Protein AF-0000000087746813 (afdb_homodimer)

Foldseek 3Di:
DPDDPPPCVDDPDPCPDPPPPVPPDDPPPPPPPPPCPVVVQDKDKWKKFWWDLPDFPPRFFDPDDQWDKDDDDPDLADPPKTKTKHKDDWDDDPVCVVVVPDDDDTDMDIWMWMWDDAPSIIMIIIDDPRCQRGQPNTTAFCLFVLLCLLWADQAWWAKWWKAQQLQRDIDIDGDPGGGHPVVSVDDLQRIATAKTKGATDPVCCQLFGIWIGHSIIMTIHSDDNNCVNVSVNVSVVSSPDDVSCVVPVSNPQKAFDDDPVVVVVVLVVVLVCLVVVHLQKWFADQDDDDVVFQKWKWKDQLPDIHDTDRHGTVVSVVVRCVVSVHDDPDSVSQSRMWIFIATPVRHTDHIGRNLLRMWHWDDDPRWIWIRHRNTIITGDPVVVVVLCVQFQVQADDDDQQQAADPDPDPLVNLVVSQVPHDVQFQKAAQPPHALDDPPDDGQRLAGMWTDDPLATEGEHEDEDQRSNVLLVSLVSNLVSLVCLVPPVSSLVRVLVRGPDPSNNVRSVVSRYAYEYEYEDQDDSVCGLVSHTPSSSVSNSVSCVSCVVVVHHYHYYYHYHPDPCPCVVVD/DPDPPPPCVDDPPPDPPPPPPVPPDDPPPPPPPPPCPVVVQDKDKWKKFWWDLVDFPPPFFDPDDQWDKDDDDPDLADPPKTKIKHKDDWDDDPVCVVVVPDDDDTDMDIWMWMWDDAPSIIMIIIGDPRCQRGQPNTTAFCLFVLLCLLWADQAWWAKWWKAQLLQRDIDIDGDPGGGHPVVSVDDLQRIATAKTKGATDPVCCQLFGIWIGHSIIMTIHSDDNNCVNVSVNVSVVSSPDDVSCVVPVSNPQKAFDDDPVVVVVVQVVVLVCLVVVDLQKWFADQDDDDVVFQKWKWKDQLPDIHDTDRHGTVVSVVVRCVVSVHDDPDSVSQSRMWIFIATPVRHTDHIGRNLLRMWHWDDDPRWIWIRHRNTIITGDPVVVVVLCVQQQVQADADDQQQAADPDPDPLVNLVVSQVPHDVQFQKAAQPPHALDPPPDDGQRLAGMWTDDPLATEGEHEDEDQRSNVLLVSLVSNLVSLVCLVPPVSSLVRVVVRGPDPSNNVRSVVSRYAYEYEYEDQDDSVCGLVSHTPSSSVSNSVSCVSCVVVVHHYHYYYHYHPDPCPCVVVD

Secondary structure (DSSP, 8-state):
-----------------GGGGGGS-------------------EEEEEEEBPTT--TTTSB-SS-S-EE---SS--PPTT-EEEEEEPPPB--HHHHHTT--S---BB-EEEEEEEEETTEEEEEEEGGGGGGB-GGGB-TTHHHHHHHHHEEEEEEEEEEEEETTTTEEEEEEEEEEE-GGGG---TTT-EEEEEEEEEPGGGTTT-SEEEESSSEEEEE---GGGHHHHHHHHHHHHH--THHHH-GGGGSEEE---HHHHHHHHHHHHHHHHHT-TTEEE--SS---TTS--EEEEESSSS----BSS--HHHHHHHHHHHT-----THHHHHSEEEEE-TTS-EEEEEEHHHHEEEEEEETTEEEEEETTEEEEEPHHHHHHHHHHHGGGB-S--SS---B--SSHHHHHHHHHHHS-GGG--EE-TT---PPTTS------SEEEEETTEEEEEEEEE---HHHHHHHHHHHHHHHHHHHH-HHHHHHHHHH---HHHHHHHHTT-EEEEEEEEESS-GGGGGGGS-HHHHHHHHHHHHHHHHTT--EEEEEEEB-S--TTGGG-/-------------TT--GGGGGGS-------------------EEEEEEEBPTT--TTTSB-SS-S-EE---SS--PPTT-EEEEEEPPPB--HHHHHTT--S---BB-EEEEEEEEETTEEEEEEEGGGGGGB-GGGB-TTHHHHHHHHHEEEEEEEEEEEEETTTTEEEEEEEEEEE-GGGG---TTT-EEEEEEEEEPGGGTTT-SEEEESSSEEEEE---GGGHHHHHHHHHHHHH--THHHH-GGGGSEEE---HHHHHHHHHHHHHHHHHT-TTEEE--SS---TTS--EEEEESSSS----BSS--HHHHHHHHHHHT-----THHHHHSEEEEE-TTS-EEEEEEHHHHEEEEEEETTEEEEEETTEEEEEPHHHHHHHHHHHGGGB-S--SS---B--SSHHHHHHHHHHHS-GGG--EE-TT---PPTTS------SEEEEETTEEEEEEEEE---HHHHHHHHHHHHHHHHHHHH-HHHHHHHHHH---HHHHHHHHTT-EEEEEEEEESS-GGGGGGGS-HHHHHHHHHHHHHHHHTT--EEEEEEEB-S--TTGGG-

Solvent-accessible surface area (backbone atoms only — not comparable to full-atom values): 61422 Å² total; per-residue (Å²): 135,87,75,83,80,74,73,80,77,76,92,79,76,69,83,64,72,66,85,68,56,80,76,65,70,78,75,72,72,76,61,75,72,68,71,67,70,62,69,70,64,69,54,38,63,45,37,38,33,42,33,34,79,91,29,45,82,85,65,24,53,46,89,88,57,78,55,42,75,62,83,74,84,79,46,42,62,42,87,84,42,47,43,30,40,28,61,50,72,76,40,64,63,68,64,39,67,62,37,38,54,80,75,89,56,58,26,29,45,52,28,28,37,37,28,39,67,43,96,86,33,26,33,40,36,44,34,71,82,34,60,77,40,44,36,76,84,26,41,37,65,54,43,8,35,44,27,34,50,46,39,41,29,67,57,28,31,30,36,38,31,37,34,26,68,53,62,54,29,34,35,37,42,37,35,65,64,55,28,38,63,73,75,64,71,69,63,51,87,60,39,42,82,53,30,43,28,28,33,35,29,77,91,41,42,86,64,32,47,38,38,28,6,24,42,36,32,25,33,39,29,59,72,52,52,77,44,45,54,58,50,50,49,50,50,52,52,44,42,71,52,68,56,26,56,70,76,44,35,63,62,60,52,57,35,78,63,79,55,62,70,59,49,52,55,52,46,52,51,49,51,52,40,61,75,63,67,44,80,59,55,44,39,39,77,72,60,90,75,71,64,87,47,56,60,35,33,31,43,37,64,72,82,62,65,46,68,81,31,83,65,67,44,49,66,58,55,50,50,50,29,56,76,59,69,53,78,87,84,48,68,65,50,32,58,63,18,30,42,31,34,19,36,46,82,68,42,75,74,46,75,36,34,39,39,29,20,30,33,37,65,49,74,58,94,91,38,44,34,35,35,47,60,61,38,43,27,36,46,36,64,67,53,49,50,50,49,47,67,65,43,37,78,31,41,48,95,73,60,84,48,68,55,71,33,80,46,90,45,66,69,58,34,51,52,48,29,44,68,70,27,59,75,89,33,59,55,42,75,38,66,95,40,62,30,40,47,88,70,48,69,81,35,52,58,30,38,36,36,28,57,48,90,78,20,27,28,34,28,39,67,44,81,50,79,41,40,56,58,43,38,49,52,42,46,40,54,51,50,29,51,51,43,44,70,74,30,67,64,20,39,52,45,47,44,70,71,47,90,49,67,72,44,40,53,18,56,75,67,64,27,47,27,40,31,40,36,36,36,33,83,58,62,63,88,46,44,53,73,64,44,48,67,53,27,43,51,43,42,48,52,42,50,50,52,32,50,51,45,69,29,55,63,38,35,36,65,25,46,42,73,56,79,63,87,60,47,83,76,107,134,85,78,75,79,74,77,77,78,74,87,77,74,67,78,64,72,67,82,67,57,76,74,65,68,79,75,70,72,74,61,75,73,67,72,66,68,63,70,71,65,69,54,39,61,44,38,37,33,40,34,33,80,92,28,44,82,85,66,26,51,45,89,90,58,77,55,39,75,61,83,73,83,79,46,44,62,42,87,83,41,47,43,32,42,28,63,51,72,75,41,64,66,68,64,37,66,61,35,37,55,80,74,89,55,58,26,29,44,52,28,28,39,38,25,38,67,42,97,85,32,26,34,41,37,43,34,68,83,33,59,78,40,45,35,78,84,28,41,37,66,55,44,8,33,45,27,34,51,47,40,39,30,67,58,27,30,31,35,36,31,35,34,28,70,54,62,54,28,34,36,37,43,36,35,63,64,55,29,38,63,76,74,66,71,69,62,52,88,61,40,42,82,54,31,43,27,28,34,35,29,77,91,40,41,86,63,32,47,37,37,25,7,24,42,35,32,25,33,38,29,60,73,50,52,77,43,44,56,59,49,50,47,49,49,51,53,44,42,70,52,67,55,28,56,71,75,44,36,62,62,59,50,59,37,78,62,80,53,63,69,59,49,51,54,50,46,52,52,51,49,52,41,60,75,65,66,44,80,60,55,43,37,39,78,73,60,90,74,73,63,88,47,56,59,34,32,31,43,36,64,70,84,61,65,46,68,80,31,82,65,66,44,51,66,59,55,51,50,51,30,56,76,60,69,53,78,85,85,49,68,65,50,32,58,63,18,29,42,32,33,18,36,44,82,66,42,78,74,46,75,37,33,40,41,30,19,30,35,36,66,50,73,57,95,89,37,41,37,35,35,47,61,62,39,44,25,36,45,34,65,67,54,49,50,51,49,45,66,64,43,35,77,32,40,48,94,73,59,82,48,68,53,71,33,79,48,93,46,66,67,58,34,50,53,47,28,44,69,70,28,59,75,89,33,58,54,43,76,37,66,94,41,62,31,40,47,89,68,50,67,81,36,52,58,32,38,35,37,28,54,48,90,77,20,29,28,35,28,40,66,43,81,52,79,42,39,56,58,45,38,49,52,43,47,41,54,49,50,29,51,51,43,45,70,74,28,66,63,20,38,52,43,48,45,69,72,47,89,50,66,71,46,40,53,18,56,76,67,66,27,48,27,42,30,41,36,37,35,33,82,58,61,61,87,46,43,54,73,63,44,47,67,53,26,43,52,42,42,47,52,41,52,50,52,32,49,51,45,70,29,54,63,38,34,35,64,26,45,42,73,55,80,63,88,60,48,84,76,106

InterPro domains:
  IPR026487 Sporadically distributed protein CHP04141 [PF19614] (46-559)
  IPR026487 Sporadically distributed protein CHP04141 [TIGR04141] (46-557)

Sequence (1140 aa):
MVRSRGIHQTDKLTSIPYLARYLLSSKHVLTPFLIHTSIMAKSRNFSVYLLKREFNADNALKDEINLTRLTENDTKIPEGGVMYVGQSPIKQPWWKEYWGINQELKQSSASAIVFLPVNDRWFAITFGASYHNLKEKAYEYDFGIRTTLNSLDPEKIKSTDLLIPETAKRQRIQIPNASNLTYFDFNKDESIVKRLTGAVKDEYADLIRNATGSSNLRFATVCEPDELIDLCSRLLEIYSRTDYEESFPDLQNITPIKDPDLIASLETKLLEEYRDCTPNLTLAIPEIVDYTTNYKFKYRGASRMSEEYDDVFIGNYRNYLTERGVEVNDVSLFNKHTLNVFDENGQLLRSYSIYKSLLFDCTLNGKTYHLCEGSWYEISSDFMAKLKAELDPVFIDHHDVLCECNKKLEGDYNIEASNLASAELEVCCLDKTSIAPQGQKDVEPCDLIALNGENAELMHNKISTRSSMLSHLFNQGVNSVILLMQNNESKVKLNDLVESENLRERINRDNFHVTYGIISNKRRDMKSDALPIFSRISLLRCVRNLKLMRVPVSVYLIKDNVDRKHLNDDMVRSRGIHQTDKLTSIPYLARYLLSSKHVLTPFLIHTSIMAKSRNFSVYLLKREFNADNALKDEINLTRLTENDTKIPEGGVMYVGQSPIKQPWWKEYWGINQELKQSSASAIVFLPVNDRWFAITFGASYHNLKEKAYEYDFGIRTTLNSLDPEKIKSTDLLIPETAKRQRIQIPNASNLTYFDFNKDESIVKRLTGAVKDEYADLIRNATGSSNLRFATVCEPDELIDLCSRLLEIYSRTDYEESFPDLQNITPIKDPDLIASLETKLLEEYRDCTPNLTLAIPEIVDYTTNYKFKYRGASRMSEEYDDVFIGNYRNYLTERGVEVNDVSLFNKHTLNVFDENGQLLRSYSIYKSLLFDCTLNGKTYHLCEGSWYEISSDFMAKLKAELDPVFIDHHDVLCECNKKLEGDYNIEASNLASAELEVCCLDKTSIAPQGQKDVEPCDLIALNGENAELMHNKISTRSSMLSHLFNQGVNSVILLMQNNESKVKLNDLVESENLRERINRDNFHVTYGIISNKRRDMKSDALPIFSRISLLRCVRNLKLMRVPVSVYLIKDNVDRKHLNDD

Structure (mmCIF, N/CA/C/O backbone):
data_AF-0000000087746813-model_v1
#
loop_
_entity.id
_entity.type
_entity.pdbx_description
1 polymer 'Sporadically distributed protein, TIGR04141 family'
#
loop_
_atom_site.group_PDB
_atom_site.id
_atom_site.type_symbol
_atom_site.label_atom_id
_atom_site.label_alt_id
_atom_site.label_comp_id
_atom_site.label_asym_id
_atom_site.label_entity_id
_atom_site.label_seq_id
_atom_site.pdbx_PDB_ins_code
_atom_site.Cartn_x
_atom_site.Cartn_y
_atom_site.Cartn_z
_atom_site.occupancy
_atom_site.B_iso_or_equiv
_atom_site.auth_seq_id
_atom_site.auth_comp_id
_atom_site.auth_asym_id
_atom_site.auth_atom_id
_atom_site.pdbx_PDB_model_num
ATOM 1 N N . MET A 1 1 ? 101.062 27.812 -26.766 1 19.98 1 MET A N 1
ATOM 2 C CA . MET A 1 1 ? 100.25 29 -26.969 1 19.98 1 MET A CA 1
ATOM 3 C C . MET A 1 1 ? 98.75 28.656 -26.828 1 19.98 1 MET A C 1
ATOM 5 O O . MET A 1 1 ? 98.312 27.531 -27.125 1 19.98 1 MET A O 1
ATOM 9 N N . VAL A 1 2 ? 97.875 29.531 -26.266 1 21.25 2 VAL A N 1
ATOM 10 C CA . VAL A 1 2 ? 96.688 29.641 -25.344 1 21.25 2 VAL A CA 1
ATOM 11 C C . VAL A 1 2 ? 95.438 29.422 -26.109 1 21.25 2 VAL A C 1
ATOM 13 O O . VAL A 1 2 ? 94.875 30.359 -26.688 1 21.25 2 VAL A O 1
ATOM 16 N N . ARG A 1 3 ? 95.375 28.609 -27.156 1 20.03 3 ARG A N 1
ATOM 17 C CA . ARG A 1 3 ? 94.5 28.828 -28.281 1 20.03 3 ARG A CA 1
ATOM 18 C C . ARG A 1 3 ? 93 28.719 -27.859 1 20.03 3 ARG A C 1
ATOM 20 O O . ARG A 1 3 ? 92.688 28.047 -26.875 1 20.03 3 ARG A O 1
ATOM 27 N N . SER A 1 4 ? 92.125 29.406 -28.516 1 21.23 4 SER A N 1
ATOM 28 C CA . SER A 1 4 ? 90.875 30.141 -28.5 1 21.23 4 SER A CA 1
ATOM 29 C C . SER A 1 4 ? 89.625 29.188 -28.469 1 21.23 4 SER A C 1
ATOM 31 O O . SER A 1 4 ? 89.562 28.266 -29.281 1 21.23 4 SER A O 1
ATOM 33 N N . ARG A 1 5 ? 89 28.953 -27.297 1 21.41 5 ARG A N 1
ATOM 34 C CA . ARG A 1 5 ? 88.062 28.141 -26.516 1 21.41 5 ARG A CA 1
ATOM 35 C C . ARG A 1 5 ? 86.625 28.203 -27.094 1 21.41 5 ARG A C 1
ATOM 37 O O . ARG A 1 5 ? 85.875 29.109 -26.766 1 21.41 5 ARG A O 1
ATOM 44 N N . GLY A 1 6 ? 86.5 28.172 -28.438 1 20.94 6 GLY A N 1
ATOM 45 C CA . GLY A 1 6 ? 85.438 28.734 -29.219 1 20.94 6 GLY A CA 1
ATOM 46 C C . GLY A 1 6 ? 84.125 28.047 -28.969 1 20.94 6 GLY A C 1
ATOM 47 O O . GLY A 1 6 ? 83.875 26.922 -29.422 1 20.94 6 GLY A O 1
ATOM 48 N N . ILE A 1 7 ? 83.562 27.984 -27.766 1 23.3 7 ILE A N 1
ATOM 49 C CA . ILE A 1 7 ? 82.562 27.078 -27.25 1 23.3 7 ILE A CA 1
ATOM 50 C C . ILE A 1 7 ? 81.25 27.312 -27.984 1 23.3 7 ILE A C 1
ATOM 52 O O . ILE A 1 7 ? 80.688 28.406 -27.938 1 23.3 7 ILE A O 1
ATOM 56 N N . HIS A 1 8 ? 81.062 26.766 -29.172 1 19.81 8 HIS A N 1
ATOM 57 C CA . HIS A 1 8 ? 80 26.953 -30.172 1 19.81 8 HIS A CA 1
ATOM 58 C C . HIS A 1 8 ? 78.625 26.672 -29.594 1 19.81 8 HIS A C 1
ATOM 60 O O . HIS A 1 8 ? 78.312 25.516 -29.344 1 19.81 8 HIS A O 1
ATOM 66 N N . GLN A 1 9 ? 78.062 27.359 -28.641 1 19.5 9 GLN A N 1
ATOM 67 C CA . GLN A 1 9 ? 76.875 27.141 -27.766 1 19.5 9 GLN A CA 1
ATOM 68 C C . GLN A 1 9 ? 75.562 27.203 -28.547 1 19.5 9 GLN A C 1
ATOM 70 O O . GLN A 1 9 ? 74.875 28.234 -28.547 1 19.5 9 GLN A O 1
ATOM 75 N N . THR A 1 10 ? 75.562 26.844 -29.812 1 19.42 10 THR A N 1
ATOM 76 C CA . THR A 1 10 ? 74.5 27.422 -30.656 1 19.42 10 THR A CA 1
ATOM 77 C C . THR A 1 10 ? 73.125 27.141 -30.094 1 19.42 10 THR A C 1
ATOM 79 O O . THR A 1 10 ? 72.938 26.234 -29.281 1 19.42 10 THR A O 1
ATOM 82 N N . ASP A 1 11 ? 71.875 27.406 -30.938 1 20 11 ASP A N 1
ATOM 83 C CA . ASP A 1 11 ? 70.625 28.125 -31.094 1 20 11 ASP A CA 1
ATOM 84 C C . ASP A 1 11 ? 69.438 27.203 -30.781 1 20 11 ASP A C 1
ATOM 86 O O . ASP A 1 11 ? 69.188 26.25 -31.5 1 20 11 ASP A O 1
ATOM 90 N N . LYS A 1 12 ? 69.125 26.875 -29.531 1 21.28 12 LYS A N 1
ATOM 91 C CA . LYS A 1 12 ? 68.312 25.953 -28.781 1 21.28 12 LYS A CA 1
ATOM 92 C C . LYS A 1 12 ? 66.812 26.109 -29.125 1 21.28 12 LYS A C 1
ATOM 94 O O . LYS A 1 12 ? 65.938 25.453 -28.547 1 21.28 12 LYS A O 1
ATOM 99 N N . LEU A 1 13 ? 66.25 27.297 -29.547 1 22.36 13 LEU A N 1
ATOM 100 C CA . LEU A 1 13 ? 64.938 27.75 -29.156 1 22.36 13 LEU A CA 1
ATOM 101 C C . LEU A 1 13 ? 63.875 27 -29.938 1 22.36 13 LEU A C 1
ATOM 103 O O . LEU A 1 13 ? 62.688 27.344 -29.875 1 22.36 13 LEU A O 1
ATOM 107 N N . THR A 1 14 ? 64.25 26.219 -30.844 1 20.56 14 THR A N 1
ATOM 108 C CA . THR A 1 14 ? 63.375 26.094 -32 1 20.56 14 THR A CA 1
ATOM 109 C C . THR A 1 14 ? 62.031 25.516 -31.594 1 20.56 14 THR A C 1
ATOM 111 O O . THR A 1 14 ? 61 25.891 -32.156 1 20.56 14 THR A O 1
ATOM 114 N N . SER A 1 15 ? 62.062 24.359 -31.078 1 22.53 15 SER A N 1
ATOM 115 C CA . SER A 1 15 ? 61.062 23.422 -31.578 1 22.53 15 SER A CA 1
ATOM 116 C C . SER A 1 15 ? 59.719 23.609 -30.859 1 22.53 15 SER A C 1
ATOM 118 O O . SER A 1 15 ? 59.469 22.938 -29.859 1 22.53 15 SER A O 1
ATOM 120 N N . ILE A 1 16 ? 59.344 24.859 -30.5 1 24.36 16 ILE A N 1
ATOM 121 C CA . ILE A 1 16 ? 58.188 25.031 -29.656 1 24.36 16 ILE A CA 1
ATOM 122 C C . ILE A 1 16 ? 56.938 24.5 -30.391 1 24.36 16 ILE A C 1
ATOM 124 O O . ILE A 1 16 ? 56.625 24.922 -31.5 1 24.36 16 ILE A O 1
ATOM 128 N N . PRO A 1 17 ? 56.625 23.25 -30.156 1 22.56 17 PRO A N 1
ATOM 129 C CA . PRO A 1 17 ? 55.594 22.641 -31.016 1 22.56 17 PRO A CA 1
ATOM 130 C C . PRO A 1 17 ? 54.375 23.531 -31.234 1 22.56 17 PRO A C 1
ATOM 132 O O . PRO A 1 17 ? 54.094 24.406 -30.422 1 22.56 17 PRO A O 1
ATOM 135 N N . TYR A 1 18 ? 53.875 23.703 -32.5 1 23.19 18 TYR A N 1
ATOM 136 C CA . TYR A 1 18 ? 52.938 24.547 -33.219 1 23.19 18 TYR A CA 1
ATOM 137 C C . TYR A 1 18 ? 51.625 24.688 -32.438 1 23.19 18 TYR A C 1
ATOM 139 O O . TYR A 1 18 ? 50.906 25.688 -32.562 1 23.19 18 TYR A O 1
ATOM 147 N N . LEU A 1 19 ? 51.188 23.641 -31.875 1 23.59 19 LEU A N 1
ATOM 148 C CA . LEU A 1 19 ? 49.719 23.656 -31.672 1 23.59 19 LEU A CA 1
ATOM 149 C C . LEU A 1 19 ? 49.344 24.734 -30.688 1 23.59 19 LEU A C 1
ATOM 151 O O . LEU A 1 19 ? 48.156 24.984 -30.469 1 23.59 19 LEU A O 1
ATOM 155 N N . ALA A 1 20 ? 50.219 25.391 -29.922 1 22.3 20 ALA A N 1
ATOM 156 C CA . ALA A 1 20 ? 50.031 26.406 -28.906 1 22.3 20 ALA A CA 1
ATOM 157 C C . ALA A 1 20 ? 49.5 27.703 -29.516 1 22.3 20 ALA A C 1
ATOM 159 O O . ALA A 1 20 ? 49 28.578 -28.797 1 22.3 20 ALA A O 1
ATOM 160 N N . ARG A 1 21 ? 49.938 27.938 -30.703 1 22.53 21 ARG A N 1
ATOM 161 C CA . ARG A 1 21 ? 49.906 29.297 -31.234 1 22.53 21 ARG A CA 1
ATOM 162 C C . ARG A 1 21 ? 48.469 29.766 -31.422 1 22.53 21 ARG A C 1
ATOM 164 O O . ARG A 1 21 ? 48.188 30.953 -31.406 1 22.53 21 ARG A O 1
ATOM 171 N N . TYR A 1 22 ? 47.719 28.859 -32.062 1 23.92 22 TYR A N 1
ATOM 172 C CA . TYR A 1 22 ? 46.531 29.5 -32.625 1 23.92 22 TYR A CA 1
ATOM 173 C C . TYR A 1 22 ? 45.688 30.109 -31.516 1 23.92 22 TYR A C 1
ATOM 175 O O . TYR A 1 22 ? 44.594 30.672 -31.797 1 23.92 22 TYR A O 1
ATOM 183 N N . LEU A 1 23 ? 45.969 29.922 -30.219 1 23.73 23 LEU A N 1
ATOM 184 C CA . LEU A 1 23 ? 45.125 30.422 -29.125 1 23.73 23 LEU A CA 1
ATOM 185 C C . LEU A 1 23 ? 45.156 31.938 -29.078 1 23.73 23 LEU A C 1
ATOM 187 O O . LEU A 1 23 ? 44.469 32.562 -28.266 1 23.73 23 LEU A O 1
ATOM 191 N N . LEU A 1 24 ? 46.219 32.562 -29.562 1 23.53 24 LEU A N 1
ATOM 192 C CA . LEU A 1 24 ? 46.531 33.906 -29.156 1 23.53 24 LEU A CA 1
ATOM 193 C C . LEU A 1 24 ? 45.625 34.906 -29.844 1 23.53 24 LEU A C 1
ATOM 195 O O . LEU A 1 24 ? 45.438 36.031 -29.344 1 23.53 24 LEU A O 1
ATOM 199 N N . SER A 1 25 ? 45.625 34.938 -31.172 1 24.17 25 SER A N 1
ATOM 200 C CA . SER A 1 25 ? 45.438 36.219 -31.844 1 24.17 25 SER A CA 1
ATOM 201 C C . SER A 1 25 ? 44 36.719 -31.641 1 24.17 25 SER A C 1
ATOM 203 O O . SER A 1 25 ? 43.688 37.906 -31.906 1 24.17 25 SER A O 1
ATOM 205 N N . SER A 1 26 ? 43.031 35.875 -31.953 1 25.27 26 SER A N 1
ATOM 206 C CA . SER A 1 26 ? 41.75 36.531 -32.25 1 25.27 26 SER A CA 1
ATOM 207 C C . SER A 1 26 ? 41.219 37.281 -31.031 1 25.27 26 SER A C 1
ATOM 209 O O . SER A 1 26 ? 41.125 36.719 -29.938 1 25.27 26 SER A O 1
ATOM 211 N N . LYS A 1 27 ? 41.25 38.625 -31.031 1 27.66 27 LYS A N 1
ATOM 212 C CA . LYS A 1 27 ? 40.938 39.719 -30.109 1 27.66 27 LYS A CA 1
ATOM 213 C C . LYS A 1 27 ? 39.5 39.562 -29.547 1 27.66 27 LYS A C 1
ATOM 215 O O . LYS A 1 27 ? 38.688 40.469 -29.688 1 27.66 27 LYS A O 1
ATOM 220 N N . HIS A 1 28 ? 38.875 38.438 -29.797 1 26.19 28 HIS A N 1
ATOM 221 C CA . HIS A 1 28 ? 37.469 38.562 -29.438 1 26.19 28 HIS A CA 1
ATOM 222 C C . HIS A 1 28 ? 37.344 39.094 -28 1 26.19 28 HIS A C 1
ATOM 224 O O . HIS A 1 28 ? 37.938 38.531 -27.078 1 26.19 28 HIS A O 1
ATOM 230 N N . VAL A 1 29 ? 37.094 40.406 -27.859 1 25.38 29 VAL A N 1
ATOM 231 C CA . VAL A 1 29 ? 36.812 41.125 -26.641 1 25.38 29 VAL A CA 1
ATOM 232 C C . VAL A 1 29 ? 35.969 40.281 -25.688 1 25.38 29 VAL A C 1
ATOM 234 O O . VAL A 1 29 ? 34.969 39.688 -26.094 1 25.38 29 VAL A O 1
ATOM 237 N N . LEU A 1 30 ? 36.562 39.688 -24.734 1 24.84 30 LEU A N 1
ATOM 238 C CA . LEU A 1 30 ? 35.938 38.969 -23.609 1 24.84 30 LEU A CA 1
ATOM 239 C C . LEU A 1 30 ? 34.781 39.781 -23.031 1 24.84 30 LEU A C 1
ATOM 241 O O . LEU A 1 30 ? 35 40.812 -22.359 1 24.84 30 LEU A O 1
ATOM 245 N N . THR A 1 31 ? 33.844 40.156 -23.938 1 27.45 31 THR A N 1
ATOM 246 C CA . THR A 1 31 ? 32.75 40.844 -23.266 1 27.45 31 THR A CA 1
ATOM 247 C C . THR A 1 31 ? 32.5 40.219 -21.891 1 27.45 31 THR A C 1
ATOM 249 O O . THR A 1 31 ? 32.562 39 -21.75 1 27.45 31 THR A O 1
ATOM 252 N N . PRO A 1 32 ? 32.656 41.031 -20.875 1 26.31 32 PRO A N 1
ATOM 253 C CA . PRO A 1 32 ? 32.406 40.469 -19.547 1 26.31 32 PRO A CA 1
ATOM 254 C C . PRO A 1 32 ? 31.234 39.5 -19.516 1 26.31 32 PRO A C 1
ATOM 256 O O . PRO A 1 32 ? 30.188 39.781 -20.125 1 26.31 32 PRO A O 1
ATOM 259 N N . PHE A 1 33 ? 31.547 38.281 -19.703 1 27.36 33 PHE A N 1
ATOM 260 C CA . PHE A 1 33 ? 30.5 37.312 -19.391 1 27.36 33 PHE A CA 1
ATOM 261 C C . PHE A 1 33 ? 29.672 37.781 -18.203 1 27.36 33 PHE A C 1
ATOM 263 O O . PHE A 1 33 ? 30.172 37.844 -17.078 1 27.36 33 PHE A O 1
ATOM 270 N N . LEU A 1 34 ? 28.922 38.844 -18.453 1 27.08 34 LEU A N 1
ATOM 271 C CA . LEU A 1 34 ? 27.875 39.094 -17.453 1 27.08 34 LEU A CA 1
ATOM 272 C C . LEU A 1 34 ? 27.375 37.75 -16.891 1 27.08 34 LEU A C 1
ATOM 274 O O . LEU A 1 34 ? 26.875 36.906 -17.625 1 27.08 34 LEU A O 1
ATOM 278 N N . ILE A 1 35 ? 28.094 37.25 -16.047 1 28.75 35 ILE A N 1
ATOM 279 C CA . ILE A 1 35 ? 27.5 36.219 -15.188 1 28.75 35 ILE A CA 1
ATOM 280 C C . ILE A 1 35 ? 26.016 36.5 -14.984 1 28.75 35 ILE A C 1
ATOM 282 O O . ILE A 1 35 ? 25.641 37.469 -14.312 1 28.75 35 ILE A O 1
ATOM 286 N N . HIS A 1 36 ? 25.312 36.562 -16.109 1 28.02 36 HIS A N 1
ATOM 287 C CA . HIS A 1 36 ? 23.875 36.5 -15.836 1 28.02 36 HIS A CA 1
ATOM 288 C C . HIS A 1 36 ? 23.594 35.5 -14.711 1 28.02 36 HIS A C 1
ATOM 290 O O . HIS A 1 36 ? 23.766 34.312 -14.875 1 28.02 36 HIS A O 1
ATOM 296 N N . THR A 1 37 ? 24.031 35.781 -13.57 1 32.09 37 THR A N 1
ATOM 297 C CA . THR A 1 37 ? 23.328 35.188 -12.453 1 32.09 37 THR A CA 1
ATOM 298 C C . THR A 1 37 ? 21.875 34.906 -12.82 1 32.09 37 THR A C 1
ATOM 300 O O . THR A 1 37 ? 21.047 35.812 -12.836 1 32.09 37 THR A O 1
ATOM 303 N N . SER A 1 38 ? 21.672 34.344 -13.938 1 33.25 38 SER A N 1
ATOM 304 C CA . SER A 1 38 ? 20.297 33.906 -14.117 1 33.25 38 SER A CA 1
ATOM 305 C C . SER A 1 38 ? 19.656 33.531 -12.781 1 33.25 38 SER A C 1
ATOM 307 O O . SER A 1 38 ? 20.109 32.625 -12.109 1 33.25 38 SER A O 1
ATOM 309 N N . ILE A 1 39 ? 19.375 34.375 -12.047 1 37.44 39 ILE A N 1
ATOM 310 C CA . ILE A 1 39 ? 18.453 34.156 -10.938 1 37.44 39 ILE A CA 1
ATOM 311 C C . ILE A 1 39 ? 17.531 33 -11.258 1 37.44 39 ILE A C 1
ATOM 313 O O . ILE A 1 39 ? 16.703 33.062 -12.172 1 37.44 39 ILE A O 1
ATOM 317 N N . MET A 1 40 ? 18.094 31.844 -11.422 1 44.34 40 MET A N 1
ATOM 318 C CA . MET A 1 40 ? 17.25 30.672 -11.602 1 44.34 40 MET A CA 1
ATOM 319 C C . MET A 1 40 ? 15.914 30.844 -10.883 1 44.34 40 MET A C 1
ATOM 321 O O . MET A 1 40 ? 15.875 31.141 -9.688 1 44.34 40 MET A O 1
ATOM 325 N N . ALA A 1 41 ? 15 31.219 -11.57 1 55.53 41 ALA A N 1
ATOM 326 C CA . ALA A 1 41 ? 13.625 31.391 -11.094 1 55.53 41 ALA A CA 1
ATOM 327 C C . ALA A 1 41 ? 13.234 30.266 -10.141 1 55.53 41 ALA A C 1
ATOM 329 O O . ALA A 1 41 ? 13.539 29.109 -10.383 1 55.53 41 ALA A O 1
ATOM 330 N N . LYS A 1 42 ? 12.922 30.578 -8.945 1 70.62 42 LYS A N 1
ATOM 331 C CA . LYS A 1 42 ? 12.523 29.703 -7.844 1 70.62 42 LYS A CA 1
ATOM 332 C C . LYS A 1 42 ? 11.305 28.859 -8.219 1 70.62 42 LYS A C 1
ATOM 334 O O . LYS A 1 42 ? 10.312 29.391 -8.719 1 70.62 42 LYS A O 1
ATOM 339 N N . SER A 1 43 ? 11.461 27.594 -8.281 1 78.31 43 SER A N 1
ATOM 340 C CA . SER A 1 43 ? 10.352 26.672 -8.523 1 78.31 43 SER A CA 1
ATOM 341 C C . SER A 1 43 ? 9.359 26.672 -7.367 1 78.31 43 SER A C 1
ATOM 343 O O . SER A 1 43 ? 9.766 26.734 -6.203 1 78.31 43 SER A O 1
ATOM 345 N N . ARG A 1 44 ? 8.086 26.938 -7.742 1 81.06 44 ARG A N 1
ATOM 346 C CA . ARG A 1 44 ? 7.012 26.953 -6.754 1 81.06 44 ARG A CA 1
ATOM 347 C C . ARG A 1 44 ? 6.023 25.812 -6.984 1 81.06 44 ARG A C 1
ATOM 349 O O . ARG A 1 44 ? 5.836 25.375 -8.117 1 81.06 44 ARG A O 1
ATOM 356 N N . ASN A 1 45 ? 5.379 25.344 -5.906 1 81.69 45 ASN A N 1
ATOM 357 C CA . ASN A 1 45 ? 4.41 24.25 -5.988 1 81.69 45 ASN A CA 1
ATOM 358 C C . ASN A 1 45 ? 2.98 24.781 -6.078 1 81.69 45 ASN A C 1
ATOM 360 O O . ASN A 1 45 ? 2.6 25.672 -5.328 1 81.69 45 ASN A O 1
ATOM 364 N N . PHE A 1 46 ? 2.307 24.219 -6.953 1 89.19 46 PHE A N 1
ATOM 365 C CA . PHE A 1 46 ? 0.925 24.625 -7.172 1 89.19 46 PHE A CA 1
ATOM 366 C C . PHE A 1 46 ? -0.021 23.438 -7.047 1 89.19 46 PHE A C 1
ATOM 368 O O . PHE A 1 46 ? 0.369 22.297 -7.309 1 89.19 46 PHE A O 1
ATOM 375 N N . SER A 1 47 ? -1.141 23.672 -6.523 1 90.94 47 SER A N 1
ATOM 376 C CA . SER A 1 47 ? -2.287 22.766 -6.531 1 90.94 47 SER A CA 1
ATOM 377 C C . SER A 1 47 ? -3.453 23.359 -7.316 1 90.94 47 SER A C 1
ATOM 379 O O . SER A 1 47 ? -3.988 24.406 -6.945 1 90.94 47 SER A O 1
ATOM 381 N N . VAL A 1 48 ? -3.822 22.719 -8.344 1 95.31 48 VAL A N 1
ATOM 382 C CA . VAL A 1 48 ? -4.758 23.328 -9.281 1 95.31 48 VAL A CA 1
ATOM 383 C C . VAL A 1 48 ? -5.961 22.406 -9.492 1 95.31 48 VAL A C 1
ATOM 385 O O . VAL A 1 48 ? -5.797 21.203 -9.688 1 95.31 48 VAL A O 1
ATOM 388 N N . TYR A 1 49 ? -7.125 23 -9.422 1 95.62 49 TYR A N 1
ATOM 389 C CA . TYR A 1 49 ? -8.383 22.328 -9.75 1 95.62 49 TYR A CA 1
ATOM 390 C C . TYR A 1 49 ? -8.984 22.906 -11.023 1 95.62 49 TYR A C 1
ATOM 392 O O . TYR A 1 49 ? -8.836 24.094 -11.305 1 95.62 49 TYR A O 1
ATOM 400 N N . LEU A 1 50 ? -9.586 22.047 -11.836 1 96.75 50 LEU A N 1
ATOM 401 C CA . LEU A 1 50 ? -10.406 22.5 -12.961 1 96.75 50 LEU A CA 1
ATOM 402 C C . LEU A 1 50 ? -11.883 22.469 -12.602 1 96.75 50 LEU A C 1
ATOM 404 O O . LEU A 1 50 ? -12.422 21.422 -12.227 1 96.75 50 LEU A O 1
ATOM 408 N N . LEU A 1 51 ? -12.477 23.625 -12.711 1 96.06 51 LEU A N 1
ATOM 409 C CA . LEU A 1 51 ? -13.891 23.703 -12.375 1 96.06 51 LEU A CA 1
ATOM 410 C C . LEU A 1 51 ? -14.75 23.188 -13.523 1 96.06 51 LEU A C 1
ATOM 412 O O . LEU A 1 51 ? -14.367 23.297 -14.688 1 96.06 51 LEU A O 1
ATOM 416 N N . LYS A 1 52 ? -15.867 22.641 -13.133 1 91.62 52 LYS A N 1
ATOM 417 C CA . LYS A 1 52 ? -16.844 22.281 -14.156 1 91.62 52 LYS A CA 1
ATOM 418 C C . LYS A 1 52 ? -17.375 23.516 -14.875 1 91.62 52 LYS A C 1
ATOM 420 O O . LYS A 1 52 ? -17.234 24.641 -14.383 1 91.62 52 LYS A O 1
ATOM 425 N N . ARG A 1 53 ? -18.031 23.359 -16.047 1 91.5 53 ARG A N 1
ATOM 426 C CA . ARG A 1 53 ? -18.406 24.453 -16.938 1 91.5 53 ARG A CA 1
ATOM 427 C C . ARG A 1 53 ? -19.422 25.375 -16.266 1 91.5 53 ARG A C 1
ATOM 429 O O . ARG A 1 53 ? -19.438 26.578 -16.516 1 91.5 53 ARG A O 1
ATOM 436 N N . GLU A 1 54 ? -20.203 24.828 -15.328 1 90.69 54 GLU A N 1
ATOM 437 C CA . GLU A 1 54 ? -21.266 25.625 -14.711 1 90.69 54 GLU A CA 1
ATOM 438 C C . GLU A 1 54 ? -20.75 26.391 -13.5 1 90.69 54 GLU A C 1
ATOM 440 O O . GLU A 1 54 ? -21.484 27.188 -12.906 1 90.69 54 GLU A O 1
ATOM 445 N N . PHE A 1 55 ? -19.531 26.219 -13.211 1 94.44 55 PHE A N 1
ATOM 446 C CA . PHE A 1 55 ? -19.016 26.828 -11.992 1 94.44 55 PHE A CA 1
ATOM 447 C C . PHE A 1 55 ? -17.922 27.859 -12.32 1 94.44 55 PHE A C 1
ATOM 449 O O . PHE A 1 55 ? -17.266 27.75 -13.359 1 94.44 55 PHE A O 1
ATOM 456 N N . ASN A 1 56 ? -17.812 28.844 -11.516 1 95.44 56 ASN A N 1
ATOM 457 C CA . ASN A 1 56 ? -16.812 29.906 -11.586 1 95.44 56 ASN A CA 1
ATOM 458 C C . ASN A 1 56 ? -16.391 30.375 -10.195 1 95.44 56 ASN A C 1
ATOM 460 O O . ASN A 1 56 ? -16.625 29.688 -9.203 1 95.44 56 ASN A O 1
ATOM 464 N N . ALA A 1 57 ? -15.734 31.547 -10.156 1 94.69 57 ALA A N 1
ATOM 465 C CA . ALA A 1 57 ? -15.211 32.062 -8.898 1 94.69 57 ALA A CA 1
ATOM 466 C C . ALA A 1 57 ? -16.344 32.438 -7.941 1 94.69 57 ALA A C 1
ATOM 468 O O . ALA A 1 57 ? -16.156 32.406 -6.723 1 94.69 57 ALA A O 1
ATOM 469 N N . ASP A 1 58 ? -17.547 32.594 -8.406 1 92.5 58 ASP A N 1
ATOM 470 C CA . ASP A 1 58 ? -18.641 33.156 -7.602 1 92.5 58 ASP A CA 1
ATOM 471 C C . ASP A 1 58 ? -19.484 32.031 -7 1 92.5 58 ASP A C 1
ATOM 473 O O . ASP A 1 58 ? -20.156 32.219 -5.988 1 92.5 58 ASP A O 1
ATOM 477 N N . ASN A 1 59 ? -19.422 30.891 -7.59 1 93.62 59 ASN A N 1
ATOM 478 C CA . ASN A 1 59 ? -20.359 29.875 -7.121 1 93.62 59 ASN A CA 1
ATOM 479 C C . ASN A 1 59 ? -19.641 28.578 -6.762 1 93.62 59 ASN A C 1
ATOM 481 O O . ASN A 1 59 ? -20.281 27.594 -6.375 1 93.62 59 ASN A O 1
ATOM 485 N N . ALA A 1 60 ? -18.359 28.609 -6.844 1 94.25 60 ALA A N 1
ATOM 486 C CA . ALA A 1 60 ? -17.609 27.375 -6.613 1 94.25 60 ALA A CA 1
ATOM 487 C C . ALA A 1 60 ? -17.344 27.172 -5.129 1 94.25 60 ALA A C 1
ATOM 489 O O . ALA A 1 60 ? -17.016 26.062 -4.699 1 94.25 60 ALA A O 1
ATOM 490 N N . LEU A 1 61 ? -17.438 28.188 -4.301 1 93.44 61 LEU A N 1
ATOM 491 C CA . LEU A 1 61 ? -17.094 28.109 -2.883 1 93.44 61 LEU A CA 1
ATOM 492 C C . LEU A 1 61 ? -18.328 27.75 -2.051 1 93.44 61 LEU A C 1
ATOM 494 O O . LEU A 1 61 ? -19.453 28.094 -2.422 1 93.44 61 LEU A O 1
ATOM 498 N N . LYS A 1 62 ? -18.062 27.078 -0.951 1 86.12 62 LYS A N 1
ATOM 499 C CA . LYS A 1 62 ? -19.125 26.766 -0.001 1 86.12 62 LYS A CA 1
ATOM 500 C C . LYS A 1 62 ? -19.703 28.047 0.62 1 86.12 62 LYS A C 1
ATOM 502 O O . LYS A 1 62 ? -19.094 29.109 0.51 1 86.12 62 LYS A O 1
ATOM 507 N N . ASP A 1 63 ? -20.859 27.906 1.236 1 81.19 63 ASP A N 1
ATOM 508 C CA . ASP A 1 63 ? -21.547 29.078 1.785 1 81.19 63 ASP A CA 1
ATOM 509 C C . ASP A 1 63 ? -20.844 29.594 3.035 1 81.19 63 ASP A C 1
ATOM 511 O O . ASP A 1 63 ? -20.688 30.797 3.213 1 81.19 63 ASP A O 1
ATOM 515 N N . GLU A 1 64 ? -20.484 28.719 3.941 1 78.62 64 GLU A N 1
ATOM 516 C CA . GLU A 1 64 ? -19.781 29.094 5.156 1 78.62 64 GLU A CA 1
ATOM 517 C C . GLU A 1 64 ? -18.281 28.875 5.008 1 78.62 64 GLU A C 1
ATOM 519 O O . GLU A 1 64 ? -17.797 27.75 5.156 1 78.62 64 GLU A O 1
ATOM 524 N N . ILE A 1 65 ? -17.656 30.078 4.594 1 80.44 65 ILE A N 1
ATOM 525 C CA . ILE A 1 65 ? -16.219 29.938 4.383 1 80.44 65 ILE A CA 1
ATOM 526 C C . ILE A 1 65 ? -15.469 30.969 5.219 1 80.44 65 ILE A C 1
ATOM 528 O O . ILE A 1 65 ? -16.031 32 5.594 1 80.44 65 ILE A O 1
ATOM 532 N N . ASN A 1 66 ? -14.242 30.656 5.621 1 80.25 66 ASN A N 1
ATOM 533 C CA . ASN A 1 66 ? -13.375 31.562 6.359 1 80.25 66 ASN A CA 1
ATOM 534 C C . ASN A 1 66 ? -12.438 32.344 5.43 1 80.25 66 ASN A C 1
ATOM 536 O O . ASN A 1 66 ? -11.281 32.562 5.77 1 80.25 66 ASN A O 1
ATOM 540 N N . LEU A 1 67 ? -12.859 32.562 4.188 1 90.75 67 LEU A N 1
ATOM 541 C CA . LEU A 1 67 ? -12.094 33.344 3.199 1 90.75 67 LEU A CA 1
ATOM 542 C C . LEU A 1 67 ? -12.852 34.594 2.768 1 90.75 67 LEU A C 1
ATOM 544 O O . LEU A 1 67 ? -14.086 34.594 2.787 1 90.75 67 LEU A O 1
ATOM 548 N N . THR A 1 68 ? -12.117 35.594 2.465 1 91.88 68 THR A N 1
ATOM 549 C CA . THR A 1 68 ? -12.703 36.812 1.973 1 91.88 68 THR A CA 1
ATOM 550 C C . THR A 1 68 ? -12.102 37.219 0.622 1 91.88 68 THR A C 1
ATOM 552 O O . THR A 1 68 ? -10.898 37.031 0.403 1 91.88 68 THR A O 1
ATOM 555 N N . ARG A 1 69 ? -12.977 37.719 -0.203 1 93.38 69 ARG A N 1
ATOM 556 C CA . ARG A 1 69 ? -12.516 38.125 -1.519 1 93.38 69 ARG A CA 1
ATOM 557 C C . ARG A 1 69 ? -11.523 39.281 -1.401 1 93.38 69 ARG A C 1
ATOM 559 O O . ARG A 1 69 ? -11.781 40.281 -0.701 1 93.38 69 ARG A O 1
ATOM 566 N N . LEU A 1 70 ? -10.43 39.125 -2.021 1 93.31 70 LEU A N 1
ATOM 567 C CA . LEU A 1 70 ? -9.406 40.188 -1.992 1 93.31 70 LEU A CA 1
ATOM 568 C C . LEU A 1 70 ? -9.797 41.344 -2.895 1 93.31 70 LEU A C 1
ATOM 570 O O . LEU A 1 70 ? -10.141 41.156 -4.062 1 93.31 70 LEU A O 1
ATOM 574 N N . THR A 1 71 ? -9.742 42.625 -2.424 1 88.69 71 THR A N 1
ATOM 575 C CA . THR A 1 71 ? -10.117 43.781 -3.199 1 88.69 71 THR A CA 1
ATOM 576 C C . THR A 1 71 ? -8.906 44.688 -3.43 1 88.69 71 THR A C 1
ATOM 578 O O . THR A 1 71 ? -9.047 45.812 -3.893 1 88.69 71 THR A O 1
ATOM 581 N N . GLU A 1 72 ? -7.836 44.188 -3.463 1 89.38 72 GLU A N 1
ATOM 582 C CA . GLU A 1 72 ? -6.629 44.969 -3.693 1 89.38 72 GLU A CA 1
ATOM 583 C C . GLU A 1 72 ? -6.379 45.188 -5.184 1 89.38 72 GLU A C 1
ATOM 585 O O . GLU A 1 72 ? -6.613 44.281 -5.988 1 89.38 72 GLU A O 1
ATOM 590 N N . ASN A 1 73 ? -6.008 46.406 -5.684 1 82.38 73 ASN A N 1
ATOM 591 C CA . ASN A 1 73 ? -5.855 46.719 -7.098 1 82.38 73 ASN A CA 1
ATOM 592 C C . ASN A 1 73 ? -4.426 46.469 -7.578 1 82.38 73 ASN A C 1
ATOM 594 O O . ASN A 1 73 ? -4.195 46.25 -8.766 1 82.38 73 ASN A O 1
ATOM 598 N N . ASP A 1 74 ? -3.469 46.5 -6.773 1 86.75 74 ASP A N 1
ATOM 599 C CA . ASP A 1 74 ? -2.076 46.406 -7.207 1 86.75 74 ASP A CA 1
ATOM 600 C C . ASP A 1 74 ? -1.494 45.031 -6.91 1 86.75 74 ASP A C 1
ATOM 602 O O . ASP A 1 74 ? -0.432 44.938 -6.293 1 86.75 74 ASP A O 1
ATOM 606 N N . THR A 1 75 ? -2.277 44.031 -7.449 1 93.25 75 THR A N 1
ATOM 607 C CA . THR A 1 75 ? -1.771 42.656 -7.27 1 93.25 75 THR A CA 1
ATOM 608 C C . THR A 1 75 ? -1.211 42.125 -8.586 1 93.25 75 THR A C 1
ATOM 610 O O . THR A 1 75 ? -1.287 42.781 -9.617 1 93.25 75 THR A O 1
ATOM 613 N N . LYS A 1 76 ? -0.57 41 -8.57 1 95.12 76 LYS A N 1
ATOM 614 C CA . LYS A 1 76 ? -0.009 40.375 -9.758 1 95.12 76 LYS A CA 1
ATOM 615 C C . LYS A 1 76 ? -0.948 39.281 -10.297 1 95.12 76 LYS A C 1
ATOM 617 O O . LYS A 1 76 ? -0.55 38.469 -11.125 1 95.12 76 LYS A O 1
ATOM 622 N N . ILE A 1 77 ? -2.186 39.281 -9.805 1 95.06 77 ILE A N 1
ATOM 623 C CA . ILE A 1 77 ? -3.184 38.312 -10.273 1 95.06 77 ILE A CA 1
ATOM 624 C C . ILE A 1 77 ? -3.553 38.625 -11.727 1 95.06 77 ILE A C 1
ATOM 626 O O . ILE A 1 77 ? -3.879 39.781 -12.055 1 95.06 77 ILE A O 1
ATOM 630 N N . PRO A 1 78 ? -3.439 37.656 -12.555 1 94.62 78 PRO A N 1
ATOM 631 C CA . PRO A 1 78 ? -3.764 37.875 -13.969 1 94.62 78 PRO A CA 1
ATOM 632 C C . PRO A 1 78 ? -5.152 38.469 -14.164 1 94.62 78 PRO A C 1
ATOM 634 O O . PRO A 1 78 ? -6.02 38.344 -13.289 1 94.62 78 PRO A O 1
ATOM 637 N N . GLU A 1 79 ? -5.289 39.062 -15.352 1 90.06 79 GLU A N 1
ATOM 638 C CA . GLU A 1 79 ? -6.555 39.719 -15.68 1 90.06 79 GLU A CA 1
ATOM 639 C C . GLU A 1 79 ? -7.715 38.719 -15.609 1 90.06 79 GLU A C 1
ATOM 641 O O . GLU A 1 79 ? -7.625 37.594 -16.125 1 90.06 79 GLU A O 1
ATOM 646 N N . GLY A 1 80 ? -8.789 39.188 -14.898 1 91 80 GLY A N 1
ATOM 647 C CA . GLY A 1 80 ? -9.969 38.344 -14.773 1 91 80 GLY A CA 1
ATOM 648 C C . GLY A 1 80 ? -9.914 37.406 -13.586 1 91 80 GLY A C 1
ATOM 649 O O . GLY A 1 80 ? -10.914 36.781 -13.234 1 91 80 GLY A O 1
ATOM 650 N N . GLY A 1 81 ? -8.703 37.312 -12.984 1 94.94 81 GLY A N 1
ATOM 651 C CA . GLY A 1 81 ? -8.539 36.438 -11.836 1 94.94 81 GLY A CA 1
ATOM 652 C C . GLY A 1 81 ? -9.164 37 -10.57 1 94.94 81 GLY A C 1
ATOM 653 O O . GLY A 1 81 ? -9.297 38.219 -10.414 1 94.94 81 GLY A O 1
ATOM 654 N N . VAL A 1 82 ? -9.625 36.094 -9.688 1 95.81 82 VAL A N 1
ATOM 655 C CA . VAL A 1 82 ? -10.227 36.438 -8.406 1 95.81 82 VAL A CA 1
ATOM 656 C C . VAL A 1 82 ? -9.531 35.688 -7.285 1 95.81 82 VAL A C 1
ATOM 658 O O . VAL A 1 82 ? -9.273 34.469 -7.41 1 95.81 82 VAL A O 1
ATOM 661 N N . MET A 1 83 ? -9.203 36.406 -6.27 1 95.88 83 MET A N 1
ATOM 662 C CA . MET A 1 83 ? -8.516 35.781 -5.156 1 95.88 83 MET A CA 1
ATOM 663 C C . MET A 1 83 ? -9.336 35.875 -3.873 1 95.88 83 MET A C 1
ATOM 665 O O . MET A 1 83 ? -9.93 36.938 -3.605 1 95.88 83 MET A O 1
ATOM 669 N N . TYR A 1 84 ? -9.469 34.812 -3.219 1 95.62 84 TYR A N 1
ATOM 670 C CA . TYR A 1 84 ? -9.992 34.75 -1.857 1 95.62 84 TYR A CA 1
ATOM 671 C C . TYR A 1 84 ? -8.891 34.438 -0.86 1 95.62 84 TYR A C 1
ATOM 673 O O . TYR A 1 84 ? -8.07 33.531 -1.104 1 95.62 84 TYR A O 1
ATOM 681 N N . VAL A 1 85 ? -8.805 35.188 0.191 1 93.94 85 VAL A N 1
ATOM 682 C CA . VAL A 1 85 ? -7.742 35 1.177 1 93.94 85 VAL A CA 1
ATOM 683 C C . VAL A 1 85 ? -8.344 34.938 2.578 1 93.94 85 VAL A C 1
ATOM 685 O O . VAL A 1 85 ? -9.367 35.562 2.846 1 93.94 85 VAL A O 1
ATOM 688 N N . GLY A 1 86 ? -7.727 34.094 3.418 1 88.81 86 GLY A N 1
ATOM 689 C CA . GLY A 1 86 ? -8.172 34 4.801 1 88.81 86 GLY A CA 1
ATOM 690 C C . GLY A 1 86 ? -7.059 33.625 5.762 1 88.81 86 GLY A C 1
ATOM 691 O O . GLY A 1 86 ? -6.004 33.125 5.34 1 88.81 86 GLY A O 1
ATOM 692 N N . GLN A 1 87 ? -7.328 34 7.023 1 84.69 87 GLN A N 1
ATOM 693 C CA . GLN A 1 87 ? -6.453 33.656 8.141 1 84.69 87 GLN A CA 1
ATOM 694 C C . GLN A 1 87 ? -7.219 32.938 9.242 1 84.69 87 GLN A C 1
ATOM 696 O O . GLN A 1 87 ? -8.312 33.375 9.633 1 84.69 87 GLN A O 1
ATOM 701 N N . SER A 1 88 ? -6.664 31.812 9.594 1 78.38 88 SER A N 1
ATOM 702 C CA . SER A 1 88 ? -7.301 31.109 10.703 1 78.38 88 SER A CA 1
ATOM 703 C C . SER A 1 88 ? -7.211 31.922 11.992 1 78.38 88 SER A C 1
ATOM 705 O O . SER A 1 88 ? -6.266 32.688 12.188 1 78.38 88 SER A O 1
ATOM 707 N N . PRO A 1 89 ? -8.266 31.766 12.82 1 78.81 89 PRO A N 1
ATOM 708 C CA . PRO A 1 89 ? -8.164 32.438 14.117 1 78.81 89 PRO A CA 1
ATOM 709 C C . PRO A 1 89 ? -6.961 31.953 14.93 1 78.81 89 PRO A C 1
ATOM 711 O O . PRO A 1 89 ? -6.574 30.797 14.836 1 78.81 89 PRO A O 1
ATOM 714 N N . ILE A 1 90 ? -6.492 32.906 15.648 1 80.5 90 ILE A N 1
ATOM 715 C CA . ILE A 1 90 ? -5.379 32.562 16.531 1 80.5 90 ILE A CA 1
ATOM 716 C C . ILE A 1 90 ? -5.875 31.672 17.656 1 80.5 90 ILE A C 1
ATOM 718 O O . ILE A 1 90 ? -6.809 32.031 18.375 1 80.5 90 ILE A O 1
ATOM 722 N N . LYS A 1 91 ? -5.344 30.547 17.688 1 78.12 91 LYS A N 1
ATOM 723 C CA . LYS A 1 91 ? -5.715 29.594 18.734 1 78.12 91 LYS A CA 1
ATOM 724 C C . LYS A 1 91 ? -4.488 29.141 19.516 1 78.12 91 LYS A C 1
ATOM 726 O O . LYS A 1 91 ? -3.363 29.203 19.031 1 78.12 91 LYS A O 1
ATOM 731 N N . GLN A 1 92 ? -4.809 28.797 20.797 1 83.75 92 GLN A N 1
ATOM 732 C CA . GLN A 1 92 ? -3.764 28.188 21.609 1 83.75 92 GLN A CA 1
ATOM 733 C C . GLN A 1 92 ? -3.795 26.672 21.516 1 83.75 92 GLN A C 1
ATOM 735 O O . GLN A 1 92 ? -4.867 26.078 21.391 1 83.75 92 GLN A O 1
ATOM 740 N N . PRO A 1 93 ? -2.604 26.062 21.453 1 83.56 93 PRO A N 1
ATOM 741 C CA . PRO A 1 93 ? -2.611 24.594 21.438 1 83.56 93 PRO A CA 1
ATOM 742 C C . PRO A 1 93 ? -3.244 24 22.703 1 83.56 93 PRO A C 1
ATOM 744 O O . PRO A 1 93 ? -3.086 24.547 23.797 1 83.56 93 PRO A O 1
ATOM 747 N N . TRP A 1 94 ? -3.904 22.875 22.625 1 81.56 94 TRP A N 1
ATOM 748 C CA . TRP A 1 94 ? -4.629 22.266 23.734 1 81.56 94 TRP A CA 1
ATOM 749 C C . TRP A 1 94 ? -3.676 21.891 24.859 1 81.56 94 TRP A C 1
ATOM 751 O O . TRP A 1 94 ? -4.059 21.891 26.031 1 81.56 94 TRP A O 1
ATOM 761 N N . TRP A 1 95 ? -2.465 21.484 24.484 1 89.19 95 TRP A N 1
ATOM 762 C CA . TRP A 1 95 ? -1.523 20.984 25.484 1 89.19 95 TRP A CA 1
ATOM 763 C C . TRP A 1 95 ? -1.061 22.094 26.406 1 89.19 95 TRP A C 1
ATOM 765 O O . TRP A 1 95 ? -0.497 21.844 27.469 1 89.19 95 TRP A O 1
ATOM 775 N N . LYS A 1 96 ? -1.254 23.375 25.969 1 90 96 LYS A N 1
ATOM 776 C CA . LYS A 1 96 ? -0.97 24.484 26.859 1 90 96 LYS A CA 1
ATOM 777 C C . LYS A 1 96 ? -1.827 24.406 28.125 1 90 96 LYS A C 1
ATOM 779 O O . LYS A 1 96 ? -1.312 24.516 29.234 1 90 96 LYS A O 1
ATOM 784 N N . GLU A 1 97 ? -3.117 24.266 27.891 1 88.75 97 GLU A N 1
ATOM 785 C CA . GLU A 1 97 ? -4.051 24.141 29 1 88.75 97 GLU A CA 1
ATOM 786 C C . GLU A 1 97 ? -3.842 22.828 29.75 1 88.75 97 GLU A C 1
ATOM 788 O O . GLU A 1 97 ? -3.965 22.766 30.984 1 88.75 97 GLU A O 1
ATOM 793 N N . TYR A 1 98 ? -3.576 21.812 29.109 1 92.5 98 TYR A N 1
ATOM 794 C CA . TYR A 1 98 ? -3.387 20.484 29.688 1 92.5 98 TYR A CA 1
ATOM 795 C C . TYR A 1 98 ? -2.23 20.484 30.688 1 92.5 98 TYR A C 1
ATOM 797 O O . TYR A 1 98 ? -2.352 19.953 31.781 1 92.5 98 TYR A O 1
ATOM 805 N N . TRP A 1 99 ? -1.119 21.156 30.297 1 94 99 TRP A N 1
ATOM 806 C CA . TRP A 1 99 ? 0.08 21.156 31.125 1 94 99 TRP A CA 1
ATOM 807 C C . TRP A 1 99 ? 0.1 22.359 32.062 1 94 99 TRP A C 1
ATOM 809 O O . TRP A 1 99 ? 1.033 22.531 32.844 1 94 99 TRP A O 1
ATOM 819 N N . GLY A 1 100 ? -0.905 23.188 31.922 1 92.38 100 GLY A N 1
ATOM 820 C CA . GLY A 1 100 ? -1.007 24.359 32.781 1 92.38 100 GLY A CA 1
ATOM 821 C C . GLY A 1 100 ? 0.073 25.391 32.5 1 92.38 100 GLY A C 1
ATOM 822 O O . GLY A 1 100 ? 0.648 25.953 33.438 1 92.38 100 GLY A O 1
ATOM 823 N N . ILE A 1 101 ? 0.369 25.656 31.203 1 91.62 101 ILE A N 1
ATOM 824 C CA . ILE A 1 101 ? 1.421 26.578 30.828 1 91.62 101 ILE A CA 1
ATOM 825 C C . ILE A 1 101 ? 0.845 28 30.719 1 91.62 101 ILE A C 1
ATOM 827 O O . ILE A 1 101 ? -0.243 28.188 30.172 1 91.62 101 ILE A O 1
ATOM 831 N N . ASN A 1 102 ? 1.575 28.969 31.188 1 89.38 102 ASN A N 1
ATOM 832 C CA . ASN A 1 102 ? 1.11 30.344 31.188 1 89.38 102 ASN A CA 1
ATOM 833 C C . ASN A 1 102 ? 1.643 31.109 29.984 1 89.38 102 ASN A C 1
ATOM 835 O O . ASN A 1 102 ? 1.033 32.094 29.547 1 89.38 102 ASN A O 1
ATOM 839 N N . GLN A 1 103 ? 2.732 30.734 29.516 1 87.81 103 GLN A N 1
ATOM 840 C CA . GLN A 1 103 ? 3.326 31.406 28.375 1 87.81 103 GLN A CA 1
ATOM 841 C C . GLN A 1 103 ? 2.352 31.438 27.188 1 87.81 103 GLN A C 1
ATOM 843 O O . GLN A 1 103 ? 1.624 30.484 26.953 1 87.81 103 GLN A O 1
ATOM 848 N N . GLU A 1 104 ? 2.34 32.594 26.547 1 86.38 104 GLU A N 1
ATOM 849 C CA . GLU A 1 104 ? 1.448 32.75 25.391 1 86.38 104 GLU A CA 1
ATOM 850 C C . GLU A 1 104 ? 2.002 32.031 24.172 1 86.38 104 GLU A C 1
ATOM 852 O O . GLU A 1 104 ? 3.17 32.188 23.812 1 86.38 104 GLU A O 1
ATOM 857 N N . LEU A 1 105 ? 1.287 31.203 23.703 1 86 105 LEU A N 1
ATOM 858 C CA . LEU A 1 105 ? 1.578 30.484 22.484 1 86 105 LEU A CA 1
ATOM 859 C C . LEU A 1 105 ? 0.487 30.719 21.438 1 86 105 LEU A C 1
ATOM 861 O O . LEU A 1 105 ? -0.703 30.641 21.75 1 86 105 LEU A O 1
ATOM 865 N N . LYS A 1 106 ? 0.894 31.141 20.281 1 80.69 106 LYS A N 1
ATOM 866 C CA . LYS A 1 106 ? -0.062 31.469 19.219 1 80.69 106 LYS A CA 1
ATOM 867 C C . LYS A 1 106 ? 0.169 30.594 17.984 1 80.69 106 LYS A C 1
ATOM 869 O O . LYS A 1 106 ? 1.312 30.297 17.641 1 80.69 106 LYS A O 1
ATOM 874 N N . GLN A 1 107 ? -0.874 30.156 17.516 1 78.5 107 GLN A N 1
ATOM 875 C CA . GLN A 1 107 ? -0.846 29.422 16.266 1 78.5 107 GLN A CA 1
ATOM 876 C C . GLN A 1 107 ? -1.796 30.047 15.234 1 78.5 107 GLN A C 1
ATOM 878 O O . GLN A 1 107 ? -2.885 30.5 15.586 1 78.5 107 GLN A O 1
ATOM 883 N N . SER A 1 108 ? -1.394 30.281 14.078 1 78.06 108 SER A N 1
ATOM 884 C CA . SER A 1 108 ? -2.221 30.797 13 1 78.06 108 SER A CA 1
ATOM 885 C C . SER A 1 108 ? -1.751 30.281 11.641 1 78.06 108 SER A C 1
ATOM 887 O O . SER A 1 108 ? -0.577 29.953 11.469 1 78.06 108 SER A O 1
ATOM 889 N N . SER A 1 109 ? -2.639 30.094 10.75 1 80.06 109 SER A N 1
ATOM 890 C CA . SER A 1 109 ? -2.33 29.672 9.391 1 80.06 109 SER A CA 1
ATOM 891 C C . SER A 1 109 ? -3.062 30.531 8.367 1 80.06 109 SER A C 1
ATOM 893 O O . SER A 1 109 ? -4.133 31.078 8.656 1 80.06 109 SER A O 1
ATOM 895 N N . ALA A 1 110 ? -2.404 30.781 7.246 1 85.06 110 ALA A N 1
ATOM 896 C CA . ALA A 1 110 ? -2.998 31.547 6.145 1 85.06 110 ALA A CA 1
ATOM 897 C C . ALA A 1 110 ? -3.359 30.625 4.98 1 85.06 110 ALA A C 1
ATOM 899 O O . ALA A 1 110 ? -2.668 29.641 4.723 1 85.06 110 ALA A O 1
ATOM 900 N N . SER A 1 111 ? -4.461 30.891 4.328 1 87.62 111 SER A N 1
ATOM 901 C CA . SER A 1 111 ? -4.906 30.125 3.17 1 87.62 111 SER A CA 1
ATOM 902 C C . SER A 1 111 ? -5.465 31.031 2.084 1 87.62 111 SER A C 1
ATOM 904 O O . SER A 1 111 ? -5.844 32.156 2.359 1 87.62 111 SER A O 1
ATOM 906 N N . ALA A 1 112 ? -5.445 30.578 0.843 1 93 112 ALA A N 1
ATOM 907 C CA . ALA A 1 112 ? -5.973 31.359 -0.266 1 93 112 ALA A CA 1
ATOM 908 C C . ALA A 1 112 ? -6.414 30.469 -1.418 1 93 112 ALA A C 1
ATOM 910 O O . ALA A 1 112 ? -5.965 29.328 -1.53 1 93 112 ALA A O 1
ATOM 911 N N . ILE A 1 113 ? -7.352 30.984 -2.17 1 95.88 113 ILE A N 1
ATOM 912 C CA . ILE A 1 113 ? -7.754 30.375 -3.436 1 95.88 113 ILE A CA 1
ATOM 913 C C . ILE A 1 113 ? -7.742 31.438 -4.535 1 95.88 113 ILE A C 1
ATOM 915 O O . ILE A 1 113 ? -8.297 32.531 -4.367 1 95.88 113 ILE A O 1
ATOM 919 N N . VAL A 1 114 ? -7.105 31.156 -5.59 1 97.25 114 VAL A N 1
ATOM 920 C CA . VAL A 1 114 ? -7.098 32.031 -6.758 1 97.25 114 VAL A CA 1
ATOM 921 C C . VAL A 1 114 ? -7.848 31.375 -7.91 1 97.25 114 VAL A C 1
ATOM 923 O O . VAL A 1 114 ? -7.516 30.25 -8.305 1 97.25 114 VAL A O 1
ATOM 926 N N . PHE A 1 115 ? -8.859 32.031 -8.398 1 97.75 115 PHE A N 1
ATOM 927 C CA . PHE A 1 115 ? -9.609 31.578 -9.562 1 97.75 115 PHE A CA 1
ATOM 928 C C . PHE A 1 115 ? -9.125 32.25 -10.828 1 97.75 115 PHE A C 1
ATOM 930 O O . PHE A 1 115 ? -9.023 33.5 -10.883 1 97.75 115 PHE A O 1
ATOM 937 N N . LEU A 1 116 ? -8.789 31.516 -11.844 1 97.56 116 LEU A N 1
ATOM 938 C CA . LEU A 1 116 ? -8.328 32.062 -13.125 1 97.56 116 LEU A CA 1
ATOM 939 C C . LEU A 1 116 ? -9.234 31.594 -14.258 1 97.56 116 LEU A C 1
ATOM 941 O O . LEU A 1 116 ? -9.461 30.406 -14.438 1 97.56 116 LEU A O 1
ATOM 945 N N . PRO A 1 117 ? -9.773 32.5 -15.039 1 96.69 117 PRO A N 1
ATOM 946 C CA . PRO A 1 117 ? -10.539 32.125 -16.234 1 96.69 117 PRO A CA 1
ATOM 947 C C . PRO A 1 117 ? -9.641 31.719 -17.406 1 96.69 117 PRO A C 1
ATOM 949 O O . PRO A 1 117 ? -8.742 32.469 -17.781 1 96.69 117 PRO A O 1
ATOM 952 N N . VAL A 1 118 ? -9.828 30.547 -17.969 1 95.81 118 VAL A N 1
ATOM 953 C CA . VAL A 1 118 ? -9.055 30.047 -19.109 1 95.81 118 VAL A CA 1
ATOM 954 C C . VAL A 1 118 ? -9.992 29.406 -20.125 1 95.81 118 VAL A C 1
ATOM 956 O O . VAL A 1 118 ? -10.586 28.359 -19.844 1 95.81 118 VAL A O 1
ATOM 959 N N . ASN A 1 119 ? -10.047 29.797 -21.422 1 91.88 119 ASN A N 1
ATOM 960 C CA . ASN A 1 119 ? -10.805 29.203 -22.516 1 91.88 119 ASN A CA 1
ATOM 961 C C . ASN A 1 119 ? -12.227 28.844 -22.094 1 91.88 119 ASN A C 1
ATOM 963 O O . ASN A 1 119 ? -12.656 27.703 -22.25 1 91.88 119 ASN A O 1
ATOM 967 N N . ASP A 1 120 ? -12.961 29.609 -21.453 1 91.38 120 ASP A N 1
ATOM 968 C CA . ASP A 1 120 ? -14.359 29.469 -21.047 1 91.38 120 ASP A CA 1
ATOM 969 C C . ASP A 1 120 ? -14.492 28.531 -19.844 1 91.38 120 ASP A C 1
ATOM 971 O O . ASP A 1 120 ? -15.586 28.016 -19.578 1 91.38 120 ASP A O 1
ATOM 975 N N . ARG A 1 121 ? -13.414 28.156 -19.328 1 95.75 121 ARG A N 1
ATOM 976 C CA . ARG A 1 121 ? -13.391 27.375 -18.094 1 95.75 121 ARG A CA 1
ATOM 977 C C . ARG A 1 121 ? -12.711 28.156 -16.969 1 95.75 121 ARG A C 1
ATOM 979 O O . ARG A 1 121 ? -12.227 29.266 -17.188 1 95.75 121 ARG A O 1
ATOM 986 N N . TRP A 1 122 ? -12.828 27.641 -15.781 1 97.44 122 TRP A N 1
ATOM 987 C CA . TRP A 1 122 ? -12.18 28.266 -14.633 1 97.44 122 TRP A CA 1
ATOM 988 C C . TRP A 1 122 ? -11.266 27.281 -13.922 1 97.44 122 TRP A C 1
ATOM 990 O O . TRP A 1 122 ? -11.617 26.109 -13.766 1 97.44 122 TRP A O 1
ATOM 1000 N N . PHE A 1 123 ? -10.102 27.766 -13.57 1 98.06 123 PHE A N 1
ATOM 1001 C CA . PHE A 1 123 ? -9.195 27.016 -12.703 1 98.06 123 PHE A CA 1
ATOM 1002 C C . PHE A 1 123 ? -9.195 27.594 -11.297 1 98.06 123 PHE A C 1
ATOM 1004 O O . PHE A 1 123 ? -9.359 28.812 -11.109 1 98.06 123 PHE A O 1
ATOM 1011 N N . ALA A 1 124 ? -9.07 26.766 -10.305 1 97.44 124 ALA A N 1
ATOM 1012 C CA . ALA A 1 124 ? -8.891 27.172 -8.914 1 97.44 124 ALA A CA 1
ATOM 1013 C C . ALA A 1 124 ? -7.527 26.734 -8.383 1 97.44 124 ALA A C 1
ATOM 1015 O O . ALA A 1 124 ? -7.234 25.531 -8.328 1 97.44 124 ALA A O 1
ATOM 1016 N N . ILE A 1 125 ? -6.734 27.625 -8.023 1 96.5 125 ILE A N 1
ATOM 1017 C CA . ILE A 1 125 ? -5.434 27.359 -7.418 1 96.5 125 ILE A CA 1
ATOM 1018 C C . ILE A 1 125 ? -5.523 27.531 -5.902 1 96.5 125 ILE A C 1
ATOM 1020 O O . ILE A 1 125 ? -5.844 28.625 -5.418 1 96.5 125 ILE A O 1
ATOM 1024 N N . THR A 1 126 ? -5.199 26.453 -5.203 1 91.94 126 THR A N 1
ATOM 1025 C CA . THR A 1 126 ? -5.414 26.484 -3.76 1 91.94 126 THR A CA 1
ATOM 1026 C C . THR A 1 126 ? -4.086 26.531 -3.014 1 91.94 126 THR A C 1
ATOM 1028 O O . THR A 1 126 ? -3.111 25.906 -3.428 1 91.94 126 THR A O 1
ATOM 1031 N N . PHE A 1 127 ? -4.082 27.312 -1.995 1 87.69 127 PHE A N 1
ATOM 1032 C CA . PHE A 1 127 ? -2.939 27.438 -1.101 1 87.69 127 PHE A CA 1
ATOM 1033 C C . PHE A 1 127 ? -3.348 27.172 0.342 1 87.69 127 PHE A C 1
ATOM 1035 O O . PHE A 1 127 ? -4.395 27.641 0.797 1 87.69 127 PHE A O 1
ATOM 1042 N N . GLY A 1 128 ? -2.496 26.375 1.029 1 76.44 128 GLY A N 1
ATOM 1043 C CA . GLY A 1 128 ? -2.871 26 2.383 1 76.44 128 GLY A CA 1
ATOM 1044 C C . GLY A 1 128 ? -4.086 25.078 2.432 1 76.44 128 GLY A C 1
ATOM 1045 O O . GLY A 1 128 ? -4.316 24.297 1.512 1 76.44 128 GLY A O 1
ATOM 1046 N N . ALA A 1 129 ? -4.82 25.125 3.576 1 72.81 129 ALA A N 1
ATOM 1047 C CA . ALA A 1 129 ? -5.988 24.266 3.756 1 72.81 129 ALA A CA 1
ATOM 1048 C C . ALA A 1 129 ? -7.238 24.906 3.158 1 72.81 129 ALA A C 1
ATOM 1050 O O . ALA A 1 129 ? -8.328 24.797 3.723 1 72.81 129 ALA A O 1
ATOM 1051 N N . SER A 1 130 ? -7.082 25.625 2.086 1 82.12 130 SER A N 1
ATOM 1052 C CA . SER A 1 130 ? -8.203 26.344 1.511 1 82.12 130 SER A CA 1
ATOM 1053 C C . SER A 1 130 ? -9.078 25.438 0.651 1 82.12 130 SER A C 1
ATOM 1055 O O . SER A 1 130 ? -10.227 25.766 0.365 1 82.12 130 SER A O 1
ATOM 1057 N N . TYR A 1 131 ? -8.578 24.312 0.19 1 82.56 131 TYR A N 1
ATOM 1058 C CA . TYR A 1 131 ? -9.273 23.453 -0.762 1 82.56 131 TYR A CA 1
ATOM 1059 C C . TYR A 1 131 ? -10.594 22.969 -0.193 1 82.56 131 TYR A C 1
ATOM 1061 O O . TYR A 1 131 ? -11.539 22.688 -0.943 1 82.56 131 TYR A O 1
ATOM 1069 N N . HIS A 1 132 ? -10.68 22.859 1.116 1 74.81 132 HIS A N 1
ATOM 1070 C CA . HIS A 1 132 ? -11.898 22.375 1.75 1 74.81 132 HIS A CA 1
ATOM 1071 C C . HIS A 1 132 ? -13.055 23.344 1.556 1 74.81 132 HIS A C 1
ATOM 1073 O O . HIS A 1 132 ? -14.219 22.984 1.753 1 74.81 132 HIS A O 1
ATOM 1079 N N . ASN A 1 133 ? -12.734 24.562 1.185 1 86 133 ASN A N 1
ATOM 1080 C CA . ASN A 1 133 ? -13.773 25.562 0.967 1 86 133 ASN A CA 1
ATOM 1081 C C . ASN A 1 133 ? -14.43 25.406 -0.4 1 86 133 ASN A C 1
ATOM 1083 O O . ASN A 1 133 ? -15.484 25.984 -0.656 1 86 133 ASN A O 1
ATOM 1087 N N . LEU A 1 134 ? -13.859 24.609 -1.261 1 87.88 134 LEU A N 1
ATOM 1088 C CA . LEU A 1 134 ? -14.445 24.344 -2.566 1 87.88 134 LEU A CA 1
ATOM 1089 C C . LEU A 1 134 ? -15.609 23.359 -2.443 1 87.88 134 LEU A C 1
ATOM 1091 O O . LEU A 1 134 ? -15.516 22.375 -1.705 1 87.88 134 LEU A O 1
ATOM 1095 N N . LYS A 1 135 ? -16.703 23.719 -3.137 1 84.19 135 LYS A N 1
ATOM 1096 C CA . LYS A 1 135 ? -17.766 22.719 -3.242 1 84.19 135 LYS A CA 1
ATOM 1097 C C . LYS A 1 135 ? -17.281 21.484 -3.992 1 84.19 135 LYS A C 1
ATOM 1099 O O . LYS A 1 135 ? -16.656 21.594 -5.051 1 84.19 135 LYS A O 1
ATOM 1104 N N . GLU A 1 136 ? -17.562 20.406 -3.439 1 75.94 136 GLU A N 1
ATOM 1105 C CA . GLU A 1 136 ? -17.094 19.156 -4.039 1 75.94 136 GLU A CA 1
ATOM 1106 C C . GLU A 1 136 ? -17.641 18.984 -5.453 1 75.94 136 GLU A C 1
ATOM 1108 O O . GLU A 1 136 ? -16.953 18.453 -6.328 1 75.94 136 GLU A O 1
ATOM 1113 N N . LYS A 1 137 ? -18.781 19.422 -5.719 1 76.69 137 LYS A N 1
ATOM 1114 C CA . LYS A 1 137 ? -19.406 19.25 -7.023 1 76.69 137 LYS A CA 1
ATOM 1115 C C . LYS A 1 137 ? -18.891 20.281 -8.023 1 76.69 137 LYS A C 1
ATOM 1117 O O . LYS A 1 137 ? -19.219 20.203 -9.211 1 76.69 137 LYS A O 1
ATOM 1122 N N . ALA A 1 138 ? -18.125 21.141 -7.605 1 87.94 138 ALA A N 1
ATOM 1123 C CA . ALA A 1 138 ? -17.75 22.297 -8.438 1 87.94 138 ALA A CA 1
ATOM 1124 C C . ALA A 1 138 ? -16.594 21.953 -9.375 1 87.94 138 ALA A C 1
ATOM 1126 O O . ALA A 1 138 ? -16.359 22.641 -10.359 1 87.94 138 ALA A O 1
ATOM 1127 N N . TYR A 1 139 ? -15.852 20.938 -9.094 1 90.38 139 TYR A N 1
ATOM 1128 C CA . TYR A 1 139 ? -14.664 20.703 -9.906 1 90.38 139 TYR A CA 1
ATOM 1129 C C . TYR A 1 139 ? -14.695 19.312 -10.547 1 90.38 139 TYR A C 1
ATOM 1131 O O . TYR A 1 139 ? -15.477 18.453 -10.141 1 90.38 139 TYR A O 1
ATOM 1139 N N . GLU A 1 140 ? -13.883 19.172 -11.609 1 87 140 GLU A N 1
ATOM 1140 C CA . GLU A 1 140 ? -13.711 17.891 -12.297 1 87 140 GLU A CA 1
ATOM 1141 C C . GLU A 1 140 ? -12.906 16.906 -11.453 1 87 140 GLU A C 1
ATOM 1143 O O . GLU A 1 140 ? -11.727 17.125 -11.188 1 87 140 GLU A O 1
ATOM 1148 N N . TYR A 1 141 ? -13.453 15.805 -11.188 1 78.06 141 TYR A N 1
ATOM 1149 C CA . TYR A 1 141 ? -12.852 14.859 -10.258 1 78.06 141 TYR A CA 1
ATOM 1150 C C . TYR A 1 141 ? -11.664 14.148 -10.891 1 78.06 141 TYR A C 1
ATOM 1152 O O . TYR A 1 141 ? -10.82 13.594 -10.188 1 78.06 141 TYR A O 1
ATOM 1160 N N . ASP A 1 142 ? -11.641 14.125 -12.242 1 82.81 142 ASP A N 1
ATOM 1161 C CA . ASP A 1 142 ? -10.594 13.344 -12.891 1 82.81 142 ASP A CA 1
ATOM 1162 C C . ASP A 1 142 ? -9.547 14.258 -13.531 1 82.81 142 ASP A C 1
ATOM 1164 O O . ASP A 1 142 ? -8.703 13.797 -14.305 1 82.81 142 ASP A O 1
ATOM 1168 N N . PHE A 1 143 ? -9.617 15.484 -13.258 1 90.12 143 PHE A N 1
ATOM 1169 C CA . PHE A 1 143 ? -8.703 16.422 -13.914 1 90.12 143 PHE A CA 1
ATOM 1170 C C . PHE A 1 143 ? -7.254 16.047 -13.617 1 90.12 143 PHE A C 1
ATOM 1172 O O . PHE A 1 143 ? -6.449 15.898 -14.539 1 90.12 143 PHE A O 1
ATOM 1179 N N . GLY A 1 144 ? -6.977 15.984 -12.344 1 91.19 144 GLY A N 1
ATOM 1180 C CA . GLY A 1 144 ? -5.598 15.742 -11.953 1 91.19 144 GLY A CA 1
ATOM 1181 C C . GLY A 1 144 ? -5.066 14.406 -12.445 1 91.19 144 GLY A C 1
ATOM 1182 O O . GLY A 1 144 ? -3.988 14.344 -13.039 1 91.19 144 GLY A O 1
ATOM 1183 N N . ILE A 1 145 ? -5.789 13.383 -12.219 1 87.44 145 ILE A N 1
ATOM 1184 C CA . ILE A 1 145 ? -5.324 12.039 -12.555 1 87.44 145 ILE A CA 1
ATOM 1185 C C . ILE A 1 145 ? -5.211 11.891 -14.07 1 87.44 145 ILE A C 1
ATOM 1187 O O . ILE A 1 145 ? -4.242 11.32 -14.57 1 87.44 145 ILE A O 1
ATOM 1191 N N . ARG A 1 146 ? -6.117 12.391 -14.82 1 87.94 146 ARG A N 1
ATOM 1192 C CA . ARG A 1 146 ? -6.094 12.281 -16.281 1 87.94 146 ARG A CA 1
ATOM 1193 C C . ARG A 1 146 ? -4.941 13.086 -16.875 1 87.94 146 ARG A C 1
ATOM 1195 O O . ARG A 1 146 ? -4.27 12.625 -17.797 1 87.94 146 ARG A O 1
ATOM 1202 N N . THR A 1 147 ? -4.812 14.258 -16.375 1 93.25 147 THR A N 1
ATOM 1203 C CA . THR A 1 147 ? -3.711 15.086 -16.844 1 93.25 147 THR A CA 1
ATOM 1204 C C . THR A 1 147 ? -2.369 14.422 -16.547 1 93.25 147 THR A C 1
ATOM 1206 O O . THR A 1 147 ? -1.46 14.445 -17.375 1 93.25 147 THR A O 1
ATOM 1209 N N . THR A 1 148 ? -2.279 13.852 -15.375 1 90.31 148 THR A N 1
ATOM 1210 C CA . THR A 1 148 ? -1.06 13.148 -14.984 1 90.31 148 THR A CA 1
ATOM 1211 C C . THR A 1 148 ? -0.826 11.938 -15.875 1 90.31 148 THR A C 1
ATOM 1213 O O . THR A 1 148 ? 0.293 11.703 -16.328 1 90.31 148 THR A O 1
ATOM 1216 N N . LEU A 1 149 ? -1.827 11.18 -16.172 1 87.19 149 LEU A N 1
ATOM 1217 C CA . LEU A 1 149 ? -1.716 9.992 -17.016 1 87.19 149 LEU A CA 1
ATOM 1218 C C . LEU A 1 149 ? -1.264 10.367 -18.422 1 87.19 149 LEU A C 1
ATOM 1220 O O . LEU A 1 149 ? -0.529 9.609 -19.062 1 87.19 149 LEU A O 1
ATOM 1224 N N . ASN A 1 150 ? -1.678 11.508 -18.797 1 90 150 ASN A N 1
ATOM 1225 C CA . ASN A 1 150 ? -1.334 11.969 -20.141 1 90 150 ASN A CA 1
ATOM 1226 C C . ASN A 1 150 ? 0.072 12.555 -20.188 1 90 150 ASN A C 1
ATOM 1228 O O . ASN A 1 150 ? 0.706 12.578 -21.25 1 90 150 ASN A O 1
ATOM 1232 N N . SER A 1 151 ? 0.555 12.977 -19.062 1 91.75 151 SER A N 1
ATOM 1233 C CA . SER A 1 151 ? 1.792 13.75 -19.094 1 91.75 151 SER A CA 1
ATOM 1234 C C . SER A 1 151 ? 2.959 12.953 -18.516 1 91.75 151 SER A C 1
ATOM 1236 O O . SER A 1 151 ? 4.117 13.227 -18.828 1 91.75 151 SER A O 1
ATOM 1238 N N . LEU A 1 152 ? 2.756 12 -17.734 1 87.62 152 LEU A N 1
ATOM 1239 C CA . LEU A 1 152 ? 3.812 11.297 -17.016 1 87.62 152 LEU A CA 1
ATOM 1240 C C . LEU A 1 152 ? 4.582 10.375 -17.938 1 87.62 152 LEU A C 1
ATOM 1242 O O . LEU A 1 152 ? 4.016 9.836 -18.891 1 87.62 152 LEU A O 1
ATOM 1246 N N . ASP A 1 153 ? 5.816 10.25 -17.578 1 85.31 153 ASP A N 1
ATOM 1247 C CA . ASP A 1 153 ? 6.605 9.156 -18.141 1 85.31 153 ASP A CA 1
ATOM 1248 C C . ASP A 1 153 ? 6.293 7.84 -17.438 1 85.31 153 ASP A C 1
ATOM 1250 O O . ASP A 1 153 ? 6.52 7.703 -16.234 1 85.31 153 ASP A O 1
ATOM 1254 N N . PRO A 1 154 ? 5.77 6.898 -18.172 1 77.38 154 PRO A N 1
ATOM 1255 C CA . PRO A 1 154 ? 5.371 5.637 -17.547 1 77.38 154 PRO A CA 1
ATOM 1256 C C . PRO A 1 154 ? 6.531 4.934 -16.844 1 77.38 154 PRO A C 1
ATOM 1258 O O . PRO A 1 154 ? 6.312 4.062 -16 1 77.38 154 PRO A O 1
ATOM 1261 N N . GLU A 1 155 ? 7.742 5.316 -17.109 1 76 155 GLU A N 1
ATOM 1262 C CA . GLU A 1 155 ? 8.906 4.656 -16.531 1 76 155 GLU A CA 1
ATOM 1263 C C . GLU A 1 155 ? 9.422 5.414 -15.305 1 76 155 GLU A C 1
ATOM 1265 O O . GLU A 1 155 ? 10.383 4.988 -14.664 1 76 155 GLU A O 1
ATOM 1270 N N . LYS A 1 156 ? 8.789 6.453 -15.016 1 81.88 156 LYS A N 1
ATOM 1271 C CA . LYS A 1 156 ? 9.32 7.293 -13.945 1 81.88 156 LYS A CA 1
ATOM 1272 C C . LYS A 1 156 ? 8.242 7.594 -12.906 1 81.88 156 LYS A C 1
ATOM 1274 O O . LYS A 1 156 ? 8.102 8.734 -12.461 1 81.88 156 LYS A O 1
ATOM 1279 N N . ILE A 1 157 ? 7.516 6.594 -12.578 1 83.56 157 ILE A N 1
ATOM 1280 C CA . ILE A 1 157 ? 6.484 6.734 -11.555 1 83.56 157 ILE A CA 1
ATOM 1281 C C . ILE A 1 157 ? 7.098 6.527 -10.172 1 83.56 157 ILE A C 1
ATOM 1283 O O . ILE A 1 157 ? 7.934 5.641 -9.984 1 83.56 157 ILE A O 1
ATOM 1287 N N . LYS A 1 158 ? 6.645 7.34 -9.203 1 82.75 158 LYS A N 1
ATOM 1288 C CA . LYS A 1 158 ? 7.234 7.309 -7.871 1 82.75 158 LYS A CA 1
ATOM 1289 C C . LYS A 1 158 ? 6.227 6.805 -6.836 1 82.75 158 LYS A C 1
ATOM 1291 O O . LYS A 1 158 ? 6.609 6.18 -5.848 1 82.75 158 LYS A O 1
ATOM 1296 N N . SER A 1 159 ? 5.008 7.18 -6.996 1 87.12 159 SER A N 1
ATOM 1297 C CA . SER A 1 159 ? 3.998 6.855 -5.988 1 87.12 159 SER A CA 1
ATOM 1298 C C . SER A 1 159 ? 2.627 6.66 -6.625 1 87.12 159 SER A C 1
ATOM 1300 O O . SER A 1 159 ? 2.301 7.305 -7.625 1 87.12 159 SER A O 1
ATOM 1302 N N . THR A 1 160 ? 1.89 5.789 -6.055 1 86.88 160 THR A N 1
ATOM 1303 C CA . THR A 1 160 ? 0.516 5.59 -6.5 1 86.88 160 THR A CA 1
ATOM 1304 C C . THR A 1 160 ? -0.397 5.273 -5.316 1 86.88 160 THR A C 1
ATOM 1306 O O . THR A 1 160 ? 0.011 4.59 -4.379 1 86.88 160 THR A O 1
ATOM 1309 N N . ASP A 1 161 ? -1.554 5.863 -5.34 1 86.88 161 ASP A N 1
ATOM 1310 C CA . ASP A 1 161 ? -2.627 5.504 -4.418 1 86.88 161 ASP A CA 1
ATOM 1311 C C . ASP A 1 161 ? -3.693 4.664 -5.117 1 86.88 161 ASP A C 1
ATOM 1313 O O . ASP A 1 161 ? -4.172 5.027 -6.195 1 86.88 161 ASP A O 1
ATOM 1317 N N . LEU A 1 162 ? -4.004 3.592 -4.492 1 85.81 162 LEU A N 1
ATOM 1318 C CA . LEU A 1 162 ? -4.965 2.658 -5.07 1 85.81 162 LEU A CA 1
ATOM 1319 C C . LEU A 1 162 ? -6.164 2.469 -4.145 1 85.81 162 LEU A C 1
ATOM 1321 O O . LEU A 1 162 ? -6.035 2.584 -2.926 1 85.81 162 LEU A O 1
ATOM 1325 N N . LEU A 1 163 ? -7.285 2.279 -4.805 1 82.31 163 LEU A N 1
ATOM 1326 C CA . LEU A 1 163 ? -8.492 1.869 -4.102 1 82.31 163 LEU A CA 1
ATOM 1327 C C . LEU A 1 163 ? -8.992 0.52 -4.613 1 82.31 163 LEU A C 1
ATOM 1329 O O . LEU A 1 163 ? -9.117 0.317 -5.82 1 82.31 163 LEU A O 1
ATOM 1333 N N . ILE A 1 164 ? -9.156 -0.365 -3.723 1 79.19 164 ILE A N 1
ATOM 1334 C CA . ILE A 1 164 ? -9.789 -1.646 -4.031 1 79.19 164 ILE A CA 1
ATOM 1335 C C . ILE A 1 164 ? -11.242 -1.628 -3.574 1 79.19 164 ILE A C 1
ATOM 1337 O O . ILE A 1 164 ? -11.539 -1.894 -2.406 1 79.19 164 ILE A O 1
ATOM 1341 N N . PRO A 1 165 ? -12.07 -1.403 -4.469 1 71.38 165 PRO A N 1
ATOM 1342 C CA . PRO A 1 165 ? -13.469 -1.138 -4.129 1 71.38 165 PRO A CA 1
ATOM 1343 C C . PRO A 1 165 ? -14.109 -2.283 -3.352 1 71.38 165 PRO A C 1
ATOM 1345 O O . PRO A 1 165 ? -14.953 -2.047 -2.482 1 71.38 165 PRO A O 1
ATOM 1348 N N . GLU A 1 166 ? -13.727 -3.494 -3.629 1 69.75 166 GLU A N 1
ATOM 1349 C CA . GLU A 1 166 ? -14.344 -4.668 -3.01 1 69.75 166 GLU A CA 1
ATOM 1350 C C . GLU A 1 166 ? -14.312 -4.562 -1.486 1 69.75 166 GLU A C 1
ATOM 1352 O O . GLU A 1 166 ? -15.297 -4.895 -0.819 1 69.75 166 GLU A O 1
ATOM 1357 N N . THR A 1 167 ? -13.273 -4.145 -0.987 1 69.62 167 THR A N 1
ATOM 1358 C CA . THR A 1 167 ? -13.07 -4.082 0.456 1 69.62 167 THR A CA 1
ATOM 1359 C C . THR A 1 167 ? -12.906 -2.637 0.916 1 69.62 167 THR A C 1
ATOM 1361 O O . THR A 1 167 ? -12.727 -2.375 2.107 1 69.62 167 THR A O 1
ATOM 1364 N N . ALA A 1 168 ? -12.984 -1.722 -0.024 1 74.88 168 ALA A N 1
ATOM 1365 C CA . ALA A 1 168 ? -12.703 -0.314 0.242 1 74.88 168 ALA A CA 1
ATOM 1366 C C . ALA A 1 168 ? -11.289 -0.134 0.796 1 74.88 168 ALA A C 1
ATOM 1368 O O . ALA A 1 168 ? -11.031 0.81 1.545 1 74.88 168 ALA A O 1
ATOM 1369 N N . LYS A 1 169 ? -10.5 -1.126 0.474 1 82 169 LYS A N 1
ATOM 1370 C CA . LYS A 1 169 ? -9.094 -1.066 0.863 1 82 169 LYS A CA 1
ATOM 1371 C C . LYS A 1 169 ? -8.344 -0.001 0.065 1 82 169 LYS A C 1
ATOM 1373 O O . LYS A 1 169 ? -8.555 0.139 -1.142 1 82 169 LYS A O 1
ATOM 1378 N N . ARG A 1 170 ? -7.535 0.736 0.811 1 85.69 170 ARG A N 1
ATOM 1379 C CA . ARG A 1 170 ? -6.699 1.745 0.168 1 85.69 170 ARG A CA 1
ATOM 1380 C C . ARG A 1 170 ? -5.219 1.433 0.36 1 85.69 170 ARG A C 1
ATOM 1382 O O . ARG A 1 170 ? -4.812 0.963 1.424 1 85.69 170 ARG A O 1
ATOM 1389 N N . GLN A 1 171 ? -4.508 1.694 -0.7 1 87.19 171 GLN A N 1
ATOM 1390 C CA . GLN A 1 171 ? -3.078 1.412 -0.653 1 87.19 171 GLN A CA 1
ATOM 1391 C C . GLN A 1 171 ? -2.273 2.545 -1.283 1 87.19 171 GLN A C 1
ATOM 1393 O O . GLN A 1 171 ? -2.662 3.09 -2.316 1 87.19 171 GLN A O 1
ATOM 1398 N N . ARG A 1 172 ? -1.258 2.873 -0.552 1 88.25 172 ARG A N 1
ATOM 1399 C CA . ARG A 1 172 ? -0.245 3.76 -1.114 1 88.25 172 ARG A CA 1
ATOM 1400 C C . ARG A 1 172 ? 1.073 3.021 -1.324 1 88.25 172 ARG A C 1
ATOM 1402 O O . ARG A 1 172 ? 1.607 2.418 -0.392 1 88.25 172 ARG A O 1
ATOM 1409 N N . ILE A 1 173 ? 1.535 3.068 -2.498 1 87.06 173 ILE A N 1
ATOM 1410 C CA . ILE A 1 173 ? 2.791 2.404 -2.832 1 87.06 173 ILE A CA 1
ATOM 1411 C C . ILE A 1 173 ? 3.807 3.436 -3.318 1 87.06 173 ILE A C 1
ATOM 1413 O O . ILE A 1 173 ? 3.498 4.258 -4.188 1 87.06 173 ILE A O 1
ATOM 1417 N N . GLN A 1 174 ? 4.973 3.391 -2.732 1 86.62 174 GLN A N 1
ATOM 1418 C CA . GLN A 1 174 ? 6.027 4.328 -3.107 1 86.62 174 GLN A CA 1
ATOM 1419 C C . GLN A 1 174 ? 7.348 3.602 -3.355 1 86.62 174 GLN A C 1
ATOM 1421 O O . GLN A 1 174 ? 7.684 2.656 -2.641 1 86.62 174 GLN A O 1
ATOM 1426 N N . ILE A 1 175 ? 7.996 4.039 -4.367 1 78.5 175 ILE A N 1
ATOM 1427 C CA . ILE A 1 175 ? 9.312 3.5 -4.691 1 78.5 175 ILE A CA 1
ATOM 1428 C C . ILE A 1 175 ? 10.328 4.637 -4.773 1 78.5 175 ILE A C 1
ATOM 1430 O O . ILE A 1 175 ? 10.031 5.707 -5.305 1 78.5 175 ILE A O 1
ATOM 1434 N N . PRO A 1 176 ? 11.461 4.453 -4.09 1 69.88 176 PRO A N 1
ATOM 1435 C CA . PRO A 1 176 ? 12.453 5.527 -4.059 1 69.88 176 PRO A CA 1
ATOM 1436 C C . PRO A 1 176 ? 12.961 5.898 -5.449 1 69.88 176 PRO A C 1
ATOM 1438 O O . PRO A 1 176 ? 13.133 7.082 -5.754 1 69.88 176 PRO A O 1
ATOM 1441 N N . ASN A 1 177 ? 13.312 4.844 -6.184 1 65.38 177 ASN A N 1
ATOM 1442 C CA . ASN A 1 177 ? 13.797 5.09 -7.539 1 65.38 177 ASN A CA 1
ATOM 1443 C C . ASN A 1 177 ? 12.688 4.93 -8.57 1 65.38 177 ASN A C 1
ATOM 1445 O O . ASN A 1 177 ? 12 3.906 -8.594 1 65.38 177 ASN A O 1
ATOM 1449 N N . ALA A 1 178 ? 12.438 6.102 -9.18 1 62.47 178 ALA A N 1
ATOM 1450 C CA . ALA A 1 178 ? 11.367 6.094 -10.18 1 62.47 178 ALA A CA 1
ATOM 1451 C C . ALA A 1 178 ? 11.43 4.832 -11.039 1 62.47 178 ALA A C 1
ATOM 1453 O O . ALA A 1 178 ? 12.516 4.383 -11.414 1 62.47 178 ALA A O 1
ATOM 1454 N N . SER A 1 179 ? 10.305 4.215 -11.086 1 61.53 179 SER A N 1
ATOM 1455 C CA . SER A 1 179 ? 10.234 2.967 -11.836 1 61.53 179 SER A CA 1
ATOM 1456 C C . SER A 1 179 ? 8.906 2.848 -12.586 1 61.53 179 SER A C 1
ATOM 1458 O O . SER A 1 179 ? 8.062 3.738 -12.5 1 61.53 179 SER A O 1
ATOM 1460 N N . ASN A 1 180 ? 8.875 1.881 -13.375 1 61.28 180 ASN A N 1
ATOM 1461 C CA . ASN A 1 180 ? 7.664 1.59 -14.133 1 61.28 180 ASN A CA 1
ATOM 1462 C C . ASN A 1 180 ? 6.535 1.106 -13.227 1 61.28 180 ASN A C 1
ATOM 1464 O O . ASN A 1 180 ? 6.793 0.507 -12.18 1 61.28 180 ASN A O 1
ATOM 1468 N N . LEU A 1 181 ? 5.352 1.512 -13.633 1 57.28 181 LEU A N 1
ATOM 1469 C CA . LEU A 1 181 ? 4.133 1.184 -12.898 1 57.28 181 LEU A CA 1
ATOM 1470 C C . LEU A 1 181 ? 4.059 -0.312 -12.602 1 57.28 181 LEU A C 1
ATOM 1472 O O . LEU A 1 181 ? 3.467 -0.726 -11.609 1 57.28 181 LEU A O 1
ATOM 1476 N N . THR A 1 182 ? 4.602 -1.058 -13.492 1 57.03 182 THR A N 1
ATOM 1477 C CA . THR A 1 182 ? 4.57 -2.508 -13.344 1 57.03 182 THR A CA 1
ATOM 1478 C C . THR A 1 182 ? 5.262 -2.93 -12.047 1 57.03 182 THR A C 1
ATOM 1480 O O . THR A 1 182 ? 4.914 -3.957 -11.461 1 57.03 182 THR A O 1
ATOM 1483 N N . TYR A 1 183 ? 6.105 -2.068 -11.656 1 58.59 183 TYR A N 1
ATOM 1484 C CA . TYR A 1 183 ? 6.848 -2.361 -10.438 1 58.59 183 TYR A CA 1
ATOM 1485 C C . TYR A 1 183 ? 5.969 -2.18 -9.203 1 58.59 183 TYR A C 1
ATOM 1487 O O . TYR A 1 183 ? 6.297 -2.668 -8.125 1 58.59 183 TYR A O 1
ATOM 1495 N N . PHE A 1 184 ? 4.836 -1.597 -9.461 1 59.81 184 PHE A N 1
ATOM 1496 C CA . PHE A 1 184 ? 3.961 -1.343 -8.32 1 59.81 184 PHE A CA 1
ATOM 1497 C C . PHE A 1 184 ? 3.121 -2.572 -8 1 59.81 184 PHE A C 1
ATOM 1499 O O . PHE A 1 184 ? 2.584 -2.693 -6.898 1 59.81 184 PHE A O 1
ATOM 1506 N N . ASP A 1 185 ? 3.137 -3.547 -8.883 1 59.06 185 ASP A N 1
ATOM 1507 C CA . ASP A 1 185 ? 2.66 -4.902 -8.633 1 59.06 185 ASP A CA 1
ATOM 1508 C C . ASP A 1 185 ? 1.243 -4.891 -8.062 1 59.06 185 ASP A C 1
ATOM 1510 O O . ASP A 1 185 ? 0.99 -5.461 -6.996 1 59.06 185 ASP A O 1
ATOM 1514 N N . PHE A 1 186 ? 0.319 -4.129 -8.688 1 59.81 186 PHE A N 1
ATOM 1515 C CA . PHE A 1 186 ? -1.062 -4.215 -8.227 1 59.81 186 PHE A CA 1
ATOM 1516 C C . PHE A 1 186 ? -1.965 -4.762 -9.328 1 59.81 186 PHE A C 1
ATOM 1518 O O . PHE A 1 186 ? -1.602 -4.738 -10.508 1 59.81 186 PHE A O 1
ATOM 1525 N N . ASN A 1 187 ? -3.023 -5.387 -8.828 1 64.81 187 ASN A N 1
ATOM 1526 C CA . ASN A 1 187 ? -3.994 -5.922 -9.773 1 64.81 187 ASN A CA 1
ATOM 1527 C C . ASN A 1 187 ? -4.816 -4.812 -10.422 1 64.81 187 ASN A C 1
ATOM 1529 O O . ASN A 1 187 ? -5.734 -4.273 -9.805 1 64.81 187 ASN A O 1
ATOM 1533 N N . LYS A 1 188 ? -4.582 -4.555 -11.602 1 67.5 188 LYS A N 1
ATOM 1534 C CA . LYS A 1 188 ? -5.172 -3.428 -12.32 1 67.5 188 LYS A CA 1
ATOM 1535 C C . LYS A 1 188 ? -6.672 -3.629 -12.523 1 67.5 188 LYS A C 1
ATOM 1537 O O . LYS A 1 188 ? -7.426 -2.658 -12.602 1 67.5 188 LYS A O 1
ATOM 1542 N N . ASP A 1 189 ? -7.07 -4.859 -12.5 1 68.88 189 ASP A N 1
ATOM 1543 C CA . ASP A 1 189 ? -8.477 -5.148 -12.75 1 68.88 189 ASP A CA 1
ATOM 1544 C C . ASP A 1 189 ? -9.32 -4.887 -11.508 1 68.88 189 ASP A C 1
ATOM 1546 O O . ASP A 1 189 ? -10.523 -4.629 -11.617 1 68.88 189 ASP A O 1
ATOM 1550 N N . GLU A 1 190 ? -8.602 -4.938 -10.477 1 72.94 190 GLU A N 1
ATOM 1551 C CA . GLU A 1 190 ? -9.367 -4.887 -9.234 1 72.94 190 GLU A CA 1
ATOM 1552 C C . GLU A 1 190 ? -9.188 -3.545 -8.531 1 72.94 190 GLU A C 1
ATOM 1554 O O . GLU A 1 190 ? -9.836 -3.279 -7.516 1 72.94 190 GLU A O 1
ATOM 1559 N N . SER A 1 191 ? -8.312 -2.791 -9.102 1 77.75 191 SER A N 1
ATOM 1560 C CA . SER A 1 191 ? -7.961 -1.578 -8.367 1 77.75 191 SER A CA 1
ATOM 1561 C C . SER A 1 191 ? -8.297 -0.328 -9.172 1 77.75 191 SER A C 1
ATOM 1563 O O . SER A 1 191 ? -8.352 -0.373 -10.406 1 77.75 191 SER A O 1
ATOM 1565 N N . ILE A 1 192 ? -8.633 0.685 -8.477 1 78.19 192 ILE A N 1
ATOM 1566 C CA . ILE A 1 192 ? -8.805 2.008 -9.07 1 78.19 192 ILE A CA 1
ATOM 1567 C C . ILE A 1 192 ? -7.641 2.91 -8.672 1 78.19 192 ILE A C 1
ATOM 1569 O O . ILE A 1 192 ? -7.34 3.059 -7.484 1 78.19 192 ILE A O 1
ATOM 1573 N N . VAL A 1 193 ? -6.98 3.387 -9.672 1 82.12 193 VAL A N 1
ATOM 1574 C CA . VAL A 1 193 ? -5.895 4.32 -9.406 1 82.12 193 VAL A CA 1
ATOM 1575 C C . VAL A 1 193 ? -6.469 5.688 -9.023 1 82.12 193 VAL A C 1
ATOM 1577 O O . VAL A 1 193 ? -7.184 6.305 -9.82 1 82.12 193 VAL A O 1
ATOM 1580 N N . LYS A 1 194 ? -6.125 6.125 -7.875 1 84 194 LYS A N 1
ATOM 1581 C CA . LYS A 1 194 ? -6.703 7.367 -7.367 1 84 194 LYS A CA 1
ATOM 1582 C C . LYS A 1 194 ? -5.695 8.508 -7.441 1 84 194 LYS A C 1
ATOM 1584 O O . LYS A 1 194 ? -6.082 9.68 -7.539 1 84 194 LYS A O 1
ATOM 1589 N N . ARG A 1 195 ? -4.457 8.148 -7.332 1 87.56 195 ARG A N 1
ATOM 1590 C CA . ARG A 1 195 ? -3.396 9.156 -7.383 1 87.56 195 ARG A CA 1
ATOM 1591 C C . ARG A 1 195 ? -2.137 8.586 -8.023 1 87.56 195 ARG A C 1
ATOM 1593 O O . ARG A 1 195 ? -1.798 7.418 -7.812 1 87.56 195 ARG A O 1
ATOM 1600 N N . LEU A 1 196 ? -1.502 9.375 -8.727 1 87 196 LEU A N 1
ATOM 1601 C CA . LEU A 1 196 ? -0.248 9.016 -9.383 1 87 196 LEU A CA 1
ATOM 1602 C C . LEU A 1 196 ? 0.757 10.164 -9.297 1 87 196 LEU A C 1
ATOM 1604 O O . LEU A 1 196 ? 0.397 11.328 -9.484 1 87 196 LEU A O 1
ATOM 1608 N N . THR A 1 197 ? 1.954 9.844 -8.953 1 87.94 197 THR A N 1
ATOM 1609 C CA . THR A 1 197 ? 3.039 10.812 -8.875 1 87.94 197 THR A CA 1
ATOM 1610 C C . THR A 1 197 ? 4.25 10.344 -9.672 1 87.94 197 THR A C 1
ATOM 1612 O O . THR A 1 197 ? 4.621 9.164 -9.609 1 87.94 197 THR A O 1
ATOM 1615 N N . GLY A 1 198 ? 4.809 11.219 -10.445 1 85 198 GLY A N 1
ATOM 1616 C CA . GLY A 1 198 ? 6.004 10.883 -11.203 1 85 198 GLY A CA 1
ATOM 1617 C C . GLY A 1 198 ? 6.555 12.055 -12 1 85 198 GLY A C 1
ATOM 1618 O O . GLY A 1 198 ? 6.047 13.172 -11.906 1 85 198 GLY A O 1
ATOM 1619 N N . ALA A 1 199 ? 7.625 11.719 -12.711 1 84.75 199 ALA A N 1
ATOM 1620 C CA . ALA A 1 199 ? 8.211 12.719 -13.609 1 84.75 199 ALA A CA 1
ATOM 1621 C C . ALA A 1 199 ? 7.465 12.75 -14.945 1 84.75 199 ALA A C 1
ATOM 1623 O O . ALA A 1 199 ? 7.023 11.719 -15.445 1 84.75 199 ALA A O 1
ATOM 1624 N N . VAL A 1 200 ? 7.352 13.961 -15.43 1 87.88 200 VAL A N 1
ATOM 1625 C CA . VAL A 1 200 ? 6.609 14.102 -16.688 1 87.88 200 VAL A CA 1
ATOM 1626 C C . VAL A 1 200 ? 7.523 13.789 -17.859 1 87.88 200 VAL A C 1
ATOM 1628 O O . VAL A 1 200 ? 8.75 13.789 -17.719 1 87.88 200 VAL A O 1
ATOM 1631 N N . LYS A 1 201 ? 6.879 13.539 -18.984 1 89.38 201 LYS A N 1
ATOM 1632 C CA . LYS A 1 201 ? 7.609 13.336 -20.234 1 89.38 201 LYS A CA 1
ATOM 1633 C C . LYS A 1 201 ? 8.445 14.57 -20.578 1 89.38 201 LYS A C 1
ATOM 1635 O O . LYS A 1 201 ? 8.125 15.68 -20.172 1 89.38 201 LYS A O 1
ATOM 1640 N N . ASP A 1 202 ? 9.43 14.375 -21.375 1 86.88 202 ASP A N 1
ATOM 1641 C CA . ASP A 1 202 ? 10.359 15.438 -21.734 1 86.88 202 ASP A CA 1
ATOM 1642 C C . ASP A 1 202 ? 9.625 16.578 -22.453 1 86.88 202 ASP A C 1
ATOM 1644 O O . ASP A 1 202 ? 9.992 17.75 -22.312 1 86.88 202 ASP A O 1
ATOM 1648 N N . GLU A 1 203 ? 8.609 16.234 -23.188 1 88.25 203 GLU A N 1
ATOM 1649 C CA . GLU A 1 203 ? 7.879 17.234 -23.953 1 88.25 203 GLU A CA 1
ATOM 1650 C C . GLU A 1 203 ? 7.176 18.219 -23.031 1 88.25 203 GLU A C 1
ATOM 1652 O O . GLU A 1 203 ? 6.867 19.344 -23.438 1 88.25 203 GLU A O 1
ATOM 1657 N N . TYR A 1 204 ? 6.953 17.812 -21.812 1 90 204 TYR A N 1
ATOM 1658 C CA . TYR A 1 204 ? 6.23 18.672 -20.891 1 90 204 TYR A CA 1
ATOM 1659 C C . TYR A 1 204 ? 7.16 19.219 -19.797 1 90 204 TYR A C 1
ATOM 1661 O O . TYR A 1 204 ? 6.727 19.953 -18.922 1 90 204 TYR A O 1
ATOM 1669 N N . ALA A 1 205 ? 8.414 18.953 -19.828 1 84.94 205 ALA A N 1
ATOM 1670 C CA . ALA A 1 205 ? 9.367 19.25 -18.766 1 84.94 205 ALA A CA 1
ATOM 1671 C C . ALA A 1 205 ? 9.555 20.75 -18.594 1 84.94 205 ALA A C 1
ATOM 1673 O O . ALA A 1 205 ? 9.883 21.234 -17.516 1 84.94 205 ALA A O 1
ATOM 1674 N N . ASP A 1 206 ? 9.305 21.438 -19.625 1 82.62 206 ASP A N 1
ATOM 1675 C CA . ASP A 1 206 ? 9.43 22.891 -19.562 1 82.62 206 ASP A CA 1
ATOM 1676 C C . ASP A 1 206 ? 8.25 23.5 -18.812 1 82.62 206 ASP A C 1
ATOM 1678 O O . ASP A 1 206 ? 8.359 24.625 -18.297 1 82.62 206 ASP A O 1
ATOM 1682 N N . LEU A 1 207 ? 7.195 22.797 -18.828 1 84.44 207 LEU A N 1
ATOM 1683 C CA . LEU A 1 207 ? 5.98 23.281 -18.188 1 84.44 207 LEU A CA 1
ATOM 1684 C C . LEU A 1 207 ? 5.934 22.875 -16.719 1 84.44 207 LEU A C 1
ATOM 1686 O O . LEU A 1 207 ? 5.805 23.719 -15.844 1 84.44 207 LEU A O 1
ATOM 1690 N N . ILE A 1 208 ? 5.965 21.516 -16.578 1 84 208 ILE A N 1
ATOM 1691 C CA . ILE A 1 208 ? 5.918 20.938 -15.234 1 84 208 ILE A CA 1
ATOM 1692 C C . ILE A 1 208 ? 6.938 19.812 -15.125 1 84 208 ILE A C 1
ATOM 1694 O O . ILE A 1 208 ? 7.156 19.062 -16.078 1 84 208 ILE A O 1
ATOM 1698 N N . ARG A 1 209 ? 7.699 19.797 -14.133 1 78.19 209 ARG A N 1
ATOM 1699 C CA . ARG A 1 209 ? 8.742 18.781 -13.961 1 78.19 209 ARG A CA 1
ATOM 1700 C C . ARG A 1 209 ? 8.172 17.516 -13.344 1 78.19 209 ARG A C 1
ATOM 1702 O O . ARG A 1 209 ? 8.461 16.406 -13.82 1 78.19 209 ARG A O 1
ATOM 1709 N N . ASN A 1 210 ? 7.488 17.594 -12.273 1 84.38 210 ASN A N 1
ATOM 1710 C CA . ASN A 1 210 ? 6.809 16.5 -11.586 1 84.38 210 ASN A CA 1
ATOM 1711 C C . ASN A 1 210 ? 5.328 16.812 -11.367 1 84.38 210 ASN A C 1
ATOM 1713 O O . ASN A 1 210 ? 4.953 17.984 -11.211 1 84.38 210 ASN A O 1
ATOM 1717 N N . ALA A 1 211 ? 4.625 15.758 -11.469 1 88.44 211 ALA A N 1
ATOM 1718 C CA . ALA A 1 211 ? 3.188 15.961 -11.312 1 88.44 211 ALA A CA 1
ATOM 1719 C C . ALA A 1 211 ? 2.586 14.914 -10.375 1 88.44 211 ALA A C 1
ATOM 1721 O O . ALA A 1 211 ? 3.02 13.758 -10.367 1 88.44 211 ALA A O 1
ATOM 1722 N N . THR A 1 212 ? 1.768 15.336 -9.57 1 89 212 THR A N 1
ATOM 1723 C CA . THR A 1 212 ? 0.901 14.484 -8.766 1 89 212 THR A CA 1
ATOM 1724 C C . THR A 1 212 ? -0.568 14.766 -9.062 1 89 212 THR A C 1
ATOM 1726 O O . THR A 1 212 ? -1.042 15.891 -8.852 1 89 212 THR A O 1
ATOM 1729 N N . GLY A 1 213 ? -1.184 13.711 -9.523 1 89.62 213 GLY A N 1
ATOM 1730 C CA . GLY A 1 213 ? -2.553 13.945 -9.961 1 89.62 213 GLY A CA 1
ATOM 1731 C C . GLY A 1 213 ? -3.564 13.094 -9.211 1 89.62 213 GLY A C 1
ATOM 1732 O O . GLY A 1 213 ? -3.35 11.898 -9.008 1 89.62 213 GLY A O 1
ATOM 1733 N N . SER A 1 214 ? -4.574 13.734 -8.734 1 88.88 214 SER A N 1
ATOM 1734 C CA . SER A 1 214 ? -5.82 13.164 -8.234 1 88.88 214 SER A CA 1
ATOM 1735 C C . SER A 1 214 ? -7.031 13.938 -8.75 1 88.88 214 SER A C 1
ATOM 1737 O O . SER A 1 214 ? -7.316 13.922 -9.953 1 88.88 214 SER A O 1
ATOM 1739 N N . SER A 1 215 ? -7.805 14.555 -7.867 1 83.62 215 SER A N 1
ATOM 1740 C CA . SER A 1 215 ? -8.797 15.508 -8.352 1 83.62 215 SER A CA 1
ATOM 1741 C C . SER A 1 215 ? -8.133 16.812 -8.773 1 83.62 215 SER A C 1
ATOM 1743 O O . SER A 1 215 ? -8.594 17.469 -9.711 1 83.62 215 SER A O 1
ATOM 1745 N N . ASN A 1 216 ? -7.133 17.062 -8.047 1 90.19 216 ASN A N 1
ATOM 1746 C CA . ASN A 1 216 ? -6.309 18.219 -8.391 1 90.19 216 ASN A CA 1
ATOM 1747 C C . ASN A 1 216 ? -4.961 17.781 -8.969 1 90.19 216 ASN A C 1
ATOM 1749 O O . ASN A 1 216 ? -4.594 16.609 -8.898 1 90.19 216 ASN A O 1
ATOM 1753 N N . LEU A 1 217 ? -4.391 18.688 -9.602 1 93.31 217 LEU A N 1
ATOM 1754 C CA . LEU A 1 217 ? -3.039 18.5 -10.117 1 93.31 217 LEU A CA 1
ATOM 1755 C C . LEU A 1 217 ? -2.033 19.328 -9.328 1 93.31 217 LEU A C 1
ATOM 1757 O O . LEU A 1 217 ? -2.193 20.531 -9.188 1 93.31 217 LEU A O 1
ATOM 1761 N N . ARG A 1 218 ? -1.144 18.656 -8.844 1 89.94 218 ARG A N 1
ATOM 1762 C CA . ARG A 1 218 ? -0.049 19.328 -8.148 1 89.94 218 ARG A CA 1
ATOM 1763 C C . ARG A 1 218 ? 1.245 19.234 -8.953 1 89.94 218 ARG A C 1
ATOM 1765 O O . ARG A 1 218 ? 1.578 18.172 -9.484 1 89.94 218 ARG A O 1
ATOM 1772 N N . PHE A 1 219 ? 1.861 20.359 -9.07 1 88.06 219 PHE A N 1
ATOM 1773 C CA . PHE A 1 219 ? 3.096 20.375 -9.844 1 88.06 219 PHE A CA 1
ATOM 1774 C C . PHE A 1 219 ? 3.98 21.547 -9.422 1 88.06 219 PHE A C 1
ATOM 1776 O O . PHE A 1 219 ? 3.506 22.5 -8.789 1 88.06 219 PHE A O 1
ATOM 1783 N N . ALA A 1 220 ? 5.195 21.375 -9.727 1 81.38 220 ALA A N 1
ATOM 1784 C CA . ALA A 1 220 ? 6.145 22.453 -9.531 1 81.38 220 ALA A CA 1
ATOM 1785 C C . ALA A 1 220 ? 6.438 23.172 -10.852 1 81.38 220 ALA A C 1
ATOM 1787 O O . ALA A 1 220 ? 6.535 22.547 -11.898 1 81.38 220 ALA A O 1
ATOM 1788 N N . THR A 1 221 ? 6.496 24.484 -10.766 1 85.12 221 THR A N 1
ATOM 1789 C CA . THR A 1 221 ? 6.785 25.266 -11.961 1 85.12 221 THR A CA 1
ATOM 1790 C C . THR A 1 221 ? 7.555 26.547 -11.602 1 85.12 221 THR A C 1
ATOM 1792 O O . THR A 1 221 ? 7.555 26.969 -10.445 1 85.12 221 THR A O 1
ATOM 1795 N N . VAL A 1 222 ? 8.227 27.078 -12.586 1 83.94 222 VAL A N 1
ATOM 1796 C CA . VAL A 1 222 ? 8.953 28.328 -12.414 1 83.94 222 VAL A CA 1
ATOM 1797 C C . VAL A 1 222 ? 8.156 29.484 -13.031 1 83.94 222 VAL A C 1
ATOM 1799 O O . VAL A 1 222 ? 8.617 30.625 -13.039 1 83.94 222 VAL A O 1
ATOM 1802 N N . CYS A 1 223 ? 6.945 29.203 -13.375 1 89.94 223 CYS A N 1
ATOM 1803 C CA . CYS A 1 223 ? 6.117 30.188 -14.055 1 89.94 223 CYS A CA 1
ATOM 1804 C C . CYS A 1 223 ? 5.812 31.375 -13.133 1 89.94 223 CYS A C 1
ATOM 1806 O O . CYS A 1 223 ? 5.574 31.188 -11.938 1 89.94 223 CYS A O 1
ATOM 1808 N N . GLU A 1 224 ? 5.836 32.531 -13.75 1 92.25 224 GLU A N 1
ATOM 1809 C CA . GLU A 1 224 ? 5.387 33.75 -13.062 1 92.25 224 GLU A CA 1
ATOM 1810 C C . GLU A 1 224 ? 3.875 33.906 -13.172 1 92.25 224 GLU A C 1
ATOM 1812 O O . GLU A 1 224 ? 3.23 33.281 -14 1 92.25 224 GLU A O 1
ATOM 1817 N N . PRO A 1 225 ? 3.311 34.781 -12.336 1 94.75 225 PRO A N 1
ATOM 1818 C CA . PRO A 1 225 ? 1.851 34.906 -12.297 1 94.75 225 PRO A CA 1
ATOM 1819 C C . PRO A 1 225 ? 1.247 35.188 -13.672 1 94.75 225 PRO A C 1
ATOM 1821 O O . PRO A 1 225 ? 0.188 34.656 -14.008 1 94.75 225 PRO A O 1
ATOM 1824 N N . ASP A 1 226 ? 1.909 35.969 -14.453 1 92.25 226 ASP A N 1
ATOM 1825 C CA . ASP A 1 226 ? 1.356 36.344 -15.75 1 92.25 226 ASP A CA 1
ATOM 1826 C C . ASP A 1 226 ? 1.42 35.219 -16.75 1 92.25 226 ASP A C 1
ATOM 1828 O O . ASP A 1 226 ? 0.768 35.25 -17.797 1 92.25 226 ASP A O 1
ATOM 1832 N N . GLU A 1 227 ? 2.135 34.219 -16.391 1 93.81 227 GLU A N 1
ATOM 1833 C CA . GLU A 1 227 ? 2.291 33.062 -17.281 1 93.81 227 GLU A CA 1
ATOM 1834 C C . GLU A 1 227 ? 1.319 31.938 -16.922 1 93.81 227 GLU A C 1
ATOM 1836 O O . GLU A 1 227 ? 1.198 30.953 -17.656 1 93.81 227 GLU A O 1
ATOM 1841 N N . LEU A 1 228 ? 0.578 32.125 -15.875 1 94.81 228 LEU A N 1
ATOM 1842 C CA . LEU A 1 228 ? -0.225 31.031 -15.32 1 94.81 228 LEU A CA 1
ATOM 1843 C C . LEU A 1 228 ? -1.43 30.75 -16.219 1 94.81 228 LEU A C 1
ATOM 1845 O O . LEU A 1 228 ? -1.888 29.609 -16.297 1 94.81 228 LEU A O 1
ATOM 1849 N N . ILE A 1 229 ? -1.883 31.766 -16.859 1 95.56 229 ILE A N 1
ATOM 1850 C CA . ILE A 1 229 ? -3.02 31.562 -17.75 1 95.56 229 ILE A CA 1
ATOM 1851 C C . ILE A 1 229 ? -2.613 30.656 -18.906 1 95.56 229 ILE A C 1
ATOM 1853 O O . ILE A 1 229 ? -3.342 29.719 -19.25 1 95.56 229 ILE A O 1
ATOM 1857 N N . ASP A 1 230 ? -1.473 30.922 -19.406 1 94.56 230 ASP A N 1
ATOM 1858 C CA . ASP A 1 230 ? -0.96 30.094 -20.484 1 94.56 230 ASP A CA 1
ATOM 1859 C C . ASP A 1 230 ? -0.683 28.672 -20 1 94.56 230 ASP A C 1
ATOM 1861 O O . ASP A 1 230 ? -0.945 27.703 -20.719 1 94.56 230 ASP A O 1
ATOM 1865 N N . LEU A 1 231 ? -0.142 28.594 -18.891 1 95.44 231 LEU A N 1
ATOM 1866 C CA . LEU A 1 231 ? 0.124 27.281 -18.312 1 95.44 231 LEU A CA 1
ATOM 1867 C C . LEU A 1 231 ? -1.168 26.484 -18.141 1 95.44 231 LEU A C 1
ATOM 1869 O O . LEU A 1 231 ? -1.232 25.312 -18.531 1 95.44 231 LEU A O 1
ATOM 1873 N N . CYS A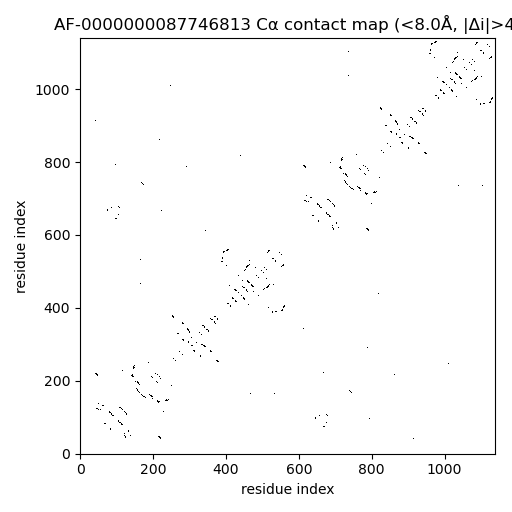 1 232 ? -2.154 27.125 -17.594 1 96.44 232 CYS A N 1
ATOM 1874 C CA . CYS A 1 232 ? -3.436 26.453 -17.391 1 96.44 232 CYS A CA 1
ATOM 1875 C C . CYS A 1 232 ? -4.062 26.047 -18.719 1 96.44 232 CYS A C 1
ATOM 1877 O O . CYS A 1 232 ? -4.699 25 -18.797 1 96.44 232 CYS A O 1
ATOM 1879 N N . SER A 1 233 ? -3.859 26.875 -19.688 1 96.25 233 SER A N 1
ATOM 1880 C CA . SER A 1 233 ? -4.359 26.547 -21.016 1 96.25 233 SER A CA 1
ATOM 1881 C C . SER A 1 233 ? -3.691 25.281 -21.562 1 96.25 233 SER A C 1
ATOM 1883 O O . SER A 1 233 ? -4.355 24.422 -22.141 1 96.25 233 SER A O 1
ATOM 1885 N N . ARG A 1 234 ? -2.504 25.203 -21.328 1 95.06 234 ARG A N 1
ATOM 1886 C CA . ARG A 1 234 ? -1.764 24.016 -21.75 1 95.06 234 ARG A CA 1
ATOM 1887 C C . ARG A 1 234 ? -2.193 22.781 -20.969 1 95.06 234 ARG A C 1
ATOM 1889 O O . ARG A 1 234 ? -2.295 21.688 -21.531 1 95.06 234 ARG A O 1
ATOM 1896 N N . LEU A 1 235 ? -2.371 22.984 -19.656 1 96.06 235 LEU A N 1
ATOM 1897 C CA . LEU A 1 235 ? -2.854 21.875 -18.828 1 96.06 235 LEU A CA 1
ATOM 1898 C C . LEU A 1 235 ? -4.207 21.391 -19.328 1 96.06 235 LEU A C 1
ATOM 1900 O O . LEU A 1 235 ? -4.473 20.188 -19.328 1 96.06 235 LEU A O 1
ATOM 1904 N N . LEU A 1 236 ? -5.012 22.328 -19.75 1 96.06 236 LEU A N 1
ATOM 1905 C CA . LEU A 1 236 ? -6.324 21.969 -20.281 1 96.06 236 LEU A CA 1
ATOM 1906 C C . LEU A 1 236 ? -6.188 21.156 -21.562 1 96.06 236 LEU A C 1
ATOM 1908 O O . LEU A 1 236 ? -6.957 20.219 -21.781 1 96.06 236 LEU A O 1
ATOM 1912 N N . GLU A 1 237 ? -5.25 21.484 -22.359 1 94.94 237 GLU A N 1
ATOM 1913 C CA . GLU A 1 237 ? -4.973 20.719 -23.562 1 94.94 237 GLU A CA 1
ATOM 1914 C C . GLU A 1 237 ? -4.52 19.312 -23.234 1 94.94 237 GLU A C 1
ATOM 1916 O O . GLU A 1 237 ? -4.969 18.344 -23.859 1 94.94 237 GLU A O 1
ATOM 1921 N N . ILE A 1 238 ? -3.635 19.219 -22.312 1 94.5 238 ILE A N 1
ATOM 1922 C CA . ILE A 1 238 ? -3.145 17.906 -21.906 1 94.5 238 ILE A CA 1
ATOM 1923 C C . ILE A 1 238 ? -4.301 17.062 -21.359 1 94.5 238 ILE A C 1
ATOM 1925 O O . ILE A 1 238 ? -4.406 15.875 -21.656 1 94.5 238 ILE A O 1
ATOM 1929 N N . TYR A 1 239 ? -5.113 17.672 -20.578 1 93.56 239 TYR A N 1
ATOM 1930 C CA . TYR A 1 239 ? -6.277 17.016 -20 1 93.56 239 TYR A CA 1
ATOM 1931 C C . TYR A 1 239 ? -7.18 16.438 -21.094 1 93.56 239 TYR A C 1
ATOM 1933 O O . TYR A 1 239 ? -7.801 15.391 -20.906 1 93.56 239 TYR A O 1
ATOM 1941 N N . SER A 1 240 ? -7.258 17.062 -22.172 1 91.69 240 SER A N 1
ATOM 1942 C CA . SER A 1 240 ? -8.18 16.688 -23.219 1 91.69 240 SER A CA 1
ATOM 1943 C C . SER A 1 240 ? -7.598 15.57 -24.094 1 91.69 240 SER A C 1
ATOM 1945 O O . SER A 1 240 ? -8.312 14.969 -24.906 1 91.69 240 SER A O 1
ATOM 1947 N N . ARG A 1 241 ? -6.414 15.242 -23.891 1 90.19 241 ARG A N 1
ATOM 1948 C CA . ARG A 1 241 ? -5.77 14.195 -24.672 1 90.19 241 ARG A CA 1
ATOM 1949 C C . ARG A 1 241 ? -6.172 12.812 -24.188 1 90.19 241 ARG A C 1
ATOM 1951 O O . ARG A 1 241 ? -6.777 12.68 -23.109 1 90.19 241 ARG A O 1
ATOM 1958 N N . THR A 1 242 ? -5.922 11.766 -24.984 1 83.75 242 THR A N 1
ATOM 1959 C CA . THR A 1 242 ? -6.254 10.391 -24.641 1 83.75 242 THR A CA 1
ATOM 1960 C C . THR A 1 242 ? -5.016 9.508 -24.703 1 83.75 242 THR A C 1
ATOM 1962 O O . THR A 1 242 ? -5.121 8.297 -24.938 1 83.75 242 THR A O 1
ATOM 1965 N N . ASP A 1 243 ? -3.877 10.039 -24.516 1 80.94 243 ASP A N 1
ATOM 1966 C CA . ASP A 1 243 ? -2.615 9.305 -24.547 1 80.94 243 ASP A CA 1
ATOM 1967 C C . ASP A 1 243 ? -2.578 8.211 -23.484 1 80.94 243 ASP A C 1
ATOM 1969 O O . ASP A 1 243 ? -1.889 7.203 -23.656 1 80.94 243 ASP A O 1
ATOM 1973 N N . TYR A 1 244 ? -3.369 8.422 -22.438 1 77.31 244 TYR A N 1
ATOM 1974 C CA . TYR A 1 244 ? -3.332 7.492 -21.312 1 77.31 244 TYR A CA 1
ATOM 1975 C C . TYR A 1 244 ? -3.908 6.137 -21.703 1 77.31 244 TYR A C 1
ATOM 1977 O O . TYR A 1 244 ? -3.578 5.117 -21.094 1 77.31 244 TYR A O 1
ATOM 1985 N N . GLU A 1 245 ? -4.73 6.141 -22.672 1 74.31 245 GLU A N 1
ATOM 1986 C CA . GLU A 1 245 ? -5.305 4.883 -23.141 1 74.31 245 GLU A CA 1
ATOM 1987 C C . GLU A 1 245 ? -4.227 3.959 -23.703 1 74.31 245 GLU A C 1
ATOM 1989 O O . GLU A 1 245 ? -4.324 2.736 -23.578 1 74.31 245 GLU A O 1
ATOM 1994 N N . GLU A 1 246 ? -3.246 4.547 -24.234 1 70.38 246 GLU A N 1
ATOM 1995 C CA . GLU A 1 246 ? -2.139 3.773 -24.797 1 70.38 246 GLU A CA 1
ATOM 1996 C C . GLU A 1 246 ? -1.079 3.488 -23.734 1 70.38 246 GLU A C 1
ATOM 1998 O O . GLU A 1 246 ? -0.523 2.389 -23.672 1 70.38 246 GLU A O 1
ATOM 2003 N N . SER A 1 247 ? -0.918 4.488 -22.969 1 68.06 247 SER A N 1
ATOM 2004 C CA . SER A 1 247 ? 0.158 4.379 -22 1 68.06 247 SER A CA 1
ATOM 2005 C C . SER A 1 247 ? -0.252 3.502 -20.812 1 68.06 247 SER A C 1
ATOM 2007 O O . SER A 1 247 ? 0.586 2.824 -20.219 1 68.06 247 SER A O 1
ATOM 2009 N N . PHE A 1 248 ? -1.603 3.557 -20.516 1 69.38 248 PHE A N 1
ATOM 2010 C CA . PHE A 1 248 ? -2.117 2.811 -19.375 1 69.38 248 PHE A CA 1
ATOM 2011 C C . PHE A 1 248 ? -3.389 2.059 -19.75 1 69.38 248 PHE A C 1
ATOM 2013 O O . PHE A 1 248 ? -4.445 2.283 -19.156 1 69.38 248 PHE A O 1
ATOM 2020 N N . PRO A 1 249 ? -3.275 1.122 -20.609 1 63.59 249 PRO A N 1
ATOM 2021 C CA . PRO A 1 249 ? -4.449 0.44 -21.156 1 63.59 249 PRO A CA 1
ATOM 2022 C C . PRO A 1 249 ? -5.246 -0.31 -20.094 1 63.59 249 PRO A C 1
ATOM 2024 O O . PRO A 1 249 ? -6.461 -0.476 -20.234 1 63.59 249 PRO A O 1
ATOM 2027 N N . ASP A 1 250 ? -4.648 -0.642 -19.094 1 61.53 250 ASP A N 1
ATOM 2028 C CA . ASP A 1 250 ? -5.277 -1.509 -18.094 1 61.53 250 ASP A CA 1
ATOM 2029 C C . ASP A 1 250 ? -6.199 -0.712 -17.172 1 61.53 250 ASP A C 1
ATOM 2031 O O . ASP A 1 250 ? -6.938 -1.29 -16.375 1 61.53 250 ASP A O 1
ATOM 2035 N N . LEU A 1 251 ? -6.188 0.526 -17.344 1 65.5 251 LEU A N 1
ATOM 2036 C CA . LEU A 1 251 ? -6.988 1.35 -16.438 1 65.5 251 LEU A CA 1
ATOM 2037 C C . LEU A 1 251 ? -8.344 1.672 -17.062 1 65.5 251 LEU A C 1
ATOM 2039 O O . LEU A 1 251 ? -9.109 2.465 -16.516 1 65.5 251 LEU A O 1
ATOM 2043 N N . GLN A 1 252 ? -8.766 0.944 -18.047 1 66 252 GLN A N 1
ATOM 2044 C CA . GLN A 1 252 ? -9.961 1.317 -18.797 1 66 252 GLN A CA 1
ATOM 2045 C C . GLN A 1 252 ? -11.148 0.446 -18.406 1 66 252 GLN A C 1
ATOM 2047 O O . GLN A 1 252 ? -12.273 0.694 -18.844 1 66 252 GLN A O 1
ATOM 2052 N N . ASN A 1 253 ? -10.969 -0.458 -17.609 1 72.62 253 ASN A N 1
ATOM 2053 C CA . ASN A 1 253 ? -12.07 -1.353 -17.266 1 72.62 253 ASN A CA 1
ATOM 2054 C C . ASN A 1 253 ? -13.102 -0.649 -16.391 1 72.62 253 ASN A C 1
ATOM 2056 O O . ASN A 1 253 ? -14.258 -1.078 -16.312 1 72.62 253 ASN A O 1
ATOM 2060 N N . ILE A 1 254 ? -12.742 0.36 -15.742 1 72.88 254 ILE A N 1
ATOM 2061 C CA . ILE A 1 254 ? -13.625 1.148 -14.883 1 72.88 254 ILE A CA 1
ATOM 2062 C C . ILE A 1 254 ? -13.547 2.621 -15.281 1 72.88 254 ILE A C 1
ATOM 2064 O O . ILE A 1 254 ? -12.492 3.244 -15.172 1 72.88 254 ILE A O 1
ATOM 2068 N N . THR A 1 255 ? -14.633 3.096 -15.836 1 73.56 255 THR A N 1
ATOM 2069 C CA . THR A 1 255 ? -14.633 4.453 -16.375 1 73.56 255 THR A CA 1
ATOM 2070 C C . THR A 1 255 ? -15.641 5.324 -15.633 1 73.56 255 THR A C 1
ATOM 2072 O O . THR A 1 255 ? -16.75 4.871 -15.312 1 73.56 255 THR A O 1
ATOM 2075 N N . PRO A 1 256 ? -15.32 6.562 -15.406 1 75.06 256 PRO A N 1
ATOM 2076 C CA . PRO A 1 256 ? -16.281 7.457 -14.758 1 75.06 256 PRO A CA 1
ATOM 2077 C C . PRO A 1 256 ? -17.438 7.828 -15.68 1 75.06 256 PRO A C 1
ATOM 2079 O O . PRO A 1 256 ? -17.266 7.961 -16.891 1 75.06 256 PRO A O 1
ATOM 2082 N N . ILE A 1 257 ? -18.656 7.949 -15.125 1 80.5 257 ILE A N 1
ATOM 2083 C CA . ILE A 1 257 ? -19.875 8.336 -15.844 1 80.5 257 ILE A CA 1
ATOM 2084 C C . ILE A 1 257 ? -20.125 9.828 -15.656 1 80.5 257 ILE A C 1
ATOM 2086 O O . ILE A 1 257 ? -19.984 10.352 -14.547 1 80.5 257 ILE A O 1
ATOM 2090 N N . LYS A 1 258 ? -20.438 10.484 -16.797 1 74.25 258 LYS A N 1
ATOM 2091 C CA . LYS A 1 258 ? -20.703 11.914 -16.719 1 74.25 258 LYS A CA 1
ATOM 2092 C C . LYS A 1 258 ? -22.141 12.234 -17.141 1 74.25 258 LYS A C 1
ATOM 2094 O O . LYS A 1 258 ? -22.625 13.344 -16.922 1 74.25 258 LYS A O 1
ATOM 2099 N N . ASP A 1 259 ? -22.875 11.258 -17.641 1 79.75 259 ASP A N 1
ATOM 2100 C CA . ASP A 1 259 ? -24.234 11.469 -18.109 1 79.75 259 ASP A CA 1
ATOM 2101 C C . ASP A 1 259 ? -25.172 11.758 -16.938 1 79.75 259 ASP A C 1
ATOM 2103 O O . ASP A 1 259 ? -25.438 10.883 -16.109 1 79.75 259 ASP A O 1
ATOM 2107 N N . PRO A 1 260 ? -25.734 12.93 -16.969 1 83.38 260 PRO A N 1
ATOM 2108 C CA . PRO A 1 260 ? -26.562 13.32 -15.828 1 83.38 260 PRO A CA 1
ATOM 2109 C C . PRO A 1 260 ? -27.812 12.461 -15.68 1 83.38 260 PRO A C 1
ATOM 2111 O O . PRO A 1 260 ? -28.25 12.18 -14.555 1 83.38 260 PRO A O 1
ATOM 2114 N N . ASP A 1 261 ? -28.375 12.086 -16.812 1 86.88 261 ASP A N 1
ATOM 2115 C CA . ASP A 1 261 ? -29.562 11.266 -16.75 1 86.88 261 ASP A CA 1
ATOM 2116 C C . ASP A 1 261 ? -29.266 9.898 -16.141 1 86.88 261 ASP A C 1
ATOM 2118 O O . ASP A 1 261 ? -30.031 9.383 -15.328 1 86.88 261 ASP A O 1
ATOM 2122 N N . LEU A 1 262 ? -28.203 9.422 -16.578 1 90.12 262 LEU A N 1
ATOM 2123 C CA . LEU A 1 262 ? -27.797 8.141 -16.031 1 90.12 262 LEU A CA 1
ATOM 2124 C C . LEU A 1 262 ? -27.484 8.266 -14.539 1 90.12 262 LEU A C 1
ATOM 2126 O O . LEU A 1 262 ? -27.859 7.406 -13.75 1 90.12 262 LEU A O 1
ATOM 2130 N N . ILE A 1 263 ? -26.812 9.273 -14.172 1 90.81 263 ILE A N 1
ATOM 2131 C CA . ILE A 1 263 ? -26.469 9.5 -12.773 1 90.81 263 ILE A CA 1
ATOM 2132 C C . ILE A 1 263 ? -27.734 9.633 -11.938 1 90.81 263 ILE A C 1
ATOM 2134 O O . ILE A 1 263 ? -27.812 9.086 -10.836 1 90.81 263 ILE A O 1
ATOM 2138 N N . ALA A 1 264 ? -28.719 10.297 -12.523 1 90.25 264 ALA A N 1
ATOM 2139 C CA . ALA A 1 264 ? -29.984 10.461 -11.805 1 90.25 264 ALA A CA 1
ATOM 2140 C C . ALA A 1 264 ? -30.641 9.109 -11.547 1 90.25 264 ALA A C 1
ATOM 2142 O O . ALA A 1 264 ? -31.188 8.875 -10.461 1 90.25 264 ALA A O 1
ATOM 2143 N N . SER A 1 265 ? -30.578 8.328 -12.555 1 93.31 265 SER A N 1
ATOM 2144 C CA . SER A 1 265 ? -31.141 6.992 -12.406 1 93.31 265 SER A CA 1
ATOM 2145 C C . SER A 1 265 ? -30.375 6.184 -11.359 1 93.31 265 SER A C 1
ATOM 2147 O O . SER A 1 265 ? -30.984 5.453 -10.57 1 93.31 265 SER A O 1
ATOM 2149 N N . LEU A 1 266 ? -29.125 6.301 -11.328 1 94.12 266 LEU A N 1
ATOM 2150 C CA . LEU A 1 266 ? -28.281 5.586 -10.375 1 94.12 266 LEU A CA 1
ATOM 2151 C C . LEU A 1 266 ? -28.5 6.105 -8.953 1 94.12 266 LEU A C 1
ATOM 2153 O O . LEU A 1 266 ? -28.5 5.328 -7.996 1 94.12 266 LEU A O 1
ATOM 2157 N N . GLU A 1 267 ? -28.734 7.328 -8.883 1 94.06 267 GLU A N 1
ATOM 2158 C CA . GLU A 1 267 ? -28.984 7.934 -7.582 1 94.06 267 GLU A CA 1
ATOM 2159 C C . GLU A 1 267 ? -30.328 7.469 -7.012 1 94.06 267 GLU A C 1
ATOM 2161 O O . GLU A 1 267 ? -30.469 7.312 -5.797 1 94.06 267 GLU A O 1
ATOM 2166 N N . THR A 1 268 ? -31.25 7.309 -7.891 1 93.38 268 THR A N 1
ATOM 2167 C CA . THR A 1 268 ? -32.531 6.742 -7.445 1 93.38 268 THR A CA 1
ATOM 2168 C C . THR A 1 268 ? -32.312 5.344 -6.867 1 93.38 268 THR A C 1
ATOM 2170 O O . THR A 1 268 ? -32.875 5.008 -5.828 1 93.38 268 THR A O 1
ATOM 2173 N N . LYS A 1 269 ? -31.547 4.598 -7.523 1 92.94 269 LYS A N 1
ATOM 2174 C CA . LYS A 1 269 ? -31.234 3.262 -7.031 1 92.94 269 LYS A CA 1
ATOM 2175 C C . LYS A 1 269 ? -30.5 3.326 -5.691 1 92.94 269 LYS A C 1
ATOM 2177 O O . LYS A 1 269 ? -30.734 2.49 -4.816 1 92.94 269 LYS A O 1
ATOM 2182 N N . LEU A 1 270 ? -29.609 4.234 -5.566 1 93.69 270 LEU A N 1
ATOM 2183 C CA . LEU A 1 270 ? -28.875 4.445 -4.324 1 93.69 270 LEU A CA 1
ATOM 2184 C C . LEU A 1 270 ? -29.828 4.703 -3.164 1 93.69 270 LEU A C 1
ATOM 2186 O O . LEU A 1 270 ? -29.656 4.133 -2.082 1 93.69 270 LEU A O 1
ATOM 2190 N N . LEU A 1 271 ? -30.828 5.488 -3.426 1 93.5 271 LEU A N 1
ATOM 2191 C CA . LEU A 1 271 ? -31.797 5.824 -2.393 1 93.5 271 LEU A CA 1
ATOM 2192 C C . LEU A 1 271 ? -32.594 4.598 -1.988 1 93.5 271 LEU A C 1
ATOM 2194 O O . LEU A 1 271 ? -32.906 4.406 -0.807 1 93.5 271 LEU A O 1
ATOM 2198 N N . GLU A 1 272 ? -32.906 3.869 -2.959 1 91.19 272 GLU A N 1
ATOM 2199 C CA . GLU A 1 272 ? -33.656 2.641 -2.689 1 91.19 272 GLU A CA 1
ATOM 2200 C C . GLU A 1 272 ? -32.844 1.68 -1.832 1 91.19 272 GLU A C 1
ATOM 2202 O O . GLU A 1 272 ? -33.375 1.098 -0.877 1 91.19 272 GLU A O 1
ATOM 2207 N N . GLU A 1 273 ? -31.625 1.572 -2.152 1 88.81 273 GLU A N 1
ATOM 2208 C CA . GLU A 1 273 ? -30.734 0.673 -1.418 1 88.81 273 GLU A CA 1
ATOM 2209 C C . GLU A 1 273 ? -30.516 1.157 0.013 1 88.81 273 GLU A C 1
ATOM 2211 O O . GLU A 1 273 ? -30.375 0.348 0.931 1 88.81 273 GLU A O 1
ATOM 2216 N N . TYR A 1 274 ? -30.359 2.412 0.154 1 91.12 274 TYR A N 1
ATOM 2217 C CA . TYR A 1 274 ? -30.203 2.979 1.488 1 91.12 274 TYR A CA 1
ATOM 2218 C C . TYR A 1 274 ? -31.406 2.666 2.363 1 91.12 274 TYR A C 1
ATOM 2220 O O . TYR A 1 274 ? -31.266 2.299 3.531 1 91.12 274 TYR A O 1
ATOM 2228 N N . ARG A 1 275 ? -32.562 2.783 1.763 1 87.44 275 ARG A N 1
ATOM 2229 C CA . ARG A 1 275 ? -33.812 2.541 2.502 1 87.44 275 ARG A CA 1
ATOM 2230 C C . ARG A 1 275 ? -33.938 1.07 2.881 1 87.44 275 ARG A C 1
ATOM 2232 O O . ARG A 1 275 ? -34.438 0.745 3.963 1 87.44 275 ARG A O 1
ATOM 2239 N N . ASP A 1 276 ? -33.438 0.256 2.004 1 83.56 276 ASP A N 1
ATOM 2240 C CA . ASP A 1 276 ? -33.562 -1.183 2.201 1 83.56 276 ASP A CA 1
ATOM 2241 C C . ASP A 1 276 ? -32.469 -1.731 3.094 1 83.56 276 ASP A C 1
ATOM 2243 O O . ASP A 1 276 ? -32.469 -2.918 3.426 1 83.56 276 ASP A O 1
ATOM 2247 N N . CYS A 1 277 ? -31.531 -0.948 3.523 1 77.62 277 CYS A N 1
ATOM 2248 C CA . CYS A 1 277 ? -30.422 -1.336 4.391 1 77.62 277 CYS A CA 1
ATOM 2249 C C . CYS A 1 277 ? -29.656 -2.52 3.809 1 77.62 277 CYS A C 1
ATOM 2251 O O . CYS A 1 277 ? -29.406 -3.506 4.504 1 77.62 277 CYS A O 1
ATOM 2253 N N . THR A 1 278 ? -29.406 -2.398 2.494 1 72.12 278 THR A N 1
ATOM 2254 C CA . THR A 1 278 ? -28.719 -3.498 1.833 1 72.12 278 THR A CA 1
ATOM 2255 C C . THR A 1 278 ? -27.234 -3.512 2.211 1 72.12 278 THR A C 1
ATOM 2257 O O . THR A 1 278 ? -26.656 -2.459 2.469 1 72.12 278 THR A O 1
ATOM 2260 N N . PRO A 1 279 ? -26.609 -4.676 2.232 1 66.25 279 PRO A N 1
ATOM 2261 C CA . PRO A 1 279 ? -25.203 -4.789 2.592 1 66.25 279 PRO A CA 1
ATOM 2262 C C . PRO A 1 279 ? -24.266 -4.246 1.505 1 66.25 279 PRO A C 1
ATOM 2264 O O . PRO A 1 279 ? -23.078 -4.02 1.758 1 66.25 279 PRO A O 1
ATOM 2267 N N . ASN A 1 280 ? -24.797 -3.926 0.336 1 70.81 280 ASN A N 1
ATOM 2268 C CA . ASN A 1 280 ? -23.969 -3.453 -0.766 1 70.81 280 ASN A CA 1
ATOM 2269 C C . ASN A 1 280 ? -23.594 -1.981 -0.599 1 70.81 280 ASN A C 1
ATOM 2271 O O . ASN A 1 280 ? -22.781 -1.451 -1.355 1 70.81 280 ASN A O 1
ATOM 2275 N N . LEU A 1 281 ? -24.203 -1.375 0.338 1 80.19 281 LEU A N 1
ATOM 2276 C CA . LEU A 1 281 ? -23.938 0.039 0.588 1 80.19 281 LEU A CA 1
ATOM 2277 C C . LEU A 1 281 ? -23.109 0.222 1.853 1 80.19 281 LEU A C 1
ATOM 2279 O O . LEU A 1 281 ? -23.484 -0.271 2.922 1 80.19 281 LEU A O 1
ATOM 2283 N N . THR A 1 282 ? -21.953 0.815 1.645 1 80.25 282 THR A N 1
ATOM 2284 C CA . THR A 1 282 ? -21.078 1.038 2.791 1 80.25 282 THR A CA 1
ATOM 2285 C C . THR A 1 282 ? -20.625 2.492 2.848 1 80.25 282 THR A C 1
ATOM 2287 O O . THR A 1 282 ? -20.734 3.223 1.861 1 80.25 282 THR A O 1
ATOM 2290 N N . LEU A 1 283 ? -20.234 2.922 4.062 1 86.5 283 LEU A N 1
ATOM 2291 C CA . LEU A 1 283 ? -19.688 4.25 4.297 1 86.5 283 LEU A CA 1
ATOM 2292 C C . LEU A 1 283 ? -18.219 4.16 4.715 1 86.5 283 LEU A C 1
ATOM 2294 O O . LEU A 1 283 ? -17.859 3.377 5.602 1 86.5 283 LEU A O 1
ATOM 2298 N N . ALA A 1 284 ? -17.359 4.867 3.971 1 82.44 284 ALA A N 1
ATOM 2299 C CA . ALA A 1 284 ? -15.93 4.836 4.285 1 82.44 284 ALA A CA 1
ATOM 2300 C C . ALA A 1 284 ? -15.297 6.219 4.117 1 82.44 284 ALA A C 1
ATOM 2302 O O . ALA A 1 284 ? -15.852 7.078 3.43 1 82.44 284 ALA A O 1
ATOM 2303 N N . ILE A 1 285 ? -14.125 6.438 4.77 1 83.94 285 ILE A N 1
ATOM 2304 C CA . ILE A 1 285 ? -13.367 7.668 4.562 1 83.94 285 ILE A CA 1
ATOM 2305 C C . ILE A 1 285 ? -12.836 7.711 3.133 1 83.94 285 ILE A C 1
ATOM 2307 O O . ILE A 1 285 ? -12.156 6.777 2.689 1 83.94 285 ILE A O 1
ATOM 2311 N N . PRO A 1 286 ? -13.141 8.688 2.375 1 85.44 286 PRO A N 1
ATOM 2312 C CA . PRO A 1 286 ? -12.773 8.711 0.958 1 85.44 286 PRO A CA 1
ATOM 2313 C C . PRO A 1 286 ? -11.344 9.195 0.73 1 85.44 286 PRO A C 1
ATOM 2315 O O . PRO A 1 286 ? -11.086 9.961 -0.201 1 85.44 286 PRO A O 1
ATOM 2318 N N . GLU A 1 287 ? -10.422 8.922 1.584 1 81 287 GLU A N 1
ATOM 2319 C CA . GLU A 1 287 ? -9.016 9.297 1.434 1 81 287 GLU A CA 1
ATOM 2320 C C . GLU A 1 287 ? -8.117 8.438 2.32 1 81 287 GLU A C 1
ATOM 2322 O O . GLU A 1 287 ? -8.586 7.824 3.279 1 81 287 GLU A O 1
ATOM 2327 N N . ILE A 1 288 ? -6.906 8.375 1.917 1 80.62 288 ILE A N 1
ATOM 2328 C CA . ILE A 1 288 ? -5.934 7.742 2.805 1 80.62 288 ILE A CA 1
ATOM 2329 C C . ILE A 1 288 ? -5.652 8.656 3.994 1 80.62 288 ILE A C 1
ATOM 2331 O O . ILE A 1 288 ? -5.422 9.859 3.82 1 80.62 288 ILE A O 1
ATOM 2335 N N . VAL A 1 289 ? -5.777 8.078 5.105 1 75.12 289 VAL A N 1
ATOM 2336 C CA . VAL A 1 289 ? -5.648 8.852 6.336 1 75.12 289 VAL A CA 1
ATOM 2337 C C . VAL A 1 289 ? -4.285 8.594 6.973 1 75.12 289 VAL A C 1
ATOM 2339 O O . VAL A 1 289 ? -3.77 7.473 6.906 1 75.12 289 VAL A O 1
ATOM 2342 N N . ASP A 1 290 ? -3.686 9.633 7.434 1 72.12 290 ASP A N 1
ATOM 2343 C CA . ASP A 1 290 ? -2.482 9.477 8.242 1 72.12 290 ASP A CA 1
ATOM 2344 C C . ASP A 1 290 ? -2.836 9.266 9.719 1 72.12 290 ASP A C 1
ATOM 2346 O O . ASP A 1 290 ? -3.143 10.227 10.43 1 72.12 290 ASP A O 1
ATOM 2350 N N . TYR A 1 291 ? -2.793 8.141 10.188 1 63.44 291 TYR A N 1
ATOM 2351 C CA . TYR A 1 291 ? -3.23 7.785 11.531 1 63.44 291 TYR A CA 1
ATOM 2352 C C . TYR A 1 291 ? -2.182 8.18 12.57 1 63.44 291 TYR A C 1
ATOM 2354 O O . TYR A 1 291 ? -2.283 7.801 13.734 1 63.44 291 TYR A O 1
ATOM 2362 N N . THR A 1 292 ? -1.165 8.891 12.086 1 61.34 292 THR A N 1
ATOM 2363 C CA . THR A 1 292 ? -0.261 9.445 13.086 1 61.34 292 THR A CA 1
ATOM 2364 C C . THR A 1 292 ? -1.011 10.375 14.039 1 61.34 292 THR A C 1
ATOM 2366 O O . THR A 1 292 ? -0.524 10.68 15.125 1 61.34 292 THR A O 1
ATOM 2369 N N . THR A 1 293 ? -2.209 10.711 13.547 1 58.62 293 THR A N 1
ATOM 2370 C CA . THR A 1 293 ? -3.111 11.461 14.414 1 58.62 293 THR A CA 1
ATOM 2371 C C . THR A 1 293 ? -4.402 10.688 14.656 1 58.62 293 THR A C 1
ATOM 2373 O O . THR A 1 293 ? -4.875 9.969 13.773 1 58.62 293 THR A O 1
ATOM 2376 N N . ASN A 1 294 ? -4.809 10.578 15.898 1 61.28 294 ASN A N 1
ATOM 2377 C CA . ASN A 1 294 ? -6.098 9.945 16.172 1 61.28 294 ASN A CA 1
ATOM 2378 C C . ASN A 1 294 ? -7.254 10.789 15.641 1 61.28 294 ASN A C 1
ATOM 2380 O O . ASN A 1 294 ? -7.227 12.016 15.734 1 61.28 294 ASN A O 1
ATOM 2384 N N . TYR A 1 295 ? -8.109 10.07 15.055 1 71.44 295 TYR A N 1
ATOM 2385 C CA . TYR A 1 295 ? -9.242 10.766 14.453 1 71.44 295 TYR A CA 1
ATOM 2386 C C . TYR A 1 295 ? -10.547 10.375 15.141 1 71.44 295 TYR A C 1
ATOM 2388 O O . TYR A 1 295 ? -10.672 9.266 15.664 1 71.44 295 TYR A O 1
ATOM 2396 N N . LYS A 1 296 ? -11.383 11.258 15.398 1 76.94 296 LYS A N 1
ATOM 2397 C CA . LYS A 1 296 ? -12.789 11.031 15.734 1 76.94 296 LYS A CA 1
ATOM 2398 C C . LYS A 1 296 ? -13.703 11.445 14.586 1 76.94 296 LYS A C 1
ATOM 2400 O O . LYS A 1 296 ? -13.359 12.336 13.805 1 76.94 296 LYS A O 1
ATOM 2405 N N . PHE A 1 297 ? -14.852 10.758 14.602 1 85.94 297 PHE A N 1
ATOM 2406 C CA . PHE A 1 297 ? -15.742 11.008 13.477 1 85.94 297 PHE A CA 1
ATOM 2407 C C . PHE A 1 297 ? -17.109 11.469 13.969 1 85.94 297 PHE A C 1
ATOM 2409 O O . PHE A 1 297 ? -17.625 10.969 14.969 1 85.94 297 PHE A O 1
ATOM 2416 N N . LYS A 1 298 ? -17.625 12.469 13.375 1 91.94 298 LYS A N 1
ATOM 2417 C CA . LYS A 1 298 ? -18.969 12.953 13.633 1 91.94 298 LYS A CA 1
ATOM 2418 C C . LYS A 1 298 ? -19.734 13.172 12.328 1 91.94 298 LYS A C 1
ATOM 2420 O O . LYS A 1 298 ? -19.141 13.453 11.289 1 91.94 298 LYS A O 1
ATOM 2425 N N . TYR A 1 299 ? -20.984 12.977 12.469 1 94 299 TYR A N 1
ATOM 2426 C CA . TYR A 1 299 ? -21.875 13.266 11.344 1 94 299 TYR A CA 1
ATOM 2427 C C . TYR A 1 299 ? -22.625 14.578 11.562 1 94 299 TYR A C 1
ATOM 2429 O O . TYR A 1 299 ? -22.969 14.914 12.695 1 94 299 TYR A O 1
ATOM 2437 N N . ARG A 1 300 ? -22.797 15.328 10.484 1 92.31 300 ARG A N 1
ATOM 2438 C CA . ARG A 1 300 ? -23.516 16.594 10.531 1 92.31 300 ARG A CA 1
ATOM 2439 C C . ARG A 1 300 ? -24.5 16.719 9.375 1 92.31 300 ARG A C 1
ATOM 2441 O O . ARG A 1 300 ? -24.234 16.219 8.281 1 92.31 300 ARG A O 1
ATOM 2448 N N . GLY A 1 301 ? -25.625 17.453 9.625 1 88.56 301 GLY A N 1
ATOM 2449 C CA . GLY A 1 301 ? -26.578 17.75 8.57 1 88.56 301 GLY A CA 1
ATOM 2450 C C . GLY A 1 301 ? -28.016 17.688 9.039 1 88.56 301 GLY A C 1
ATOM 2451 O O . GLY A 1 301 ? -28.906 18.234 8.391 1 88.56 301 GLY A O 1
ATOM 2452 N N . ALA A 1 302 ? -28.281 16.953 10.078 1 86.75 302 ALA A N 1
ATOM 2453 C CA . ALA A 1 302 ? -29.609 16.844 10.664 1 86.75 302 ALA A CA 1
ATOM 2454 C C . ALA A 1 302 ? -29.719 17.672 11.945 1 86.75 302 ALA A C 1
ATOM 2456 O O . ALA A 1 302 ? -29.969 17.109 13.023 1 86.75 302 ALA A O 1
ATOM 2457 N N . SER A 1 303 ? -29.547 18.938 11.844 1 81.81 303 SER A N 1
ATOM 2458 C CA . SER A 1 303 ? -29.609 19.875 12.961 1 81.81 303 SER A CA 1
ATOM 2459 C C . SER A 1 303 ? -28.281 19.953 13.703 1 81.81 303 SER A C 1
ATOM 2461 O O . SER A 1 303 ? -27.297 20.484 13.188 1 81.81 303 SER A O 1
ATOM 2463 N N . ARG A 1 304 ? -28.172 19.094 14.859 1 82.44 304 ARG A N 1
ATOM 2464 C CA . ARG A 1 304 ? -26.938 19.094 15.633 1 82.44 304 ARG A CA 1
ATOM 2465 C C . ARG A 1 304 ? -26.016 17.953 15.211 1 82.44 304 ARG A C 1
ATOM 2467 O O . ARG A 1 304 ? -26.469 16.953 14.672 1 82.44 304 ARG A O 1
ATOM 2474 N N . MET A 1 305 ? -24.797 18.219 15.414 1 88.62 305 MET A N 1
ATOM 2475 C CA . MET A 1 305 ? -23.812 17.188 15.094 1 88.62 305 MET A CA 1
ATOM 2476 C C . MET A 1 305 ? -24.047 15.922 15.914 1 88.62 305 MET A C 1
ATOM 2478 O O . MET A 1 305 ? -24.562 16 17.031 1 88.62 305 MET A O 1
ATOM 2482 N N . SER A 1 306 ? -23.656 14.82 15.32 1 88.19 306 SER A N 1
ATOM 2483 C CA . SER A 1 306 ? -23.781 13.539 16 1 88.19 306 SER A CA 1
ATOM 2484 C C . SER A 1 306 ? -22.812 13.438 17.172 1 88.19 306 SER A C 1
ATOM 2486 O O . SER A 1 306 ? -21.984 14.328 17.391 1 88.19 306 SER A O 1
ATOM 2488 N N . GLU A 1 307 ? -22.969 12.312 17.906 1 84.56 307 GLU A N 1
ATOM 2489 C CA . GLU A 1 307 ? -21.953 11.938 18.875 1 84.56 307 GLU A CA 1
ATOM 2490 C C . GLU A 1 307 ? -20.641 11.539 18.188 1 84.56 307 GLU A C 1
ATOM 2492 O O . GLU A 1 307 ? -20.609 11.398 16.969 1 84.56 307 GLU A O 1
ATOM 2497 N N . GLU A 1 308 ? -19.656 11.438 18.953 1 85.81 308 GLU A N 1
ATOM 2498 C CA . GLU A 1 308 ? -18.344 11.055 18.422 1 85.81 308 GLU A CA 1
ATOM 2499 C C . GLU A 1 308 ? -18.234 9.539 18.25 1 85.81 308 GLU A C 1
ATOM 2501 O O . GLU A 1 308 ? -18.719 8.781 19.109 1 85.81 308 GLU A O 1
ATOM 2506 N N . TYR A 1 309 ? -17.812 9.188 17.109 1 82.38 309 TYR A N 1
ATOM 2507 C CA . TYR A 1 309 ? -17.562 7.773 16.844 1 82.38 309 TYR A CA 1
ATOM 2508 C C . TYR A 1 309 ? -16.078 7.504 16.625 1 82.38 309 TYR A C 1
ATOM 2510 O O . TYR A 1 309 ? -15.344 8.398 16.203 1 82.38 309 TYR A O 1
ATOM 2518 N N . ASP A 1 310 ? -15.672 6.285 16.859 1 71.56 310 ASP A N 1
ATOM 2519 C CA . ASP A 1 310 ? -14.273 5.898 16.688 1 71.56 310 ASP A CA 1
ATOM 2520 C C . ASP A 1 310 ? -14.023 5.414 15.258 1 71.56 310 ASP A C 1
ATOM 2522 O O . ASP A 1 310 ? -12.875 5.379 14.797 1 71.56 310 ASP A O 1
ATOM 2526 N N . ASP A 1 311 ? -15.125 5.004 14.641 1 74.75 311 ASP A N 1
ATOM 2527 C CA . ASP A 1 311 ? -15.008 4.496 13.281 1 74.75 311 ASP A CA 1
ATOM 2528 C C . ASP A 1 311 ? -16.156 4.996 12.406 1 74.75 311 ASP A C 1
ATOM 2530 O O . ASP A 1 311 ? -17.156 5.484 12.922 1 74.75 311 ASP A O 1
ATOM 2534 N N . VAL A 1 312 ? -15.914 4.84 11.164 1 81.94 312 VAL A N 1
ATOM 2535 C CA . VAL A 1 312 ? -16.938 5.215 10.195 1 81.94 312 VAL A CA 1
ATOM 2536 C C . VAL A 1 312 ? -17.766 3.988 9.812 1 81.94 312 VAL A C 1
ATOM 2538 O O . VAL A 1 312 ? -17.219 2.98 9.359 1 81.94 312 VAL A O 1
ATOM 2541 N N . PHE A 1 313 ? -19 4.105 10.094 1 82.56 313 PHE A N 1
ATOM 2542 C CA . PHE A 1 313 ? -19.922 3.025 9.773 1 82.56 313 PHE A CA 1
ATOM 2543 C C . PHE A 1 313 ? -21.281 3.582 9.367 1 82.56 313 PHE A C 1
ATOM 2545 O O . PHE A 1 313 ? -21.797 4.496 10.008 1 82.56 313 PHE A O 1
ATOM 2552 N N . ILE A 1 314 ? -21.766 2.969 8.281 1 87.62 314 ILE A N 1
ATOM 2553 C CA . ILE A 1 314 ? -23.016 3.488 7.742 1 87.62 314 ILE A CA 1
ATOM 2554 C C . ILE A 1 314 ? -24.125 3.359 8.789 1 87.62 314 ILE A C 1
ATOM 2556 O O . ILE A 1 314 ? -25.047 4.172 8.828 1 87.62 314 ILE A O 1
ATOM 2560 N N . GLY A 1 315 ? -24.062 2.359 9.625 1 85.5 315 GLY A N 1
ATOM 2561 C CA . GLY A 1 315 ? -25.016 2.199 10.711 1 85.5 315 GLY A CA 1
ATOM 2562 C C . GLY A 1 315 ? -25.031 3.373 11.672 1 85.5 315 GLY A C 1
ATOM 2563 O O . GLY A 1 315 ? -26.094 3.768 12.164 1 85.5 315 GLY A O 1
ATOM 2564 N N . ASN A 1 316 ? -23.891 3.957 11.945 1 88.5 316 ASN A N 1
ATOM 2565 C CA . ASN A 1 316 ? -23.797 5.137 12.805 1 88.5 316 ASN A CA 1
ATOM 2566 C C . ASN A 1 316 ? -24.531 6.328 12.188 1 88.5 316 ASN A C 1
ATOM 2568 O O . ASN A 1 316 ? -25.188 7.086 12.898 1 88.5 316 ASN A O 1
ATOM 2572 N N . TYR A 1 317 ? -24.391 6.473 10.922 1 93 317 TYR A N 1
ATOM 2573 C CA . TYR A 1 317 ? -25.062 7.551 10.211 1 93 317 TYR A CA 1
ATOM 2574 C C . TYR A 1 317 ? -26.578 7.367 10.242 1 93 317 TYR A C 1
ATOM 2576 O O . TYR A 1 317 ? -27.312 8.32 10.469 1 93 317 TYR A O 1
ATOM 2584 N N . ARG A 1 318 ? -26.969 6.125 10.047 1 91.44 318 ARG A N 1
ATOM 2585 C CA . ARG A 1 318 ? -28.391 5.82 10.109 1 91.44 318 ARG A CA 1
ATOM 2586 C C . ARG A 1 318 ? -28.969 6.105 11.492 1 91.44 318 ARG A C 1
ATOM 2588 O O . ARG A 1 318 ? -30.062 6.66 11.625 1 91.44 318 ARG A O 1
ATOM 2595 N N . ASN A 1 319 ? -28.234 5.703 12.5 1 91.06 319 ASN A N 1
ATOM 2596 C CA . ASN A 1 319 ? -28.656 5.961 13.875 1 91.06 319 ASN A CA 1
ATOM 2597 C C . ASN A 1 319 ? -28.766 7.457 14.156 1 91.06 319 ASN A C 1
ATOM 2599 O O . ASN A 1 319 ? -29.688 7.898 14.836 1 91.06 319 ASN A O 1
ATOM 2603 N N . TYR A 1 320 ? -27.844 8.172 13.68 1 93.56 320 TYR A N 1
ATOM 2604 C CA . TYR A 1 320 ? -27.828 9.625 13.812 1 93.56 320 TYR A CA 1
ATOM 2605 C C . TYR A 1 320 ? -29.094 10.234 13.219 1 93.56 320 TYR A C 1
ATOM 2607 O O . TYR A 1 320 ? -29.734 11.086 13.844 1 93.56 320 TYR A O 1
ATOM 2615 N N . LEU A 1 321 ? -29.453 9.727 12.094 1 93.44 321 LEU A N 1
ATOM 2616 C CA . LEU A 1 321 ? -30.625 10.258 11.422 1 93.44 321 LEU A CA 1
ATOM 2617 C C . LEU A 1 321 ? -31.906 9.836 12.133 1 93.44 321 LEU A C 1
ATOM 2619 O O . LEU A 1 321 ? -32.844 10.625 12.266 1 93.44 321 LEU A O 1
ATOM 2623 N N . THR A 1 322 ? -31.938 8.633 12.586 1 91 322 THR A N 1
ATOM 2624 C CA . THR A 1 322 ? -33.125 8.117 13.289 1 91 322 THR A CA 1
ATOM 2625 C C . THR A 1 322 ? -33.344 8.891 14.578 1 91 322 THR A C 1
ATOM 2627 O O . THR A 1 322 ? -34.5 9.234 14.906 1 91 322 THR A O 1
ATOM 2630 N N . GLU A 1 323 ? -32.312 9.117 15.266 1 91.25 323 GLU A N 1
ATOM 2631 C CA . GLU A 1 323 ? -32.406 9.859 16.516 1 91.25 323 GLU A CA 1
ATOM 2632 C C . GLU A 1 323 ? -32.969 11.258 16.281 1 91.25 323 GLU A C 1
ATOM 2634 O O . GLU A 1 323 ? -33.625 11.82 17.172 1 91.25 323 GLU A O 1
ATOM 2639 N N . ARG A 1 324 ? -32.781 11.742 15.125 1 91.56 324 ARG A N 1
ATOM 2640 C CA . ARG A 1 324 ? -33.188 13.117 14.836 1 91.56 324 ARG A CA 1
ATOM 2641 C C . ARG A 1 324 ? -34.469 13.156 14.031 1 91.56 324 ARG A C 1
ATOM 2643 O O . ARG A 1 324 ? -34.969 14.227 13.672 1 91.56 324 ARG A O 1
ATOM 2650 N N . GLY A 1 325 ? -34.938 12.047 13.695 1 88.94 325 GLY A N 1
ATOM 2651 C CA . GLY A 1 325 ? -36.188 11.945 12.977 1 88.94 325 GLY A CA 1
ATOM 2652 C C . GLY A 1 325 ? -36.094 12.383 11.523 1 88.94 325 GLY A C 1
ATOM 2653 O O . GLY A 1 325 ? -37.031 12.938 10.969 1 88.94 325 GLY A O 1
ATOM 2654 N N . VAL A 1 326 ? -34.938 12.25 11.016 1 91.88 326 VAL A N 1
ATOM 2655 C CA . VAL A 1 326 ? -34.75 12.656 9.633 1 91.88 326 VAL A CA 1
ATOM 2656 C C . VAL A 1 326 ? -34.781 11.43 8.719 1 91.88 326 VAL A C 1
ATOM 2658 O O . VAL A 1 326 ? -34.125 10.43 8.969 1 91.88 326 VAL A O 1
ATOM 2661 N N . GLU A 1 327 ? -35.625 11.5 7.746 1 89.94 327 GLU A N 1
ATOM 2662 C CA . GLU A 1 327 ? -35.719 10.453 6.73 1 89.94 327 GLU A CA 1
ATOM 2663 C C . GLU A 1 327 ? -35 10.875 5.441 1 89.94 327 GLU A C 1
ATOM 2665 O O . GLU A 1 327 ? -35.125 12.031 5.016 1 89.94 327 GLU A O 1
ATOM 2670 N N . VAL A 1 328 ? -34.281 9.953 4.883 1 90.88 328 VAL A N 1
ATOM 2671 C CA . VAL A 1 328 ? -33.562 10.25 3.646 1 90.88 328 VAL A CA 1
ATOM 2672 C C . VAL A 1 328 ? -34.469 9.953 2.445 1 90.88 328 VAL A C 1
ATOM 2674 O O . VAL A 1 328 ? -34.625 8.797 2.062 1 90.88 328 VAL A O 1
ATOM 2677 N N . ASN A 1 329 ? -34.969 11.016 1.889 1 89.12 329 ASN A N 1
ATOM 2678 C CA . ASN A 1 329 ? -35.875 10.844 0.757 1 89.12 329 ASN A CA 1
ATOM 2679 C C . ASN A 1 329 ? -35.281 11.391 -0.533 1 89.12 329 ASN A C 1
ATOM 2681 O O . ASN A 1 329 ? -35.844 11.234 -1.61 1 89.12 329 ASN A O 1
ATOM 2685 N N . ASP A 1 330 ? -34.188 11.984 -0.332 1 92.19 330 ASP A N 1
ATOM 2686 C CA . ASP A 1 330 ? -33.531 12.602 -1.482 1 92.19 330 ASP A CA 1
ATOM 2687 C C . ASP A 1 330 ? -32 12.484 -1.373 1 92.19 330 ASP A C 1
ATOM 2689 O O . ASP A 1 330 ? -31.453 12.617 -0.283 1 92.19 330 ASP A O 1
ATOM 2693 N N . VAL A 1 331 ? -31.438 12.289 -2.564 1 92.25 331 VAL A N 1
ATOM 2694 C CA . VAL A 1 331 ? -29.984 12.094 -2.625 1 92.25 331 VAL A CA 1
ATOM 2695 C C . VAL A 1 331 ? -29.281 13.375 -2.209 1 92.25 331 VAL A C 1
ATOM 2697 O O . VAL A 1 331 ? -28.141 13.336 -1.728 1 92.25 331 VAL A O 1
ATOM 2700 N N . SER A 1 332 ? -29.953 14.5 -2.365 1 89.75 332 SER A N 1
ATOM 2701 C CA . SER A 1 332 ? -29.375 15.789 -2.006 1 89.75 332 SER A CA 1
ATOM 2702 C C . SER A 1 332 ? -28.984 15.828 -0.532 1 89.75 332 SER A C 1
ATOM 2704 O O . SER A 1 332 ? -28.078 16.562 -0.145 1 89.75 332 SER A O 1
ATOM 2706 N N . LEU A 1 333 ? -29.641 15.023 0.248 1 91.69 333 LEU A N 1
ATOM 2707 C CA . LEU A 1 333 ? -29.312 14.977 1.672 1 91.69 333 LEU A CA 1
ATOM 2708 C C . LEU A 1 333 ? -27.922 14.414 1.898 1 91.69 333 LEU A C 1
ATOM 2710 O O . LEU A 1 333 ? -27.203 14.859 2.803 1 91.69 333 LEU A O 1
ATOM 2714 N N . PHE A 1 334 ? -27.547 13.438 1.062 1 93.38 334 PHE A N 1
ATOM 2715 C CA . PHE A 1 334 ? -26.203 12.859 1.18 1 93.38 334 PHE A CA 1
ATOM 2716 C C . PHE A 1 334 ? -25.141 13.891 0.841 1 93.38 334 PHE A C 1
ATOM 2718 O O . PHE A 1 334 ? -24.031 13.836 1.366 1 93.38 334 PHE A O 1
ATOM 2725 N N . ASN A 1 335 ? -25.516 14.773 0.008 1 88.56 335 ASN A N 1
ATOM 2726 C CA . ASN A 1 335 ? -24.578 15.82 -0.368 1 88.56 335 ASN A CA 1
ATOM 2727 C C . ASN A 1 335 ? -24.484 16.906 0.706 1 88.56 335 ASN A C 1
ATOM 2729 O O . ASN A 1 335 ? -23.438 17.516 0.887 1 88.56 335 ASN A O 1
ATOM 2733 N N . LYS A 1 336 ? -25.594 17.047 1.364 1 87.81 336 LYS A N 1
ATOM 2734 C CA . LYS A 1 336 ? -25.672 18.094 2.379 1 87.81 336 LYS A CA 1
ATOM 2735 C C . LYS A 1 336 ? -25.078 17.625 3.701 1 87.81 336 LYS A C 1
ATOM 2737 O O . LYS A 1 336 ? -24.453 18.406 4.422 1 87.81 336 LYS A O 1
ATOM 2742 N N . HIS A 1 337 ? -25.297 16.344 3.951 1 93.56 337 HIS A N 1
ATOM 2743 C CA . HIS A 1 337 ? -24.75 15.805 5.188 1 93.56 337 HIS A CA 1
ATOM 2744 C C . HIS A 1 337 ? -23.25 15.578 5.066 1 93.56 337 HIS A C 1
ATOM 2746 O O . HIS A 1 337 ? -22.734 15.367 3.965 1 93.56 337 HIS A O 1
ATOM 2752 N N . THR A 1 338 ? -22.547 15.711 6.18 1 92 338 THR A N 1
ATOM 2753 C CA . THR A 1 338 ? -21.094 15.609 6.113 1 92 338 THR A CA 1
ATOM 2754 C C . THR A 1 338 ? -20.562 14.617 7.148 1 92 338 THR A C 1
ATOM 2756 O O . THR A 1 338 ? -21.141 14.469 8.227 1 92 338 THR A O 1
ATOM 2759 N N . LEU A 1 339 ? -19.609 13.898 6.727 1 91.94 339 LEU A N 1
ATOM 2760 C CA . LEU A 1 339 ? -18.719 13.133 7.602 1 91.94 339 LEU A CA 1
ATOM 2761 C C . LEU A 1 339 ? -17.516 13.961 8.016 1 91.94 339 LEU A C 1
ATOM 2763 O O . LEU A 1 339 ? -16.688 14.328 7.172 1 91.94 339 LEU A O 1
ATOM 2767 N N . ASN A 1 340 ? -17.438 14.227 9.25 1 88.62 340 ASN A N 1
ATOM 2768 C CA . ASN A 1 340 ? -16.406 15.133 9.742 1 88.62 340 ASN A CA 1
ATOM 2769 C C . ASN A 1 340 ? -15.352 14.383 10.562 1 88.62 340 ASN A C 1
ATOM 2771 O O . ASN A 1 340 ? -15.695 13.562 11.422 1 88.62 340 ASN A O 1
ATOM 2775 N N . VAL A 1 341 ? -14.172 14.734 10.188 1 83.88 341 VAL A N 1
ATOM 2776 C CA . VAL A 1 341 ? -13.031 14.109 10.859 1 83.88 341 VAL A CA 1
ATOM 2777 C C . VAL A 1 341 ? -12.375 15.125 11.797 1 83.88 341 VAL A C 1
ATOM 2779 O O . VAL A 1 341 ? -11.945 16.188 11.359 1 83.88 341 VAL A O 1
ATOM 2782 N N . PHE A 1 342 ? -12.359 14.758 12.969 1 75.44 342 PHE A N 1
ATOM 2783 C CA . PHE A 1 342 ? -11.766 15.625 13.984 1 75.44 342 PHE A CA 1
ATOM 2784 C C . PHE A 1 342 ? -10.484 15.016 14.531 1 75.44 342 PHE A C 1
ATOM 2786 O O . PHE A 1 342 ? -10.344 13.789 14.578 1 75.44 342 PHE A O 1
ATOM 2793 N N . ASP A 1 343 ? -9.625 15.969 14.734 1 67.62 343 ASP A N 1
ATOM 2794 C CA . ASP A 1 343 ? -8.445 15.484 15.438 1 67.62 343 ASP A CA 1
ATOM 2795 C C . ASP A 1 343 ? -8.719 15.328 16.938 1 67.62 343 ASP A C 1
ATOM 2797 O O . ASP A 1 343 ? -9.859 15.492 17.375 1 67.62 343 ASP A O 1
ATOM 2801 N N . GLU A 1 344 ? -7.742 14.969 17.594 1 57.44 344 GLU A N 1
ATOM 2802 C CA . GLU A 1 344 ? -7.855 14.688 19.016 1 57.44 344 GLU A CA 1
ATOM 2803 C C . GLU A 1 344 ? -8.258 15.93 19.797 1 57.44 344 GLU A C 1
ATOM 2805 O O . GLU A 1 344 ? -8.844 15.836 20.891 1 57.44 344 GLU A O 1
ATOM 2810 N N . ASN A 1 345 ? -7.93 17.078 19.156 1 56.16 345 ASN A N 1
ATOM 2811 C CA . ASN A 1 345 ? -8.227 18.328 19.828 1 56.16 345 ASN A CA 1
ATOM 2812 C C . ASN A 1 345 ? -9.609 18.859 19.453 1 56.16 345 ASN A C 1
ATOM 2814 O O . ASN A 1 345 ? -9.961 20 19.797 1 56.16 345 ASN A O 1
ATOM 2818 N N . GLY A 1 346 ? -10.273 18.047 18.812 1 62.84 346 GLY A N 1
ATOM 2819 C CA . GLY A 1 346 ? -11.594 18.484 18.406 1 62.84 346 GLY A CA 1
ATOM 2820 C C . GLY A 1 346 ? -11.562 19.438 17.219 1 62.84 346 GLY A C 1
ATOM 2821 O O . GLY A 1 346 ? -12.555 20.125 16.938 1 62.84 346 GLY A O 1
ATOM 2822 N N . GLN A 1 347 ? -10.367 19.547 16.75 1 64.56 347 GLN A N 1
ATOM 2823 C CA . GLN A 1 347 ? -10.258 20.391 15.562 1 64.56 347 GLN A CA 1
ATOM 2824 C C . GLN A 1 347 ? -10.688 19.625 14.312 1 64.56 347 GLN A C 1
ATOM 2826 O O . GLN A 1 347 ? -10.281 18.484 14.102 1 64.56 347 GLN A O 1
ATOM 2831 N N . LEU A 1 348 ? -11.547 20.297 13.578 1 74.31 348 LEU A N 1
ATOM 2832 C CA . LEU A 1 348 ? -11.984 19.719 12.32 1 74.31 348 LEU A CA 1
ATOM 2833 C C . LEU A 1 348 ? -10.836 19.641 11.32 1 74.31 348 LEU A C 1
ATOM 2835 O O . LEU A 1 348 ? -10.227 20.656 11 1 74.31 348 LEU A O 1
ATOM 2839 N N . LEU A 1 349 ? -10.477 18.484 10.977 1 69.5 349 LEU A N 1
ATOM 2840 C CA . LEU A 1 349 ? -9.383 18.297 10.023 1 69.5 349 LEU A CA 1
ATOM 2841 C C . LEU A 1 349 ? -9.906 18.219 8.594 1 69.5 349 LEU A C 1
ATOM 2843 O O . LEU A 1 349 ? -9.352 18.844 7.691 1 69.5 349 LEU A O 1
ATOM 2847 N N . ARG A 1 350 ? -10.906 17.391 8.469 1 76.25 350 ARG A N 1
ATOM 2848 C CA . ARG A 1 350 ? -11.484 17.156 7.152 1 76.25 350 ARG A CA 1
ATOM 2849 C C . ARG A 1 350 ? -13 17.016 7.238 1 76.25 350 ARG A C 1
ATOM 2851 O O . ARG A 1 350 ? -13.531 16.594 8.273 1 76.25 350 ARG A O 1
ATOM 2858 N N . SER A 1 351 ? -13.625 17.375 6.293 1 83.75 351 SER A N 1
ATOM 2859 C CA . SER A 1 351 ? -15.07 17.219 6.145 1 83.75 351 SER A CA 1
ATOM 2860 C C . SER A 1 351 ? -15.422 16.703 4.754 1 83.75 351 SER A C 1
ATOM 2862 O O . SER A 1 351 ? -14.992 17.266 3.746 1 83.75 351 SER A O 1
ATOM 2864 N N . TYR A 1 352 ? -16.125 15.562 4.793 1 87.38 352 TYR A N 1
ATOM 2865 C CA . TYR A 1 352 ? -16.562 14.961 3.537 1 87.38 352 TYR A CA 1
ATOM 2866 C C . TYR A 1 352 ? -18.078 14.898 3.465 1 87.38 352 TYR A C 1
ATOM 2868 O O . TYR A 1 352 ? -18.75 14.617 4.469 1 87.38 352 TYR A O 1
ATOM 2876 N N . SER A 1 353 ? -18.609 15.125 2.307 1 90.25 353 SER A N 1
ATOM 2877 C CA . SER A 1 353 ? -20.016 14.812 2.172 1 90.25 353 SER A CA 1
ATOM 2878 C C . SER A 1 353 ? -20.281 13.32 2.334 1 90.25 353 SER A C 1
ATOM 2880 O O . SER A 1 353 ? -19.406 12.5 2.035 1 90.25 353 SER A O 1
ATOM 2882 N N . ILE A 1 354 ? -21.406 12.992 2.857 1 93.12 354 ILE A N 1
ATOM 2883 C CA . ILE A 1 354 ? -21.781 11.586 2.975 1 93.12 354 ILE A CA 1
ATOM 2884 C C . ILE A 1 354 ? -21.766 10.93 1.593 1 93.12 354 ILE A C 1
ATOM 2886 O O . ILE A 1 354 ? -21.312 9.797 1.441 1 93.12 354 ILE A O 1
ATOM 2890 N N . TYR A 1 355 ? -22.203 11.664 0.618 1 92.25 355 TYR A N 1
ATOM 2891 C CA . TYR A 1 355 ? -22.219 11.141 -0.744 1 92.25 355 TYR A CA 1
ATOM 2892 C C . TYR A 1 355 ? -20.828 10.711 -1.186 1 92.25 355 TYR A C 1
ATOM 2894 O O . TYR A 1 355 ? -20.656 9.641 -1.771 1 92.25 355 TYR A O 1
ATOM 2902 N N . LYS A 1 356 ? -19.844 11.477 -0.89 1 88.69 356 LYS A N 1
ATOM 2903 C CA . LYS A 1 356 ? -18.469 11.188 -1.256 1 88.69 356 LYS A CA 1
ATOM 2904 C C . LYS A 1 356 ? -17.938 9.984 -0.487 1 88.69 356 LYS A C 1
ATOM 2906 O O . LYS A 1 356 ? -17.016 9.297 -0.951 1 88.69 356 LYS A O 1
ATOM 2911 N N . SER A 1 357 ? -18.531 9.742 0.649 1 90.31 357 SER A N 1
ATOM 2912 C CA . SER A 1 357 ? -18.047 8.688 1.532 1 90.31 357 SER A CA 1
ATOM 2913 C C . SER A 1 357 ? -18.781 7.375 1.295 1 90.31 357 SER A C 1
ATOM 2915 O O . SER A 1 357 ? -18.469 6.359 1.923 1 90.31 357 SER A O 1
ATOM 2917 N N . LEU A 1 358 ? -19.75 7.375 0.396 1 89.69 358 LEU A N 1
ATOM 2918 C CA . LEU A 1 358 ? -20.531 6.176 0.116 1 89.69 358 LEU A CA 1
ATOM 2919 C C . LEU A 1 358 ? -19.828 5.301 -0.921 1 89.69 358 LEU A C 1
ATOM 2921 O O . LEU A 1 358 ? -19.234 5.816 -1.868 1 89.69 358 LEU A O 1
ATOM 2925 N N . LEU A 1 359 ? -19.906 4.074 -0.678 1 83.81 359 LEU A N 1
ATOM 2926 C CA . LEU A 1 359 ? -19.531 3.047 -1.641 1 83.81 359 LEU A CA 1
ATOM 2927 C C . LEU A 1 359 ? -20.703 2.154 -1.988 1 83.81 359 LEU A C 1
ATOM 2929 O O . LEU A 1 359 ? -21.391 1.638 -1.096 1 83.81 359 LEU A O 1
ATOM 2933 N N . PHE A 1 360 ? -21.016 2.051 -3.328 1 86.62 360 PHE A N 1
ATOM 2934 C CA . PHE A 1 360 ? -22.219 1.34 -3.742 1 86.62 360 PHE A CA 1
ATOM 2935 C C . PHE A 1 360 ? -22.016 0.686 -5.105 1 86.62 360 PHE A C 1
ATOM 2937 O O . PHE A 1 360 ? -21.531 1.328 -6.043 1 86.62 360 PHE A O 1
ATOM 2944 N N . ASP A 1 361 ? -22.281 -0.555 -5.176 1 80 361 ASP A N 1
ATOM 2945 C CA . ASP A 1 361 ? -22.297 -1.284 -6.438 1 80 361 ASP A CA 1
ATOM 2946 C C . ASP A 1 361 ? -23.719 -1.643 -6.848 1 80 361 ASP A C 1
ATOM 2948 O O . ASP A 1 361 ? -24.547 -2.014 -6 1 80 361 ASP A O 1
ATOM 2952 N N . CYS A 1 362 ? -24.031 -1.376 -8.172 1 84.88 362 CYS A N 1
ATOM 2953 C CA . CYS A 1 362 ? -25.375 -1.744 -8.625 1 84.88 362 CYS A CA 1
ATOM 2954 C C . CYS A 1 362 ? -25.375 -2.064 -10.117 1 84.88 362 CYS A C 1
ATOM 2956 O O . CYS A 1 362 ? -24.391 -1.803 -10.812 1 84.88 362 CYS A O 1
ATOM 2958 N N . THR A 1 363 ? -26.406 -2.711 -10.508 1 83.25 363 THR A N 1
ATOM 2959 C CA . THR A 1 363 ? -26.641 -3.004 -11.922 1 83.25 363 THR A CA 1
ATOM 2960 C C . THR A 1 363 ? -27.859 -2.256 -12.43 1 83.25 363 THR A C 1
ATOM 2962 O O . THR A 1 363 ? -28.875 -2.17 -11.742 1 83.25 363 THR A O 1
ATOM 2965 N N . LEU A 1 364 ? -27.719 -1.581 -13.531 1 88.5 364 LEU A N 1
ATOM 2966 C CA . LEU A 1 364 ? -28.812 -0.879 -14.195 1 88.5 364 LEU A CA 1
ATOM 2967 C C . LEU A 1 364 ? -28.781 -1.136 -15.695 1 88.5 364 LEU A C 1
ATOM 2969 O O . LEU A 1 364 ? -27.781 -0.88 -16.359 1 88.5 364 LEU A O 1
ATOM 2973 N N . ASN A 1 365 ? -29.859 -1.611 -16.203 1 84.88 365 ASN A N 1
ATOM 2974 C CA . ASN A 1 365 ? -30.016 -1.899 -17.625 1 84.88 365 ASN A CA 1
ATOM 2975 C C . ASN A 1 365 ? -28.891 -2.805 -18.125 1 84.88 365 ASN A C 1
ATOM 2977 O O . ASN A 1 365 ? -28.281 -2.52 -19.156 1 84.88 365 ASN A O 1
ATOM 2981 N N . GLY A 1 366 ? -28.516 -3.68 -17.375 1 79.69 366 GLY A N 1
ATOM 2982 C CA . GLY A 1 366 ? -27.547 -4.688 -17.781 1 79.69 366 GLY A CA 1
ATOM 2983 C C . GLY A 1 366 ? -26.109 -4.246 -17.594 1 79.69 366 GLY A C 1
ATOM 2984 O O . GLY A 1 366 ? -25.172 -5.012 -17.875 1 79.69 366 GLY A O 1
ATOM 2985 N N . LYS A 1 367 ? -25.922 -3.057 -17.109 1 86.44 367 LYS A N 1
ATOM 2986 C CA . LYS A 1 367 ? -24.578 -2.539 -16.875 1 86.44 367 LYS A CA 1
ATOM 2987 C C . LYS A 1 367 ? -24.297 -2.385 -15.383 1 86.44 367 LYS A C 1
ATOM 2989 O O . LYS A 1 367 ? -25.219 -2.242 -14.586 1 86.44 367 LYS A O 1
ATOM 2994 N N . THR A 1 368 ? -23.078 -2.545 -15.086 1 84.06 368 THR A N 1
ATOM 2995 C CA . THR A 1 368 ? -22.688 -2.467 -13.68 1 84.06 368 THR A CA 1
ATOM 2996 C C . THR A 1 368 ? -22.031 -1.125 -13.375 1 84.06 368 THR A C 1
ATOM 2998 O O . THR A 1 368 ? -21.188 -0.652 -14.148 1 84.06 368 THR A O 1
ATOM 3001 N N . TYR A 1 369 ? -22.469 -0.604 -12.25 1 87.75 369 TYR A N 1
ATOM 3002 C CA . TYR A 1 369 ? -21.969 0.708 -11.844 1 87.75 369 TYR A CA 1
ATOM 3003 C C . TYR A 1 369 ? -21.453 0.677 -10.414 1 87.75 369 TYR A C 1
ATOM 3005 O O . TYR A 1 369 ? -21.844 -0.184 -9.617 1 87.75 369 TYR A O 1
ATOM 3013 N N . HIS A 1 370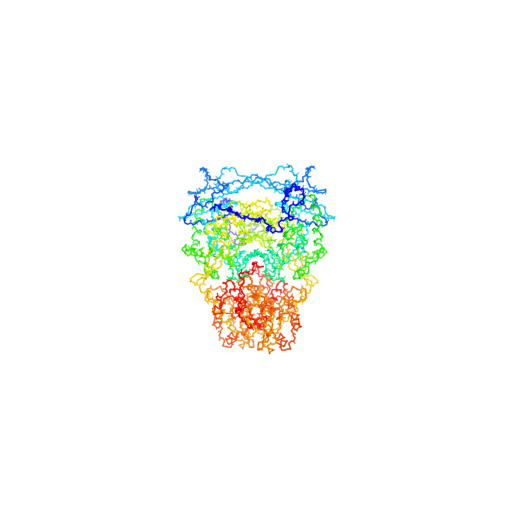 ? -20.547 1.515 -10.195 1 84.81 370 HIS A N 1
ATOM 3014 C CA . HIS A 1 370 ? -19.969 1.636 -8.867 1 84.81 370 HIS A CA 1
ATOM 3015 C C . HIS A 1 370 ? -19.859 3.096 -8.445 1 84.81 370 HIS A C 1
ATOM 3017 O O . HIS A 1 370 ? -19.406 3.941 -9.219 1 84.81 370 HIS A O 1
ATOM 3023 N N . LEU A 1 371 ? -20.344 3.336 -7.23 1 89.12 371 LEU A N 1
ATOM 3024 C CA . LEU A 1 371 ? -20.156 4.656 -6.637 1 89.12 371 LEU A CA 1
ATOM 3025 C C . LEU A 1 371 ? -18.969 4.668 -5.695 1 89.12 371 LEU A C 1
ATOM 3027 O O . LEU A 1 371 ? -18.859 3.83 -4.793 1 89.12 371 LEU A O 1
ATOM 3031 N N . CYS A 1 372 ? -18.078 5.613 -5.949 1 82.5 372 CYS A N 1
ATOM 3032 C CA . CYS A 1 372 ? -16.891 5.75 -5.105 1 82.5 372 CYS A CA 1
ATOM 3033 C C . CYS A 1 372 ? -16.406 7.191 -5.082 1 82.5 372 CYS A C 1
ATOM 3035 O O . CYS A 1 372 ? -16.188 7.797 -6.137 1 82.5 372 CYS A O 1
ATOM 3037 N N . GLU A 1 373 ? -16.234 7.695 -3.895 1 83.19 373 GLU A N 1
ATOM 3038 C CA . GLU A 1 373 ? -15.719 9.047 -3.684 1 83.19 373 GLU A CA 1
ATOM 3039 C C . GLU A 1 373 ? -16.547 10.078 -4.445 1 83.19 373 GLU A C 1
ATOM 3041 O O . GLU A 1 373 ? -15.992 10.984 -5.074 1 83.19 373 GLU A O 1
ATOM 3046 N N . GLY A 1 374 ? -17.781 9.781 -4.512 1 83.5 374 GLY A N 1
ATOM 3047 C CA . GLY A 1 374 ? -18.703 10.758 -5.066 1 83.5 374 GLY A CA 1
ATOM 3048 C C . GLY A 1 374 ? -18.844 10.656 -6.574 1 83.5 374 GLY A C 1
ATOM 3049 O O . GLY A 1 374 ? -19.609 11.406 -7.184 1 83.5 374 GLY A O 1
ATOM 3050 N N . SER A 1 375 ? -18.109 9.672 -7.129 1 82.56 375 SER A N 1
ATOM 3051 C CA . SER A 1 375 ? -18.203 9.5 -8.578 1 82.56 375 SER A CA 1
ATOM 3052 C C . SER A 1 375 ? -18.703 8.109 -8.938 1 82.56 375 SER A C 1
ATOM 3054 O O . SER A 1 375 ? -18.406 7.133 -8.25 1 82.56 375 SER A O 1
ATOM 3056 N N . TRP A 1 376 ? -19.516 8.164 -10 1 86.75 376 TRP A N 1
ATOM 3057 C CA . TRP A 1 376 ? -20.016 6.898 -10.516 1 86.75 376 TRP A CA 1
ATOM 3058 C C . TRP A 1 376 ? -19.109 6.359 -11.617 1 86.75 376 TRP A C 1
ATOM 3060 O O . TRP A 1 376 ? -18.625 7.121 -12.453 1 86.75 376 TRP A O 1
ATOM 3070 N N . TYR A 1 377 ? -18.875 5.145 -11.5 1 83.25 377 TYR A N 1
ATOM 3071 C CA . TYR A 1 377 ? -18.062 4.461 -12.492 1 83.25 377 TYR A CA 1
ATOM 3072 C C . TYR A 1 377 ? -18.844 3.342 -13.164 1 83.25 377 TYR A C 1
ATOM 3074 O O . TYR A 1 377 ? -19.688 2.705 -12.539 1 83.25 377 TYR A O 1
ATOM 3082 N N . GLU A 1 378 ? -18.609 3.268 -14.414 1 86.25 378 GLU A N 1
ATOM 3083 C CA . GLU A 1 378 ? -19.156 2.141 -15.164 1 86.25 378 GLU A CA 1
ATOM 3084 C C . GLU A 1 378 ? -18.078 1.089 -15.43 1 86.25 378 GLU A C 1
ATOM 3086 O O . GLU A 1 378 ? -16.938 1.425 -15.781 1 86.25 378 GLU A O 1
ATOM 3091 N N . ILE A 1 379 ? -18.469 -0.114 -15.164 1 82.81 379 ILE A N 1
ATOM 3092 C CA . ILE A 1 379 ? -17.578 -1.218 -15.5 1 82.81 379 ILE A CA 1
ATOM 3093 C C . ILE A 1 379 ? -17.812 -1.65 -16.953 1 82.81 379 ILE A C 1
ATOM 3095 O O . ILE A 1 379 ? -18.953 -1.85 -17.359 1 82.81 379 ILE A O 1
ATOM 3099 N N . SER A 1 380 ? -16.719 -1.736 -17.672 1 82.12 380 SER A N 1
ATOM 3100 C CA . SER A 1 380 ? -16.797 -2.018 -19.094 1 82.12 380 SER A CA 1
ATOM 3101 C C . SER A 1 380 ? -17.594 -3.295 -19.359 1 82.12 380 SER A C 1
ATOM 3103 O O . SER A 1 380 ? -17.438 -4.289 -18.656 1 82.12 380 SER A O 1
ATOM 3105 N N . SER A 1 381 ? -18.422 -3.221 -20.344 1 80.19 381 SER A N 1
ATOM 3106 C CA . SER A 1 381 ? -19.219 -4.371 -20.75 1 80.19 381 SER A CA 1
ATOM 3107 C C . SER A 1 381 ? -18.344 -5.508 -21.266 1 80.19 381 SER A C 1
ATOM 3109 O O . SER A 1 381 ? -18.656 -6.684 -21.062 1 80.19 381 SER A O 1
ATOM 3111 N N . ASP A 1 382 ? -17.25 -5.039 -21.891 1 79.94 382 ASP A N 1
ATOM 3112 C CA . ASP A 1 382 ? -16.312 -6.047 -22.375 1 79.94 382 ASP A CA 1
ATOM 3113 C C . ASP A 1 382 ? -15.703 -6.828 -21.203 1 79.94 382 ASP A C 1
ATOM 3115 O O . ASP A 1 382 ? -15.555 -8.047 -21.281 1 79.94 382 ASP A O 1
ATOM 3119 N N . PHE A 1 383 ? -15.469 -6.16 -20.234 1 79.12 383 PHE A N 1
ATOM 3120 C CA . PHE A 1 383 ? -14.906 -6.809 -19.062 1 79.12 383 PHE A CA 1
ATOM 3121 C C . PHE A 1 383 ? -15.938 -7.707 -18.391 1 79.12 383 PHE A C 1
ATOM 3123 O O . PHE A 1 383 ? -15.617 -8.82 -17.969 1 79.12 383 PHE A O 1
ATOM 3130 N N . MET A 1 384 ? -17.078 -7.223 -18.422 1 83.31 384 MET A N 1
ATOM 3131 C CA . MET A 1 384 ? -18.156 -8.016 -17.828 1 83.31 384 MET A CA 1
ATOM 3132 C C . MET A 1 384 ? -18.375 -9.297 -18.625 1 83.31 384 MET A C 1
ATOM 3134 O O . MET A 1 384 ? -18.625 -10.359 -18.047 1 83.31 384 MET A O 1
ATOM 3138 N N . ALA A 1 385 ? -18.359 -9.133 -19.859 1 86.81 385 ALA A N 1
ATOM 3139 C CA . ALA A 1 385 ? -18.516 -10.297 -20.719 1 86.81 385 ALA A CA 1
ATOM 3140 C C . ALA A 1 385 ? -17.391 -11.297 -20.516 1 86.81 385 ALA A C 1
ATOM 3142 O O . ALA A 1 385 ? -17.609 -12.508 -20.484 1 86.81 385 ALA A O 1
ATOM 3143 N N . LYS A 1 386 ? -16.25 -10.789 -20.375 1 84.81 386 LYS A N 1
ATOM 3144 C CA . LYS A 1 386 ? -15.094 -11.641 -20.125 1 84.81 386 LYS A CA 1
ATOM 3145 C C . LYS A 1 386 ? -15.227 -12.359 -18.781 1 84.81 386 LYS A C 1
ATOM 3147 O O . LYS A 1 386 ? -14.922 -13.547 -18.672 1 84.81 386 LYS A O 1
ATOM 3152 N N . LEU A 1 387 ? -15.648 -11.617 -17.812 1 88 387 LEU A N 1
ATOM 3153 C CA . LEU A 1 387 ? -15.875 -12.203 -16.484 1 88 387 LEU A CA 1
ATOM 3154 C C . LEU A 1 387 ? -16.875 -13.344 -16.562 1 88 387 LEU A C 1
ATOM 3156 O O . LEU A 1 387 ? -16.641 -14.422 -16.016 1 88 387 LEU A O 1
ATOM 3160 N N . LYS A 1 388 ? -17.938 -13.078 -17.234 1 91 388 LYS A N 1
ATOM 3161 C CA . LYS A 1 388 ? -19 -14.07 -17.359 1 91 388 LYS A CA 1
ATOM 3162 C C . LYS A 1 388 ? -18.516 -15.305 -18.109 1 91 388 LYS A C 1
ATOM 3164 O O . LYS A 1 388 ? -18.797 -16.438 -17.703 1 91 388 LYS A O 1
ATOM 3169 N N . ALA A 1 389 ? -17.812 -15.078 -19.125 1 92.56 389 ALA A N 1
ATOM 3170 C CA . ALA A 1 389 ? -17.312 -16.172 -19.953 1 92.56 389 ALA A CA 1
ATOM 3171 C C . ALA A 1 389 ? -16.359 -17.078 -19.156 1 92.56 389 ALA A C 1
ATOM 3173 O O . ALA A 1 389 ? -16.344 -18.297 -19.344 1 92.56 389 ALA A O 1
ATOM 3174 N N . GLU A 1 390 ? -15.656 -16.516 -18.266 1 91.69 390 GLU A N 1
ATOM 3175 C CA . GLU A 1 390 ? -14.656 -17.266 -17.516 1 91.69 390 GLU A CA 1
ATOM 3176 C C . GLU A 1 390 ? -15.258 -17.875 -16.25 1 91.69 390 GLU A C 1
ATOM 3178 O O . GLU A 1 390 ? -14.844 -18.953 -15.812 1 91.69 390 GLU A O 1
ATOM 3183 N N . LEU A 1 391 ? -16.219 -17.203 -15.711 1 96.25 391 LEU A N 1
ATOM 3184 C CA . LEU A 1 391 ? -16.719 -17.625 -14.406 1 96.25 391 LEU A CA 1
ATOM 3185 C C . LEU A 1 391 ? -17.891 -18.578 -14.547 1 96.25 391 LEU A C 1
ATOM 3187 O O . LEU A 1 391 ? -18.047 -19.5 -13.75 1 96.25 391 LEU A O 1
ATOM 3191 N N . ASP A 1 392 ? -18.734 -18.406 -15.484 1 96.31 392 ASP A N 1
ATOM 3192 C CA . ASP A 1 392 ? -19.969 -19.172 -15.594 1 96.31 392 ASP A CA 1
ATOM 3193 C C . ASP A 1 392 ? -19.688 -20.656 -15.68 1 96.31 392 ASP A C 1
ATOM 3195 O O . ASP A 1 392 ? -20.391 -21.469 -15.078 1 96.31 392 ASP A O 1
ATOM 3199 N N . PRO A 1 393 ? -18.641 -21 -16.422 1 96.12 393 PRO A N 1
ATOM 3200 C CA . PRO A 1 393 ? -18.375 -22.438 -16.547 1 96.12 393 PRO A CA 1
ATOM 3201 C C . PRO A 1 393 ? -18.031 -23.094 -15.203 1 96.12 393 PRO A C 1
ATOM 3203 O O . PRO A 1 393 ? -18.141 -24.312 -15.055 1 96.12 393 PRO A O 1
ATOM 3206 N N . VAL A 1 394 ? -17.594 -22.344 -14.25 1 97.25 394 VAL A N 1
ATOM 3207 C CA . VAL A 1 394 ? -17.172 -22.922 -12.977 1 97.25 394 VAL A CA 1
ATOM 3208 C C . VAL A 1 394 ? -18.391 -23.109 -12.07 1 97.25 394 VAL A C 1
ATOM 3210 O O . VAL A 1 394 ? -18.328 -23.875 -11.102 1 97.25 394 VAL A O 1
ATOM 3213 N N . PHE A 1 395 ? -19.484 -22.484 -12.398 1 97.38 395 PHE A N 1
ATOM 3214 C CA . PHE A 1 395 ? -20.719 -22.672 -11.648 1 97.38 395 PHE A CA 1
ATOM 3215 C C . PHE A 1 395 ? -21.406 -23.969 -12.055 1 97.38 395 PHE A C 1
ATOM 3217 O O . PHE A 1 395 ? -21.703 -24.188 -13.227 1 97.38 395 PHE A O 1
ATOM 3224 N N . ILE A 1 396 ? -21.672 -24.812 -11.047 1 97.12 396 ILE A N 1
ATOM 3225 C CA . ILE A 1 396 ? -22.25 -26.109 -11.344 1 97.12 396 ILE A CA 1
ATOM 3226 C C . ILE A 1 396 ? -23.703 -26.156 -10.859 1 97.12 396 ILE A C 1
ATOM 3228 O O . ILE A 1 396 ? -24.078 -25.422 -9.938 1 97.12 396 ILE A O 1
ATOM 3232 N N . ASP A 1 397 ? -24.422 -27.031 -11.469 1 94.44 397 ASP A N 1
ATOM 3233 C CA . ASP A 1 397 ? -25.859 -27.078 -11.211 1 94.44 397 ASP A CA 1
ATOM 3234 C C . ASP A 1 397 ? -26.203 -28.125 -10.156 1 94.44 397 ASP A C 1
ATOM 3236 O O . ASP A 1 397 ? -27.297 -28.125 -9.609 1 94.44 397 ASP A O 1
ATOM 3240 N N . HIS A 1 398 ? -25.266 -29 -10.008 1 94.81 398 HIS A N 1
ATOM 3241 C CA . HIS A 1 398 ? -25.484 -30.078 -9.047 1 94.81 398 HIS A CA 1
ATOM 3242 C C . HIS A 1 398 ? -24.219 -30.391 -8.266 1 94.81 398 HIS A C 1
ATOM 3244 O O . HIS A 1 398 ? -23.109 -30.25 -8.781 1 94.81 398 HIS A O 1
ATOM 3250 N N . HIS A 1 399 ? -24.422 -30.688 -7.051 1 96.56 399 HIS A N 1
ATOM 3251 C CA . HIS A 1 399 ? -23.312 -31.125 -6.211 1 96.56 399 HIS A CA 1
ATOM 3252 C C . HIS A 1 399 ? -23.719 -32.281 -5.312 1 96.56 399 HIS A C 1
ATOM 3254 O O . HIS A 1 399 ? -24.828 -32.281 -4.766 1 96.56 399 HIS A O 1
ATOM 3260 N N . ASP A 1 400 ? -22.906 -33.219 -5.129 1 96 400 ASP A N 1
ATOM 3261 C CA . ASP A 1 400 ? -23.25 -34.469 -4.465 1 96 400 ASP A CA 1
ATOM 3262 C C . ASP A 1 400 ? -23.266 -34.312 -2.947 1 96 400 ASP A C 1
ATOM 3264 O O . ASP A 1 400 ? -23.891 -35.094 -2.232 1 96 400 ASP A O 1
ATOM 3268 N N . VAL A 1 401 ? -22.594 -33.344 -2.418 1 97 401 VAL A N 1
ATOM 3269 C CA . VAL A 1 401 ? -22.484 -33.156 -0.974 1 97 401 VAL A CA 1
ATOM 3270 C C . VAL A 1 401 ? -23.312 -31.969 -0.525 1 97 401 VAL A C 1
ATOM 3272 O O . VAL A 1 401 ? -24.078 -32.062 0.44 1 97 401 VAL A O 1
ATOM 3275 N N . LEU A 1 402 ? -23.188 -30.828 -1.188 1 97 402 LEU A N 1
ATOM 3276 C CA . LEU A 1 402 ? -23.828 -29.578 -0.802 1 97 402 LEU A CA 1
ATOM 3277 C C . LEU A 1 402 ? -25.312 -29.609 -1.154 1 97 402 LEU A C 1
ATOM 3279 O O . LEU A 1 402 ? -25.688 -29.734 -2.326 1 97 402 LEU A O 1
ATOM 3283 N N . CYS A 1 403 ? -26.109 -29.547 -0.123 1 94.88 403 CYS A N 1
ATOM 3284 C CA . CYS A 1 403 ? -27.562 -29.578 -0.276 1 94.88 403 CYS A CA 1
ATOM 3285 C C . CYS A 1 403 ? -28.172 -28.219 0.075 1 94.88 403 CYS A C 1
ATOM 3287 O O . CYS A 1 403 ? -27.453 -27.281 0.413 1 94.88 403 CYS A O 1
ATOM 3289 N N . GLU A 1 404 ? -29.469 -28.172 -0.136 1 94.56 404 GLU A N 1
ATOM 3290 C CA . GLU A 1 404 ? -30.141 -26.922 0.235 1 94.56 404 GLU A CA 1
ATOM 3291 C C . GLU A 1 404 ? -29.984 -26.641 1.726 1 94.56 404 GLU A C 1
ATOM 3293 O O . GLU A 1 404 ? -29.875 -27.562 2.533 1 94.56 404 GLU A O 1
ATOM 3298 N N . CYS A 1 405 ? -29.953 -25.375 2.01 1 94.62 405 CYS A N 1
ATOM 3299 C CA . CYS A 1 405 ? -29.672 -25 3.391 1 94.62 405 CYS A CA 1
ATOM 3300 C C . CYS A 1 405 ? -30.969 -24.703 4.141 1 94.62 405 CYS A C 1
ATOM 3302 O O . CYS A 1 405 ? -31.719 -23.812 3.77 1 94.62 405 CYS A O 1
ATOM 3304 N N . ASN A 1 406 ? -31.188 -25.422 5.191 1 92.56 406 ASN A N 1
ATOM 3305 C CA . ASN A 1 406 ? -32.344 -25.219 6.066 1 92.56 406 ASN A CA 1
ATOM 3306 C C . ASN A 1 406 ? -31.906 -24.781 7.465 1 92.56 406 ASN A C 1
ATOM 3308 O O . ASN A 1 406 ? -32.688 -24.891 8.414 1 92.56 406 ASN A O 1
ATOM 3312 N N . LYS A 1 407 ? -30.703 -24.438 7.582 1 91.75 407 LYS A N 1
ATOM 3313 C CA . LYS A 1 407 ? -30.141 -24.125 8.891 1 91.75 407 LYS A CA 1
ATOM 3314 C C . LYS A 1 407 ? -29.781 -22.641 8.992 1 91.75 407 LYS A C 1
ATOM 3316 O O . LYS A 1 407 ? -29.359 -22.031 8.008 1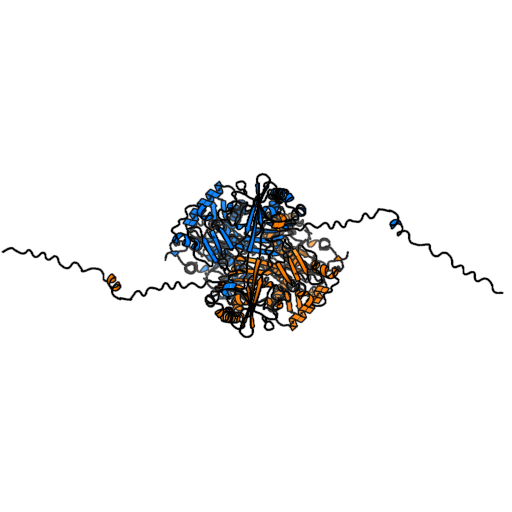 91.75 407 LYS A O 1
ATOM 3321 N N . LYS A 1 408 ? -29.906 -22.078 10.195 1 86.69 408 LYS A N 1
ATOM 3322 C CA . LYS A 1 408 ? -29.609 -20.672 10.43 1 86.69 408 LYS A CA 1
ATOM 3323 C C . LYS A 1 408 ? -28.109 -20.422 10.492 1 86.69 408 LYS A C 1
ATOM 3325 O O . LYS A 1 408 ? -27.609 -19.422 9.984 1 86.69 408 LYS A O 1
ATOM 3330 N N . LEU A 1 409 ? -27.516 -21.375 11.133 1 88.81 409 LEU A N 1
ATOM 3331 C CA . LEU A 1 409 ? -26.078 -21.203 11.328 1 88.81 409 LEU A CA 1
ATOM 3332 C C . LEU A 1 409 ? -25.297 -22.016 10.305 1 88.81 409 LEU A C 1
ATOM 3334 O O . LEU A 1 409 ? -25.688 -23.141 9.953 1 88.81 409 LEU A O 1
ATOM 3338 N N . GLU A 1 410 ? -24.203 -21.453 9.836 1 90 410 GLU A N 1
ATOM 3339 C CA . GLU A 1 410 ? -23.328 -22.094 8.852 1 90 410 GLU A CA 1
ATOM 3340 C C . GLU A 1 410 ? -22.812 -23.422 9.367 1 90 410 GLU A C 1
ATOM 3342 O O . GLU A 1 410 ? -22.75 -24.406 8.617 1 90 410 GLU A O 1
ATOM 3347 N N . GLY A 1 411 ? -22.422 -23.5 10.625 1 91.44 411 GLY A N 1
ATOM 3348 C CA . GLY A 1 411 ? -21.922 -24.719 11.227 1 91.44 411 GLY A CA 1
ATOM 3349 C C . GLY A 1 411 ? -22.938 -25.859 11.195 1 91.44 411 GLY A C 1
ATOM 3350 O O . GLY A 1 411 ? -22.578 -27 10.891 1 91.44 411 GLY A O 1
ATOM 3351 N N . ASP A 1 412 ? -24.172 -25.531 11.484 1 93.44 412 ASP A N 1
ATOM 3352 C CA . ASP A 1 412 ? -25.25 -26.516 11.461 1 93.44 412 ASP A CA 1
ATOM 3353 C C . ASP A 1 412 ? -25.484 -27.031 10.039 1 93.44 412 ASP A C 1
ATOM 3355 O O . ASP A 1 412 ? -25.75 -28.219 9.844 1 93.44 412 ASP A O 1
ATOM 3359 N N . TYR A 1 413 ? -25.406 -26.203 9.148 1 95 413 TYR A N 1
ATOM 3360 C CA . TYR A 1 413 ? -25.547 -26.609 7.758 1 95 413 TYR A CA 1
ATOM 3361 C C . TYR A 1 413 ? -24.453 -27.594 7.355 1 95 413 TYR A C 1
ATOM 3363 O O . TYR A 1 413 ? -24.719 -28.609 6.707 1 95 413 TYR A O 1
ATOM 3371 N N . ASN A 1 414 ? -23.219 -27.266 7.695 1 95.44 414 ASN A N 1
ATOM 3372 C CA . ASN A 1 414 ? -22.094 -28.109 7.34 1 95.44 414 ASN A CA 1
ATOM 3373 C C . ASN A 1 414 ? -22.266 -29.531 7.906 1 95.44 414 ASN A C 1
ATOM 3375 O O . ASN A 1 414 ? -21.984 -30.516 7.223 1 95.44 414 ASN A O 1
ATOM 3379 N N . ILE A 1 415 ? -22.703 -29.562 9.133 1 94.62 415 ILE A N 1
ATOM 3380 C CA . ILE A 1 415 ? -22.922 -30.859 9.781 1 94.62 415 ILE A CA 1
ATOM 3381 C C . ILE A 1 415 ? -24.047 -31.609 9.055 1 94.62 415 ILE A C 1
ATOM 3383 O O . ILE A 1 415 ? -23.922 -32.812 8.773 1 94.62 415 ILE A O 1
ATOM 3387 N N . GLU A 1 416 ? -25.062 -30.875 8.742 1 94.81 416 GLU A N 1
ATOM 3388 C CA . GLU A 1 416 ? -26.188 -31.5 8.047 1 94.81 416 GLU A CA 1
ATOM 3389 C C . GLU A 1 416 ? -25.766 -32.031 6.672 1 94.81 416 GLU A C 1
ATOM 3391 O O . GLU A 1 416 ? -26.109 -33.156 6.301 1 94.81 416 GLU A O 1
ATOM 3396 N N . ALA A 1 417 ? -25.094 -31.219 5.93 1 95.62 417 ALA A N 1
ATOM 3397 C CA . ALA A 1 417 ? -24.625 -31.609 4.598 1 95.62 417 ALA A CA 1
ATOM 3398 C C . ALA A 1 417 ? -23.75 -32.844 4.652 1 95.62 417 ALA A C 1
ATOM 3400 O O . ALA A 1 417 ? -23.844 -33.719 3.795 1 95.62 417 ALA A O 1
ATOM 3401 N N . SER A 1 418 ? -22.875 -32.875 5.621 1 95.12 418 SER A N 1
ATOM 3402 C CA . SER A 1 418 ? -22 -34.031 5.805 1 95.12 418 SER A CA 1
ATOM 3403 C C . SER A 1 418 ? -22.797 -35.281 6.105 1 95.12 418 SER A C 1
ATOM 3405 O O . SER A 1 418 ? -22.516 -36.344 5.559 1 95.12 418 SER A O 1
ATOM 3407 N N . ASN A 1 419 ? -23.812 -35.156 6.93 1 94.44 419 ASN A N 1
ATOM 3408 C CA . ASN A 1 419 ? -24.609 -36.312 7.363 1 94.44 419 ASN A CA 1
ATOM 3409 C C . ASN A 1 419 ? -25.5 -36.844 6.238 1 94.44 419 ASN A C 1
ATOM 3411 O O . ASN A 1 419 ? -25.781 -38.031 6.172 1 94.44 419 ASN A O 1
ATOM 3415 N N . LEU A 1 420 ? -25.922 -35.969 5.398 1 94.81 420 LEU A N 1
ATOM 3416 C CA . LEU A 1 420 ? -26.859 -36.312 4.352 1 94.81 420 LEU A CA 1
ATOM 3417 C C . LEU A 1 420 ? -26.125 -36.906 3.139 1 94.81 420 LEU A C 1
ATOM 3419 O O . LEU A 1 420 ? -26.75 -37.562 2.295 1 94.81 420 LEU A O 1
ATOM 3423 N N . ALA A 1 421 ? -24.875 -36.688 3.074 1 94.81 421 ALA A N 1
ATOM 3424 C CA . ALA A 1 421 ? -24.094 -37.125 1.926 1 94.81 421 ALA A CA 1
ATOM 3425 C C . ALA A 1 421 ? -23.938 -38.656 1.938 1 94.81 421 ALA A C 1
ATOM 3427 O O . ALA A 1 421 ? -24 -39.281 2.998 1 94.81 421 ALA A O 1
ATOM 3428 N N . SER A 1 422 ? -23.75 -39.188 0.746 1 94.81 422 SER A N 1
ATOM 3429 C CA . SER A 1 422 ? -23.516 -40.625 0.616 1 94.81 422 SER A CA 1
ATOM 3430 C C . SER A 1 422 ? -22.234 -41.062 1.321 1 94.81 422 SER A C 1
ATOM 3432 O O . SER A 1 422 ? -21.219 -40.344 1.271 1 94.81 422 SER A O 1
ATOM 3434 N N . ALA A 1 423 ? -22.172 -42.219 1.902 1 92.62 423 ALA A N 1
ATOM 3435 C CA . ALA A 1 423 ? -21.031 -42.75 2.631 1 92.62 423 ALA A CA 1
ATOM 3436 C C . ALA A 1 423 ? -19.828 -42.938 1.698 1 92.62 423 ALA A C 1
ATOM 3438 O O . ALA A 1 423 ? -18.688 -42.844 2.121 1 92.62 423 ALA A O 1
ATOM 3439 N N . GLU A 1 424 ? -20.188 -43.156 0.458 1 93.88 424 GLU A N 1
ATOM 3440 C CA . GLU A 1 424 ? -19.141 -43.438 -0.521 1 93.88 424 GLU A CA 1
ATOM 3441 C C . GLU A 1 424 ? -18.25 -42.219 -0.74 1 93.88 424 GLU A C 1
ATOM 3443 O O . GLU A 1 424 ? -17.109 -42.344 -1.181 1 93.88 424 GLU A O 1
ATOM 3448 N N . LEU A 1 425 ? -18.75 -41.062 -0.391 1 96 425 LEU A N 1
ATOM 3449 C CA . LEU A 1 425 ? -18.016 -39.812 -0.625 1 96 425 LEU A CA 1
ATOM 3450 C C . LEU A 1 425 ? -17.094 -39.5 0.549 1 96 425 LEU A C 1
ATOM 3452 O O . LEU A 1 425 ? -16.219 -38.656 0.445 1 96 425 LEU A O 1
ATOM 3456 N N . GLU A 1 426 ? -17.25 -40.25 1.695 1 96.06 426 GLU A N 1
ATOM 3457 C CA . GLU A 1 426 ? -16.391 -40.156 2.871 1 96.06 426 GLU A CA 1
ATOM 3458 C C . GLU A 1 426 ? -16.219 -38.688 3.312 1 96.06 426 GLU A C 1
ATOM 3460 O O . GLU A 1 426 ? -15.086 -38.219 3.486 1 96.06 426 GLU A O 1
ATOM 3465 N N . VAL A 1 427 ? -17.344 -38.062 3.473 1 96.5 427 VAL A N 1
ATOM 3466 C CA . VAL A 1 427 ? -17.359 -36.656 3.799 1 96.5 427 VAL A CA 1
ATOM 3467 C C . VAL A 1 427 ? -16.906 -36.438 5.242 1 96.5 427 VAL A C 1
ATOM 3469 O O . VAL A 1 427 ? -17.281 -37.219 6.133 1 96.5 427 VAL A O 1
ATOM 3472 N N . CYS A 1 428 ? -16.031 -35.5 5.453 1 94.94 428 CYS A N 1
ATOM 3473 C CA . CYS A 1 428 ? -15.562 -35.094 6.781 1 94.94 428 CYS A CA 1
ATOM 3474 C C . CYS A 1 428 ? -15.781 -33.625 7.02 1 94.94 428 CYS A C 1
ATOM 3476 O O . CYS A 1 428 ? -15.453 -32.781 6.164 1 94.94 428 CYS A O 1
ATOM 3478 N N . CYS A 1 429 ? -16.328 -33.281 8.133 1 94.44 429 CYS A N 1
ATOM 3479 C CA . CYS A 1 429 ? -16.5 -31.875 8.531 1 94.44 429 CYS A CA 1
ATOM 3480 C C . CYS A 1 429 ? -15.266 -31.359 9.258 1 94.44 429 CYS A C 1
ATOM 3482 O O . CYS A 1 429 ? -14.867 -31.922 10.289 1 94.44 429 CYS A O 1
ATOM 3484 N N . LEU A 1 430 ? -14.688 -30.375 8.727 1 93.12 430 LEU A N 1
ATOM 3485 C CA . LEU A 1 430 ? -13.453 -29.844 9.305 1 93.12 430 LEU A CA 1
ATOM 3486 C C . LEU A 1 430 ? -13.648 -28.406 9.773 1 93.12 430 LEU A C 1
ATOM 3488 O O . LEU A 1 430 ? -12.68 -27.641 9.875 1 93.12 430 LEU A O 1
ATOM 3492 N N . ASP A 1 431 ? -14.805 -28.109 10.062 1 83.12 431 ASP A N 1
ATOM 3493 C CA . ASP A 1 431 ? -15.148 -26.766 10.523 1 83.12 431 ASP A CA 1
ATOM 3494 C C . ASP A 1 431 ? -14.383 -26.406 11.797 1 83.12 431 ASP A C 1
ATOM 3496 O O . ASP A 1 431 ? -14.305 -27.219 12.727 1 83.12 431 ASP A O 1
ATOM 3500 N N . LYS A 1 432 ? -13.688 -25.266 11.852 1 78.06 432 LYS A N 1
ATOM 3501 C CA . LYS A 1 432 ? -13 -24.688 13 1 78.06 432 LYS A CA 1
ATOM 3502 C C . LYS A 1 432 ? -11.719 -25.469 13.312 1 78.06 432 LYS A C 1
ATOM 3504 O O . LYS A 1 432 ? -11.219 -25.422 14.438 1 78.06 432 LYS A O 1
ATOM 3509 N N . THR A 1 433 ? -11.242 -26.219 12.375 1 84.62 433 THR A N 1
ATOM 3510 C CA . THR A 1 433 ? -9.938 -26.875 12.523 1 84.62 433 THR A CA 1
ATOM 3511 C C . THR A 1 433 ? -8.844 -26.047 11.852 1 84.62 433 THR A C 1
ATOM 3513 O O . THR A 1 433 ? -9.133 -25.094 11.133 1 84.62 433 THR A O 1
ATOM 3516 N N . SER A 1 434 ? -7.664 -26.328 12.227 1 87.12 434 SER A N 1
ATOM 3517 C CA . SER A 1 434 ? -6.562 -25.547 11.672 1 87.12 434 SER A CA 1
ATOM 3518 C C . SER A 1 434 ? -5.449 -26.453 11.156 1 87.12 434 SER A C 1
ATOM 3520 O O . SER A 1 434 ? -5.129 -27.469 11.773 1 87.12 434 SER A O 1
ATOM 3522 N N . ILE A 1 435 ? -4.887 -26.109 10.023 1 86.88 435 ILE A N 1
ATOM 3523 C CA . ILE A 1 435 ? -3.756 -26.828 9.453 1 86.88 435 ILE A CA 1
ATOM 3524 C C . ILE A 1 435 ? -2.514 -25.953 9.469 1 86.88 435 ILE A C 1
ATOM 3526 O O . ILE A 1 435 ? -1.544 -26.219 8.75 1 86.88 435 ILE A O 1
ATOM 3530 N N . ALA A 1 436 ? -2.604 -24.859 10.195 1 80.81 436 ALA A N 1
ATOM 3531 C CA . ALA A 1 436 ? -1.48 -23.938 10.234 1 80.81 436 ALA A CA 1
ATOM 3532 C C . ALA A 1 436 ? -0.235 -24.594 10.82 1 80.81 436 ALA A C 1
ATOM 3534 O O . ALA A 1 436 ? -0.323 -25.359 11.789 1 80.81 436 ALA A O 1
ATOM 3535 N N . PRO A 1 437 ? 0.889 -24.344 10.109 1 78.19 437 PRO A N 1
ATOM 3536 C CA . PRO A 1 437 ? 2.123 -24.828 10.734 1 78.19 437 PRO A CA 1
ATOM 3537 C C . PRO A 1 437 ? 2.334 -24.25 12.141 1 78.19 437 PRO A C 1
ATOM 3539 O O . PRO A 1 437 ? 1.659 -23.297 12.531 1 78.19 437 PRO A O 1
ATOM 3542 N N . GLN A 1 438 ? 3.195 -24.891 12.852 1 68.38 438 GLN A N 1
ATOM 3543 C CA . GLN A 1 438 ? 3.455 -24.469 14.227 1 68.38 438 GLN A CA 1
ATOM 3544 C C . GLN A 1 438 ? 3.906 -23.016 14.281 1 68.38 438 GLN A C 1
ATOM 3546 O O . GLN A 1 438 ? 4.777 -22.609 13.516 1 68.38 438 GLN A O 1
ATOM 3551 N N . GLY A 1 439 ? 3.32 -22.344 15.07 1 63.25 439 GLY A N 1
ATOM 3552 C CA . GLY A 1 439 ? 3.729 -20.969 15.297 1 63.25 439 GLY A CA 1
ATOM 3553 C C . GLY A 1 439 ? 3.08 -20 14.336 1 63.25 439 GLY A C 1
ATOM 3554 O O . GLY A 1 439 ? 3.396 -18.797 14.352 1 63.25 439 GLY A O 1
ATOM 3555 N N . GLN A 1 440 ? 2.307 -20.562 13.461 1 70.19 440 GLN A N 1
ATOM 3556 C CA . GLN A 1 440 ? 1.634 -19.703 12.5 1 70.19 440 GLN A CA 1
ATOM 3557 C C . GLN A 1 440 ? 0.158 -19.531 12.852 1 70.19 440 GLN A C 1
ATOM 3559 O O . GLN A 1 440 ? -0.367 -20.234 13.711 1 70.19 440 GLN A O 1
ATOM 3564 N N . LYS A 1 441 ? -0.412 -18.594 12.336 1 67.62 441 LYS A N 1
ATOM 3565 C CA . LYS A 1 441 ? -1.834 -18.359 12.562 1 67.62 441 LYS A CA 1
ATOM 3566 C C . LYS A 1 441 ? -2.68 -19.5 12.023 1 67.62 441 LYS A C 1
ATOM 3568 O O . LYS A 1 441 ? -2.338 -20.109 11 1 67.62 441 LYS A O 1
ATOM 3573 N N . ASP A 1 442 ? -3.768 -19.547 12.625 1 74 442 ASP A N 1
ATOM 3574 C CA . ASP A 1 442 ? -4.672 -20.641 12.266 1 74 442 ASP A CA 1
ATOM 3575 C C . ASP A 1 442 ? -5.199 -20.469 10.844 1 74 442 ASP A C 1
ATOM 3577 O O . ASP A 1 442 ? -5.523 -19.344 10.43 1 74 442 ASP A O 1
ATOM 3581 N N . VAL A 1 443 ? -5.113 -21.484 10.102 1 81.69 443 VAL A N 1
ATOM 3582 C CA . VAL A 1 443 ? -5.684 -21.547 8.758 1 81.69 443 VAL A CA 1
ATOM 3583 C C . VAL A 1 443 ? -6.637 -22.734 8.664 1 81.69 443 VAL A C 1
ATOM 3585 O O . VAL A 1 443 ? -6.242 -23.891 8.898 1 81.69 443 VAL A O 1
ATOM 3588 N N . GLU A 1 444 ? -7.875 -22.391 8.414 1 87.5 444 GLU A N 1
ATOM 3589 C CA . GLU A 1 444 ? -8.867 -23.438 8.188 1 87.5 444 GLU A CA 1
ATOM 3590 C C . GLU A 1 444 ? -8.711 -24.047 6.797 1 87.5 444 GLU A C 1
ATOM 3592 O O . GLU A 1 444 ? -8.711 -23.344 5.797 1 87.5 444 GLU A O 1
ATOM 3597 N N . PRO A 1 445 ? -8.484 -25.391 6.789 1 93.12 445 PRO A N 1
ATOM 3598 C CA . PRO A 1 445 ? -8.32 -25.984 5.465 1 93.12 445 PRO A CA 1
ATOM 3599 C C . PRO A 1 445 ? -9.578 -25.891 4.609 1 93.12 445 PRO A C 1
ATOM 3601 O O . PRO A 1 445 ? -9.5 -25.531 3.426 1 93.12 445 PRO A O 1
ATOM 3604 N N . CYS A 1 446 ? -10.672 -26.188 5.188 1 96.31 446 CYS A N 1
ATOM 3605 C CA . CYS A 1 446 ? -11.984 -26.141 4.551 1 96.31 446 CYS A CA 1
ATOM 3606 C C . CYS A 1 446 ? -13.094 -26.406 5.559 1 96.31 446 CYS A C 1
ATOM 3608 O O . CYS A 1 446 ? -12.828 -26.656 6.73 1 96.31 446 CYS A O 1
ATOM 3610 N N . ASP A 1 447 ? -14.336 -26.203 5.086 1 95.5 447 ASP A N 1
ATOM 3611 C CA . ASP A 1 447 ? -15.477 -26.547 5.93 1 95.5 447 ASP A CA 1
ATOM 3612 C C . ASP A 1 447 ? -15.797 -28.047 5.824 1 95.5 447 ASP A C 1
ATOM 3614 O O . ASP A 1 447 ? -16.047 -28.703 6.84 1 95.5 447 ASP A O 1
ATOM 3618 N N . LEU A 1 448 ? -15.844 -28.562 4.605 1 96.88 448 LEU A N 1
ATOM 3619 C CA . LEU A 1 448 ? -16.078 -29.984 4.312 1 96.88 448 LEU A CA 1
ATOM 3620 C C . LEU A 1 448 ? -15.031 -30.516 3.334 1 96.88 448 LEU A C 1
ATOM 3622 O O . LEU A 1 448 ? -14.586 -29.781 2.441 1 96.88 448 LEU A O 1
ATOM 3626 N N . ILE A 1 449 ? -14.609 -31.703 3.551 1 97.94 449 ILE A N 1
ATOM 3627 C CA . ILE A 1 449 ? -13.734 -32.406 2.604 1 97.94 449 ILE A CA 1
ATOM 3628 C C . ILE A 1 449 ? -14.375 -33.719 2.182 1 97.94 449 ILE A C 1
ATOM 3630 O O . ILE A 1 449 ? -14.992 -34.406 2.998 1 97.94 449 ILE A O 1
ATOM 3634 N N . ALA A 1 450 ? -14.336 -34.062 0.883 1 98 450 ALA A N 1
ATOM 3635 C CA . ALA A 1 450 ? -14.953 -35.281 0.362 1 98 450 ALA A CA 1
ATOM 3636 C C . ALA A 1 450 ? -14.156 -35.844 -0.808 1 98 450 ALA A C 1
ATOM 3638 O O . ALA A 1 450 ? -13.289 -35.156 -1.359 1 98 450 ALA A O 1
ATOM 3639 N N . LEU A 1 451 ? -14.43 -37.094 -1.102 1 97.44 451 LEU A N 1
ATOM 3640 C CA . LEU A 1 451 ? -13.859 -37.719 -2.297 1 97.44 451 LEU A CA 1
ATOM 3641 C C . LEU A 1 451 ? -14.555 -37.188 -3.555 1 97.44 451 LEU A C 1
ATOM 3643 O O . LEU A 1 451 ? -15.781 -37.094 -3.596 1 97.44 451 LEU A O 1
ATOM 3647 N N . ASN A 1 452 ? -13.828 -36.781 -4.504 1 96.69 452 ASN A N 1
ATOM 3648 C CA . ASN A 1 452 ? -14.297 -36.375 -5.832 1 96.69 452 ASN A CA 1
ATOM 3649 C C . ASN A 1 452 ? -13.406 -36.969 -6.93 1 96.69 452 ASN A C 1
ATOM 3651 O O . ASN A 1 452 ? -12.484 -36.281 -7.402 1 96.69 452 ASN A O 1
ATOM 3655 N N . GLY A 1 453 ? -13.758 -38.188 -7.348 1 94.81 453 GLY A N 1
ATOM 3656 C CA . GLY A 1 453 ? -12.898 -38.875 -8.289 1 94.81 453 GLY A CA 1
ATOM 3657 C C . GLY A 1 453 ? -11.477 -39.062 -7.785 1 94.81 453 GLY A C 1
ATOM 3658 O O . GLY A 1 453 ? -11.266 -39.656 -6.73 1 94.81 453 GLY A O 1
ATOM 3659 N N . GLU A 1 454 ? -10.57 -38.438 -8.5 1 95.81 454 GLU A N 1
ATOM 3660 C CA . GLU A 1 454 ? -9.164 -38.562 -8.148 1 95.81 454 GLU A CA 1
ATOM 3661 C C . GLU A 1 454 ? -8.711 -37.438 -7.23 1 95.81 454 GLU A C 1
ATOM 3663 O O . GLU A 1 454 ? -7.539 -37.375 -6.848 1 95.81 454 GLU A O 1
ATOM 3668 N N . ASN A 1 455 ? -9.695 -36.625 -6.793 1 97.56 455 ASN A N 1
ATOM 3669 C CA . ASN A 1 455 ? -9.32 -35.469 -6.02 1 97.56 455 ASN A CA 1
ATOM 3670 C C . ASN A 1 455 ? -9.945 -35.469 -4.629 1 97.56 455 ASN A C 1
ATOM 3672 O O . ASN A 1 455 ? -10.984 -36.125 -4.418 1 97.56 455 ASN A O 1
ATOM 3676 N N . ALA A 1 456 ? -9.219 -34.938 -3.652 1 97.94 456 ALA A N 1
ATOM 3677 C CA . ALA A 1 456 ? -9.844 -34.5 -2.404 1 97.94 456 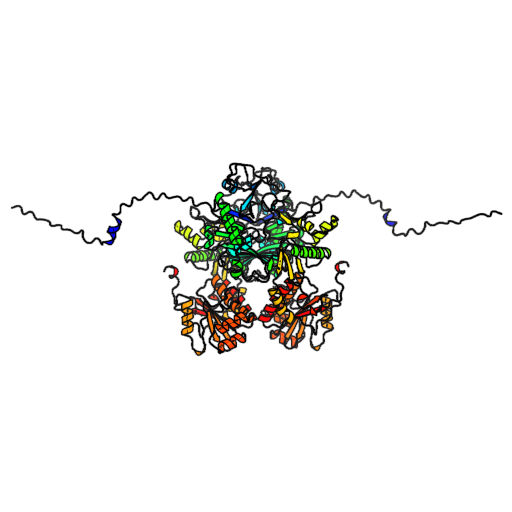ALA A CA 1
ATOM 3678 C C . ALA A 1 456 ? -10.508 -33.125 -2.566 1 97.94 456 ALA A C 1
ATOM 3680 O O . ALA A 1 456 ? -9.828 -32.125 -2.832 1 97.94 456 ALA A O 1
ATOM 3681 N N . GLU A 1 457 ? -11.773 -33.125 -2.475 1 98.12 457 GLU A N 1
ATOM 3682 C CA . GLU A 1 457 ? -12.516 -31.891 -2.693 1 98.12 457 GLU A CA 1
ATOM 3683 C C . GLU A 1 457 ? -12.625 -31.078 -1.406 1 98.12 457 GLU A C 1
ATOM 3685 O O . GLU A 1 457 ? -13.227 -31.531 -0.428 1 98.12 457 GLU A O 1
ATOM 3690 N N . LEU A 1 458 ? -12.039 -29.906 -1.396 1 98.25 458 LEU A N 1
ATOM 3691 C CA . LEU A 1 458 ? -12.141 -28.969 -0.289 1 98.25 458 LEU A CA 1
ATOM 3692 C C . LEU A 1 458 ? -13.289 -27.984 -0.505 1 98.25 458 LEU A C 1
ATOM 3694 O O . LEU A 1 458 ? -13.258 -27.172 -1.433 1 98.25 458 LEU A O 1
ATOM 3698 N N . MET A 1 459 ? -14.297 -28.094 0.333 1 98.25 459 MET A N 1
ATOM 3699 C CA . MET A 1 459 ? -15.484 -27.25 0.189 1 98.25 459 MET A CA 1
ATOM 3700 C C . MET A 1 459 ? -15.469 -26.109 1.21 1 98.25 459 MET A C 1
ATOM 3702 O O . MET A 1 459 ? -15.25 -26.344 2.4 1 98.25 459 MET A O 1
ATOM 3706 N N . HIS A 1 460 ? -15.586 -24.922 0.747 1 96.5 460 HIS A N 1
ATOM 3707 C CA . HIS A 1 460 ? -15.688 -23.703 1.559 1 96.5 460 HIS A CA 1
ATOM 3708 C C . HIS A 1 460 ? -17.062 -23.062 1.424 1 96.5 460 HIS A C 1
ATOM 3710 O O . HIS A 1 460 ? -17.438 -22.625 0.339 1 96.5 460 HIS A O 1
ATOM 3716 N N . ASN A 1 461 ? -17.75 -23.016 2.508 1 94.94 461 ASN A N 1
ATOM 3717 C CA . ASN A 1 461 ? -19.141 -22.562 2.473 1 94.94 461 ASN A CA 1
ATOM 3718 C C . ASN A 1 461 ? -19.312 -21.25 3.229 1 94.94 461 ASN A C 1
ATOM 3720 O O . ASN A 1 461 ? -18.641 -21.016 4.238 1 94.94 461 ASN A O 1
ATOM 3724 N N . LYS A 1 462 ? -20.094 -20.375 2.781 1 91.12 462 LYS A N 1
ATOM 3725 C CA . LYS A 1 462 ? -20.375 -19.125 3.469 1 91.12 462 LYS A CA 1
ATOM 3726 C C . LYS A 1 462 ? -21.828 -18.688 3.238 1 91.12 462 LYS A C 1
ATOM 3728 O O . LYS A 1 462 ? -22.359 -18.844 2.135 1 91.12 462 LYS A O 1
ATOM 3733 N N . ILE A 1 463 ? -22.422 -18.219 4.406 1 84.56 463 ILE A N 1
ATOM 3734 C CA . ILE A 1 463 ? -23.734 -17.609 4.332 1 84.56 463 ILE A CA 1
ATOM 3735 C C . ILE A 1 463 ? -23.609 -16.125 3.99 1 84.56 463 ILE A C 1
ATOM 3737 O O . ILE A 1 463 ? -23.219 -15.32 4.836 1 84.56 463 ILE A O 1
ATOM 3741 N N . SER A 1 464 ? -23.5 -15.648 2.912 1 69.12 464 SER A N 1
ATOM 3742 C CA . SER A 1 464 ? -23.438 -14.211 2.678 1 69.12 464 SER A CA 1
ATOM 3743 C C . SER A 1 464 ? -23.328 -13.898 1.19 1 69.12 464 SER A C 1
ATOM 3745 O O . SER A 1 464 ? -22.812 -14.711 0.416 1 69.12 464 SER A O 1
ATOM 3747 N N . THR A 1 465 ? -24 -12.781 0.926 1 63.19 465 THR A N 1
ATOM 3748 C CA . THR A 1 465 ? -23.766 -12.281 -0.422 1 63.19 465 THR A CA 1
ATOM 3749 C C . THR A 1 465 ? -22.953 -10.984 -0.38 1 63.19 465 THR A C 1
ATOM 3751 O O . THR A 1 465 ? -22.781 -10.328 -1.407 1 63.19 465 THR A O 1
ATOM 3754 N N . ARG A 1 466 ? -22.406 -10.68 0.857 1 65.75 466 ARG A N 1
ATOM 3755 C CA . ARG A 1 466 ? -21.609 -9.461 0.898 1 65.75 466 ARG A CA 1
ATOM 3756 C C . ARG A 1 466 ? -20.25 -9.68 0.261 1 65.75 466 ARG A C 1
ATOM 3758 O O . ARG A 1 466 ? -19.609 -10.711 0.48 1 65.75 466 ARG A O 1
ATOM 3765 N N . SER A 1 467 ? -19.812 -8.695 -0.497 1 66.12 467 SER A N 1
ATOM 3766 C CA . SER A 1 467 ? -18.594 -8.82 -1.293 1 66.12 467 SER A CA 1
ATOM 3767 C C . SER A 1 467 ? -17.375 -9.086 -0.41 1 66.12 467 SER A C 1
ATOM 3769 O O . SER A 1 467 ? -16.547 -9.938 -0.729 1 66.12 467 SER A O 1
ATOM 3771 N N . SER A 1 468 ? -17.297 -8.336 0.735 1 65.69 468 SER A N 1
ATOM 3772 C CA . SER A 1 468 ? -16.125 -8.492 1.595 1 65.69 468 SER A CA 1
ATOM 3773 C C . SER A 1 468 ? -16.031 -9.914 2.141 1 65.69 468 SER A C 1
ATOM 3775 O O . SER A 1 468 ? -14.938 -10.477 2.232 1 65.69 468 SER A O 1
ATOM 3777 N N . MET A 1 469 ? -17.156 -10.531 2.42 1 73.44 469 MET A N 1
ATOM 3778 C CA . MET A 1 469 ? -17.172 -11.883 2.965 1 73.44 469 MET A CA 1
ATOM 3779 C C . MET A 1 469 ? -16.859 -12.914 1.879 1 73.44 469 MET A C 1
ATOM 3781 O O . MET A 1 469 ? -16.172 -13.898 2.129 1 73.44 469 MET A O 1
ATOM 3785 N N . LEU A 1 470 ? -17.391 -12.617 0.744 1 83.88 470 LEU A N 1
ATOM 3786 C CA . LEU A 1 470 ? -17.156 -13.547 -0.357 1 83.88 470 LEU A CA 1
ATOM 3787 C C . LEU A 1 470 ? -15.688 -13.547 -0.769 1 83.88 470 LEU A C 1
ATOM 3789 O O . LEU A 1 470 ? -15.133 -14.602 -1.087 1 83.88 470 LEU A O 1
ATOM 3793 N N . SER A 1 471 ? -15.109 -12.391 -0.815 1 79.94 471 SER A N 1
ATOM 3794 C CA . SER A 1 471 ? -13.695 -12.328 -1.144 1 79.94 471 SER A CA 1
ATOM 3795 C C . SER A 1 471 ? -12.859 -13.141 -0.156 1 79.94 471 SER A C 1
ATOM 3797 O O . SER A 1 471 ? -11.906 -13.812 -0.547 1 79.94 471 SER A O 1
ATOM 3799 N N . HIS A 1 472 ? -13.242 -13.016 1.06 1 80.94 472 HIS A N 1
ATOM 3800 C CA . HIS A 1 472 ? -12.562 -13.805 2.082 1 80.94 472 HIS A CA 1
ATOM 3801 C C . HIS A 1 472 ? -12.719 -15.297 1.813 1 80.94 472 HIS A C 1
ATOM 3803 O O . HIS A 1 472 ? -11.758 -16.062 1.936 1 80.94 472 HIS A O 1
ATOM 3809 N N . LEU A 1 473 ? -13.922 -15.648 1.549 1 88.62 473 LEU A N 1
ATOM 3810 C CA . LEU A 1 473 ? -14.227 -17.047 1.24 1 88.62 473 LEU A CA 1
ATOM 3811 C C . LEU A 1 473 ? -13.344 -17.547 0.102 1 88.62 473 LEU A C 1
ATOM 3813 O O . LEU A 1 473 ? -12.75 -18.625 0.205 1 88.62 473 LEU A O 1
ATOM 3817 N N . PHE A 1 474 ? -13.281 -16.797 -0.983 1 91.81 474 PHE A N 1
ATOM 3818 C CA . PHE A 1 474 ? -12.531 -17.203 -2.168 1 91.81 474 PHE A CA 1
ATOM 3819 C C . PHE A 1 474 ? -11.039 -17.312 -1.854 1 91.81 474 PHE A C 1
ATOM 3821 O O . PHE A 1 474 ? -10.383 -18.266 -2.268 1 91.81 474 PHE A O 1
ATOM 3828 N N . ASN A 1 475 ? -10.594 -16.406 -1.108 1 86.81 475 ASN A N 1
ATOM 3829 C CA . ASN A 1 475 ? -9.18 -16.422 -0.751 1 86.81 475 ASN A CA 1
ATOM 3830 C C . ASN A 1 475 ? -8.859 -17.594 0.18 1 86.81 475 ASN A C 1
ATOM 3832 O O . ASN A 1 475 ? -7.766 -18.156 0.123 1 86.81 475 ASN A O 1
ATOM 3836 N N . GLN A 1 476 ? -9.82 -17.906 1.052 1 88.06 476 GLN A N 1
ATOM 3837 C CA . GLN A 1 476 ? -9.625 -19.047 1.941 1 88.06 476 GLN A CA 1
ATOM 3838 C C . GLN A 1 476 ? -9.375 -20.328 1.147 1 88.06 476 GLN A C 1
ATOM 3840 O O . GLN A 1 476 ? -8.523 -21.141 1.518 1 88.06 476 GLN A O 1
ATOM 3845 N N . GLY A 1 477 ? -10.117 -20.484 0.106 1 93.62 477 GLY A N 1
ATOM 3846 C CA . GLY A 1 477 ? -9.945 -21.656 -0.733 1 93.62 477 GLY A CA 1
ATOM 3847 C C . GLY A 1 477 ? -8.586 -21.719 -1.395 1 93.62 477 GLY A C 1
ATOM 3848 O O . GLY A 1 477 ? -7.93 -22.766 -1.38 1 93.62 477 GLY A O 1
ATOM 3849 N N . VAL A 1 478 ? -8.109 -20.609 -1.907 1 93.06 478 VAL A N 1
ATOM 3850 C CA . VAL A 1 478 ? -6.82 -20.562 -2.598 1 93.06 478 VAL A CA 1
ATOM 3851 C C . VAL A 1 478 ? -5.688 -20.75 -1.593 1 93.06 478 VAL A C 1
ATOM 3853 O O . VAL A 1 478 ? -4.77 -21.531 -1.824 1 93.06 478 VAL A O 1
ATOM 3856 N N . ASN A 1 479 ? -5.82 -20.094 -0.482 1 87.56 479 ASN A N 1
ATOM 3857 C CA . ASN A 1 479 ? -4.762 -20.125 0.522 1 87.56 479 ASN A CA 1
ATOM 3858 C C . ASN A 1 479 ? -4.609 -21.516 1.121 1 87.56 479 ASN A C 1
ATOM 3860 O O . ASN A 1 479 ? -3.494 -21.953 1.42 1 87.56 479 ASN A O 1
ATOM 3864 N N . SER A 1 480 ? -5.711 -22.141 1.356 1 92.38 480 SER A N 1
ATOM 3865 C CA . SER A 1 480 ? -5.66 -23.5 1.907 1 92.38 480 SER A CA 1
ATOM 3866 C C . SER A 1 480 ? -4.898 -24.438 0.981 1 92.38 480 SER A C 1
ATOM 3868 O O . SER A 1 480 ? -4.035 -25.188 1.43 1 92.38 480 SER A O 1
ATOM 3870 N N . VAL A 1 481 ? -5.168 -24.359 -0.304 1 94.12 481 VAL A N 1
ATOM 3871 C CA . VAL A 1 481 ? -4.527 -25.219 -1.284 1 94.12 481 VAL A CA 1
ATOM 3872 C C . VAL A 1 481 ? -3.037 -24.891 -1.369 1 94.12 481 VAL A C 1
ATOM 3874 O O . VAL A 1 481 ? -2.197 -25.797 -1.404 1 94.12 481 VAL A O 1
ATOM 3877 N N . ILE A 1 482 ? -2.732 -23.641 -1.392 1 90.44 482 ILE A N 1
ATOM 3878 C CA . ILE A 1 482 ? -1.341 -23.219 -1.472 1 90.44 482 ILE A CA 1
ATOM 3879 C C . ILE A 1 482 ? -0.571 -23.734 -0.26 1 90.44 482 ILE A C 1
ATOM 3881 O O . ILE A 1 482 ? 0.522 -24.281 -0.402 1 90.44 482 ILE A O 1
ATOM 3885 N N . LEU A 1 483 ? -1.176 -23.594 0.867 1 88.62 483 LEU A N 1
ATOM 3886 C CA . LEU A 1 483 ? -0.54 -24.047 2.1 1 88.62 483 LEU A CA 1
ATOM 3887 C C . LEU A 1 483 ? -0.325 -25.562 2.076 1 88.62 483 LEU A C 1
ATOM 3889 O O . LEU A 1 483 ? 0.744 -26.047 2.453 1 88.62 483 LEU A O 1
ATOM 3893 N N . LEU A 1 484 ? -1.28 -26.281 1.637 1 93.5 484 LEU A N 1
ATOM 3894 C CA . LEU A 1 484 ? -1.214 -27.734 1.611 1 93.5 484 LEU A CA 1
ATOM 3895 C C . LEU A 1 484 ? -0.172 -28.219 0.606 1 93.5 484 LEU A C 1
ATOM 3897 O O . LEU A 1 484 ? 0.506 -29.219 0.839 1 93.5 484 LEU A O 1
ATOM 3901 N N . MET A 1 485 ? -0.058 -27.484 -0.461 1 91.25 485 MET A N 1
ATOM 3902 C CA . MET A 1 485 ? 0.862 -27.891 -1.52 1 91.25 485 MET A CA 1
ATOM 3903 C C . MET A 1 485 ? 2.293 -27.484 -1.185 1 91.25 485 MET A C 1
ATOM 3905 O O . MET A 1 485 ? 3.246 -28.125 -1.632 1 91.25 485 MET A O 1
ATOM 3909 N N . GLN A 1 486 ? 2.465 -26.5 -0.374 1 86.56 486 GLN A N 1
ATOM 3910 C CA . GLN A 1 486 ? 3.799 -25.953 -0.149 1 86.56 486 GLN A CA 1
ATOM 3911 C C . GLN A 1 486 ? 4.348 -26.391 1.211 1 86.56 486 GLN A C 1
ATOM 3913 O O . GLN A 1 486 ? 5.559 -26.344 1.438 1 86.56 486 GLN A O 1
ATOM 3918 N N . ASN A 1 487 ? 3.443 -26.797 2.115 1 85.94 487 ASN A N 1
ATOM 3919 C CA . ASN A 1 487 ? 3.859 -27.078 3.484 1 85.94 487 ASN A CA 1
ATOM 3920 C C . ASN A 1 487 ? 3.51 -28.5 3.891 1 85.94 487 ASN A C 1
ATOM 3922 O O . ASN A 1 487 ? 2.346 -28.812 4.141 1 85.94 487 ASN A O 1
ATOM 3926 N N . ASN A 1 488 ? 4.516 -29.219 4.152 1 88.31 488 ASN A N 1
ATOM 3927 C CA . ASN A 1 488 ? 4.309 -30.625 4.516 1 88.31 488 ASN A CA 1
ATOM 3928 C C . ASN A 1 488 ? 3.654 -30.75 5.887 1 88.31 488 ASN A C 1
ATOM 3930 O O . ASN A 1 488 ? 2.875 -31.672 6.121 1 88.31 488 ASN A O 1
ATOM 3934 N N . GLU A 1 489 ? 3.998 -29.891 6.758 1 89.75 489 GLU A N 1
ATOM 3935 C CA . GLU A 1 489 ? 3.377 -29.922 8.078 1 89.75 489 GLU A CA 1
ATOM 3936 C C . GLU A 1 489 ? 1.862 -29.766 7.984 1 89.75 489 GLU A C 1
ATOM 3938 O O . GLU A 1 489 ? 1.115 -30.422 8.703 1 89.75 489 GLU A O 1
ATOM 3943 N N . SER A 1 490 ? 1.455 -28.922 7.152 1 92.19 490 SER A N 1
ATOM 3944 C CA . SER A 1 490 ? 0.026 -28.703 6.957 1 92.19 490 SER A CA 1
ATOM 3945 C C . SER A 1 490 ? -0.649 -29.938 6.363 1 92.19 490 SER A C 1
ATOM 3947 O O . SER A 1 490 ? -1.78 -30.266 6.727 1 92.19 490 SER A O 1
ATOM 3949 N N . LYS A 1 491 ? 0.047 -30.625 5.539 1 93.25 491 LYS A N 1
ATOM 3950 C CA . LYS A 1 491 ? -0.482 -31.844 4.941 1 93.25 491 LYS A CA 1
ATOM 3951 C C . LYS A 1 491 ? -0.66 -32.938 5.988 1 93.25 491 LYS A C 1
ATOM 3953 O O . LYS A 1 491 ? -1.679 -33.625 6.004 1 93.25 491 LYS A O 1
ATOM 3958 N N . VAL A 1 492 ? 0.32 -33.062 6.812 1 94.25 492 VAL A N 1
ATOM 3959 C CA . VAL A 1 492 ? 0.261 -34.031 7.879 1 94.25 492 VAL A CA 1
ATOM 3960 C C . VAL A 1 492 ? -0.913 -33.75 8.805 1 94.25 492 VAL A C 1
ATOM 3962 O O . VAL A 1 492 ? -1.649 -34.656 9.203 1 94.25 492 VAL A O 1
ATOM 3965 N N . LYS A 1 493 ? -1.073 -32.5 9.078 1 94.12 493 LYS A N 1
ATOM 3966 C CA . LYS A 1 493 ? -2.172 -32.094 9.953 1 94.12 493 LYS A CA 1
ATOM 3967 C C . LYS A 1 493 ? -3.523 -32.438 9.32 1 94.12 493 LYS A C 1
ATOM 3969 O O . LYS A 1 493 ? -4.449 -32.875 10 1 94.12 493 LYS A O 1
ATOM 3974 N N . LEU A 1 494 ? -3.617 -32.125 8.031 1 95.44 494 LEU A N 1
ATOM 3975 C CA . LEU A 1 494 ? -4.867 -32.438 7.355 1 95.44 494 LEU A CA 1
ATOM 3976 C C . LEU A 1 494 ? -5.121 -33.969 7.348 1 95.44 494 LEU A C 1
ATOM 3978 O O . LEU A 1 494 ? -6.258 -34.406 7.539 1 95.44 494 LEU A O 1
ATOM 3982 N N . ASN A 1 495 ? -4.113 -34.75 7.125 1 95.88 495 ASN A N 1
ATOM 3983 C CA . ASN A 1 495 ? -4.219 -36.188 7.152 1 95.88 495 ASN A CA 1
ATOM 3984 C C . ASN A 1 495 ? -4.711 -36.688 8.508 1 95.88 495 ASN A C 1
ATOM 3986 O O . ASN A 1 495 ? -5.477 -37.656 8.578 1 95.88 495 ASN A O 1
ATOM 3990 N N . ASP A 1 496 ? -4.254 -36 9.531 1 94.06 496 ASP A N 1
ATOM 3991 C CA . ASP A 1 496 ? -4.66 -36.375 10.883 1 94.06 496 ASP A CA 1
ATOM 3992 C C . ASP A 1 496 ? -6.137 -36.062 11.125 1 94.06 496 ASP A C 1
ATOM 3994 O O . ASP A 1 496 ? -6.789 -36.688 11.945 1 94.06 496 ASP A O 1
ATOM 3998 N N . LEU A 1 497 ? -6.594 -35.094 10.453 1 93.94 497 LEU A N 1
ATOM 3999 C CA . LEU A 1 497 ? -7.969 -34.656 10.656 1 93.94 497 LEU A CA 1
ATOM 4000 C C . LEU A 1 497 ? -8.945 -35.531 9.898 1 93.94 497 LEU A C 1
ATOM 4002 O O . LEU A 1 497 ? -10.117 -35.625 10.266 1 93.94 497 LEU A O 1
ATOM 4006 N N . VAL A 1 498 ? -8.406 -36.188 8.82 1 94.19 498 VAL A N 1
ATOM 4007 C CA . VAL A 1 498 ? -9.305 -36.969 8 1 94.19 498 VAL A CA 1
ATOM 4008 C C . VAL A 1 498 ? -9.195 -38.438 8.391 1 94.19 498 VAL A C 1
ATOM 4010 O O . VAL A 1 498 ? -8.109 -38.906 8.742 1 94.19 498 VAL A O 1
ATOM 4013 N N . GLU A 1 499 ? -10.234 -39.25 8.461 1 86.5 499 GLU A N 1
ATOM 4014 C CA . GLU A 1 499 ? -10.234 -40.656 8.844 1 86.5 499 GLU A CA 1
ATOM 4015 C C . GLU A 1 499 ? -10.172 -41.562 7.617 1 86.5 499 GLU A C 1
ATOM 4017 O O . GLU A 1 499 ? -9.789 -42.719 7.719 1 86.5 499 GLU A O 1
ATOM 4022 N N . SER A 1 500 ? -10.312 -41.062 6.469 1 92.69 500 SER A N 1
ATOM 4023 C CA . SER A 1 500 ? -10.414 -41.812 5.223 1 92.69 500 SER A CA 1
ATOM 4024 C C . SER A 1 500 ? -9.039 -42.031 4.582 1 92.69 500 SER A C 1
ATOM 4026 O O . SER A 1 500 ? -8.344 -41.031 4.297 1 92.69 500 SER A O 1
ATOM 4028 N N . GLU A 1 501 ? -8.688 -43.25 4.344 1 94.81 501 GLU A N 1
ATOM 4029 C CA . GLU A 1 501 ? -7.434 -43.531 3.656 1 94.81 501 GLU A CA 1
ATOM 4030 C C . GLU A 1 501 ? -7.473 -43.062 2.207 1 94.81 501 GLU A C 1
ATOM 4032 O O . GLU A 1 501 ? -6.449 -42.656 1.655 1 94.81 501 GLU A O 1
ATOM 4037 N N . ASN A 1 502 ? -8.633 -43.188 1.643 1 96.44 502 ASN A N 1
ATOM 4038 C CA . ASN A 1 502 ? -8.797 -42.688 0.276 1 96.44 502 ASN A CA 1
ATOM 4039 C C . ASN A 1 502 ? -8.516 -41.188 0.178 1 96.44 502 ASN A C 1
ATOM 4041 O O . ASN A 1 502 ? -7.883 -40.75 -0.773 1 96.44 502 ASN A O 1
ATOM 4045 N N . LEU A 1 503 ? -8.969 -40.5 1.105 1 96.81 503 LEU A N 1
ATOM 4046 C CA . LEU A 1 503 ? -8.719 -39.062 1.146 1 96.81 503 LEU A CA 1
ATOM 4047 C C . LEU A 1 503 ? -7.234 -38.781 1.365 1 96.81 503 LEU A C 1
ATOM 4049 O O . LEU A 1 503 ? -6.664 -37.906 0.718 1 96.81 503 LEU A O 1
ATOM 4053 N N . ARG A 1 504 ? -6.625 -39.531 2.234 1 96.81 504 ARG A N 1
ATOM 4054 C CA . ARG A 1 504 ? -5.211 -39.344 2.545 1 96.81 504 ARG A CA 1
ATOM 4055 C C . ARG A 1 504 ? -4.344 -39.562 1.306 1 96.81 504 ARG A C 1
ATOM 4057 O O . ARG A 1 504 ? -3.363 -38.844 1.101 1 96.81 504 ARG A O 1
ATOM 4064 N N . GLU A 1 505 ? -4.727 -40.5 0.589 1 96.81 505 GLU A N 1
ATOM 4065 C CA . GLU A 1 505 ? -3.988 -40.75 -0.642 1 96.81 505 GLU A CA 1
ATOM 4066 C C . GLU A 1 505 ? -4.031 -39.562 -1.583 1 96.81 505 GLU A C 1
ATOM 4068 O O . GLU A 1 505 ? -3.006 -39.188 -2.15 1 96.81 505 GLU A O 1
ATOM 4073 N N . ARG A 1 506 ? -5.203 -39 -1.801 1 96.75 506 ARG A N 1
ATOM 4074 C CA . ARG A 1 506 ? -5.363 -37.844 -2.674 1 96.75 506 ARG A CA 1
ATOM 4075 C C . ARG A 1 506 ? -4.625 -36.625 -2.115 1 96.75 506 ARG A C 1
ATOM 4077 O O . ARG A 1 506 ? -4.012 -35.875 -2.865 1 96.75 506 ARG A O 1
ATOM 4084 N N . ILE A 1 507 ? -4.691 -36.438 -0.812 1 96.44 507 ILE A N 1
ATOM 4085 C CA . ILE A 1 507 ? -4.02 -35.344 -0.142 1 96.44 507 ILE A CA 1
ATOM 4086 C C . ILE A 1 507 ? -2.51 -35.438 -0.352 1 96.44 507 ILE A C 1
ATOM 4088 O O . ILE A 1 507 ? -1.855 -34.469 -0.721 1 96.44 507 ILE A O 1
ATOM 4092 N N . ASN A 1 508 ? -1.99 -36.625 -0.205 1 95.44 508 ASN A N 1
ATOM 4093 C CA . ASN A 1 508 ? -0.552 -36.812 -0.317 1 95.44 508 ASN A CA 1
ATOM 4094 C C . ASN A 1 508 ? -0.067 -36.656 -1.752 1 95.44 508 ASN A C 1
ATOM 4096 O O . ASN A 1 508 ? 1.092 -36.281 -1.98 1 95.44 508 ASN A O 1
ATOM 4100 N N . ARG A 1 509 ? -0.958 -36.781 -2.711 1 94.62 509 ARG A N 1
ATOM 4101 C CA . ARG A 1 509 ? -0.615 -36.625 -4.117 1 94.62 509 ARG A CA 1
ATOM 4102 C C . ARG A 1 509 ? -0.894 -35.188 -4.578 1 94.62 509 ARG A C 1
ATOM 4104 O O . ARG A 1 509 ? -0.74 -34.875 -5.758 1 94.62 509 ARG A O 1
ATOM 4111 N N . ASP A 1 510 ? -1.36 -34.344 -3.711 1 94.44 510 ASP A N 1
ATOM 4112 C CA . ASP A 1 510 ? -1.709 -32.969 -3.986 1 94.44 510 ASP A CA 1
ATOM 4113 C C . ASP A 1 510 ? -2.828 -32.875 -5.02 1 94.44 510 ASP A C 1
ATOM 4115 O O . ASP A 1 510 ? -2.826 -31.969 -5.867 1 94.44 510 ASP A O 1
ATOM 4119 N N . ASN A 1 511 ? -3.637 -33.938 -5.039 1 96.12 511 ASN A N 1
ATOM 4120 C CA . ASN A 1 511 ? -4.82 -33.906 -5.895 1 96.12 511 ASN A CA 1
ATOM 4121 C C . ASN A 1 511 ? -6.004 -33.25 -5.199 1 96.12 511 ASN A C 1
ATOM 4123 O O . ASN A 1 511 ? -6.785 -33.906 -4.52 1 96.12 511 ASN A O 1
ATOM 4127 N N . PHE A 1 512 ? -6.133 -31.969 -5.453 1 97.44 512 PHE A N 1
ATOM 4128 C CA . PHE A 1 512 ? -7.168 -31.203 -4.766 1 97.44 512 PHE A CA 1
ATOM 4129 C C . PHE A 1 512 ? -8.188 -30.656 -5.758 1 97.44 512 PHE A C 1
ATOM 4131 O O . PHE A 1 512 ? -7.883 -30.484 -6.941 1 97.44 512 PHE A O 1
ATOM 4138 N N . HIS A 1 513 ? -9.383 -30.516 -5.316 1 98.19 513 HIS A N 1
ATOM 4139 C CA . HIS A 1 513 ? -10.484 -29.797 -5.945 1 98.19 513 HIS A CA 1
ATOM 4140 C C . HIS A 1 513 ? -11.102 -28.781 -4.98 1 98.19 513 HIS A C 1
ATOM 4142 O O . HIS A 1 513 ? -11.305 -29.094 -3.803 1 98.19 513 HIS A O 1
ATOM 4148 N N . VAL A 1 514 ? -11.297 -27.578 -5.41 1 98.38 514 VAL A N 1
ATOM 4149 C CA . VAL A 1 514 ? -11.883 -26.562 -4.531 1 98.38 514 VAL A CA 1
ATOM 4150 C C . VAL A 1 514 ? -13.312 -26.266 -4.973 1 98.38 514 VAL A C 1
ATOM 4152 O O . VAL A 1 514 ? -13.562 -26.031 -6.156 1 98.38 514 VAL A O 1
ATOM 4155 N N . THR A 1 515 ? -14.227 -26.328 -4.07 1 98.5 515 THR A N 1
ATOM 4156 C CA . THR A 1 515 ? -15.602 -25.938 -4.328 1 98.5 515 THR A CA 1
ATOM 4157 C C . THR A 1 515 ? -16.047 -24.844 -3.365 1 98.5 515 THR A C 1
ATOM 4159 O O . THR A 1 515 ? -15.867 -24.969 -2.15 1 98.5 515 THR A O 1
ATOM 4162 N N . TYR A 1 516 ? -16.531 -23.797 -3.898 1 97.56 516 TYR A N 1
ATOM 4163 C CA . TYR A 1 516 ? -17.125 -22.734 -3.082 1 97.56 516 TYR A CA 1
ATOM 4164 C C . TYR A 1 516 ? -18.641 -22.875 -3.004 1 97.56 516 TYR A C 1
ATOM 4166 O O . TYR A 1 516 ? -19.328 -22.844 -4.027 1 97.56 516 TYR A O 1
ATOM 4174 N N . GLY A 1 517 ? -19.141 -23.125 -1.81 1 96.75 517 GLY A N 1
ATOM 4175 C CA . GLY A 1 517 ? -20.578 -23.125 -1.563 1 96.75 517 GLY A CA 1
ATOM 4176 C C . GLY A 1 517 ? -21.094 -21.781 -1.069 1 96.75 517 GLY A C 1
ATOM 4177 O O . GLY A 1 517 ? -20.766 -21.344 0.033 1 96.75 517 GLY A O 1
ATOM 4178 N N . ILE A 1 518 ? -21.906 -21.172 -1.867 1 94.75 518 ILE A N 1
ATOM 4179 C CA . ILE A 1 518 ? -22.453 -19.875 -1.502 1 94.75 518 ILE A CA 1
ATOM 4180 C C . ILE A 1 518 ? -23.953 -20.016 -1.211 1 94.75 518 ILE A C 1
ATOM 4182 O O . ILE A 1 518 ? -24.75 -20.266 -2.119 1 94.75 518 ILE A O 1
ATOM 4186 N N . ILE A 1 519 ? -24.281 -19.859 -0.005 1 92.94 519 ILE A N 1
ATOM 4187 C CA . ILE A 1 519 ? -25.672 -19.953 0.407 1 92.94 519 ILE A CA 1
ATOM 4188 C C . ILE A 1 519 ? -26.375 -18.625 0.142 1 92.94 519 ILE A C 1
ATOM 4190 O O . ILE A 1 519 ? -26.016 -17.594 0.721 1 92.94 519 ILE A O 1
ATOM 4194 N N . SER A 1 520 ? -27.281 -18.625 -0.701 1 87.31 520 SER A N 1
ATOM 4195 C CA . SER A 1 520 ? -27.953 -17.391 -1.105 1 87.31 520 SER A CA 1
ATOM 4196 C C . SER A 1 520 ? -29.375 -17.672 -1.582 1 87.31 520 SER A C 1
ATOM 4198 O O . SER A 1 520 ? -29.734 -18.812 -1.875 1 87.31 520 SER A O 1
ATOM 4200 N N . ASN A 1 521 ? -30.172 -16.578 -1.652 1 84.94 521 ASN A N 1
ATOM 4201 C CA . ASN A 1 521 ? -31.531 -16.688 -2.152 1 84.94 521 ASN A CA 1
ATOM 4202 C C . ASN A 1 521 ? -31.594 -16.469 -3.662 1 84.94 521 ASN A C 1
ATOM 4204 O O . ASN A 1 521 ? -32.688 -16.484 -4.254 1 84.94 521 ASN A O 1
ATOM 4208 N N . LYS A 1 522 ? -30.484 -16.344 -4.207 1 84.62 522 LYS A N 1
ATOM 4209 C CA . LYS A 1 522 ? -30.438 -16.141 -5.652 1 84.62 522 LYS A CA 1
ATOM 4210 C C . LYS A 1 522 ? -30.625 -17.453 -6.395 1 84.62 522 LYS A C 1
ATOM 4212 O O . LYS A 1 522 ? -30.281 -18.516 -5.883 1 84.62 522 LYS A O 1
ATOM 4217 N N . ARG A 1 523 ? -31.156 -17.312 -7.594 1 88.44 523 ARG A N 1
ATOM 4218 C CA . ARG A 1 523 ? -31.406 -18.5 -8.406 1 88.44 523 ARG A CA 1
ATOM 4219 C C . ARG A 1 523 ? -30.094 -19.062 -8.969 1 88.44 523 ARG A C 1
ATOM 4221 O O . ARG A 1 523 ? -29.203 -18.312 -9.352 1 88.44 523 ARG A O 1
ATOM 4228 N N . ARG A 1 524 ? -30 -20.328 -9.078 1 90.69 524 ARG A N 1
ATOM 4229 C CA . ARG A 1 524 ? -28.797 -21.031 -9.531 1 90.69 524 ARG A CA 1
ATOM 4230 C C . ARG A 1 524 ? -28.484 -20.688 -10.984 1 90.69 524 ARG A C 1
ATOM 4232 O O . ARG A 1 524 ? -27.328 -20.656 -11.383 1 90.69 524 ARG A O 1
ATOM 4239 N N . ASP A 1 525 ? -29.5 -20.406 -11.734 1 91.69 525 ASP A N 1
ATOM 4240 C CA . ASP A 1 525 ? -29.312 -20.172 -13.164 1 91.69 525 ASP A CA 1
ATOM 4241 C C . ASP A 1 525 ? -28.625 -18.828 -13.406 1 91.69 525 ASP A C 1
ATOM 4243 O O . ASP A 1 525 ? -28.141 -18.562 -14.508 1 91.69 525 ASP A O 1
ATOM 4247 N N . MET A 1 526 ? -28.547 -18.047 -12.406 1 90.56 526 MET A N 1
ATOM 4248 C CA . MET A 1 526 ? -27.875 -16.75 -12.531 1 90.56 526 MET A CA 1
ATOM 4249 C C . MET A 1 526 ? -26.375 -16.922 -12.617 1 90.56 526 MET A C 1
ATOM 4251 O O . MET A 1 526 ? -25.672 -16.062 -13.164 1 90.56 526 MET A O 1
ATOM 4255 N N . LYS A 1 527 ? -25.859 -18.016 -12.086 1 94.31 527 LYS A N 1
ATOM 4256 C CA . LYS A 1 527 ? -24.438 -18.312 -12.078 1 94.31 527 LYS A CA 1
ATOM 4257 C C . LYS A 1 527 ? -23.625 -17.141 -11.531 1 94.31 527 LYS A C 1
ATOM 4259 O O . LYS A 1 527 ? -23.891 -16.672 -10.43 1 94.31 527 LYS A O 1
ATOM 4264 N N . SER A 1 528 ? -22.703 -16.578 -12.266 1 92.19 528 SER A N 1
ATOM 4265 C CA . SER A 1 528 ? -21.828 -15.547 -11.734 1 92.19 528 SER A CA 1
ATOM 4266 C C . SER A 1 528 ? -22.578 -14.234 -11.547 1 92.19 528 SER A C 1
ATOM 4268 O O . SER A 1 528 ? -22.188 -13.406 -10.719 1 92.19 528 SER A O 1
ATOM 4270 N N . ASP A 1 529 ? -23.672 -14.016 -12.219 1 87 529 ASP A N 1
ATOM 4271 C CA . ASP A 1 529 ? -24.484 -12.797 -12.094 1 87 529 ASP A CA 1
ATOM 4272 C C . ASP A 1 529 ? -25.125 -12.711 -10.719 1 87 529 ASP A C 1
ATOM 4274 O O . ASP A 1 529 ? -25.609 -11.648 -10.32 1 87 529 ASP A O 1
ATOM 4278 N N . ALA A 1 530 ? -25.125 -13.852 -10.047 1 87.19 530 ALA A N 1
ATOM 4279 C CA . ALA A 1 530 ? -25.703 -13.875 -8.711 1 87.19 530 ALA A CA 1
ATOM 4280 C C . ALA A 1 530 ? -24.812 -13.141 -7.707 1 87.19 530 ALA A C 1
ATOM 4282 O O . ALA A 1 530 ? -25.25 -12.797 -6.609 1 87.19 530 ALA A O 1
ATOM 4283 N N . LEU A 1 531 ? -23.578 -12.914 -8.133 1 85.88 531 LEU A N 1
ATOM 4284 C CA . LEU A 1 531 ? -22.609 -12.297 -7.23 1 85.88 531 LEU A CA 1
ATOM 4285 C C . LEU A 1 531 ? -22.406 -10.82 -7.559 1 85.88 531 LEU A C 1
ATOM 4287 O O . LEU A 1 531 ? -22.5 -10.422 -8.727 1 85.88 531 LEU A O 1
ATOM 4291 N N . PRO A 1 532 ? -22.094 -10.047 -6.523 1 78.56 532 PRO A N 1
ATOM 4292 C CA . PRO A 1 532 ? -21.672 -8.664 -6.797 1 78.56 532 PRO A CA 1
ATOM 4293 C C . PRO A 1 532 ? -20.422 -8.586 -7.672 1 78.56 532 PRO A C 1
ATOM 4295 O O . PRO A 1 532 ? -19.609 -9.508 -7.672 1 78.56 532 PRO A O 1
ATOM 4298 N N . ILE A 1 533 ? -20.281 -7.574 -8.359 1 79.12 533 ILE A N 1
ATOM 4299 C CA . ILE A 1 533 ? -19.25 -7.445 -9.367 1 79.12 533 ILE A CA 1
ATOM 4300 C C . ILE A 1 533 ? -17.875 -7.621 -8.727 1 79.12 533 ILE A C 1
ATOM 4302 O O . ILE A 1 533 ? -17 -8.281 -9.289 1 79.12 533 ILE A O 1
ATOM 4306 N N . PHE A 1 534 ? -17.656 -7.004 -7.668 1 75 534 PHE A N 1
ATOM 4307 C CA . PHE A 1 534 ? -16.312 -7.066 -7.086 1 75 534 PHE A CA 1
ATOM 4308 C C . PHE A 1 534 ? -16.031 -8.453 -6.512 1 75 534 PHE A C 1
ATOM 4310 O O . PHE A 1 534 ? -14.883 -8.883 -6.453 1 75 534 PHE A O 1
ATOM 4317 N N . SER A 1 535 ? -17.109 -9.094 -6.094 1 82.5 535 SER A N 1
ATOM 4318 C CA . SER A 1 535 ? -16.953 -10.5 -5.73 1 82.5 535 SER A CA 1
ATOM 4319 C C . SER A 1 535 ? -16.594 -11.352 -6.945 1 82.5 535 SER A C 1
ATOM 4321 O O . SER A 1 535 ? -15.812 -12.289 -6.84 1 82.5 535 SER A O 1
ATOM 4323 N N . ARG A 1 536 ? -17.203 -11.008 -8.055 1 88.06 536 ARG A N 1
ATOM 4324 C CA . ARG A 1 536 ? -16.891 -11.711 -9.289 1 88.06 536 ARG A CA 1
ATOM 4325 C C . ARG A 1 536 ? -15.43 -11.523 -9.672 1 88.06 536 ARG A C 1
ATOM 4327 O O . ARG A 1 536 ? -14.773 -12.461 -10.133 1 88.06 536 ARG A O 1
ATOM 4334 N N . ILE A 1 537 ? -15.039 -10.359 -9.5 1 83.75 537 ILE A N 1
ATOM 4335 C CA . ILE A 1 537 ? -13.648 -10.055 -9.828 1 83.75 537 ILE A CA 1
ATOM 4336 C C . ILE A 1 537 ? -12.719 -10.844 -8.914 1 83.75 537 ILE A C 1
ATOM 4338 O O . ILE A 1 537 ? -11.742 -11.43 -9.383 1 83.75 537 ILE A O 1
ATOM 4342 N N . SER A 1 538 ? -13.039 -10.828 -7.641 1 84.44 538 SER A N 1
ATOM 4343 C CA . SER A 1 538 ? -12.258 -11.609 -6.691 1 84.44 538 SER A CA 1
ATOM 4344 C C . SER A 1 538 ? -12.273 -13.094 -7.043 1 84.44 538 SER A C 1
ATOM 4346 O O . SER A 1 538 ? -11.25 -13.773 -6.965 1 84.44 538 SER A O 1
ATOM 4348 N N . LEU A 1 539 ? -13.422 -13.547 -7.355 1 92.25 539 LEU A N 1
ATOM 4349 C CA . LEU A 1 539 ? -13.562 -14.945 -7.738 1 92.25 539 LEU A CA 1
ATOM 4350 C C . LEU A 1 539 ? -12.727 -15.266 -8.969 1 92.25 539 LEU A C 1
ATOM 4352 O O . LEU A 1 539 ? -12.094 -16.312 -9.047 1 92.25 539 LEU A O 1
ATOM 4356 N N . LEU A 1 540 ? -12.789 -14.367 -9.906 1 90.88 540 LEU A N 1
ATOM 4357 C CA . LEU A 1 540 ? -12.008 -14.57 -11.117 1 90.88 540 LEU A CA 1
ATOM 4358 C C . LEU A 1 540 ? -10.523 -14.734 -10.789 1 90.88 540 LEU A C 1
ATOM 4360 O O . LEU A 1 540 ? -9.859 -15.625 -11.328 1 90.88 540 LEU A O 1
ATOM 4364 N N . ARG A 1 541 ? -10.047 -13.891 -9.969 1 86.62 541 ARG A N 1
ATOM 4365 C CA . ARG A 1 541 ? -8.648 -13.984 -9.555 1 86.62 541 ARG A CA 1
ATOM 4366 C C . ARG A 1 541 ? -8.352 -15.344 -8.93 1 86.62 541 ARG A C 1
ATOM 4368 O O . ARG A 1 541 ? -7.34 -15.969 -9.25 1 86.62 541 ARG A O 1
ATOM 4375 N N . CYS A 1 542 ? -9.18 -15.727 -8.055 1 92 542 CYS A N 1
ATOM 4376 C CA . CYS A 1 542 ? -8.992 -17 -7.359 1 92 542 CYS A CA 1
ATOM 4377 C C . CYS A 1 542 ? -9.086 -18.172 -8.328 1 92 542 CYS A C 1
ATOM 4379 O O . CYS A 1 542 ? -8.289 -19.109 -8.258 1 92 542 CYS A O 1
ATOM 4381 N N . VAL A 1 543 ? -10.047 -18.094 -9.25 1 94.94 543 VAL A N 1
ATOM 4382 C CA . VAL A 1 543 ? -10.219 -19.141 -10.258 1 94.94 543 VAL A CA 1
ATOM 4383 C C . VAL A 1 543 ? -8.969 -19.234 -11.133 1 94.94 543 VAL A C 1
ATOM 4385 O O . VAL A 1 543 ? -8.477 -20.328 -11.414 1 94.94 543 VAL A O 1
ATOM 4388 N N . ARG A 1 544 ? -8.469 -18.125 -11.516 1 90 544 ARG A N 1
ATOM 4389 C CA . ARG A 1 544 ? -7.273 -18.094 -12.344 1 90 544 ARG A CA 1
ATOM 4390 C C . ARG A 1 544 ? -6.074 -18.672 -11.602 1 90 544 ARG A C 1
ATOM 4392 O O . ARG A 1 544 ? -5.27 -19.406 -12.18 1 90 544 ARG A O 1
ATOM 4399 N N . ASN A 1 545 ? -5.953 -18.312 -10.383 1 90.62 545 ASN A N 1
ATOM 4400 C CA . ASN A 1 545 ? -4.875 -18.859 -9.562 1 90.62 545 ASN A CA 1
ATOM 4401 C C . ASN A 1 545 ? -4.973 -20.375 -9.445 1 90.62 545 ASN A C 1
ATOM 4403 O O . ASN A 1 545 ? -3.973 -21.094 -9.602 1 90.62 545 ASN A O 1
ATOM 4407 N N . LEU A 1 546 ? -6.16 -20.859 -9.172 1 95 546 LEU A N 1
ATOM 4408 C CA . LEU A 1 546 ? -6.363 -22.297 -9.023 1 95 546 LEU A CA 1
ATOM 4409 C C . LEU A 1 546 ? -6.102 -23.016 -10.336 1 95 546 LEU A C 1
ATOM 4411 O O . LEU A 1 546 ? -5.492 -24.094 -10.352 1 95 546 LEU A O 1
ATOM 4415 N N . LYS A 1 547 ? -6.504 -22.391 -11.406 1 92.38 547 LYS A N 1
ATOM 4416 C CA . LYS A 1 547 ? -6.254 -22.969 -12.727 1 92.38 547 LYS A CA 1
ATOM 4417 C C . LYS A 1 547 ? -4.758 -23.047 -13.016 1 92.38 547 LYS A C 1
ATOM 4419 O O . LYS A 1 547 ? -4.277 -24.016 -13.594 1 92.38 547 LYS A O 1
ATOM 4424 N N . LEU A 1 548 ? -4.09 -22.016 -12.664 1 90.44 548 LEU A N 1
ATOM 4425 C CA . LEU A 1 548 ? -2.645 -22 -12.852 1 90.44 548 LEU A CA 1
ATOM 4426 C C . LEU A 1 548 ? -1.98 -23.141 -12.094 1 90.44 548 LEU A C 1
ATOM 4428 O O . LEU A 1 548 ? -0.988 -23.703 -12.555 1 90.44 548 LEU A O 1
ATOM 4432 N N . MET A 1 549 ? -2.531 -23.469 -10.969 1 92.81 549 MET A N 1
ATOM 4433 C CA . MET A 1 549 ? -1.996 -24.547 -10.148 1 92.81 549 MET A CA 1
ATOM 4434 C C . MET A 1 549 ? -2.566 -25.891 -10.578 1 92.81 549 MET A C 1
ATOM 4436 O O . MET A 1 549 ? -2.291 -26.922 -9.961 1 92.81 549 MET A O 1
ATOM 4440 N N . ARG A 1 550 ? -3.393 -25.875 -11.562 1 91.62 550 ARG A N 1
ATOM 4441 C CA . ARG A 1 550 ? -4.047 -27.062 -12.086 1 91.62 550 ARG A CA 1
ATOM 4442 C C . ARG A 1 550 ? -4.945 -27.703 -11.039 1 91.62 550 ARG A C 1
ATOM 4444 O O . ARG A 1 550 ? -4.961 -28.922 -10.883 1 91.62 550 ARG A O 1
ATOM 4451 N N . VAL A 1 551 ? -5.566 -26.906 -10.273 1 96 551 VAL A N 1
ATOM 4452 C CA . VAL A 1 551 ? -6.566 -27.344 -9.305 1 96 551 VAL A CA 1
ATOM 4453 C C . VAL A 1 551 ? -7.965 -27 -9.812 1 96 551 VAL A C 1
ATOM 4455 O O . VAL A 1 551 ? -8.312 -25.828 -9.977 1 96 551 VAL A O 1
ATOM 4458 N N . PRO A 1 552 ? -8.734 -28.062 -10.062 1 97.19 552 PRO A N 1
ATOM 4459 C CA . PRO A 1 552 ? -10.094 -27.766 -10.516 1 97.19 552 PRO A CA 1
ATOM 4460 C C . PRO A 1 552 ? -10.906 -26.984 -9.477 1 97.19 552 PRO A C 1
ATOM 4462 O O . PRO A 1 552 ? -10.734 -27.203 -8.273 1 97.19 552 PRO A O 1
ATOM 4465 N N . VAL A 1 553 ? -11.781 -26.109 -9.992 1 98 553 VAL A N 1
ATOM 4466 C CA . VAL A 1 553 ? -12.562 -25.25 -9.109 1 98 553 VAL A CA 1
ATOM 4467 C C . VAL A 1 553 ? -14.023 -25.266 -9.539 1 98 553 VAL A C 1
ATOM 4469 O O . VAL A 1 553 ? -14.328 -25.297 -10.734 1 98 553 VAL A O 1
ATOM 4472 N N . SER A 1 554 ? -14.945 -25.328 -8.562 1 98.12 554 SER A N 1
ATOM 4473 C CA . SER A 1 554 ? -16.375 -25.234 -8.789 1 98.12 554 SER A CA 1
ATOM 4474 C C . SER A 1 554 ? -17.031 -24.266 -7.812 1 98.12 554 SER A C 1
ATOM 4476 O O . SER A 1 554 ? -16.531 -24.047 -6.715 1 98.12 554 SER A O 1
ATOM 4478 N N . VAL A 1 555 ? -18.078 -23.672 -8.281 1 97.69 555 VAL A N 1
ATOM 4479 C CA . VAL A 1 555 ? -18.922 -22.828 -7.43 1 97.69 555 VAL A CA 1
ATOM 4480 C C . VAL A 1 555 ? -20.359 -23.359 -7.426 1 97.69 555 VAL A C 1
ATOM 4482 O O . VAL A 1 555 ? -20.906 -23.688 -8.484 1 97.69 555 VAL A O 1
ATOM 4485 N N . TYR A 1 556 ? -20.922 -23.547 -6.309 1 97.19 556 TYR A N 1
ATOM 4486 C CA . TYR A 1 556 ? -22.281 -24.047 -6.172 1 97.19 556 TYR A CA 1
ATOM 4487 C C . TYR A 1 556 ? -23.141 -23.062 -5.383 1 97.19 556 TYR A C 1
ATOM 4489 O O . TYR A 1 556 ? -22.844 -22.766 -4.223 1 97.19 556 TYR A O 1
ATOM 4497 N N . LEU A 1 557 ? -24.172 -22.547 -6.027 1 95.38 557 LEU A N 1
ATOM 4498 C CA . LEU A 1 557 ? -25.141 -21.703 -5.336 1 95.38 557 LEU A CA 1
ATOM 4499 C C . LEU A 1 557 ? -26.125 -22.562 -4.543 1 95.38 557 LEU A C 1
ATOM 4501 O O . LEU A 1 557 ? -26.969 -23.25 -5.129 1 95.38 557 LEU A O 1
ATOM 4505 N N . ILE A 1 558 ? -26 -22.5 -3.27 1 95.62 558 ILE A N 1
ATOM 4506 C CA . ILE A 1 558 ? -26.859 -23.281 -2.373 1 95.62 558 ILE A CA 1
ATOM 4507 C C . ILE A 1 558 ? -28.125 -22.5 -2.064 1 95.62 558 ILE A C 1
ATOM 4509 O O . ILE A 1 558 ? -28.078 -21.359 -1.583 1 95.62 558 ILE A O 1
ATOM 4513 N N . LYS A 1 559 ? -29.234 -23.078 -2.299 1 93.5 559 LYS A N 1
ATOM 4514 C CA . LYS A 1 559 ? -30.516 -22.422 -2.014 1 93.5 559 LYS A CA 1
ATOM 4515 C C . LYS A 1 559 ? -30.719 -22.234 -0.512 1 93.5 559 LYS A C 1
ATOM 4517 O O . LYS A 1 559 ? -30.641 -23.203 0.249 1 93.5 559 LYS A O 1
ATOM 4522 N N . ASP A 1 560 ? -30.859 -21.031 -0.151 1 91.75 560 ASP A N 1
ATOM 4523 C CA . ASP A 1 560 ? -31.125 -20.703 1.246 1 91.75 560 ASP A CA 1
ATOM 4524 C C . ASP A 1 560 ? -32.625 -20.734 1.537 1 91.75 560 ASP A C 1
ATOM 4526 O O . ASP A 1 560 ? -33.375 -19.875 1.066 1 91.75 560 ASP A O 1
ATOM 4530 N N . ASN A 1 561 ? -33.125 -21.625 2.369 1 90.44 561 ASN A N 1
ATOM 4531 C CA . ASN A 1 561 ? -34.531 -21.75 2.691 1 90.44 561 ASN A CA 1
ATOM 4532 C C . ASN A 1 561 ? -34.875 -21 3.979 1 90.44 561 ASN A C 1
ATOM 4534 O O . ASN A 1 561 ? -36.031 -21.047 4.438 1 90.44 561 ASN A O 1
ATOM 4538 N N . VAL A 1 562 ? -33.844 -20.391 4.535 1 86.06 562 VAL A N 1
ATOM 4539 C CA . VAL A 1 562 ? -34.031 -19.656 5.781 1 86.06 562 VAL A CA 1
ATOM 4540 C C . VAL A 1 562 ? -34.344 -18.188 5.477 1 86.06 562 VAL A C 1
ATOM 4542 O O . VAL A 1 562 ? -33.656 -17.562 4.672 1 86.06 562 VAL A O 1
ATOM 4545 N N . ASP A 1 563 ? -35.438 -17.547 5.996 1 76.5 563 ASP A N 1
ATOM 4546 C CA . ASP A 1 563 ? -35.719 -16.125 5.879 1 76.5 563 ASP A CA 1
ATOM 4547 C C . ASP A 1 563 ? -34.781 -15.305 6.793 1 76.5 563 ASP A C 1
ATOM 4549 O O . ASP A 1 563 ? -35.062 -15.195 7.996 1 76.5 563 ASP A O 1
ATOM 4553 N N . ARG A 1 564 ? -33.719 -14.805 6.254 1 69.25 564 ARG A N 1
ATOM 4554 C CA . ARG A 1 564 ? -32.688 -14.188 7.062 1 69.25 564 ARG A CA 1
ATOM 4555 C C . ARG A 1 564 ? -33 -12.711 7.32 1 69.25 564 ARG A C 1
ATOM 4557 O O . ARG A 1 564 ? -32.312 -12.062 8.125 1 69.25 564 ARG A O 1
ATOM 4564 N N . LYS A 1 565 ? -33.844 -11.961 6.602 1 54.69 565 LYS A N 1
ATOM 4565 C CA . LYS A 1 565 ? -34.188 -10.57 6.875 1 54.69 565 LYS A CA 1
ATOM 4566 C C . LYS A 1 565 ? -34.531 -10.367 8.344 1 54.69 565 LYS A C 1
ATOM 4568 O O . LYS A 1 565 ? -34.219 -9.32 8.922 1 54.69 565 LYS A O 1
ATOM 4573 N N . HIS A 1 566 ? -35.219 -11.25 8.945 1 50.91 566 HIS A N 1
ATOM 4574 C CA . HIS A 1 566 ? -35.75 -11.062 10.297 1 50.91 566 HIS A CA 1
ATOM 4575 C C . HIS A 1 566 ? -34.781 -11.617 11.344 1 50.91 566 HIS A C 1
ATOM 4577 O O . HIS A 1 566 ? -35.125 -11.656 12.531 1 50.91 566 HIS A O 1
ATOM 4583 N N . LEU A 1 567 ? -33.844 -12.164 10.992 1 45.03 567 LEU A N 1
ATOM 4584 C CA . LEU A 1 567 ? -33 -12.742 12.031 1 45.03 567 LEU A CA 1
ATOM 4585 C C . LEU A 1 567 ? -32.281 -11.648 12.82 1 45.03 567 LEU A C 1
ATOM 4587 O O . LEU A 1 567 ? -31.797 -11.891 13.93 1 45.03 567 LEU A O 1
ATOM 4591 N N . ASN A 1 568 ? -31.781 -10.695 12.242 1 38.44 568 ASN A N 1
ATOM 4592 C CA . ASN A 1 568 ? -31.172 -9.672 13.094 1 38.44 568 ASN A CA 1
ATOM 4593 C C . ASN A 1 568 ? -32.156 -9.141 14.125 1 38.44 568 ASN A C 1
ATOM 4595 O O . ASN A 1 568 ? -31.828 -8.273 14.93 1 38.44 568 ASN A O 1
ATOM 4599 N N . ASP A 1 569 ? -33.531 -9.273 14.016 1 33.22 569 ASP A N 1
ATOM 4600 C CA . ASP A 1 569 ? -34.469 -8.844 15.047 1 33.22 569 ASP A CA 1
ATOM 4601 C C . ASP A 1 569 ? -34.469 -9.812 16.234 1 33.22 569 ASP A C 1
ATOM 4603 O O . ASP A 1 569 ? -35.031 -9.523 17.281 1 33.22 569 ASP A O 1
ATOM 4607 N N . ASP A 1 570 ? -34.25 -11.125 16.109 1 30.44 570 ASP A N 1
ATOM 4608 C CA . ASP A 1 570 ? -34.312 -11.922 17.312 1 30.44 570 ASP A CA 1
ATOM 4609 C C . ASP A 1 570 ? -33 -11.867 18.078 1 30.44 570 ASP A C 1
ATOM 4611 O O . ASP A 1 570 ? -31.922 -11.953 17.484 1 30.44 570 ASP A O 1
ATOM 4615 N N . MET B 1 1 ? -94.938 5.07 55.344 1 19.75 1 MET B N 1
ATOM 4616 C CA . MET B 1 1 ? -93.875 4.074 55.5 1 19.75 1 MET B CA 1
ATOM 4617 C C . MET B 1 1 ? -93 4.055 54.25 1 19.75 1 MET B C 1
ATOM 4619 O O . MET B 1 1 ? -93.375 3.531 53.219 1 19.75 1 MET B O 1
ATOM 4623 N N . VAL B 1 2 ? -92.312 5.086 54.031 1 22.75 2 VAL B N 1
ATOM 4624 C CA . VAL B 1 2 ? -91.688 5.77 52.906 1 22.75 2 VAL B CA 1
ATOM 4625 C C . VAL B 1 2 ? -90.438 5.023 52.469 1 22.75 2 VAL B C 1
ATOM 4627 O O . VAL B 1 2 ? -89.5 4.898 53.281 1 22.75 2 VAL B O 1
ATOM 4630 N N . ARG B 1 3 ? -90.5 3.941 51.812 1 20.66 3 ARG B N 1
ATOM 4631 C CA . ARG B 1 3 ? -89.875 2.662 51.656 1 20.66 3 ARG B CA 1
ATOM 4632 C C . ARG B 1 3 ? -88.562 2.826 50.844 1 20.66 3 ARG B C 1
ATOM 4634 O O . ARG B 1 3 ? -88.625 3.307 49.688 1 20.66 3 ARG B O 1
ATOM 4641 N N . SER B 1 4 ? -87.438 3.039 51.562 1 21.94 4 SER B N 1
ATOM 4642 C CA . SER B 1 4 ? -86.125 3.582 51.406 1 21.94 4 SER B CA 1
ATOM 4643 C C . SER B 1 4 ? -85.25 2.691 50.531 1 21.94 4 SER B C 1
ATOM 4645 O O . SER B 1 4 ? -84.938 1.54 50.875 1 21.94 4 SER B O 1
ATOM 4647 N N . ARG B 1 5 ? -85.688 2.639 49.25 1 21.64 5 ARG B N 1
ATOM 4648 C CA . ARG B 1 5 ? -85.188 1.73 48.219 1 21.64 5 ARG B CA 1
ATOM 4649 C C . ARG B 1 5 ? -83.688 1.731 48.094 1 21.64 5 ARG B C 1
ATOM 4651 O O . ARG B 1 5 ? -83.062 2.779 47.875 1 21.64 5 ARG B O 1
ATOM 4658 N N . GLY B 1 6 ? -83 0.943 48.906 1 20.92 6 GLY B N 1
ATOM 4659 C CA . GLY B 1 6 ? -81.625 0.751 49.344 1 20.92 6 GLY B CA 1
ATOM 4660 C C . GLY B 1 6 ? -80.688 0.374 48.219 1 20.92 6 GLY B C 1
ATOM 4661 O O . GLY B 1 6 ? -80.812 -0.678 47.594 1 20.92 6 GLY B O 1
ATOM 4662 N N . ILE B 1 7 ? -80.312 1.251 47.375 1 23.78 7 ILE B N 1
ATOM 4663 C CA . ILE B 1 7 ? -79.625 1.159 46.062 1 23.78 7 ILE B CA 1
ATOM 4664 C C . ILE B 1 7 ? -78.25 0.533 46.25 1 23.78 7 ILE B C 1
ATOM 4666 O O . ILE B 1 7 ? -77.375 1.092 46.906 1 23.78 7 ILE B O 1
ATOM 4670 N N . HIS B 1 8 ? -78.125 -0.747 46.5 1 20.11 8 HIS B N 1
ATOM 4671 C CA . HIS B 1 8 ? -76.938 -1.459 46.938 1 20.11 8 HIS B CA 1
ATOM 4672 C C . HIS B 1 8 ? -75.812 -1.424 45.875 1 20.11 8 HIS B C 1
ATOM 4674 O O . HIS B 1 8 ? -75.938 -2.094 44.844 1 20.11 8 HIS B O 1
ATOM 4680 N N . GLN B 1 9 ? -75.25 -0.4 45.469 1 20.55 9 GLN B N 1
ATOM 4681 C CA . GLN B 1 9 ? -74.375 -0.153 44.344 1 20.55 9 GLN B CA 1
ATOM 4682 C C . GLN B 1 9 ? -73 -0.856 44.562 1 20.55 9 GLN B C 1
ATOM 4684 O O . GLN B 1 9 ? -72.188 -0.38 45.344 1 20.55 9 GLN B O 1
ATOM 4689 N N . THR B 1 10 ? -72.938 -2.076 44.938 1 19.86 10 THR B N 1
ATOM 4690 C CA . THR B 1 10 ? -71.812 -2.684 45.562 1 19.86 10 THR B CA 1
ATOM 4691 C C . THR B 1 10 ? -70.562 -2.523 44.688 1 19.86 10 THR B C 1
ATOM 4693 O O . THR B 1 10 ? -70.688 -2.27 43.5 1 19.86 10 THR B O 1
ATOM 4696 N N . ASP B 1 11 ? -69.312 -3.229 45.031 1 20.64 11 ASP B N 1
ATOM 4697 C CA . ASP B 1 11 ? -67.875 -3.15 45.375 1 20.64 11 ASP B CA 1
ATOM 4698 C C . ASP B 1 11 ? -67 -3.539 44.156 1 20.64 11 ASP B C 1
ATOM 4700 O O . ASP B 1 11 ? -66.938 -4.719 43.844 1 20.64 11 ASP B O 1
ATOM 4704 N N . LYS B 1 12 ? -67.125 -2.904 43.094 1 22.39 12 LYS B N 1
ATOM 4705 C CA . LYS B 1 12 ? -66.625 -3.137 41.719 1 22.39 12 LYS B CA 1
ATOM 4706 C C . LYS B 1 12 ? -65.125 -3.285 41.719 1 22.39 12 LYS B C 1
ATOM 4708 O O . LYS B 1 12 ? -64.5 -3.264 40.656 1 22.39 12 LYS B O 1
ATOM 4713 N N . LEU B 1 13 ? -64.438 -2.963 42.781 1 23.95 13 LEU B N 1
ATOM 4714 C CA . LEU B 1 13 ? -63.031 -2.553 42.719 1 23.95 13 LEU B CA 1
ATOM 4715 C C . LEU B 1 13 ? -62.125 -3.717 42.312 1 23.95 13 LEU B C 1
ATOM 4717 O O . LEU B 1 13 ? -60.906 -3.625 42.375 1 23.95 13 LEU B O 1
ATOM 4721 N N . THR B 1 14 ? -62.781 -4.773 42.125 1 21.27 14 THR B N 1
ATOM 4722 C CA . THR B 1 14 ? -61.938 -5.93 42.438 1 21.27 14 THR B CA 1
ATOM 4723 C C . THR B 1 14 ? -60.719 -5.969 41.531 1 21.27 14 THR B C 1
ATOM 4725 O O . THR B 1 14 ? -59.625 -6.312 42 1 21.27 14 THR B O 1
ATOM 4728 N N . SER B 1 15 ? -61 -6.164 40.312 1 23.7 15 SER B N 1
ATOM 4729 C CA . SER B 1 15 ? -60.156 -7.141 39.625 1 23.7 15 SER B CA 1
ATOM 4730 C C . SER B 1 15 ? -58.875 -6.508 39.125 1 23.7 15 SER B C 1
ATOM 4732 O O . SER B 1 15 ? -58.656 -6.352 37.938 1 23.7 15 SER B O 1
ATOM 4734 N N . ILE B 1 16 ? -58.5 -5.355 39.594 1 24.5 16 ILE B N 1
ATOM 4735 C CA . ILE B 1 16 ? -57.438 -4.699 38.875 1 24.5 16 ILE B CA 1
ATOM 4736 C C . ILE B 1 16 ? -56.156 -5.539 38.969 1 24.5 16 ILE B C 1
ATOM 4738 O O . ILE B 1 16 ? -55.75 -5.918 40.062 1 24.5 16 ILE B O 1
ATOM 4742 N N . PRO B 1 17 ? -55.812 -6.266 37.906 1 23.17 17 PRO B N 1
ATOM 4743 C CA . PRO B 1 17 ? -54.781 -7.281 38.031 1 23.17 17 PRO B CA 1
ATOM 4744 C C . PRO B 1 17 ? -53.562 -6.789 38.844 1 23.17 17 PRO B C 1
ATOM 4746 O O . PRO B 1 17 ? -53.312 -5.578 38.906 1 23.17 17 PRO B O 1
ATOM 4749 N N . TYR B 1 18 ? -52.969 -7.613 39.75 1 23.23 18 TYR B N 1
ATOM 4750 C CA . TYR B 1 18 ? -51.969 -7.473 40.812 1 23.23 18 TYR B CA 1
ATOM 4751 C C . TYR B 1 18 ? -50.75 -6.727 40.312 1 23.23 18 TYR B C 1
ATOM 4753 O O . TYR B 1 18 ? -50.062 -6.039 41.094 1 23.23 18 TYR B O 1
ATOM 4761 N N . LEU B 1 19 ? -50.375 -6.996 39.125 1 23.92 19 LEU B N 1
ATOM 4762 C CA . LEU B 1 19 ? -48.969 -6.727 38.938 1 23.92 19 LEU B CA 1
ATOM 4763 C C . LEU B 1 19 ? -48.688 -5.23 39 1 23.92 19 LEU B C 1
ATOM 4765 O O . LEU B 1 19 ? -47.531 -4.82 39.094 1 23.92 19 LEU B O 1
ATOM 4769 N N . ALA B 1 20 ? -49.625 -4.383 38.875 1 22.77 20 ALA B N 1
ATOM 4770 C CA . ALA B 1 20 ? -49.5 -2.928 38.875 1 22.77 20 ALA B CA 1
ATOM 4771 C C . ALA B 1 20 ? -49.031 -2.404 40.219 1 22.77 20 ALA B C 1
ATOM 4773 O O . ALA B 1 20 ? -48.531 -1.281 40.312 1 22.77 20 ALA B O 1
ATOM 4774 N N . ARG B 1 21 ? -49.469 -3.076 41.25 1 22.84 21 ARG B N 1
ATOM 4775 C CA . ARG B 1 21 ? -49.438 -2.453 42.562 1 22.84 21 ARG B CA 1
ATOM 4776 C C . ARG B 1 21 ? -48 -2.221 43 1 22.84 21 ARG B C 1
ATOM 4778 O O . ARG B 1 21 ? -47.719 -1.396 43.875 1 22.84 21 ARG B O 1
ATOM 4785 N N . TYR B 1 22 ? -47.219 -3.27 42.75 1 23.64 22 TYR B N 1
ATOM 4786 C CA . TYR B 1 22 ? -46.031 -3.186 43.562 1 23.64 22 TYR B CA 1
ATOM 4787 C C . TYR B 1 22 ? -45.219 -1.941 43.219 1 23.64 22 TYR B C 1
ATOM 4789 O O . TYR B 1 22 ? -44.156 -1.691 43.812 1 23.64 22 TYR B O 1
ATOM 4797 N N . LEU B 1 23 ? -45.562 -1.19 42.219 1 23.89 23 LEU B N 1
ATOM 4798 C CA . LEU B 1 23 ? -44.781 -0.034 41.781 1 23.89 23 LEU B CA 1
ATOM 4799 C C . LEU B 1 23 ? -44.844 1.076 42.812 1 23.89 23 LEU B C 1
ATOM 4801 O O . LEU B 1 23 ? -44.125 2.088 42.719 1 23.89 23 LEU B O 1
ATOM 4805 N N . LEU B 1 24 ? -45.906 1.158 43.562 1 23.8 24 LEU B N 1
ATOM 4806 C CA . LEU B 1 24 ? -46.219 2.42 44.25 1 23.8 24 LEU B CA 1
ATOM 4807 C C . LEU B 1 24 ? -45.312 2.652 45.438 1 23.8 24 LEU B C 1
ATOM 4809 O O . LEU B 1 24 ? -45.156 3.787 45.875 1 23.8 24 LEU B O 1
ATOM 4813 N N . SER B 1 25 ? -45.281 1.713 46.375 1 23.89 25 SER B N 1
ATOM 4814 C CA . SER B 1 25 ? -45.031 2.131 47.75 1 23.89 25 SER B CA 1
ATOM 4815 C C . SER B 1 25 ? -43.625 2.688 47.906 1 23.89 25 SER B C 1
ATOM 4817 O O . SER B 1 25 ? -43.344 3.348 48.906 1 23.89 25 SER B O 1
ATOM 4819 N N . SER B 1 26 ? -42.625 1.923 47.562 1 25.05 26 SER B N 1
ATOM 4820 C CA . SER B 1 26 ? -41.375 2.232 48.219 1 25.05 26 SER B CA 1
ATOM 4821 C C . SER B 1 26 ? -40.906 3.637 47.875 1 25.05 26 SER B C 1
ATOM 4823 O O . SER B 1 26 ? -40.844 4.016 46.719 1 25.05 26 SER B O 1
ATOM 4825 N N . LYS B 1 27 ? -40.969 4.59 48.844 1 27.94 27 LYS B N 1
ATOM 4826 C CA . LYS B 1 27 ? -40.625 6.004 48.969 1 27.94 27 LYS B CA 1
ATOM 4827 C C . LYS B 1 27 ? -39.219 6.277 48.469 1 27.94 27 LYS B C 1
ATOM 4829 O O . LYS B 1 27 ? -38.312 6.574 49.25 1 27.94 27 LYS B O 1
ATOM 4834 N N . HIS B 1 28 ? -38.625 5.336 47.781 1 25.97 28 HIS B N 1
ATOM 4835 C CA . HIS B 1 28 ? -37.219 5.688 47.594 1 25.97 28 HIS B CA 1
ATOM 4836 C C . HIS B 1 28 ? -37.062 7.074 46.969 1 25.97 28 HIS B C 1
ATOM 4838 O O . HIS B 1 28 ? -37.688 7.375 45.969 1 25.97 28 HIS B O 1
ATOM 4844 N N . VAL B 1 29 ? -36.875 8.086 47.844 1 26.14 29 VAL B N 1
ATOM 4845 C CA . VAL B 1 29 ? -36.531 9.469 47.531 1 26.14 29 VAL B CA 1
ATOM 4846 C C . VAL B 1 29 ? -35.656 9.508 46.281 1 26.14 29 VAL B C 1
ATOM 4848 O O . VAL B 1 29 ? -34.656 8.812 46.156 1 26.14 29 VAL B O 1
ATOM 4851 N N . LEU B 1 30 ? -36.25 9.773 45.188 1 25.25 30 LEU B N 1
ATOM 4852 C CA . LEU B 1 30 ? -35.562 10.086 43.938 1 25.25 30 LEU B CA 1
ATOM 4853 C C . LEU B 1 30 ? -34.406 11.047 44.156 1 25.25 30 LEU B C 1
ATOM 4855 O O . LEU B 1 30 ? -34.594 12.219 44.469 1 25.25 30 LEU B O 1
ATOM 4859 N N . THR B 1 31 ? -33.469 10.602 45.031 1 27.67 31 THR B N 1
ATOM 4860 C CA . THR B 1 31 ? -32.344 11.531 45.094 1 27.67 31 THR B CA 1
ATOM 4861 C C . THR B 1 31 ? -32.062 12.109 43.719 1 27.67 31 THR B C 1
ATOM 4863 O O . THR B 1 31 ? -32.125 11.398 42.719 1 27.67 31 THR B O 1
ATOM 4866 N N . PRO B 1 32 ? -32.25 13.422 43.625 1 26.73 32 PRO B N 1
ATOM 4867 C CA . PRO B 1 32 ? -31.938 14 42.312 1 26.73 32 PRO B CA 1
ATOM 4868 C C . PRO B 1 32 ? -30.734 13.32 41.625 1 26.73 32 PRO B C 1
ATOM 4870 O O . PRO B 1 32 ? -29.734 13.047 42.281 1 26.73 32 PRO B O 1
ATOM 4873 N N . PHE B 1 33 ? -31.062 12.336 40.875 1 27.42 33 PHE B N 1
ATOM 4874 C CA . PHE B 1 33 ? -30 11.906 39.969 1 27.42 33 PHE B CA 1
ATOM 4875 C C . PHE B 1 33 ? -29.125 13.086 39.562 1 27.42 33 PHE B C 1
ATOM 4877 O O . PHE B 1 33 ? -29.578 13.977 38.844 1 27.42 33 PHE B O 1
ATOM 4884 N N . LEU B 1 34 ? -28.391 13.586 40.562 1 27.34 34 LEU B N 1
ATOM 4885 C CA . LEU B 1 34 ? -27.312 14.43 40.094 1 27.34 34 LEU B CA 1
ATOM 4886 C C . LEU B 1 34 ? -26.781 13.938 38.75 1 27.34 34 LEU B C 1
ATOM 4888 O O . LEU B 1 34 ? -26.312 12.805 38.625 1 27.34 34 LEU B O 1
ATOM 4892 N N . ILE B 1 35 ? -27.5 14.227 37.781 1 28.88 35 ILE B N 1
ATOM 4893 C CA . ILE B 1 35 ? -26.859 14.164 36.469 1 28.88 35 ILE B CA 1
ATOM 4894 C C . ILE B 1 35 ? -25.375 14.484 36.625 1 28.88 35 ILE B C 1
ATOM 4896 O O . ILE B 1 35 ? -25.016 15.633 36.875 1 28.88 35 ILE B O 1
ATOM 4900 N N . HIS B 1 36 ? -24.719 13.703 37.469 1 28.31 36 HIS B N 1
ATOM 4901 C CA . HIS B 1 36 ? -23.281 13.828 37.25 1 28.31 36 HIS B CA 1
ATOM 4902 C C . HIS B 1 36 ? -22.969 13.984 35.75 1 28.31 36 HIS B C 1
ATOM 4904 O O . HIS B 1 36 ? -23.156 13.047 34.969 1 28.31 36 HIS B O 1
ATOM 4910 N N . THR B 1 37 ? -23.391 15.039 35.219 1 32.03 37 THR B N 1
ATOM 4911 C CA . THR B 1 37 ? -22.656 15.422 34 1 32.03 37 THR B CA 1
ATOM 4912 C C . THR B 1 37 ? -21.219 14.922 34.062 1 32.03 37 THR B C 1
ATOM 4914 O O . THR B 1 37 ? -20.375 15.516 34.719 1 32.03 37 THR B O 1
ATOM 4917 N N . SER B 1 38 ? -21.062 13.711 34.438 1 33.31 38 SER B N 1
ATOM 4918 C CA . SER B 1 38 ? -19.703 13.25 34.219 1 33.31 38 SER B CA 1
ATOM 4919 C C . SER B 1 38 ? -19.047 13.961 33.031 1 33.31 38 SER B C 1
ATOM 4921 O O . SER B 1 38 ? -19.516 13.836 31.906 1 33.31 38 SER B O 1
ATOM 4923 N N . ILE B 1 39 ? -18.766 15.07 33.156 1 37.88 39 ILE B N 1
ATOM 4924 C CA . ILE B 1 39 ? -17.828 15.711 32.25 1 37.88 39 ILE B CA 1
ATOM 4925 C C . ILE B 1 39 ? -16.938 14.656 31.594 1 37.88 39 ILE B C 1
ATOM 4927 O O . ILE B 1 39 ? -16.109 14.023 32.281 1 37.88 39 ILE B O 1
ATOM 4931 N N . MET B 1 40 ? -17.5 13.773 30.875 1 44.44 40 MET B N 1
ATOM 4932 C CA . MET B 1 40 ? -16.688 12.828 30.109 1 44.44 40 MET B CA 1
ATOM 4933 C C . MET B 1 40 ? -15.336 13.43 29.75 1 44.44 40 MET B C 1
ATOM 4935 O O . MET B 1 40 ? -15.273 14.508 29.156 1 44.44 40 MET B O 1
ATOM 4939 N N . ALA B 1 41 ? -14.406 13.172 30.5 1 55.25 41 ALA B N 1
ATOM 4940 C CA . ALA B 1 41 ? -13.023 13.602 30.297 1 55.25 41 ALA B CA 1
ATOM 4941 C C . ALA B 1 41 ? -12.641 13.531 28.812 1 55.25 41 ALA B C 1
ATOM 4943 O O . ALA B 1 41 ? -12.961 12.555 28.141 1 55.25 41 ALA B O 1
ATOM 4944 N N . LYS B 1 42 ? -12.305 14.602 28.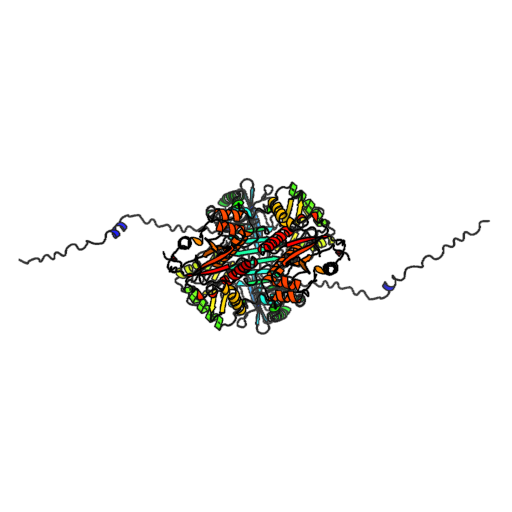219 1 70.69 42 LYS B N 1
ATOM 4945 C CA . LYS B 1 42 ? -11.914 14.805 26.828 1 70.69 42 LYS B CA 1
ATOM 4946 C C . LYS B 1 42 ? -10.711 13.938 26.469 1 70.69 42 LYS B C 1
ATOM 4948 O O . LYS B 1 42 ? -9.719 13.914 27.188 1 70.69 42 LYS B O 1
ATOM 4953 N N . SER B 1 43 ? -10.875 13.016 25.594 1 78.44 43 SER B N 1
ATOM 4954 C CA . SER B 1 43 ? -9.773 12.195 25.094 1 78.44 43 SER B CA 1
ATOM 4955 C C . SER B 1 43 ? -8.781 13.031 24.297 1 78.44 43 SER B C 1
ATOM 4957 O O . SER B 1 43 ? -9.172 13.922 23.547 1 78.44 43 SER B O 1
ATOM 4959 N N . ARG B 1 44 ? -7.508 12.914 24.75 1 81.06 44 ARG B N 1
ATOM 4960 C CA . ARG B 1 44 ? -6.43 13.648 24.078 1 81.06 44 ARG B CA 1
ATOM 4961 C C . ARG B 1 44 ? -5.453 12.688 23.406 1 81.06 44 ARG B C 1
ATOM 4963 O O . ARG B 1 44 ? -5.277 11.555 23.859 1 81.06 44 ARG B O 1
ATOM 4970 N N . ASN B 1 45 ? -4.797 13.148 22.312 1 81.69 45 ASN B N 1
ATOM 4971 C CA . ASN B 1 45 ? -3.84 12.336 21.578 1 81.69 45 ASN B CA 1
ATOM 4972 C C . ASN B 1 45 ? -2.406 12.617 22.016 1 81.69 45 ASN B C 1
ATOM 4974 O O . ASN B 1 45 ? -2.012 13.773 22.172 1 81.69 45 ASN B O 1
ATOM 4978 N N . PHE B 1 46 ? -1.737 11.586 22.203 1 89.19 46 PHE B N 1
ATOM 4979 C CA . PHE B 1 46 ? -0.354 11.695 22.656 1 89.19 46 PHE B CA 1
ATOM 4980 C C . PHE B 1 46 ? 0.583 10.961 21.703 1 89.19 46 PHE B C 1
ATOM 4982 O O . PHE B 1 46 ? 0.182 10 21.047 1 89.19 46 PHE B O 1
ATOM 4989 N N . SER B 1 47 ? 1.704 11.484 21.516 1 90.94 47 SER B N 1
ATOM 4990 C CA . SER B 1 47 ? 2.842 10.852 20.859 1 90.94 47 SER B CA 1
ATOM 4991 C C . SER B 1 47 ? 4.008 10.672 21.828 1 90.94 47 SER B C 1
ATOM 4993 O O . SER B 1 47 ? 4.555 11.648 22.328 1 90.94 47 SER B O 1
ATOM 4995 N N . VAL B 1 48 ? 4.375 9.477 22.047 1 95.31 48 VAL B N 1
ATOM 4996 C CA . VAL B 1 48 ? 5.312 9.203 23.125 1 95.31 48 VAL B CA 1
ATOM 4997 C C . VAL B 1 48 ? 6.504 8.414 22.594 1 95.31 48 VAL B C 1
ATOM 4999 O O . VAL B 1 48 ? 6.328 7.449 21.844 1 95.31 48 VAL B O 1
ATOM 5002 N N . TYR B 1 49 ? 7.676 8.852 22.984 1 95.56 49 TYR B N 1
ATOM 5003 C CA . TYR B 1 49 ? 8.922 8.141 22.719 1 95.56 49 TYR B CA 1
ATOM 5004 C C . TYR B 1 49 ? 9.523 7.59 24 1 95.56 49 TYR B C 1
ATOM 5006 O O . TYR B 1 49 ? 9.391 8.203 25.062 1 95.56 49 TYR B O 1
ATOM 5014 N N . LEU B 1 50 ? 10.125 6.414 23.922 1 96.75 50 LEU B N 1
ATOM 5015 C CA . LEU B 1 50 ? 10.938 5.891 25.016 1 96.75 50 LEU B CA 1
ATOM 5016 C C . LEU B 1 50 ? 12.422 6.121 24.75 1 96.75 50 LEU B C 1
ATOM 5018 O O . LEU B 1 50 ? 12.953 5.672 23.734 1 96.75 50 LEU B O 1
ATOM 5022 N N . LEU B 1 51 ? 13.016 6.824 25.672 1 96 51 LEU B N 1
ATOM 5023 C CA . LEU B 1 51 ? 14.438 7.105 25.484 1 96 51 LEU B CA 1
ATOM 5024 C C . LEU B 1 51 ? 15.289 5.902 25.891 1 96 51 LEU B C 1
ATOM 5026 O O . LEU B 1 51 ? 14.898 5.133 26.766 1 96 51 LEU B O 1
ATOM 5030 N N . LYS B 1 52 ? 16.406 5.793 25.219 1 91.62 52 LYS B N 1
ATOM 5031 C CA . LYS B 1 52 ? 17.375 4.789 25.656 1 91.62 52 LYS B CA 1
ATOM 5032 C C . LYS B 1 52 ? 17.906 5.098 27.047 1 91.62 52 LYS B C 1
ATOM 5034 O O . LYS B 1 52 ? 17.781 6.227 27.531 1 91.62 52 LYS B O 1
ATOM 5039 N N . ARG B 1 53 ? 18.547 4.121 27.734 1 91.44 53 ARG B N 1
ATOM 5040 C CA . ARG B 1 53 ? 18.938 4.215 29.141 1 91.44 53 ARG B CA 1
ATOM 5041 C C . ARG B 1 53 ? 19.969 5.32 29.344 1 91.44 53 ARG B C 1
ATOM 5043 O O . ARG B 1 53 ? 19.984 5.965 30.406 1 91.44 53 ARG B O 1
ATOM 5050 N N . GLU B 1 54 ? 20.734 5.637 28.312 1 90.62 54 GLU B N 1
ATOM 5051 C CA . GLU B 1 54 ? 21.812 6.613 28.453 1 90.62 54 GLU B CA 1
ATOM 5052 C C . GLU B 1 54 ? 21.312 8.031 28.188 1 90.62 54 GLU B C 1
ATOM 5054 O O . GLU B 1 54 ? 22.047 9 28.375 1 90.62 54 GLU B O 1
ATOM 5059 N N . PHE B 1 55 ? 20.094 8.141 27.875 1 94.44 55 PHE B N 1
ATOM 5060 C CA . PHE B 1 55 ? 19.578 9.453 27.484 1 94.44 55 PHE B CA 1
ATOM 5061 C C . PHE B 1 55 ? 18.5 9.914 28.469 1 94.44 55 PHE B C 1
ATOM 5063 O O . PHE B 1 55 ? 17.828 9.102 29.094 1 94.44 55 PHE B O 1
ATOM 5070 N N . ASN B 1 56 ? 18.406 11.188 28.641 1 95.38 56 ASN B N 1
ATOM 5071 C CA . ASN B 1 56 ? 17.422 11.867 29.469 1 95.38 56 ASN B CA 1
ATOM 5072 C C . ASN B 1 56 ? 17.016 13.219 28.859 1 95.38 56 ASN B C 1
ATOM 5074 O O . ASN B 1 56 ? 17.25 13.461 27.672 1 95.38 56 ASN B O 1
ATOM 5078 N N . ALA B 1 57 ? 16.375 14.055 29.688 1 94.69 57 ALA B N 1
ATOM 5079 C CA . ALA B 1 57 ? 15.859 15.336 29.203 1 94.69 57 ALA B CA 1
ATOM 5080 C C . ALA B 1 57 ? 17 16.266 28.812 1 94.69 57 ALA B C 1
ATOM 5082 O O . ALA B 1 57 ? 16.828 17.156 27.969 1 94.69 57 ALA B O 1
ATOM 5083 N N . ASP B 1 58 ? 18.203 16.031 29.266 1 92.5 58 ASP B N 1
ATOM 5084 C CA . ASP B 1 58 ? 19.297 16.984 29.094 1 92.5 58 ASP B CA 1
ATOM 5085 C C . ASP B 1 58 ? 20.141 16.641 27.859 1 92.5 58 ASP B C 1
ATOM 5087 O O . ASP B 1 58 ? 20.812 17.5 27.312 1 92.5 58 ASP B O 1
ATOM 5091 N N . ASN B 1 59 ? 20.078 15.445 27.453 1 93.62 59 ASN B N 1
ATOM 5092 C CA . ASN B 1 59 ? 21 15.078 26.391 1 93.62 59 ASN B CA 1
ATOM 5093 C C . ASN B 1 59 ? 20.266 14.461 25.188 1 93.62 59 ASN B C 1
ATOM 5095 O O . ASN B 1 59 ? 20.891 14.078 24.203 1 93.62 59 ASN B O 1
ATOM 5099 N N . ALA B 1 60 ? 18.984 14.43 25.281 1 94.19 60 ALA B N 1
ATOM 5100 C CA . ALA B 1 60 ? 18.234 13.758 24.219 1 94.19 60 ALA B CA 1
ATOM 5101 C C . ALA B 1 60 ? 17.969 14.703 23.062 1 94.19 60 ALA B C 1
ATOM 5103 O O . ALA B 1 60 ? 17.625 14.266 21.953 1 94.19 60 ALA B O 1
ATOM 5104 N N . LEU B 1 61 ? 18.078 16 23.234 1 93.44 61 LEU B N 1
ATOM 5105 C CA . LEU B 1 61 ? 17.75 16.984 22.203 1 93.44 61 LEU B CA 1
ATOM 5106 C C . LEU B 1 61 ? 18.984 17.344 21.375 1 93.44 61 LEU B C 1
ATOM 5108 O O . LEU B 1 61 ? 20.109 17.281 21.875 1 93.44 61 LEU B O 1
ATOM 5112 N N . LYS B 1 62 ? 18.703 17.688 20.125 1 86.06 62 LYS B N 1
ATOM 5113 C CA . LYS B 1 62 ? 19.766 18.156 19.25 1 86.06 62 LYS B CA 1
ATOM 5114 C C . LYS B 1 62 ? 20.359 19.484 19.75 1 86.06 62 LYS B C 1
ATOM 5116 O O . LYS B 1 62 ? 19.766 20.141 20.609 1 86.06 62 LYS B O 1
ATOM 5121 N N . ASP B 1 63 ? 21.516 19.828 19.234 1 81.38 63 ASP B N 1
ATOM 5122 C CA . ASP B 1 63 ? 22.219 21.016 19.703 1 81.38 63 ASP B CA 1
ATOM 5123 C C . ASP B 1 63 ? 21.531 22.297 19.234 1 81.38 63 ASP B C 1
ATOM 5125 O O . ASP B 1 63 ? 21.391 23.25 19.984 1 81.38 63 ASP B O 1
ATOM 5129 N N . GLU B 1 64 ? 21.188 22.359 17.953 1 78.69 64 GLU B N 1
ATOM 5130 C CA . GLU B 1 64 ? 20.484 23.516 17.406 1 78.69 64 GLU B CA 1
ATOM 5131 C C . GLU B 1 64 ? 18.984 23.281 17.344 1 78.69 64 GLU B C 1
ATOM 5133 O O . GLU B 1 64 ? 18.484 22.641 16.422 1 78.69 64 GLU B O 1
ATOM 5138 N N . ILE B 1 65 ? 18.359 23.781 18.516 1 80.38 65 ILE B N 1
ATOM 5139 C CA . ILE B 1 65 ? 16.922 23.562 18.562 1 80.38 65 ILE B CA 1
ATOM 5140 C C . ILE B 1 65 ? 16.188 24.891 18.75 1 80.38 65 ILE B C 1
ATOM 5142 O O . ILE B 1 65 ? 16.766 25.859 19.25 1 80.38 65 ILE B O 1
ATOM 5146 N N . ASN B 1 66 ? 14.961 24.984 18.266 1 80.12 66 ASN B N 1
ATOM 5147 C CA . ASN B 1 66 ? 14.109 26.156 18.422 1 80.12 66 ASN B CA 1
ATOM 5148 C C . ASN B 1 66 ? 13.172 26 19.625 1 80.12 66 ASN B C 1
ATOM 5150 O O . ASN B 1 66 ? 12.016 26.438 19.562 1 80.12 66 ASN B O 1
ATOM 5154 N N . LEU B 1 67 ? 13.594 25.266 20.656 1 90.81 67 LEU B N 1
ATOM 5155 C CA . LEU B 1 67 ? 12.836 25.062 21.875 1 90.81 67 LEU B CA 1
ATOM 5156 C C . LEU B 1 67 ? 13.602 25.594 23.094 1 90.81 67 LEU B C 1
ATOM 5158 O O . LEU B 1 67 ? 14.828 25.609 23.094 1 90.81 67 LEU B O 1
ATOM 5162 N N . THR B 1 68 ? 12.867 26.062 24.016 1 91.94 68 THR B N 1
ATOM 5163 C CA . THR B 1 68 ? 13.461 26.547 25.266 1 91.94 68 THR B CA 1
ATOM 5164 C C . THR B 1 68 ? 12.859 25.828 26.469 1 91.94 68 THR B C 1
ATOM 5166 O O . THR B 1 68 ? 11.656 25.562 26.5 1 91.94 68 THR B O 1
ATOM 5169 N N . ARG B 1 69 ? 13.734 25.562 27.391 1 93.44 69 ARG B N 1
ATOM 5170 C CA . ARG B 1 69 ? 13.273 24.906 28.609 1 93.44 69 ARG B CA 1
ATOM 5171 C C . ARG B 1 69 ? 12.289 25.781 29.375 1 93.44 69 ARG B C 1
ATOM 5173 O O . ARG B 1 69 ? 12.562 26.969 29.609 1 93.44 69 ARG B O 1
ATOM 5180 N N . LEU B 1 70 ? 11.195 25.234 29.703 1 93.38 70 LEU B N 1
ATOM 5181 C CA . LEU B 1 70 ? 10.188 25.984 30.438 1 93.38 70 LEU B CA 1
ATOM 5182 C C . LEU B 1 70 ? 10.578 26.125 31.906 1 93.38 70 LEU B C 1
ATOM 5184 O O . LEU B 1 70 ? 10.914 25.125 32.562 1 93.38 70 LEU B O 1
ATOM 5188 N N . THR B 1 71 ? 10.539 27.344 32.5 1 88.75 71 THR B N 1
ATOM 5189 C CA . THR B 1 71 ? 10.914 27.578 33.906 1 88.75 71 THR B CA 1
ATOM 5190 C C . THR B 1 71 ? 9.711 28.031 34.719 1 88.75 71 THR B C 1
ATOM 5192 O O . THR B 1 71 ? 9.859 28.484 35.844 1 88.75 71 THR B O 1
ATOM 5195 N N . GLU B 1 72 ? 8.641 27.672 34.375 1 89.38 72 GLU B N 1
ATOM 5196 C CA . GLU B 1 72 ? 7.438 28.062 35.125 1 89.38 72 GLU B CA 1
ATOM 5197 C C . GLU B 1 72 ? 7.18 27.109 36.281 1 89.38 72 GLU B C 1
ATOM 5199 O O . GLU B 1 72 ? 7.402 25.906 36.188 1 89.38 72 GLU B O 1
ATOM 5204 N N . ASN B 1 73 ? 6.816 27.578 37.5 1 82.5 73 ASN B N 1
ATOM 5205 C CA . ASN B 1 73 ? 6.66 26.766 38.719 1 82.5 73 ASN B CA 1
ATOM 5206 C C . ASN B 1 73 ? 5.223 26.266 38.875 1 82.5 73 ASN B C 1
ATOM 5208 O O . ASN B 1 73 ? 4.984 25.25 39.5 1 82.5 73 ASN B O 1
ATOM 5212 N N . ASP B 1 74 ? 4.258 26.875 38.344 1 86.81 74 ASP B N 1
ATOM 5213 C CA . ASP B 1 74 ? 2.863 26.516 38.594 1 86.81 74 ASP B CA 1
ATOM 5214 C C . ASP B 1 74 ? 2.27 25.812 37.375 1 86.81 74 ASP B C 1
ATOM 5216 O O . ASP B 1 74 ? 1.212 26.188 36.875 1 86.81 74 ASP B O 1
ATOM 5220 N N . THR B 1 75 ? 3.047 24.703 37 1 93.38 75 THR B N 1
ATOM 5221 C CA . THR B 1 75 ? 2.529 23.922 35.906 1 93.38 75 THR B CA 1
ATOM 5222 C C . THR B 1 75 ? 1.954 22.594 36.406 1 93.38 75 THR B C 1
ATOM 5224 O O . THR B 1 75 ? 2.029 22.297 37.594 1 93.38 75 THR B O 1
ATOM 5227 N N . LYS B 1 76 ? 1.303 21.844 35.562 1 95.12 76 LYS B N 1
ATOM 5228 C CA . LYS B 1 76 ? 0.73 20.531 35.906 1 95.12 76 LYS B CA 1
ATOM 5229 C C . LYS B 1 76 ? 1.657 19.406 35.5 1 95.12 76 LYS B C 1
ATOM 5231 O O . LYS B 1 76 ? 1.249 18.234 35.469 1 95.12 76 LYS B O 1
ATOM 5236 N N . ILE B 1 77 ? 2.898 19.75 35.156 1 95.12 77 ILE B N 1
ATOM 5237 C CA . ILE B 1 77 ? 3.885 18.734 34.781 1 95.12 77 ILE B CA 1
ATOM 5238 C C . ILE B 1 77 ? 4.246 17.891 36 1 95.12 77 ILE B C 1
ATOM 5240 O O . ILE B 1 77 ? 4.582 18.422 37.031 1 95.12 77 ILE B O 1
ATOM 5244 N N . PRO B 1 78 ? 4.129 16.609 35.844 1 94.69 78 PRO B N 1
ATOM 5245 C CA . PRO B 1 78 ? 4.445 15.742 36.969 1 94.69 78 PRO B CA 1
ATOM 5246 C C . PRO B 1 78 ? 5.84 15.992 37.531 1 94.69 78 PRO B C 1
ATOM 5248 O O . PRO B 1 78 ? 6.707 16.531 36.844 1 94.69 78 PRO B O 1
ATOM 5251 N N . GLU B 1 79 ? 5.977 15.508 38.781 1 90.12 79 GLU B N 1
ATOM 5252 C CA . GLU B 1 79 ? 7.25 15.695 39.469 1 90.12 79 GLU B CA 1
ATOM 5253 C C . GLU B 1 79 ? 8.398 15.062 38.688 1 90.12 79 GLU B C 1
ATOM 5255 O O . GLU B 1 79 ? 8.297 13.922 38.219 1 90.12 79 GLU B O 1
ATOM 5260 N N . GLY B 1 80 ? 9.484 15.883 38.531 1 91.06 80 GLY B N 1
ATOM 5261 C CA . GLY B 1 80 ? 10.656 15.391 37.812 1 91.06 80 GLY B CA 1
ATOM 5262 C C . GLY B 1 80 ? 10.594 15.617 36.312 1 91.06 80 GLY B C 1
ATOM 5263 O O . GLY B 1 80 ? 11.586 15.43 35.625 1 91.06 80 GLY B O 1
ATOM 5264 N N . GLY B 1 81 ? 9.391 16.016 35.875 1 95 81 GLY B N 1
ATOM 5265 C CA . GLY B 1 81 ? 9.219 16.25 34.438 1 95 81 GLY B CA 1
ATOM 5266 C C . GLY B 1 81 ? 9.859 17.547 33.969 1 95 81 GLY B C 1
ATOM 5267 O O . GLY B 1 81 ? 10.008 18.5 34.75 1 95 81 GLY B O 1
ATOM 5268 N N . VAL B 1 82 ? 10.312 17.578 32.719 1 95.81 82 VAL B N 1
ATOM 5269 C CA . VAL B 1 82 ? 10.93 18.734 32.094 1 95.81 82 VAL B CA 1
ATOM 5270 C C . VAL B 1 82 ? 10.234 19.047 30.781 1 95.81 82 VAL B C 1
ATOM 5272 O O . VAL B 1 82 ? 9.969 18.125 29.984 1 95.81 82 VAL B O 1
ATOM 5275 N N . MET B 1 83 ? 9.906 20.281 30.625 1 95.88 83 MET B N 1
ATOM 5276 C CA . MET B 1 83 ? 9.227 20.672 29.391 1 95.88 83 MET B CA 1
ATOM 5277 C C . MET B 1 83 ? 10.055 21.672 28.594 1 95.88 83 MET B C 1
ATOM 5279 O O . MET B 1 83 ? 10.656 22.578 29.172 1 95.88 83 MET B O 1
ATOM 5283 N N . TYR B 1 84 ? 10.195 21.422 27.344 1 95.69 84 TYR B N 1
ATOM 5284 C CA . TYR B 1 84 ? 10.727 22.375 26.391 1 95.69 84 TYR B CA 1
ATOM 5285 C C . TYR B 1 84 ? 9.625 22.891 25.453 1 95.69 84 TYR B C 1
ATOM 5287 O O . TYR B 1 84 ? 8.805 22.109 24.969 1 95.69 84 TYR B O 1
ATOM 5295 N N . VAL B 1 85 ? 9.547 24.172 25.312 1 93.94 85 VAL B N 1
ATOM 5296 C CA . VAL B 1 85 ? 8.492 24.766 24.5 1 93.94 85 VAL B CA 1
ATOM 5297 C C . VAL B 1 85 ? 9.102 25.75 23.5 1 93.94 85 VAL B C 1
ATOM 5299 O O . VAL B 1 85 ? 10.125 26.375 23.781 1 93.94 85 VAL B O 1
ATOM 5302 N N . GLY B 1 86 ? 8.484 25.781 22.297 1 88.88 86 GLY B N 1
ATOM 5303 C CA . GLY B 1 86 ? 8.93 26.719 21.281 1 88.88 86 GLY B CA 1
ATOM 5304 C C . GLY B 1 86 ? 7.82 27.188 20.359 1 88.88 86 GLY B C 1
ATOM 5305 O O . GLY B 1 86 ? 6.762 26.562 20.297 1 88.88 86 GLY B O 1
ATOM 5306 N N . GLN B 1 87 ? 8.078 28.359 19.781 1 84.69 87 GLN B N 1
ATOM 5307 C CA . GLN B 1 87 ? 7.207 28.969 18.781 1 84.69 87 GLN B CA 1
ATOM 5308 C C . GLN B 1 87 ? 7.973 29.266 17.5 1 84.69 87 GLN B C 1
ATOM 5310 O O . GLN B 1 87 ? 9.07 29.828 17.531 1 84.69 87 GLN B O 1
ATOM 5315 N N . SER B 1 88 ? 7.406 28.766 16.422 1 78.38 88 SER B N 1
ATOM 5316 C CA . SER B 1 88 ? 8.039 29.094 15.156 1 78.38 88 SER B CA 1
ATOM 5317 C C . SER B 1 88 ? 7.965 30.594 14.867 1 78.38 88 SER B C 1
ATOM 5319 O O . SER B 1 88 ? 7.027 31.266 15.297 1 78.38 88 SER B O 1
ATOM 5321 N N . PRO B 1 89 ? 9.023 31.078 14.188 1 78.94 89 PRO B N 1
ATOM 5322 C CA . PRO B 1 89 ? 8.93 32.469 13.789 1 78.94 89 PRO B CA 1
ATOM 5323 C C . PRO B 1 89 ? 7.73 32.75 12.883 1 78.94 89 PRO B C 1
ATOM 5325 O O . PRO B 1 89 ? 7.332 31.891 12.102 1 78.94 89 PRO B O 1
ATOM 5328 N N . ILE B 1 90 ? 7.266 33.938 13.094 1 80.62 90 ILE B N 1
ATOM 5329 C CA . ILE B 1 90 ? 6.152 34.344 12.25 1 80.62 90 ILE B CA 1
ATOM 5330 C C . ILE B 1 90 ? 6.641 34.562 10.812 1 80.62 90 ILE B C 1
ATOM 5332 O O . ILE B 1 90 ? 7.586 35.312 10.57 1 80.62 90 ILE B O 1
ATOM 5336 N N . LYS B 1 91 ? 6.098 33.812 9.961 1 78.38 91 LYS B N 1
ATOM 5337 C CA . LYS B 1 91 ? 6.461 33.938 8.555 1 78.38 91 LYS B CA 1
ATOM 5338 C C . LYS B 1 91 ? 5.234 34.219 7.688 1 78.38 91 LYS B C 1
ATOM 5340 O O . LYS B 1 91 ? 4.105 33.906 8.086 1 78.38 91 LYS B O 1
ATOM 5345 N N . GLN B 1 92 ? 5.555 34.875 6.57 1 83.62 92 GLN B N 1
ATOM 5346 C CA . GLN B 1 92 ? 4.508 35.094 5.574 1 83.62 92 GLN B CA 1
ATOM 5347 C C . GLN B 1 92 ? 4.523 33.969 4.531 1 83.62 92 GLN B C 1
ATOM 5349 O O . GLN B 1 92 ? 5.586 33.469 4.164 1 83.62 92 GLN B O 1
ATOM 5354 N N . PRO B 1 93 ? 3.316 33.531 4.133 1 83.44 93 PRO B N 1
ATOM 5355 C CA . PRO B 1 93 ? 3.309 32.531 3.07 1 83.44 93 PRO B CA 1
ATOM 5356 C C . PRO B 1 93 ? 3.939 33.031 1.774 1 83.44 93 PRO B C 1
ATOM 5358 O O . PRO B 1 93 ? 3.795 34.219 1.429 1 83.44 93 PRO B O 1
ATOM 5361 N N . TRP B 1 94 ? 4.594 32.219 0.995 1 81.62 94 TRP B N 1
ATOM 5362 C CA . TRP B 1 94 ? 5.316 32.594 -0.21 1 81.62 94 TRP B CA 1
ATOM 5363 C C . TRP B 1 94 ? 4.367 33.156 -1.255 1 81.62 94 TRP B C 1
ATOM 5365 O O . TRP B 1 94 ? 4.758 34.031 -2.053 1 81.62 94 TRP B O 1
ATOM 5375 N N . TRP B 1 95 ? 3.148 32.625 -1.285 1 89.12 95 TRP B N 1
ATOM 5376 C CA . TRP B 1 95 ? 2.209 33.031 -2.328 1 89.12 95 TRP B CA 1
ATOM 5377 C C . TRP B 1 95 ? 1.758 34.469 -2.133 1 89.12 95 TRP B C 1
ATOM 5379 O O . TRP B 1 95 ? 1.199 35.094 -3.047 1 89.12 95 TRP B O 1
ATOM 5389 N N . LYS B 1 96 ? 1.969 35 -0.91 1 90 96 LYS B N 1
ATOM 5390 C CA . LYS B 1 96 ? 1.7 36.438 -0.707 1 90 96 LYS B CA 1
ATOM 5391 C C . LYS B 1 96 ? 2.561 37.281 -1.627 1 90 96 LYS B C 1
ATOM 5393 O O . LYS B 1 96 ? 2.051 38.188 -2.311 1 90 96 LYS B O 1
ATOM 5398 N N . GLU B 1 97 ? 3.842 37 -1.571 1 88.81 97 GLU B N 1
ATOM 5399 C CA . GLU B 1 97 ? 4.777 37.75 -2.43 1 88.81 97 GLU B CA 1
ATOM 5400 C C . GLU B 1 97 ? 4.562 37.375 -3.898 1 88.81 97 GLU B C 1
ATOM 5402 O O . GLU B 1 97 ? 4.691 38.25 -4.773 1 88.81 97 GLU B O 1
ATOM 5407 N N . TYR B 1 98 ? 4.281 36.25 -4.195 1 92.5 98 TYR B N 1
ATOM 5408 C CA . TYR B 1 98 ? 4.078 35.75 -5.559 1 92.5 98 TYR B CA 1
ATOM 5409 C C . TYR B 1 98 ? 2.928 36.469 -6.234 1 92.5 98 TYR B C 1
ATOM 5411 O O . TYR B 1 98 ? 3.049 36.906 -7.383 1 92.5 98 TYR B O 1
ATOM 5419 N N . TRP B 1 99 ? 1.832 36.688 -5.48 1 93.94 99 TRP B N 1
ATOM 5420 C CA . TRP B 1 99 ? 0.638 37.281 -6.047 1 93.94 99 TRP B CA 1
ATOM 5421 C C . TRP B 1 99 ? 0.634 38.812 -5.797 1 93.94 99 TRP B C 1
ATOM 5423 O O . TRP B 1 99 ? -0.297 39.5 -6.203 1 93.94 99 TRP B O 1
ATOM 5433 N N . GLY B 1 100 ? 1.647 39.25 -5.105 1 92.38 100 GLY B N 1
ATOM 5434 C CA . GLY B 1 100 ? 1.766 40.656 -4.832 1 92.38 100 GLY B CA 1
ATOM 5435 C C . GLY B 1 100 ? 0.696 41.188 -3.889 1 92.38 100 GLY B C 1
ATOM 5436 O O . GLY B 1 100 ? 0.128 42.25 -4.113 1 92.38 100 GLY B O 1
ATOM 5437 N N . ILE B 1 101 ? 0.401 40.406 -2.816 1 91.62 101 ILE B N 1
ATOM 5438 C CA . ILE B 1 101 ? -0.643 40.781 -1.864 1 91.62 101 ILE B CA 1
ATOM 5439 C C . ILE B 1 101 ? -0.052 41.656 -0.765 1 91.62 101 ILE B C 1
ATOM 5441 O O . ILE B 1 101 ? 1.039 41.375 -0.26 1 91.62 101 ILE B O 1
ATOM 5445 N N . ASN B 1 102 ? -0.777 42.688 -0.378 1 89.44 102 ASN B N 1
ATOM 5446 C CA . ASN B 1 102 ? -0.299 43.625 0.632 1 89.44 102 ASN B CA 1
ATOM 5447 C C . ASN B 1 102 ? -0.826 43.281 2.02 1 89.44 102 ASN B C 1
ATOM 5449 O O . ASN B 1 102 ? -0.209 43.625 3.029 1 89.44 102 ASN B O 1
ATOM 5453 N N . GLN B 1 103 ? -1.913 42.656 2.066 1 87.94 103 GLN B N 1
ATOM 5454 C CA . GLN B 1 103 ? -2.504 42.281 3.348 1 87.94 103 GLN B CA 1
ATOM 5455 C C . GLN B 1 103 ? -1.533 41.469 4.18 1 87.94 103 GLN B C 1
ATOM 5457 O O . GLN B 1 103 ? -0.813 40.625 3.641 1 87.94 103 GLN B O 1
ATOM 5462 N N . GLU B 1 104 ? -1.523 41.781 5.461 1 86.44 104 GLU B N 1
ATOM 5463 C CA . GLU B 1 104 ? -0.634 41.031 6.352 1 86.44 104 GLU B CA 1
ATOM 5464 C C . GLU B 1 104 ? -1.199 39.656 6.672 1 86.44 104 GLU B C 1
ATOM 5466 O O . GLU B 1 104 ? -2.367 39.531 7.047 1 86.44 104 GLU B O 1
ATOM 5471 N N . LEU B 1 105 ? -0.501 38.75 6.375 1 86.12 105 LEU B N 1
ATOM 5472 C CA . LEU B 1 105 ? -0.804 37.344 6.691 1 86.12 105 LEU B CA 1
ATOM 5473 C C . LEU B 1 105 ? 0.286 36.75 7.566 1 86.12 105 LEU B C 1
ATOM 5475 O O . LEU B 1 105 ? 1.476 36.906 7.297 1 86.12 105 LEU B O 1
ATOM 5479 N N . LYS B 1 106 ? -0.126 36.188 8.672 1 80.94 106 LYS B N 1
ATOM 5480 C CA . LYS B 1 106 ? 0.829 35.625 9.625 1 80.94 106 LYS B CA 1
ATOM 5481 C C . LYS B 1 106 ? 0.588 34.125 9.836 1 80.94 106 LYS B C 1
ATOM 5483 O O . LYS B 1 106 ? -0.559 33.688 9.859 1 80.94 106 LYS B O 1
ATOM 5488 N N . GLN B 1 107 ? 1.626 33.469 9.836 1 78.44 107 GLN B N 1
ATOM 5489 C CA . GLN B 1 107 ? 1.591 32.062 10.148 1 78.44 107 GLN B CA 1
ATOM 5490 C C . GLN B 1 107 ? 2.541 31.734 11.297 1 78.44 107 GLN B C 1
ATOM 5492 O O . GLN B 1 107 ? 3.635 32.281 11.391 1 78.44 107 GLN B O 1
ATOM 5497 N N . SER B 1 108 ? 2.135 31.047 12.258 1 77.94 108 SER B N 1
ATOM 5498 C CA . SER B 1 108 ? 2.961 30.609 13.375 1 77.94 108 SER B CA 1
ATOM 5499 C C . SER B 1 108 ? 2.484 29.266 13.93 1 77.94 108 SER B C 1
ATOM 5501 O O . SER B 1 108 ? 1.309 28.922 13.797 1 77.94 108 SER B O 1
ATOM 5503 N N . SER B 1 109 ? 3.363 28.469 14.391 1 80.19 109 SER B N 1
ATOM 5504 C CA . SER B 1 109 ? 3.051 27.188 15.023 1 80.19 109 SER B CA 1
ATOM 5505 C C . SER B 1 109 ? 3.787 27.031 16.344 1 80.19 109 SER B C 1
ATOM 5507 O O . SER B 1 109 ? 4.852 27.625 16.547 1 80.19 109 SER B O 1
ATOM 5509 N N . ALA B 1 110 ? 3.135 26.375 17.281 1 85.06 110 ALA B N 1
ATOM 5510 C CA . ALA B 1 110 ? 3.73 26.094 18.594 1 85.06 110 ALA B CA 1
ATOM 5511 C C . ALA B 1 110 ? 4.078 24.609 18.719 1 85.06 110 ALA B C 1
ATOM 5513 O O . ALA B 1 110 ? 3.373 23.75 18.188 1 85.06 110 ALA B O 1
ATOM 5514 N N . SER B 1 111 ? 5.172 24.297 19.344 1 87.56 111 SER B N 1
ATOM 5515 C CA . SER B 1 111 ? 5.602 22.922 19.578 1 87.56 111 SER B CA 1
ATOM 5516 C C . SER B 1 111 ? 6.164 22.75 20.984 1 87.56 111 SER B C 1
ATOM 5518 O O . SER B 1 111 ? 6.562 23.734 21.625 1 87.56 111 SER B O 1
ATOM 5520 N N . ALA B 1 112 ? 6.148 21.531 21.5 1 93.06 112 ALA B N 1
ATOM 5521 C CA . ALA B 1 112 ? 6.676 21.25 22.828 1 93.06 112 ALA B CA 1
ATOM 5522 C C . ALA B 1 112 ? 7.105 19.797 22.953 1 93.06 112 ALA B C 1
ATOM 5524 O O . ALA B 1 112 ? 6.645 18.938 22.203 1 93.06 112 ALA B O 1
ATOM 5525 N N . ILE B 1 113 ? 8.023 19.594 23.844 1 95.88 113 ILE B N 1
ATOM 5526 C CA . ILE B 1 113 ? 8.414 18.25 24.266 1 95.88 113 ILE B CA 1
ATOM 5527 C C . ILE B 1 113 ? 8.406 18.172 25.797 1 95.88 113 ILE B C 1
ATOM 5529 O O . ILE B 1 113 ? 8.969 19.031 26.469 1 95.88 113 ILE B O 1
ATOM 5533 N N . VAL B 1 114 ? 7.777 17.219 26.328 1 97.25 114 VAL B N 1
ATOM 5534 C CA . VAL B 1 114 ? 7.773 16.969 27.766 1 97.25 114 VAL B CA 1
ATOM 5535 C C . VAL B 1 114 ? 8.508 15.664 28.062 1 97.25 114 VAL B C 1
ATOM 5537 O O . VAL B 1 114 ? 8.164 14.609 27.516 1 97.25 114 VAL B O 1
ATOM 5540 N N . PHE B 1 115 ? 9.516 15.75 28.891 1 97.75 115 PHE B N 1
ATOM 5541 C CA . PHE B 1 115 ? 10.258 14.578 29.328 1 97.75 115 PHE B CA 1
ATOM 5542 C C . PHE B 1 115 ? 9.773 14.125 30.703 1 97.75 115 PHE B C 1
ATOM 5544 O O . PHE B 1 115 ? 9.68 14.93 31.641 1 97.75 115 PHE B O 1
ATOM 5551 N N . LEU B 1 116 ? 9.43 12.883 30.859 1 97.56 116 LEU B N 1
ATOM 5552 C CA . LEU B 1 116 ? 8.969 12.328 32.125 1 97.56 116 LEU B CA 1
ATOM 5553 C C . LEU B 1 116 ? 9.859 11.172 32.562 1 97.56 116 LEU B C 1
ATOM 5555 O O . LEU B 1 116 ? 10.086 10.227 31.797 1 97.56 116 LEU B O 1
ATOM 5559 N N . PRO B 1 117 ? 10.398 11.203 33.75 1 96.75 117 PRO B N 1
ATOM 5560 C CA . PRO B 1 117 ? 11.148 10.07 34.281 1 96.75 117 PRO B CA 1
ATOM 5561 C C . PRO B 1 117 ? 10.25 8.953 34.812 1 96.75 117 PRO B C 1
ATOM 5563 O O . PRO B 1 117 ? 9.352 9.203 35.625 1 96.75 117 PRO B O 1
ATOM 5566 N N . VAL B 1 118 ? 10.406 7.738 34.312 1 95.81 118 VAL B N 1
ATOM 5567 C CA . VAL B 1 118 ? 9.625 6.578 34.75 1 95.81 118 VAL B CA 1
ATOM 5568 C C . VAL B 1 118 ? 10.547 5.379 34.938 1 95.81 118 VAL B C 1
ATOM 5570 O O . VAL B 1 118 ? 11.125 4.859 34 1 95.81 118 VAL B O 1
ATOM 5573 N N . ASN B 1 119 ? 10.594 4.695 36.125 1 91.94 119 ASN B N 1
ATOM 5574 C CA . ASN B 1 119 ? 11.336 3.479 36.438 1 91.94 119 ASN B CA 1
ATOM 5575 C C . ASN B 1 119 ? 12.758 3.527 35.875 1 91.94 119 ASN B C 1
ATOM 5577 O O . ASN B 1 119 ? 13.172 2.625 35.156 1 91.94 119 ASN B O 1
ATOM 5581 N N . ASP B 1 120 ? 13.508 4.5 36 1 91.44 120 ASP B N 1
ATOM 5582 C CA . ASP B 1 120 ? 14.906 4.688 35.625 1 91.44 120 ASP B CA 1
ATOM 5583 C C . ASP B 1 120 ? 15.039 4.918 34.125 1 91.44 120 ASP B C 1
ATOM 5585 O O . ASP B 1 120 ? 16.125 4.742 33.562 1 91.44 120 ASP B O 1
ATOM 5589 N N . ARG B 1 121 ? 13.961 5.059 33.5 1 95.75 121 ARG B N 1
ATOM 5590 C CA . ARG B 1 121 ? 13.938 5.434 32.062 1 95.75 121 ARG B CA 1
ATOM 5591 C C . ARG B 1 121 ? 13.281 6.793 31.875 1 95.75 121 ARG B C 1
ATOM 5593 O O . ARG B 1 121 ? 12.805 7.402 32.844 1 95.75 121 ARG B O 1
ATOM 5600 N N . TRP B 1 122 ? 13.398 7.32 30.703 1 97.44 122 TRP B N 1
ATOM 5601 C CA . TRP B 1 122 ? 12.758 8.594 30.375 1 97.44 122 TRP B CA 1
ATOM 5602 C C . TRP B 1 122 ? 11.836 8.445 29.156 1 97.44 122 TRP B C 1
ATOM 5604 O O . TRP B 1 122 ? 12.18 7.754 28.203 1 97.44 122 TRP B O 1
ATOM 5614 N N . PHE B 1 123 ? 10.68 9.039 29.297 1 98.06 123 PHE B N 1
ATOM 5615 C CA . PHE B 1 123 ? 9.766 9.172 28.156 1 98.06 123 PHE B CA 1
ATOM 5616 C C . PHE B 1 123 ? 9.781 10.594 27.625 1 98.06 123 PHE B C 1
ATOM 5618 O O . PHE B 1 123 ? 9.953 11.555 28.375 1 98.06 123 PHE B O 1
ATOM 5625 N N . ALA B 1 124 ? 9.664 10.758 26.328 1 97.5 124 ALA B N 1
ATOM 5626 C CA . ALA B 1 124 ? 9.492 12.055 25.672 1 97.5 124 ALA B CA 1
ATOM 5627 C C . ALA B 1 124 ? 8.133 12.148 25 1 97.5 124 ALA B C 1
ATOM 5629 O O . ALA B 1 124 ? 7.828 11.383 24.078 1 97.5 124 ALA B O 1
ATOM 5630 N N . ILE B 1 125 ? 7.34 13.023 25.406 1 96.5 125 ILE B N 1
ATOM 5631 C CA . ILE B 1 125 ? 6.039 13.297 24.797 1 96.5 125 ILE B CA 1
ATOM 5632 C C . ILE B 1 125 ? 6.145 14.523 23.891 1 96.5 125 ILE B C 1
ATOM 5634 O O . ILE B 1 125 ? 6.477 15.617 24.344 1 96.5 125 ILE B O 1
ATOM 5638 N N . THR B 1 126 ? 5.82 14.305 22.625 1 91.94 126 THR B N 1
ATOM 5639 C CA . THR B 1 126 ? 6.047 15.383 21.672 1 91.94 126 THR B CA 1
ATOM 5640 C C . THR B 1 126 ? 4.719 15.969 21.188 1 91.94 126 THR B C 1
ATOM 5642 O O . THR B 1 126 ? 3.74 15.242 21.016 1 91.94 126 THR B O 1
ATOM 5645 N N . PHE B 1 127 ? 4.723 17.25 21.062 1 87.75 127 PHE B N 1
ATOM 5646 C CA . PHE B 1 127 ? 3.584 18 20.562 1 87.75 127 PHE B CA 1
ATOM 5647 C C . PHE B 1 127 ? 3.996 18.859 19.359 1 87.75 127 PHE B C 1
ATOM 5649 O O . PHE B 1 127 ? 5.047 19.5 19.391 1 87.75 127 PHE B O 1
ATOM 5656 N N . GLY B 1 128 ? 3.139 18.812 18.312 1 76.5 128 GLY B N 1
ATOM 5657 C CA . GLY B 1 128 ? 3.518 19.547 17.109 1 76.5 128 GLY B CA 1
ATOM 5658 C C . GLY B 1 128 ? 4.727 18.938 16.406 1 76.5 128 GLY B C 1
ATOM 5659 O O . GLY B 1 128 ? 4.949 17.734 16.469 1 76.5 128 GLY B O 1
ATOM 5660 N N . ALA B 1 129 ? 5.469 19.812 15.656 1 72.94 129 ALA B N 1
ATOM 5661 C CA . ALA B 1 129 ? 6.629 19.344 14.906 1 72.94 129 ALA B CA 1
ATOM 5662 C C . ALA B 1 129 ? 7.883 19.328 15.781 1 72.94 129 ALA B C 1
ATOM 5664 O O . ALA B 1 129 ? 8.977 19.656 15.312 1 72.94 129 ALA B O 1
ATOM 5665 N N . SER B 1 130 ? 7.734 19.031 17.031 1 82.56 130 SER B N 1
ATOM 5666 C CA . SER B 1 130 ? 8.859 19.109 17.953 1 82.56 130 SER B CA 1
ATOM 5667 C C . SER B 1 130 ? 9.719 17.844 17.875 1 82.56 130 SER B C 1
ATOM 5669 O O . SER B 1 130 ? 10.875 17.844 18.312 1 82.56 130 SER B O 1
ATOM 5671 N N . TYR B 1 131 ? 9.203 16.75 17.375 1 82.56 131 TYR B N 1
ATOM 5672 C CA . TYR B 1 131 ? 9.875 15.461 17.391 1 82.56 131 TYR B CA 1
ATOM 5673 C C . TYR B 1 131 ? 11.203 15.523 16.625 1 82.56 131 TYR B C 1
ATOM 5675 O O . TYR B 1 131 ? 12.133 14.781 16.938 1 82.56 131 TYR B O 1
ATOM 5683 N N . HIS B 1 132 ? 11.297 16.406 15.672 1 74.75 132 HIS B N 1
ATOM 5684 C CA . HIS B 1 132 ? 12.516 16.516 14.875 1 74.75 132 HIS B CA 1
ATOM 5685 C C . HIS B 1 132 ? 13.68 17.031 15.711 1 74.75 132 HIS B C 1
ATOM 5687 O O . HIS B 1 132 ? 14.836 16.922 15.312 1 74.75 132 HIS B O 1
ATOM 5693 N N . ASN B 1 133 ? 13.367 17.594 16.844 1 86.06 133 ASN B N 1
ATOM 5694 C CA . ASN B 1 133 ? 14.406 18.109 17.734 1 86.06 133 ASN B CA 1
ATOM 5695 C C . ASN B 1 133 ? 15.062 17 18.547 1 86.06 133 ASN B C 1
ATOM 5697 O O . ASN B 1 133 ? 16.125 17.203 19.141 1 86.06 133 ASN B O 1
ATOM 5701 N N . LEU B 1 134 ? 14.477 15.836 18.562 1 87.88 134 LEU B N 1
ATOM 5702 C CA . LEU B 1 134 ? 15.062 14.695 19.25 1 87.88 134 LEU B CA 1
ATOM 5703 C C . LEU B 1 134 ? 16.203 14.094 18.438 1 87.88 134 LEU B C 1
ATOM 5705 O O . LEU B 1 134 ? 16.109 13.961 17.219 1 87.88 134 LEU B O 1
ATOM 5709 N N . LYS B 1 135 ? 17.297 13.82 19.172 1 84.12 135 LYS B N 1
ATOM 5710 C CA . LYS B 1 135 ? 18.344 13.047 18.516 1 84.12 135 LYS B CA 1
ATOM 5711 C C . LYS B 1 135 ? 17.844 11.656 18.125 1 84.12 135 LYS B C 1
ATOM 5713 O O . LYS B 1 135 ? 17.219 10.969 18.922 1 84.12 135 LYS B O 1
ATOM 5718 N N . GLU B 1 136 ? 18.141 11.32 16.953 1 75.94 136 GLU B N 1
ATOM 5719 C CA . GLU B 1 136 ? 17.641 10.039 16.453 1 75.94 136 GLU B CA 1
ATOM 5720 C C . GLU B 1 136 ? 18.172 8.875 17.297 1 75.94 136 GLU B C 1
ATOM 5722 O O . GLU B 1 136 ? 17.484 7.883 17.5 1 75.94 136 GLU B O 1
ATOM 5727 N N . LYS B 1 137 ? 19.328 8.984 17.797 1 76.69 137 LYS B N 1
ATOM 5728 C CA . LYS B 1 137 ? 19.953 7.902 18.562 1 76.69 137 LYS B CA 1
ATOM 5729 C C . LYS B 1 137 ? 19.438 7.879 20 1 76.69 137 LYS B C 1
ATOM 5731 O O . LYS B 1 137 ? 19.734 6.953 20.75 1 76.69 137 LYS B O 1
ATOM 5736 N N . ALA B 1 138 ? 18.672 8.781 20.344 1 87.88 138 ALA B N 1
ATOM 5737 C CA . ALA B 1 138 ? 18.312 8.961 21.75 1 87.88 138 ALA B CA 1
ATOM 5738 C C . ALA B 1 138 ? 17.141 8.055 22.141 1 87.88 138 ALA B C 1
ATOM 5740 O O . ALA B 1 138 ? 16.906 7.812 23.328 1 87.88 138 ALA B O 1
ATOM 5741 N N . TYR B 1 139 ? 16.391 7.574 21.219 1 90.38 139 TYR B N 1
ATOM 5742 C CA . TYR B 1 139 ? 15.195 6.844 21.609 1 90.38 139 TYR B CA 1
ATOM 5743 C C . TYR B 1 139 ? 15.211 5.43 21.047 1 90.38 139 TYR B C 1
ATOM 5745 O O . TYR B 1 139 ? 15.984 5.129 20.141 1 90.38 139 TYR B O 1
ATOM 5753 N N . GLU B 1 140 ? 14.375 4.555 21.672 1 86.94 140 GLU B N 1
ATOM 5754 C CA . GLU B 1 140 ? 14.195 3.182 21.203 1 86.94 140 GLU B CA 1
ATOM 5755 C C . GLU B 1 140 ? 13.391 3.135 19.906 1 86.94 140 GLU B C 1
ATOM 5757 O O . GLU B 1 140 ? 12.211 3.49 19.891 1 86.94 140 GLU B O 1
ATOM 5762 N N . TYR B 1 141 ? 13.93 2.574 18.922 1 78.19 141 TYR B N 1
ATOM 5763 C CA . TYR B 1 141 ? 13.328 2.617 17.594 1 78.19 141 TYR B CA 1
ATOM 5764 C C . TYR B 1 141 ? 12.125 1.678 17.516 1 78.19 141 TYR B C 1
ATOM 5766 O O . TYR B 1 141 ? 11.289 1.811 16.625 1 78.19 141 TYR B O 1
ATOM 5774 N N . ASP B 1 142 ? 12.094 0.673 18.422 1 82.75 142 ASP B N 1
ATOM 5775 C CA . ASP B 1 142 ? 11.031 -0.322 18.297 1 82.75 142 ASP B CA 1
ATOM 5776 C C . ASP B 1 142 ? 9.992 -0.157 19.406 1 82.75 142 ASP B C 1
ATOM 5778 O O . ASP B 1 142 ? 9.133 -1.024 19.594 1 82.75 142 ASP B O 1
ATOM 5782 N N . PHE B 1 143 ? 10.07 0.875 20.125 1 90.06 143 PHE B N 1
ATOM 5783 C CA . PHE B 1 143 ? 9.164 1.05 21.25 1 90.06 143 PHE B CA 1
ATOM 5784 C C . PHE B 1 143 ? 7.715 1.034 20.781 1 90.06 143 PHE B C 1
ATOM 5786 O O . PHE B 1 143 ? 6.902 0.261 21.297 1 90.06 143 PHE B O 1
ATOM 5793 N N . GLY B 1 144 ? 7.449 1.921 19.875 1 91.19 144 GLY B N 1
ATOM 5794 C CA . GLY B 1 144 ? 6.07 2.059 19.422 1 91.19 144 GLY B CA 1
ATOM 5795 C C . GLY B 1 144 ? 5.523 0.798 18.781 1 91.19 144 GLY B C 1
ATOM 5796 O O . GLY B 1 144 ? 4.438 0.335 19.141 1 91.19 144 GLY B O 1
ATOM 5797 N N . ILE B 1 145 ? 6.23 0.26 17.875 1 87.44 145 ILE B N 1
ATOM 5798 C CA . ILE B 1 145 ? 5.746 -0.892 17.125 1 87.44 145 ILE B CA 1
ATOM 5799 C C . ILE B 1 145 ? 5.621 -2.1 18.047 1 87.44 145 ILE B C 1
ATOM 5801 O O . ILE B 1 145 ? 4.641 -2.846 17.984 1 87.44 145 ILE B O 1
ATOM 5805 N N . ARG B 1 146 ? 6.535 -2.324 18.922 1 88 146 ARG B N 1
ATOM 5806 C CA . ARG B 1 146 ? 6.5 -3.463 19.828 1 88 146 ARG B CA 1
ATOM 5807 C C . ARG B 1 146 ? 5.352 -3.332 20.828 1 88 146 ARG B C 1
ATOM 5809 O O . ARG B 1 146 ? 4.668 -4.316 21.125 1 88 146 ARG B O 1
ATOM 5816 N N . THR B 1 147 ? 5.238 -2.174 21.344 1 93.31 147 THR B N 1
ATOM 5817 C CA . THR B 1 147 ? 4.141 -1.938 22.281 1 93.31 147 THR B CA 1
ATOM 5818 C C . THR B 1 147 ? 2.795 -2.164 21.594 1 93.31 147 THR B C 1
ATOM 5820 O O . THR B 1 147 ? 1.885 -2.748 22.188 1 93.31 147 THR B O 1
ATOM 5823 N N . THR B 1 148 ? 2.699 -1.69 20.375 1 90.5 148 THR B N 1
ATOM 5824 C CA . THR B 1 148 ? 1.476 -1.87 19.609 1 90.5 148 THR B CA 1
ATOM 5825 C C . THR B 1 148 ? 1.227 -3.35 19.328 1 90.5 148 THR B C 1
ATOM 5827 O O . THR B 1 148 ? 0.104 -3.834 19.469 1 90.5 148 THR B O 1
ATOM 5830 N N . LEU B 1 149 ? 2.221 -4.094 18.969 1 87.19 149 LEU B N 1
ATOM 5831 C CA . LEU B 1 149 ? 2.094 -5.516 18.672 1 87.19 149 LEU B CA 1
ATOM 5832 C C . LEU B 1 149 ? 1.641 -6.285 19.906 1 87.19 149 LEU B C 1
ATOM 5834 O O . LEU B 1 149 ? 0.898 -7.266 19.797 1 87.19 149 LEU B O 1
ATOM 5838 N N . ASN B 1 150 ? 2.068 -5.793 21.016 1 90.06 150 ASN B N 1
ATOM 5839 C CA . ASN B 1 150 ? 1.724 -6.461 22.266 1 90.06 150 ASN B CA 1
ATOM 5840 C C . ASN B 1 150 ? 0.322 -6.082 22.734 1 90.06 150 ASN B C 1
ATOM 5842 O O . ASN B 1 150 ? -0.315 -6.836 23.469 1 90.06 150 ASN B O 1
ATOM 5846 N N . SER B 1 151 ? -0.152 -4.961 22.281 1 91.69 151 SER B N 1
ATOM 5847 C CA . SER B 1 151 ? -1.384 -4.445 22.859 1 91.69 151 SER B CA 1
ATOM 5848 C C . SER B 1 151 ? -2.553 -4.562 21.891 1 91.69 151 SER B C 1
ATOM 5850 O O . SER B 1 151 ? -3.713 -4.594 22.312 1 91.69 151 SER B O 1
ATOM 5852 N N . LEU B 1 152 ? -2.355 -4.625 20.656 1 87.56 152 LEU B N 1
ATOM 5853 C CA . LEU B 1 152 ? -3.414 -4.57 19.656 1 87.56 152 LEU B CA 1
ATOM 5854 C C . LEU B 1 152 ? -4.199 -5.875 19.625 1 87.56 152 LEU B C 1
ATOM 5856 O O . LEU B 1 152 ? -3.641 -6.945 19.875 1 87.56 152 LEU B O 1
ATOM 5860 N N . ASP B 1 153 ? -5.426 -5.691 19.281 1 85.19 153 ASP B N 1
ATOM 5861 C CA . ASP B 1 153 ? -6.23 -6.836 18.875 1 85.19 153 ASP B CA 1
ATOM 5862 C C . ASP B 1 153 ? -5.926 -7.219 17.422 1 85.19 153 ASP B C 1
ATOM 5864 O O . ASP B 1 153 ? -6.152 -6.43 16.5 1 85.19 153 ASP B O 1
ATOM 5868 N N . PRO B 1 154 ? -5.43 -8.398 17.234 1 77.25 154 PRO B N 1
ATOM 5869 C CA . PRO B 1 154 ? -5.039 -8.805 15.883 1 77.25 154 PRO B CA 1
ATOM 5870 C C . PRO B 1 154 ? -6.207 -8.766 14.898 1 77.25 154 PRO B C 1
ATOM 5872 O O . PRO B 1 154 ? -5.992 -8.75 13.68 1 77.25 154 PRO B O 1
ATOM 5875 N N . GLU B 1 155 ? -7.414 -8.688 15.359 1 76 155 GLU B N 1
ATOM 5876 C CA . GLU B 1 155 ? -8.578 -8.703 14.484 1 76 155 GLU B CA 1
ATOM 5877 C C . GLU B 1 155 ? -9.078 -7.285 14.211 1 76 155 GLU B C 1
ATOM 5879 O O . GLU B 1 155 ? -10.039 -7.094 13.461 1 76 155 GLU B O 1
ATOM 5884 N N . LYS B 1 156 ? -8.438 -6.367 14.766 1 81.81 156 LYS B N 1
ATOM 5885 C CA . LYS B 1 156 ? -8.945 -5.004 14.656 1 81.81 156 LYS B CA 1
ATOM 5886 C C . LYS B 1 156 ? -7.859 -4.051 14.164 1 81.81 156 LYS B C 1
ATOM 5888 O O . LYS B 1 156 ? -7.703 -2.951 14.695 1 81.81 156 LYS B O 1
ATOM 5893 N N . ILE B 1 157 ? -7.137 -4.512 13.211 1 83.62 157 ILE B N 1
ATOM 5894 C CA . ILE B 1 157 ? -6.102 -3.676 12.617 1 83.62 157 ILE B CA 1
ATOM 5895 C C . ILE B 1 157 ? -6.707 -2.801 11.523 1 83.62 157 ILE B C 1
ATOM 5897 O O . ILE B 1 157 ? -7.543 -3.262 10.742 1 83.62 157 ILE B O 1
ATOM 5901 N N . LYS B 1 158 ? -6.242 -1.542 11.453 1 82.69 158 LYS B N 1
ATOM 5902 C CA . LYS B 1 158 ? -6.824 -0.583 10.516 1 82.69 158 LYS B CA 1
ATOM 5903 C C . LYS B 1 158 ? -5.816 -0.181 9.445 1 82.69 158 LYS B C 1
ATOM 5905 O O . LYS B 1 158 ? -6.195 0.124 8.312 1 82.69 158 LYS B O 1
ATOM 5910 N N . SER B 1 159 ? -4.59 -0.058 9.82 1 87 159 SER B N 1
ATOM 5911 C CA . SER B 1 159 ? -3.58 0.445 8.891 1 87 159 SER B CA 1
ATOM 5912 C C . SER B 1 159 ? -2.213 -0.169 9.18 1 87 159 SER B C 1
ATOM 5914 O O . SER B 1 159 ? -1.888 -0.465 10.328 1 87 159 SER B O 1
ATOM 5916 N N . THR B 1 160 ? -1.477 -0.348 8.148 1 86.94 160 THR B N 1
ATOM 5917 C CA . THR B 1 160 ? -0.108 -0.827 8.297 1 86.94 160 THR B CA 1
ATOM 5918 C C . THR B 1 160 ? 0.808 -0.188 7.258 1 86.94 160 THR B C 1
ATOM 5920 O O . THR B 1 160 ? 0.399 0.034 6.117 1 86.94 160 THR B O 1
ATOM 5923 N N . ASP B 1 161 ? 1.968 0.2 7.699 1 87.06 161 ASP B N 1
ATOM 5924 C CA . ASP B 1 161 ? 3.043 0.618 6.805 1 87.06 161 ASP B CA 1
ATOM 5925 C C . ASP B 1 161 ? 4.098 -0.476 6.664 1 87.06 161 ASP B C 1
ATOM 5927 O O . ASP B 1 161 ? 4.578 -1.014 7.668 1 87.06 161 ASP B O 1
ATOM 5931 N N . LEU B 1 162 ? 4.402 -0.76 5.453 1 85.88 162 LEU B N 1
ATOM 5932 C CA . LEU B 1 162 ? 5.352 -1.829 5.168 1 85.88 162 LEU B CA 1
ATOM 5933 C C . LEU B 1 162 ? 6.555 -1.297 4.395 1 85.88 162 LEU B C 1
ATOM 5935 O O . LEU B 1 162 ? 6.434 -0.323 3.646 1 85.88 162 LEU B O 1
ATOM 5939 N N . LEU B 1 163 ? 7.668 -1.917 4.703 1 82.31 163 LEU B N 1
ATOM 5940 C CA . LEU B 1 163 ? 8.875 -1.694 3.916 1 82.31 163 LEU B CA 1
ATOM 5941 C C . LEU B 1 163 ? 9.359 -2.994 3.279 1 82.31 163 LEU B C 1
ATOM 5943 O O . LEU B 1 163 ? 9.469 -4.02 3.955 1 82.31 163 LEU B O 1
ATOM 5947 N N . ILE B 1 164 ? 9.531 -2.959 2.018 1 79.12 164 ILE B N 1
ATOM 5948 C CA . ILE B 1 164 ? 10.148 -4.066 1.294 1 79.12 164 ILE B CA 1
ATOM 5949 C C . ILE B 1 164 ? 11.609 -3.734 0.992 1 79.12 164 ILE B C 1
ATOM 5951 O O . ILE B 1 164 ? 11.906 -3.07 -0.004 1 79.12 164 ILE B O 1
ATOM 5955 N N . PRO B 1 165 ? 12.422 -4.238 1.769 1 71.31 165 PRO B N 1
ATOM 5956 C CA . PRO B 1 165 ? 13.828 -3.818 1.725 1 71.31 165 PRO B CA 1
ATOM 5957 C C . PRO B 1 165 ? 14.461 -4.043 0.356 1 71.31 165 PRO B C 1
ATOM 5959 O O . PRO B 1 165 ? 15.32 -3.256 -0.067 1 71.31 165 PRO B O 1
ATOM 5962 N N . GLU B 1 166 ? 14.07 -5.07 -0.342 1 69.75 166 GLU B N 1
ATOM 5963 C CA . GLU B 1 166 ? 14.672 -5.426 -1.623 1 69.75 166 GLU B CA 1
ATOM 5964 C C . GLU B 1 166 ? 14.648 -4.242 -2.588 1 69.75 166 GLU B C 1
ATOM 5966 O O . GLU B 1 166 ? 15.625 -3.996 -3.299 1 69.75 166 GLU B O 1
ATOM 5971 N N . THR B 1 167 ? 13.609 -3.584 -2.615 1 69.81 167 THR B N 1
ATOM 5972 C CA . THR B 1 167 ? 13.414 -2.486 -3.555 1 69.81 167 THR B CA 1
ATOM 5973 C C . THR B 1 167 ? 13.266 -1.161 -2.814 1 69.81 167 THR B C 1
ATOM 5975 O O . THR B 1 167 ? 13.102 -0.111 -3.439 1 69.81 167 THR B O 1
ATOM 5978 N N . ALA B 1 168 ? 13.352 -1.227 -1.503 1 74.88 168 ALA B N 1
ATOM 5979 C CA . ALA B 1 168 ? 13.086 -0.065 -0.659 1 74.88 168 ALA B CA 1
ATOM 5980 C C . ALA B 1 168 ? 11.68 0.478 -0.901 1 74.88 168 ALA B C 1
ATOM 5982 O O . ALA B 1 168 ? 11.43 1.672 -0.72 1 74.88 168 ALA B O 1
ATOM 5983 N N . LYS B 1 169 ? 10.875 -0.43 -1.405 1 82.19 169 LYS B N 1
ATOM 5984 C CA . LYS B 1 169 ? 9.469 -0.088 -1.624 1 82.19 169 LYS B CA 1
ATOM 5985 C C . LYS B 1 169 ? 8.727 0.065 -0.299 1 82.19 169 LYS B C 1
ATOM 5987 O O . LYS B 1 169 ? 8.938 -0.722 0.627 1 82.19 169 LYS B O 1
ATOM 5992 N N . ARG B 1 170 ? 7.926 1.132 -0.272 1 85.81 170 ARG B N 1
ATOM 5993 C CA . ARG B 1 170 ? 7.094 1.36 0.906 1 85.81 170 ARG B CA 1
ATOM 5994 C C . ARG B 1 170 ? 5.613 1.298 0.552 1 85.81 170 ARG B C 1
ATOM 5996 O O . ARG B 1 170 ? 5.203 1.755 -0.518 1 85.81 170 ARG B O 1
ATOM 6003 N N . GLN B 1 171 ? 4.906 0.704 1.48 1 87.25 171 GLN B N 1
ATOM 6004 C CA . GLN B 1 171 ? 3.471 0.56 1.249 1 87.25 171 GLN B CA 1
ATOM 6005 C C . GLN B 1 171 ? 2.676 0.887 2.51 1 87.25 171 GLN B C 1
ATOM 6007 O O . GLN B 1 171 ? 3.068 0.507 3.615 1 87.25 171 GLN B O 1
ATOM 6012 N N . ARG B 1 172 ? 1.663 1.652 2.246 1 88.25 172 ARG B N 1
ATOM 6013 C CA . ARG B 1 172 ? 0.656 1.86 3.281 1 88.25 172 ARG B CA 1
ATOM 6014 C C . ARG B 1 172 ? -0.671 1.218 2.891 1 88.25 172 ARG B C 1
ATOM 6016 O O . ARG B 1 172 ? -1.209 1.495 1.817 1 88.25 172 ARG B O 1
ATOM 6023 N N . ILE B 1 173 ? -1.129 0.393 3.73 1 87 173 ILE B N 1
ATOM 6024 C CA . ILE B 1 173 ? -2.393 -0.292 3.477 1 87 173 ILE B CA 1
ATOM 6025 C C . ILE B 1 173 ? -3.4 0.065 4.566 1 87 173 ILE B C 1
ATOM 6027 O O . ILE B 1 173 ? -3.088 -0.007 5.758 1 87 173 ILE B O 1
ATOM 6031 N N . GLN B 1 174 ? -4.562 0.461 4.137 1 86.5 174 GLN B N 1
ATOM 6032 C CA . GLN B 1 174 ? -5.609 0.837 5.078 1 86.5 174 GLN B CA 1
ATOM 6033 C C . GLN B 1 174 ? -6.938 0.173 4.723 1 86.5 174 GLN B C 1
ATOM 6035 O O . GLN B 1 174 ? -7.281 0.051 3.547 1 86.5 174 GLN B O 1
ATOM 6040 N N . ILE B 1 175 ? -7.59 -0.26 5.746 1 78.25 175 ILE B N 1
ATOM 6041 C CA . ILE B 1 175 ? -8.914 -0.856 5.582 1 78.25 175 ILE B CA 1
ATOM 6042 C C . ILE B 1 175 ? -9.922 -0.133 6.473 1 78.25 175 ILE B C 1
ATOM 6044 O O . ILE B 1 175 ? -9.617 0.199 7.621 1 78.25 175 ILE B O 1
ATOM 6048 N N . PRO B 1 176 ? -11.047 0.261 5.871 1 69.62 176 PRO B N 1
ATOM 6049 C CA . PRO B 1 176 ? -12.031 1.022 6.645 1 69.62 176 PRO B CA 1
ATOM 6050 C C . PRO B 1 176 ? -12.547 0.255 7.859 1 69.62 176 PRO B C 1
ATOM 6052 O O . PRO B 1 176 ? -12.711 0.833 8.938 1 69.62 176 PRO B O 1
ATOM 6055 N N . ASN B 1 177 ? -12.914 -0.997 7.574 1 65.25 177 ASN B N 1
ATOM 6056 C CA . ASN B 1 177 ? -13.406 -1.821 8.672 1 65.25 177 ASN B CA 1
ATOM 6057 C C . ASN B 1 177 ? -12.297 -2.691 9.258 1 65.25 177 ASN B C 1
ATOM 6059 O O . ASN B 1 177 ? -11.602 -3.4 8.523 1 65.25 177 ASN B O 1
ATOM 6063 N N . ALA B 1 178 ? -12.047 -2.35 10.531 1 62.5 178 ALA B N 1
ATOM 6064 C CA . ALA B 1 178 ? -10.984 -3.096 11.211 1 62.5 178 ALA B CA 1
ATOM 6065 C C . ALA B 1 178 ? -11.055 -4.582 10.867 1 62.5 178 ALA B C 1
ATOM 6067 O O . ALA B 1 178 ? -12.148 -5.156 10.797 1 62.5 178 ALA B O 1
ATOM 6068 N N . SER B 1 179 ? -9.938 -5.031 10.445 1 61.66 179 SER B N 1
ATOM 6069 C CA . SER B 1 179 ? -9.875 -6.434 10.039 1 61.66 179 SER B CA 1
ATOM 6070 C C . SER B 1 179 ? -8.555 -7.074 10.469 1 61.66 179 SER B C 1
ATOM 6072 O O . SER B 1 179 ? -7.699 -6.41 11.055 1 61.66 179 SER B O 1
ATOM 6074 N N . ASN B 1 180 ? -8.539 -8.312 10.305 1 61.53 180 ASN B N 1
ATOM 6075 C CA . ASN B 1 180 ? -7.332 -9.078 10.609 1 61.53 180 ASN B CA 1
ATOM 6076 C C . ASN B 1 180 ? -6.207 -8.766 9.633 1 61.53 180 ASN B C 1
ATOM 6078 O O . ASN B 1 180 ? -6.461 -8.406 8.477 1 61.53 180 ASN B O 1
ATOM 6082 N N . LEU B 1 181 ? -5.02 -8.789 10.211 1 57.56 181 LEU B N 1
ATOM 6083 C CA . LEU B 1 181 ? -3.801 -8.5 9.461 1 57.56 181 LEU B CA 1
ATOM 6084 C C . LEU B 1 181 ? -3.742 -9.312 8.172 1 57.56 181 LEU B C 1
ATOM 6086 O O . LEU B 1 181 ? -3.141 -8.875 7.188 1 57.56 181 LEU B O 1
ATOM 6090 N N . THR B 1 182 ? -4.297 -10.461 8.234 1 57.09 182 THR B N 1
ATOM 6091 C CA . THR B 1 182 ? -4.277 -11.344 7.07 1 57.09 182 THR B CA 1
ATOM 6092 C C . THR B 1 182 ? -4.965 -10.68 5.879 1 57.09 182 THR B C 1
ATOM 6094 O O . THR B 1 182 ? -4.629 -10.953 4.727 1 57.09 182 THR B O 1
ATOM 6097 N N . TYR B 1 183 ? -5.801 -9.781 6.246 1 58.75 183 TYR B N 1
ATOM 6098 C CA . TYR B 1 183 ? -6.535 -9.078 5.199 1 58.75 183 TYR B CA 1
ATOM 6099 C C . TYR B 1 183 ? -5.648 -8.062 4.488 1 58.75 183 TYR B C 1
ATOM 6101 O O . TYR B 1 183 ? -5.973 -7.605 3.393 1 58.75 183 TYR B O 1
ATOM 6109 N N . PHE B 1 184 ? -4.512 -7.859 5.078 1 59.91 184 PHE B N 1
ATOM 6110 C CA . PHE B 1 184 ? -3.627 -6.863 4.488 1 59.91 184 PHE B CA 1
ATOM 6111 C C . PHE B 1 184 ? -2.795 -7.469 3.365 1 59.91 184 PHE B C 1
ATOM 6113 O O . PHE B 1 184 ? -2.252 -6.75 2.527 1 59.91 184 PHE B O 1
ATOM 6120 N N . ASP B 1 185 ? -2.836 -8.766 3.248 1 59.22 185 ASP B N 1
ATOM 6121 C CA . ASP B 1 185 ? -2.371 -9.5 2.078 1 59.22 185 ASP B CA 1
ATOM 6122 C C . ASP B 1 185 ? -0.95 -9.094 1.698 1 59.22 185 ASP B C 1
ATOM 6124 O O . ASP B 1 185 ? -0.697 -8.688 0.562 1 59.22 185 ASP B O 1
ATOM 6128 N N . PHE B 1 186 ? -0.016 -9.062 2.68 1 60.09 186 PHE B N 1
ATOM 6129 C CA . PHE B 1 186 ? 1.367 -8.805 2.299 1 60.09 186 PHE B CA 1
ATOM 6130 C C . PHE B 1 186 ? 2.258 -9.984 2.65 1 60.09 186 PHE B C 1
ATOM 6132 O O . PHE B 1 186 ? 1.889 -10.828 3.475 1 60.09 186 PHE B O 1
ATOM 6139 N N . ASN B 1 187 ? 3.309 -10.055 1.849 1 64.88 187 ASN B N 1
ATOM 6140 C CA . ASN B 1 187 ? 4.27 -11.125 2.104 1 64.88 187 ASN B CA 1
ATOM 6141 C C . ASN B 1 187 ? 5.098 -10.852 3.354 1 64.88 187 ASN B C 1
ATOM 6143 O O . ASN B 1 187 ? 6.023 -10.039 3.322 1 64.88 187 ASN B O 1
ATOM 6147 N N . LYS B 1 188 ? 4.863 -11.539 4.352 1 67.75 188 LYS B N 1
ATOM 6148 C CA . LYS B 1 188 ? 5.461 -11.297 5.66 1 67.75 188 LYS B CA 1
ATOM 6149 C C . LYS B 1 188 ? 6.957 -11.602 5.645 1 67.75 188 LYS B C 1
ATOM 6151 O O . LYS B 1 188 ? 7.723 -11 6.406 1 67.75 188 LYS B O 1
ATOM 6156 N N . ASP B 1 189 ? 7.344 -12.422 4.73 1 69 189 ASP B N 1
ATOM 6157 C CA . ASP B 1 189 ? 8.742 -12.82 4.688 1 69 189 ASP B CA 1
ATOM 6158 C C . ASP B 1 189 ? 9.602 -11.742 4.031 1 69 189 ASP B C 1
ATOM 6160 O O . ASP B 1 189 ? 10.805 -11.656 4.285 1 69 189 ASP B O 1
ATOM 6164 N N . GLU B 1 190 ? 8.883 -11.008 3.289 1 73 190 GLU B N 1
ATOM 6165 C CA . GLU B 1 190 ? 9.656 -10.078 2.479 1 73 190 GLU B CA 1
ATOM 6166 C C . GLU B 1 190 ? 9.492 -8.641 2.975 1 73 190 GLU B C 1
ATOM 6168 O O . GLU B 1 190 ? 10.156 -7.727 2.48 1 73 190 GLU B O 1
ATOM 6173 N N . SER B 1 191 ? 8.617 -8.531 3.92 1 77.81 191 SER B N 1
ATOM 6174 C CA . SER B 1 191 ? 8.281 -7.164 4.309 1 77.81 191 SER B CA 1
ATOM 6175 C C . SER B 1 191 ? 8.625 -6.906 5.773 1 77.81 191 SER B C 1
ATOM 6177 O O . SER B 1 191 ? 8.68 -7.836 6.578 1 77.81 191 SER B O 1
ATOM 6179 N N . ILE B 1 192 ? 8.977 -5.707 6.031 1 78.19 192 ILE B N 1
ATOM 6180 C CA . ILE B 1 192 ? 9.164 -5.234 7.402 1 78.19 192 ILE B CA 1
ATOM 6181 C C . ILE B 1 192 ? 8.008 -4.32 7.793 1 78.19 192 ILE B C 1
ATOM 6183 O O . ILE B 1 192 ? 7.711 -3.35 7.094 1 78.19 192 ILE B O 1
ATOM 6187 N N . VAL B 1 193 ? 7.344 -4.723 8.836 1 82.19 193 VAL B N 1
ATOM 6188 C CA . VAL B 1 193 ? 6.266 -3.873 9.336 1 82.19 193 VAL B CA 1
ATOM 6189 C C . VAL B 1 193 ? 6.855 -2.672 10.07 1 82.19 193 VAL B C 1
ATOM 6191 O O . VAL B 1 193 ? 7.574 -2.832 11.062 1 82.19 193 VAL B O 1
ATOM 6194 N N . LYS B 1 194 ? 6.527 -1.524 9.602 1 83.94 194 LYS B N 1
ATOM 6195 C CA . LYS B 1 194 ? 7.117 -0.312 10.164 1 83.94 194 LYS B CA 1
ATOM 6196 C C . LYS B 1 194 ? 6.125 0.421 11.062 1 83.94 194 LYS B C 1
ATOM 6198 O O . LYS B 1 194 ? 6.52 1.143 11.977 1 83.94 194 LYS B O 1
ATOM 6203 N N . ARG B 1 195 ? 4.887 0.271 10.719 1 87.62 195 ARG B N 1
ATOM 6204 C CA . ARG B 1 195 ? 3.838 0.93 11.492 1 87.62 195 ARG B CA 1
ATOM 6205 C C . ARG B 1 195 ? 2.566 0.086 11.516 1 87.62 195 ARG B C 1
ATOM 6207 O O . ARG B 1 195 ? 2.219 -0.554 10.523 1 87.62 195 ARG B O 1
ATOM 6214 N N . LEU B 1 196 ? 1.926 0.116 12.586 1 87.12 196 LEU B N 1
ATOM 6215 C CA . LEU B 1 196 ? 0.663 -0.591 12.773 1 87.12 196 LEU B CA 1
ATOM 6216 C C . LEU B 1 196 ? -0.33 0.264 13.555 1 87.12 196 LEU B C 1
ATOM 6218 O O . LEU B 1 196 ? 0.042 0.919 14.531 1 87.12 196 LEU B O 1
ATOM 6222 N N . THR B 1 197 ? -1.523 0.311 13.094 1 87.94 197 THR B N 1
ATOM 6223 C CA . THR B 1 197 ? -2.6 1.044 13.75 1 87.94 197 THR B CA 1
ATOM 6224 C C . THR B 1 197 ? -3.818 0.149 13.953 1 87.94 197 THR B C 1
ATOM 6226 O O . THR B 1 197 ? -4.199 -0.604 13.055 1 87.94 197 THR B O 1
ATOM 6229 N N . GLY B 1 198 ? -4.371 0.184 15.125 1 85 198 GLY B N 1
ATOM 6230 C CA . GLY B 1 198 ? -5.574 -0.583 15.398 1 85 198 GLY B CA 1
ATOM 6231 C C . GLY B 1 198 ? -6.117 -0.364 16.797 1 85 198 GLY B C 1
ATOM 6232 O O . GLY B 1 198 ? -5.598 0.465 17.547 1 85 198 GLY B O 1
ATOM 6233 N N . ALA B 1 199 ? -7.195 -1.098 17.047 1 84.81 199 ALA B N 1
ATOM 6234 C CA . ALA B 1 199 ? -7.773 -1.07 18.391 1 84.81 199 ALA B CA 1
ATOM 6235 C C . ALA B 1 199 ? -7.039 -2.029 19.328 1 84.81 199 ALA B C 1
ATOM 6237 O O . ALA B 1 199 ? -6.613 -3.107 18.906 1 84.81 199 ALA B O 1
ATOM 6238 N N . VAL B 1 200 ? -6.922 -1.568 20.531 1 87.88 200 VAL B N 1
ATOM 6239 C CA . VAL B 1 200 ? -6.188 -2.395 21.484 1 87.88 200 VAL B CA 1
ATOM 6240 C C . VAL B 1 200 ? -7.113 -3.461 22.062 1 87.88 200 VAL B C 1
ATOM 6242 O O . VAL B 1 200 ? -8.336 -3.348 21.969 1 87.88 200 VAL B O 1
ATOM 6245 N N . LYS B 1 201 ? -6.477 -4.457 22.656 1 89.31 201 LYS B N 1
ATOM 6246 C CA . LYS B 1 201 ? -7.219 -5.5 23.359 1 89.31 201 LYS B CA 1
ATOM 6247 C C . LYS B 1 201 ? -8.039 -4.91 24.5 1 89.31 201 LYS B C 1
ATOM 6249 O O . LYS B 1 201 ? -7.711 -3.846 25.016 1 89.31 201 LYS B O 1
ATOM 6254 N N . ASP B 1 202 ? -9.031 -5.609 24.891 1 86.81 202 ASP B N 1
ATOM 6255 C CA . ASP B 1 202 ? -9.953 -5.141 25.938 1 86.81 202 ASP B CA 1
ATOM 6256 C C . ASP B 1 202 ? -9.219 -4.891 27.25 1 86.81 202 ASP B C 1
ATOM 6258 O O . ASP B 1 202 ? -9.578 -3.982 28 1 86.81 202 ASP B O 1
ATOM 6262 N N . GLU B 1 203 ? -8.219 -5.676 27.5 1 88.12 203 GLU B N 1
ATOM 6263 C CA . GLU B 1 203 ? -7.484 -5.562 28.75 1 88.12 203 GLU B CA 1
ATOM 6264 C C . GLU B 1 203 ? -6.766 -4.219 28.844 1 88.12 203 GLU B C 1
ATOM 6266 O O . GLU B 1 203 ? -6.453 -3.754 29.953 1 88.12 203 GLU B O 1
ATOM 6271 N N . TYR B 1 204 ? -6.535 -3.596 27.703 1 89.94 204 TYR B N 1
ATOM 6272 C CA . TYR B 1 204 ? -5.805 -2.334 27.703 1 89.94 204 TYR B CA 1
ATOM 6273 C C . TYR B 1 204 ? -6.723 -1.169 27.359 1 89.94 204 TYR B C 1
ATOM 6275 O O . TYR B 1 204 ? -6.281 -0.02 27.297 1 89.94 204 TYR B O 1
ATOM 6283 N N . ALA B 1 205 ? -7.984 -1.363 27.188 1 84.88 205 ALA B N 1
ATOM 6284 C CA . ALA B 1 205 ? -8.93 -0.374 26.688 1 84.88 205 ALA B CA 1
ATOM 6285 C C . ALA B 1 205 ? -9.102 0.778 27.672 1 84.88 205 ALA B C 1
ATOM 6287 O O . ALA B 1 205 ? -9.422 1.9 27.266 1 84.88 205 ALA B O 1
ATOM 6288 N N . ASP B 1 206 ? -8.836 0.484 28.859 1 82.56 206 ASP B N 1
ATOM 6289 C CA . ASP B 1 206 ? -8.953 1.522 29.875 1 82.56 206 ASP B CA 1
ATOM 6290 C C . ASP B 1 206 ? -7.766 2.484 29.812 1 82.56 206 ASP B C 1
ATOM 6292 O O . ASP B 1 206 ? -7.855 3.621 30.281 1 82.56 206 ASP B O 1
ATOM 6296 N N . LEU B 1 207 ? -6.719 1.969 29.297 1 84.44 207 LEU B N 1
ATOM 6297 C CA . LEU B 1 207 ? -5.496 2.758 29.219 1 84.44 207 LEU B CA 1
ATOM 6298 C C . LEU B 1 207 ? -5.445 3.549 27.906 1 84.44 207 LEU B C 1
ATOM 6300 O O . LEU B 1 207 ? -5.301 4.773 27.938 1 84.44 207 LEU B O 1
ATOM 6304 N N . ILE B 1 208 ? -5.492 2.742 26.812 1 84.12 208 ILE B N 1
ATOM 6305 C CA . ILE B 1 208 ? -5.449 3.326 25.484 1 84.12 208 ILE B CA 1
ATOM 6306 C C . ILE B 1 208 ? -6.477 2.641 24.578 1 84.12 208 ILE B C 1
ATOM 6308 O O . ILE B 1 208 ? -6.695 1.432 24.688 1 84.12 208 ILE B O 1
ATOM 6312 N N . ARG B 1 209 ? -7.234 3.363 23.906 1 78.25 209 ARG B N 1
ATOM 6313 C CA . ARG B 1 209 ? -8.273 2.803 23.062 1 78.25 209 ARG B CA 1
ATOM 6314 C C . ARG B 1 209 ? -7.715 2.381 21.703 1 78.25 209 ARG B C 1
ATOM 6316 O O . ARG B 1 209 ? -8.016 1.291 21.219 1 78.25 209 ARG B O 1
ATOM 6323 N N . ASN B 1 210 ? -7.023 3.217 21.047 1 84.31 210 ASN B N 1
ATOM 6324 C CA . ASN B 1 210 ? -6.348 2.971 19.766 1 84.31 210 ASN B CA 1
ATOM 6325 C C . ASN B 1 210 ? -4.863 3.324 19.844 1 84.31 210 ASN B C 1
ATOM 6327 O O . ASN B 1 210 ? -4.477 4.223 20.594 1 84.31 210 ASN B O 1
ATOM 6331 N N . ALA B 1 211 ? -4.156 2.541 19.125 1 88.56 211 ALA B N 1
ATOM 6332 C CA . ALA B 1 211 ? -2.715 2.779 19.172 1 88.56 211 ALA B CA 1
ATOM 6333 C C . ALA B 1 211 ? -2.117 2.738 17.766 1 88.56 211 ALA B C 1
ATOM 6335 O O . ALA B 1 211 ? -2.562 1.962 16.906 1 88.56 211 ALA B O 1
ATOM 6336 N N . THR B 1 212 ? -1.289 3.598 17.516 1 89.06 212 THR B N 1
ATOM 6337 C CA . THR B 1 212 ? -0.426 3.598 16.344 1 89.06 212 THR B CA 1
ATOM 6338 C C . THR B 1 212 ? 1.044 3.559 16.75 1 89.06 212 THR B C 1
ATOM 6340 O O . THR B 1 212 ? 1.532 4.473 17.422 1 89.06 212 THR B O 1
ATOM 6343 N N . GLY B 1 213 ? 1.649 2.494 16.297 1 89.69 213 GLY B N 1
ATOM 6344 C CA . GLY B 1 213 ? 3.02 2.322 16.75 1 89.69 213 GLY B CA 1
ATOM 6345 C C . GLY B 1 213 ? 4.023 2.279 15.625 1 89.69 213 GLY B C 1
ATOM 6346 O O . GLY B 1 213 ? 3.799 1.613 14.609 1 89.69 213 GLY B O 1
ATOM 6347 N N . SER B 1 214 ? 5.035 3.047 15.75 1 88.81 214 SER B N 1
ATOM 6348 C CA . SER B 1 214 ? 6.277 3.006 14.992 1 88.81 214 SER B CA 1
ATOM 6349 C C . SER B 1 214 ? 7.496 3.137 15.898 1 88.81 214 SER B C 1
ATOM 6351 O O . SER B 1 214 ? 7.773 2.246 16.703 1 88.81 214 SER B O 1
ATOM 6353 N N . SER B 1 215 ? 8.281 4.223 15.742 1 83.56 215 SER B N 1
ATOM 6354 C CA . SER B 1 215 ? 9.281 4.508 16.766 1 83.56 215 SER B CA 1
ATOM 6355 C C . SER B 1 215 ? 8.633 5.094 18.016 1 83.56 215 SER B C 1
ATOM 6357 O O . SER B 1 215 ? 9.094 4.84 19.125 1 83.56 215 SER B O 1
ATOM 6359 N N . ASN B 1 216 ? 7.637 5.797 17.703 1 90.25 216 ASN B N 1
ATOM 6360 C CA . ASN B 1 216 ? 6.824 6.34 18.781 1 90.25 216 ASN B CA 1
ATOM 6361 C C . ASN B 1 216 ? 5.469 5.645 18.875 1 90.25 216 ASN B C 1
ATOM 6363 O O . ASN B 1 216 ? 5.09 4.898 17.969 1 90.25 216 ASN B O 1
ATOM 6367 N N . LEU B 1 217 ? 4.895 5.801 19.969 1 93.31 217 LEU B N 1
ATOM 6368 C CA . LEU B 1 217 ? 3.537 5.312 20.188 1 93.31 217 LEU B CA 1
ATOM 6369 C C . LEU B 1 217 ? 2.547 6.469 20.25 1 93.31 217 LEU B C 1
ATOM 6371 O O . LEU B 1 217 ? 2.725 7.402 21.031 1 93.31 217 LEU B O 1
ATOM 6375 N N . ARG B 1 218 ? 1.663 6.391 19.422 1 89.94 218 ARG B N 1
ATOM 6376 C CA . ARG B 1 218 ? 0.58 7.367 19.438 1 89.94 218 ARG B CA 1
ATOM 6377 C C . ARG B 1 218 ? -0.721 6.734 19.922 1 89.94 218 ARG B C 1
ATOM 6379 O O . ARG B 1 218 ? -1.068 5.625 19.516 1 89.94 218 ARG B O 1
ATOM 6386 N N . PHE B 1 219 ? -1.336 7.406 20.812 1 88.06 219 PHE B N 1
ATOM 6387 C CA . PHE B 1 219 ? -2.572 6.867 21.375 1 88.06 219 PHE B CA 1
ATOM 6388 C C . PHE B 1 219 ? -3.443 7.98 21.938 1 88.06 219 PHE B C 1
ATOM 6390 O O . PHE B 1 219 ? -2.957 9.078 22.203 1 88.06 219 PHE B O 1
ATOM 6397 N N . ALA B 1 220 ? -4.664 7.656 22.031 1 81.44 220 ALA B N 1
ATOM 6398 C CA . ALA B 1 220 ? -5.605 8.547 22.688 1 81.44 220 ALA B CA 1
ATOM 6399 C C . ALA B 1 220 ? -5.902 8.078 24.109 1 81.44 220 ALA B C 1
ATOM 6401 O O . ALA B 1 220 ? -6.012 6.879 24.359 1 81.44 220 ALA B O 1
ATOM 6402 N N . THR B 1 221 ? -5.949 9.031 25.016 1 85 221 THR B N 1
ATOM 6403 C CA . THR B 1 221 ? -6.238 8.695 26.406 1 85 221 THR B CA 1
ATOM 6404 C C . THR B 1 221 ? -6.988 9.836 27.094 1 85 221 THR B C 1
ATOM 6406 O O . THR B 1 221 ? -6.984 10.969 26.609 1 85 221 THR B O 1
ATOM 6409 N N . VAL B 1 222 ? -7.664 9.484 28.156 1 84.06 222 VAL B N 1
ATOM 6410 C CA . VAL B 1 222 ? -8.375 10.477 28.969 1 84.06 222 VAL B CA 1
ATOM 6411 C C . VAL B 1 222 ? -7.574 10.805 30.219 1 84.06 222 VAL B C 1
ATOM 6413 O O . VAL B 1 222 ? -8.023 11.578 31.062 1 84.06 222 VAL B O 1
ATOM 6416 N N . CYS B 1 223 ? -6.367 10.352 30.25 1 89.94 223 CYS B N 1
ATOM 6417 C CA . CYS B 1 223 ? -5.531 10.523 31.422 1 89.94 223 CYS B CA 1
ATOM 6418 C C . CYS B 1 223 ? -5.207 11.992 31.656 1 89.94 223 CYS B C 1
ATOM 6420 O O . CYS B 1 223 ? -4.965 12.742 30.719 1 89.94 223 CYS B O 1
ATOM 6422 N N . GLU B 1 224 ? -5.215 12.336 32.938 1 92.25 224 GLU B N 1
ATOM 6423 C CA . GLU B 1 224 ? -4.75 13.656 33.375 1 92.25 224 GLU B CA 1
ATOM 6424 C C . GLU B 1 224 ? -3.234 13.672 33.562 1 92.25 224 GLU B C 1
ATOM 6426 O O . GLU B 1 224 ? -2.604 12.617 33.656 1 92.25 224 GLU B O 1
ATOM 6431 N N . PRO B 1 225 ? -2.66 14.883 33.625 1 94.69 225 PRO B N 1
ATOM 6432 C CA . PRO B 1 225 ? -1.199 14.977 33.688 1 94.69 225 PRO B CA 1
ATOM 6433 C C . PRO B 1 225 ? -0.6 14.164 34.844 1 94.69 225 PRO B C 1
ATOM 6435 O O . PRO B 1 225 ? 0.451 13.539 34.656 1 94.69 225 PRO B O 1
ATOM 6438 N N . ASP B 1 226 ? -1.264 14.109 35.906 1 92.25 226 ASP B N 1
ATOM 6439 C CA . ASP B 1 226 ? -0.715 13.438 37.094 1 92.25 226 ASP B CA 1
ATOM 6440 C C . ASP B 1 226 ? -0.789 11.914 36.938 1 92.25 226 ASP B C 1
ATOM 6442 O O . ASP B 1 226 ? -0.139 11.18 37.656 1 92.25 226 ASP B O 1
ATOM 6446 N N . GLU B 1 227 ? -1.521 11.492 35.969 1 93.81 227 GLU B N 1
ATOM 6447 C CA . GLU B 1 227 ? -1.69 10.055 35.719 1 93.81 227 GLU B CA 1
ATOM 6448 C C . GLU B 1 227 ? -0.729 9.547 34.656 1 93.81 227 GLU B C 1
ATOM 6450 O O . GLU B 1 227 ? -0.623 8.344 34.438 1 93.81 227 GLU B O 1
ATOM 6455 N N . LEU B 1 228 ? 0.025 10.438 34.062 1 94.81 228 LEU B N 1
ATOM 6456 C CA . LEU B 1 228 ? 0.821 10.086 32.906 1 94.81 228 LEU B CA 1
ATOM 6457 C C . LEU B 1 228 ? 2.018 9.227 33.281 1 94.81 228 LEU B C 1
ATOM 6459 O O . LEU B 1 228 ? 2.463 8.383 32.5 1 94.81 228 LEU B O 1
ATOM 6463 N N . ILE B 1 229 ? 2.479 9.453 34.5 1 95.56 229 ILE B N 1
ATOM 6464 C CA . ILE B 1 229 ? 3.609 8.648 34.938 1 95.56 229 ILE B CA 1
ATOM 6465 C C . ILE B 1 229 ? 3.186 7.188 35.062 1 95.56 229 ILE B C 1
ATOM 6467 O O . ILE B 1 229 ? 3.904 6.289 34.625 1 95.56 229 ILE B O 1
ATOM 6471 N N . ASP B 1 230 ? 2.045 7.02 35.625 1 94.56 230 ASP B N 1
ATOM 6472 C CA . ASP B 1 230 ? 1.519 5.664 35.75 1 94.56 230 ASP B CA 1
ATOM 6473 C C . ASP B 1 230 ? 1.23 5.051 34.375 1 94.56 230 ASP B C 1
ATOM 6475 O O . ASP B 1 230 ? 1.48 3.863 34.156 1 94.56 230 ASP B O 1
ATOM 6479 N N . LEU B 1 231 ? 0.687 5.816 33.562 1 95.44 231 LEU B N 1
ATOM 6480 C CA . LEU B 1 231 ? 0.411 5.344 32.188 1 95.44 231 LEU B CA 1
ATOM 6481 C C . LEU B 1 231 ? 1.696 4.906 31.5 1 95.44 231 LEU B C 1
ATOM 6483 O O . LEU B 1 231 ? 1.749 3.83 30.906 1 95.44 231 LEU B O 1
ATOM 6487 N N . CYS B 1 232 ? 2.693 5.746 31.594 1 96.44 232 CYS B N 1
ATOM 6488 C CA . CYS B 1 232 ? 3.969 5.434 30.969 1 96.44 232 CYS B CA 1
ATOM 6489 C C . CYS B 1 232 ? 4.586 4.18 31.562 1 96.44 232 CYS B C 1
ATOM 6491 O O . CYS B 1 232 ? 5.211 3.389 30.859 1 96.44 232 CYS B O 1
ATOM 6493 N N . SER B 1 233 ? 4.391 4.023 32.844 1 96.25 233 SER B N 1
ATOM 6494 C CA . SER B 1 233 ? 4.879 2.814 33.5 1 96.25 233 SER B CA 1
ATOM 6495 C C . SER B 1 233 ? 4.195 1.57 32.938 1 96.25 233 SER B C 1
ATOM 6497 O O . SER B 1 233 ? 4.848 0.551 32.688 1 96.25 233 SER B O 1
ATOM 6499 N N . ARG B 1 234 ? 2.998 1.695 32.75 1 95.06 234 ARG B N 1
ATOM 6500 C CA . ARG B 1 234 ? 2.246 0.583 32.156 1 95.06 234 ARG B CA 1
ATOM 6501 C C . ARG B 1 234 ? 2.67 0.315 30.719 1 95.06 234 ARG B C 1
ATOM 6503 O O . ARG B 1 234 ? 2.756 -0.84 30.297 1 95.06 234 ARG B O 1
ATOM 6510 N N . LEU B 1 235 ? 2.855 1.406 29.984 1 96.06 235 LEU B N 1
ATOM 6511 C CA . LEU B 1 235 ? 3.334 1.247 28.609 1 96.06 235 LEU B CA 1
ATOM 6512 C C . LEU B 1 235 ? 4.684 0.533 28.578 1 96.06 235 LEU B C 1
ATOM 6514 O O . LEU B 1 235 ? 4.938 -0.288 27.703 1 96.06 235 LEU B O 1
ATOM 6518 N N . LEU B 1 236 ? 5.5 0.87 29.547 1 96.06 236 LEU B N 1
ATOM 6519 C CA . LEU B 1 236 ? 6.805 0.224 29.641 1 96.06 236 LEU B CA 1
ATOM 6520 C C . LEU B 1 236 ? 6.652 -1.268 29.922 1 96.06 236 LEU B C 1
ATOM 6522 O O . LEU B 1 236 ? 7.41 -2.082 29.391 1 96.06 236 LEU B O 1
ATOM 6526 N N . GLU B 1 237 ? 5.719 -1.613 30.719 1 94.94 237 GLU B N 1
ATOM 6527 C CA . GLU B 1 237 ? 5.426 -3.018 30.984 1 94.94 237 GLU B CA 1
ATOM 6528 C C . GLU B 1 237 ? 4.961 -3.74 29.719 1 94.94 237 GLU B C 1
ATOM 6530 O O . GLU B 1 237 ? 5.395 -4.859 29.453 1 94.94 237 GLU B O 1
ATOM 6535 N N . ILE B 1 238 ? 4.074 -3.127 29.031 1 94.5 238 ILE B N 1
ATOM 6536 C CA . ILE B 1 238 ? 3.57 -3.715 27.797 1 94.5 238 ILE B CA 1
ATOM 6537 C C . ILE B 1 238 ? 4.719 -3.896 26.797 1 94.5 238 ILE B C 1
ATOM 6539 O O . ILE B 1 238 ? 4.812 -4.926 26.141 1 94.5 238 ILE B O 1
ATOM 6543 N N . TYR B 1 239 ? 5.543 -2.922 26.703 1 93.5 239 TYR B N 1
ATOM 6544 C CA . TYR B 1 239 ? 6.707 -2.957 25.828 1 93.5 239 TYR B CA 1
ATOM 6545 C C . TYR B 1 239 ? 7.598 -4.152 26.141 1 93.5 239 TYR B C 1
ATOM 6547 O O . TYR B 1 239 ? 8.211 -4.738 25.25 1 93.5 239 TYR B O 1
ATOM 6555 N N . SER B 1 240 ? 7.676 -4.512 27.344 1 91.62 240 SER B N 1
ATOM 6556 C CA . SER B 1 240 ? 8.594 -5.555 27.781 1 91.62 240 SER B CA 1
ATOM 6557 C C . SER B 1 240 ? 8 -6.941 27.578 1 91.62 240 SER B C 1
ATOM 6559 O O . SER B 1 240 ? 8.703 -7.949 27.688 1 91.62 240 SER B O 1
ATOM 6561 N N . ARG B 1 241 ? 6.809 -7.012 27.188 1 90.19 241 ARG B N 1
ATOM 6562 C CA . ARG B 1 241 ? 6.148 -8.297 26.969 1 90.19 241 ARG B CA 1
ATOM 6563 C C . ARG B 1 241 ? 6.543 -8.891 25.625 1 90.19 241 ARG B C 1
ATOM 6565 O O . ARG B 1 241 ? 7.148 -8.203 24.797 1 90.19 241 ARG B O 1
ATOM 6572 N N . THR B 1 242 ? 6.281 -10.18 25.422 1 83.62 242 THR B N 1
ATOM 6573 C CA . THR B 1 242 ? 6.602 -10.867 24.172 1 83.62 242 THR B CA 1
ATOM 6574 C C . THR B 1 242 ? 5.355 -11.516 23.578 1 83.62 242 THR B C 1
ATOM 6576 O O . THR B 1 242 ? 5.449 -12.508 22.844 1 83.62 242 THR B O 1
ATOM 6579 N N . ASP B 1 243 ? 4.227 -10.992 23.828 1 80.94 243 ASP B N 1
ATOM 6580 C CA . ASP B 1 243 ? 2.957 -11.508 23.328 1 80.94 243 ASP B CA 1
ATOM 6581 C C . ASP B 1 243 ? 2.916 -11.477 21.812 1 80.94 243 ASP B C 1
ATOM 6583 O O . ASP B 1 243 ? 2.215 -12.273 21.188 1 80.94 243 ASP B O 1
ATOM 6587 N N . TYR B 1 244 ? 3.711 -10.578 21.234 1 77.38 244 TYR B N 1
ATOM 6588 C CA . TYR B 1 244 ? 3.672 -10.391 19.797 1 77.38 244 TYR B CA 1
ATOM 6589 C C . TYR B 1 244 ? 4.234 -11.602 19.062 1 77.38 244 TYR B C 1
ATOM 6591 O O . TYR B 1 244 ? 3.898 -11.852 17.906 1 77.38 244 TYR B O 1
ATOM 6599 N N . GLU B 1 245 ? 5.059 -12.312 19.719 1 74.19 245 GLU B N 1
ATOM 6600 C CA . GLU B 1 245 ? 5.617 -13.516 19.125 1 74.19 245 GLU B CA 1
ATOM 6601 C C . GLU B 1 245 ? 4.531 -14.547 18.828 1 74.19 245 GLU B C 1
ATOM 6603 O O . GLU B 1 245 ? 4.617 -15.289 17.859 1 74.19 245 GLU B O 1
ATOM 6608 N N . GLU B 1 246 ? 3.551 -14.531 19.625 1 70.44 246 GLU B N 1
ATOM 6609 C CA . GLU B 1 246 ? 2.434 -15.453 19.438 1 70.44 246 GLU B CA 1
ATOM 6610 C C . GLU B 1 246 ? 1.379 -14.867 18.516 1 70.44 246 GLU B C 1
ATOM 6612 O O . GLU B 1 246 ? 0.815 -15.57 17.672 1 70.44 246 GLU B O 1
ATOM 6617 N N . SER B 1 247 ? 1.235 -13.633 18.719 1 68.06 247 SER B N 1
ATOM 6618 C CA . SER B 1 247 ? 0.163 -12.984 17.984 1 68.06 247 SER B CA 1
ATOM 6619 C C . SER B 1 247 ? 0.573 -12.727 16.531 1 68.06 247 SER B C 1
ATOM 6621 O O . SER B 1 247 ? -0.268 -12.742 15.633 1 68.06 247 SER B O 1
ATOM 6623 N N . PHE B 1 248 ? 1.919 -12.477 16.359 1 69.56 248 PHE B N 1
ATOM 6624 C CA . PHE B 1 248 ? 2.436 -12.156 15.031 1 69.56 248 PHE B CA 1
ATOM 6625 C C . PHE B 1 248 ? 3.701 -12.953 14.742 1 69.56 248 PHE B C 1
ATOM 6627 O O . PHE B 1 248 ? 4.762 -12.375 14.492 1 69.56 248 PHE B O 1
ATOM 6634 N N . PRO B 1 249 ? 3.572 -14.227 14.641 1 63.81 249 PRO B N 1
ATOM 6635 C CA . PRO B 1 249 ? 4.738 -15.102 14.523 1 63.81 249 PRO B CA 1
ATOM 6636 C C . PRO B 1 249 ? 5.543 -14.844 13.25 1 63.81 249 PRO B C 1
ATOM 6638 O O . PRO B 1 249 ? 6.754 -15.062 13.227 1 63.81 249 PRO B O 1
ATOM 6641 N N . ASP B 1 250 ? 4.949 -14.336 12.305 1 61.75 250 ASP B N 1
ATOM 6642 C CA . ASP B 1 250 ? 5.582 -14.203 11 1 61.75 250 ASP B CA 1
ATOM 6643 C C . ASP B 1 250 ? 6.512 -13 10.953 1 61.75 250 ASP B C 1
ATOM 6645 O O . ASP B 1 250 ? 7.258 -12.812 9.992 1 61.75 250 ASP B O 1
ATOM 6649 N N . LEU B 1 251 ? 6.5 -12.266 11.977 1 65.81 251 LEU B N 1
ATOM 6650 C CA . LEU B 1 251 ? 7.312 -11.055 11.969 1 65.81 251 LEU B CA 1
ATOM 6651 C C . LEU B 1 251 ? 8.664 -11.297 12.625 1 65.81 251 LEU B C 1
ATOM 6653 O O . LEU B 1 251 ? 9.445 -10.359 12.82 1 65.81 251 LEU B O 1
ATOM 6657 N N . GLN B 1 252 ? 9.07 -12.523 12.773 1 66.19 252 GLN B N 1
ATOM 6658 C CA . GLN B 1 252 ? 10.266 -12.82 13.562 1 66.19 252 GLN B CA 1
ATOM 6659 C C . GLN B 1 252 ? 11.453 -13.156 12.656 1 66.19 252 GLN B C 1
ATOM 6661 O O . GLN B 1 252 ? 12.57 -13.328 13.133 1 66.19 252 GLN B O 1
ATOM 6666 N N . ASN B 1 253 ? 11.273 -13.188 11.453 1 72.56 253 ASN B N 1
ATOM 6667 C CA . ASN B 1 253 ? 12.367 -13.547 10.555 1 72.56 253 ASN B CA 1
ATOM 6668 C C . ASN B 1 253 ? 13.414 -12.445 10.469 1 72.56 253 ASN B C 1
ATOM 6670 O O . ASN B 1 253 ? 14.562 -12.695 10.102 1 72.56 253 ASN B O 1
ATOM 6674 N N . ILE B 1 254 ? 13.062 -11.273 10.766 1 72.81 254 ILE B N 1
ATOM 6675 C CA . ILE B 1 254 ? 13.961 -10.125 10.75 1 72.81 254 ILE B CA 1
ATOM 6676 C C . ILE B 1 254 ? 13.891 -9.406 12.094 1 72.81 254 ILE B C 1
ATOM 6678 O O . ILE B 1 254 ? 12.844 -8.891 12.484 1 72.81 254 ILE B O 1
ATOM 6682 N N . THR B 1 255 ? 14.969 -9.492 12.812 1 73.62 255 THR B N 1
ATOM 6683 C CA . THR B 1 255 ? 14.984 -8.953 14.172 1 73.62 255 THR B CA 1
ATOM 6684 C C . THR B 1 255 ? 16.016 -7.832 14.297 1 73.62 255 THR B C 1
ATOM 6686 O O . THR B 1 255 ? 17.109 -7.918 13.742 1 73.62 255 THR B O 1
ATOM 6689 N N . PRO B 1 256 ? 15.695 -6.809 15.047 1 74.94 256 PRO B N 1
ATOM 6690 C CA . PRO B 1 256 ? 16.672 -5.742 15.25 1 74.94 256 PRO B CA 1
ATOM 6691 C C . PRO B 1 256 ? 17.844 -6.168 16.141 1 74.94 256 PRO B C 1
ATOM 6693 O O . PRO B 1 256 ? 17.656 -6.961 17.078 1 74.94 256 PRO B O 1
ATOM 6696 N N . ILE B 1 257 ? 19.062 -5.703 15.859 1 80.38 257 ILE B N 1
ATOM 6697 C CA . ILE B 1 257 ? 20.266 -5.977 16.625 1 80.38 257 ILE B CA 1
ATOM 6698 C C . ILE B 1 257 ? 20.562 -4.812 17.562 1 80.38 257 ILE B C 1
ATOM 6700 O O . ILE B 1 257 ? 20.438 -3.648 17.188 1 80.38 257 ILE B O 1
ATOM 6704 N N . LYS B 1 258 ? 20.859 -5.203 18.828 1 74.25 258 LYS B N 1
ATOM 6705 C CA . LYS B 1 258 ? 21.141 -4.16 19.812 1 74.25 258 LYS B CA 1
ATOM 6706 C C . LYS B 1 258 ? 22.578 -4.27 20.328 1 74.25 258 LYS B C 1
ATOM 6708 O O . LYS B 1 258 ? 23.078 -3.355 20.984 1 74.25 258 LYS B O 1
ATOM 6713 N N . ASP B 1 259 ? 23.297 -5.312 19.953 1 79.5 259 ASP B N 1
ATOM 6714 C CA . ASP B 1 259 ? 24.656 -5.527 20.422 1 79.5 259 ASP B CA 1
ATOM 6715 C C . ASP B 1 259 ? 25.609 -4.492 19.844 1 79.5 259 ASP B C 1
ATOM 6717 O O . ASP B 1 259 ? 25.859 -4.492 18.625 1 79.5 259 ASP B O 1
ATOM 6721 N N . PRO B 1 260 ? 26.188 -3.715 20.703 1 83.44 260 PRO B N 1
ATOM 6722 C CA . PRO B 1 260 ? 27.031 -2.623 20.219 1 83.44 260 PRO B CA 1
ATOM 6723 C C . PRO B 1 260 ? 28.266 -3.123 19.469 1 83.44 260 PRO B C 1
ATOM 6725 O O . PRO B 1 260 ? 28.703 -2.498 18.5 1 83.44 260 PRO B O 1
ATOM 6728 N N . ASP B 1 261 ? 28.812 -4.215 19.984 1 86.88 261 ASP B N 1
ATOM 6729 C CA . ASP B 1 261 ? 30 -4.75 19.328 1 86.88 261 ASP B CA 1
ATOM 6730 C C . ASP B 1 261 ? 29.688 -5.238 17.922 1 86.88 261 ASP B C 1
ATOM 6732 O O . ASP B 1 261 ? 30.453 -5 16.984 1 86.88 261 ASP B O 1
ATOM 6736 N N . LEU B 1 262 ? 28.625 -5.863 17.891 1 90.06 262 LEU B N 1
ATOM 6737 C CA . LEU B 1 262 ? 28.203 -6.328 16.562 1 90.06 262 LEU B CA 1
ATOM 6738 C C . LEU B 1 262 ? 27.891 -5.156 15.648 1 90.06 262 LEU B C 1
ATOM 6740 O O . LEU B 1 262 ? 28.266 -5.164 14.477 1 90.06 262 LEU B O 1
ATOM 6744 N N . ILE B 1 263 ? 27.234 -4.184 16.141 1 90.75 263 ILE B N 1
ATOM 6745 C CA . ILE B 1 263 ? 26.891 -3.004 15.352 1 90.75 263 ILE B CA 1
ATOM 6746 C C . ILE B 1 263 ? 28.172 -2.314 14.867 1 90.75 263 ILE B C 1
ATOM 6748 O O . ILE B 1 263 ? 28.25 -1.89 13.711 1 90.75 263 ILE B O 1
ATOM 6752 N N . ALA B 1 264 ? 29.156 -2.307 15.742 1 90.25 264 ALA B N 1
ATOM 6753 C CA . ALA B 1 264 ? 30.422 -1.688 15.367 1 90.25 264 ALA B CA 1
ATOM 6754 C C . ALA B 1 264 ? 31.078 -2.43 14.203 1 90.25 264 ALA B C 1
ATOM 6756 O O . ALA B 1 264 ? 31.625 -1.805 13.289 1 90.25 264 ALA B O 1
ATOM 6757 N N . SER B 1 265 ? 30.984 -3.697 14.312 1 93.31 265 SER B N 1
ATOM 6758 C CA . SER B 1 265 ? 31.547 -4.508 13.234 1 93.31 265 SER B CA 1
ATOM 6759 C C . SER B 1 265 ? 30.781 -4.285 11.938 1 93.31 265 SER B C 1
ATOM 6761 O O . SER B 1 265 ? 31.375 -4.215 10.859 1 93.31 265 SER B O 1
ATOM 6763 N N . LEU B 1 266 ? 29.531 -4.168 12.008 1 94.06 266 LEU B N 1
ATOM 6764 C CA . LEU B 1 266 ? 28.672 -3.953 10.836 1 94.06 266 LEU B CA 1
ATOM 6765 C C . LEU B 1 266 ? 28.906 -2.566 10.25 1 94.06 266 LEU B C 1
ATOM 6767 O O . LEU B 1 266 ? 28.906 -2.396 9.031 1 94.06 266 LEU B O 1
ATOM 6771 N N . GLU B 1 267 ? 29.156 -1.685 11.094 1 94.06 267 GLU B N 1
ATOM 6772 C CA . GLU B 1 267 ? 29.422 -0.323 10.641 1 94.06 267 GLU B CA 1
ATOM 6773 C C . GLU B 1 267 ? 30.766 -0.24 9.906 1 94.06 267 GLU B C 1
ATOM 6775 O O . GLU B 1 267 ? 30.906 0.539 8.961 1 94.06 267 GLU B O 1
ATOM 6780 N N . THR B 1 268 ? 31.688 -0.997 10.383 1 93.38 268 THR B N 1
ATOM 6781 C CA . THR B 1 268 ? 32.938 -1.074 9.664 1 93.38 268 THR B CA 1
ATOM 6782 C C . THR B 1 268 ? 32.719 -1.606 8.25 1 93.38 268 THR B C 1
ATOM 6784 O O . THR B 1 268 ? 33.312 -1.083 7.289 1 93.38 268 THR B O 1
ATOM 6787 N N . LYS B 1 269 ? 31.938 -2.594 8.164 1 92.88 269 LYS B N 1
ATOM 6788 C CA . LYS B 1 269 ? 31.609 -3.145 6.852 1 92.88 269 LYS B CA 1
ATOM 6789 C C . LYS B 1 269 ? 30.891 -2.115 5.984 1 92.88 269 LYS B C 1
ATOM 6791 O O . LYS B 1 269 ? 31.109 -2.051 4.773 1 92.88 269 LYS B O 1
ATOM 6796 N N . LEU B 1 270 ? 30 -1.39 6.574 1 93.69 270 LEU B N 1
ATOM 6797 C CA . LEU B 1 270 ? 29.281 -0.331 5.883 1 93.69 270 LEU B CA 1
ATOM 6798 C C . LEU B 1 270 ? 30.25 0.68 5.27 1 93.69 270 LEU B C 1
ATOM 6800 O O . LEU B 1 270 ? 30.078 1.079 4.113 1 93.69 270 LEU B O 1
ATOM 6804 N N . LEU B 1 271 ? 31.25 1.018 6.012 1 93.44 271 LEU B N 1
ATOM 6805 C CA . LEU B 1 271 ? 32.25 1.989 5.547 1 93.44 271 LEU B CA 1
ATOM 6806 C C . LEU B 1 271 ? 33.031 1.436 4.371 1 93.44 271 LEU B C 1
ATOM 6808 O O . LEU B 1 271 ? 33.344 2.164 3.424 1 93.44 271 LEU B O 1
ATOM 6812 N N . GLU B 1 272 ? 33.344 0.221 4.504 1 91.12 272 GLU B N 1
ATOM 6813 C CA . GLU B 1 272 ? 34.062 -0.432 3.418 1 91.12 272 GLU B CA 1
ATOM 6814 C C . GLU B 1 272 ? 33.25 -0.453 2.135 1 91.12 272 GLU B C 1
ATOM 6816 O O . GLU B 1 272 ? 33.75 -0.161 1.054 1 91.12 272 GLU B O 1
ATOM 6821 N N . GLU B 1 273 ? 32 -0.746 2.277 1 88.62 273 GLU B N 1
ATOM 6822 C CA . GLU B 1 273 ? 31.125 -0.813 1.123 1 88.62 273 GLU B CA 1
ATOM 6823 C C . GLU B 1 273 ? 30.922 0.564 0.498 1 88.62 273 GLU B C 1
ATOM 6825 O O . GLU B 1 273 ? 30.766 0.683 -0.719 1 88.62 273 GLU B O 1
ATOM 6830 N N . TYR B 1 274 ? 30.766 1.529 1.322 1 91 274 TYR B N 1
ATOM 6831 C CA . TYR B 1 274 ? 30.625 2.893 0.824 1 91 274 TYR B CA 1
ATOM 6832 C C . TYR B 1 274 ? 31.828 3.301 -0.008 1 91 274 TYR B C 1
ATOM 6834 O O . TYR B 1 274 ? 31.688 3.9 -1.075 1 91 274 TYR B O 1
ATOM 6842 N N . ARG B 1 275 ? 33 2.939 0.473 1 87.31 275 ARG B N 1
ATOM 6843 C CA . ARG B 1 275 ? 34.219 3.297 -0.213 1 87.31 275 ARG B CA 1
ATOM 6844 C C . ARG B 1 275 ? 34.344 2.568 -1.548 1 87.31 275 ARG B C 1
ATOM 6846 O O . ARG B 1 275 ? 34.844 3.131 -2.525 1 87.31 275 ARG B O 1
ATOM 6853 N N . ASP B 1 276 ? 33.844 1.373 -1.531 1 83.06 276 ASP B N 1
ATOM 6854 C CA . ASP B 1 276 ? 33.969 0.534 -2.719 1 83.06 276 ASP B CA 1
ATOM 6855 C C . ASP B 1 276 ? 32.844 0.828 -3.727 1 83.06 276 ASP B C 1
ATOM 6857 O O . ASP B 1 276 ? 32.844 0.267 -4.824 1 83.06 276 ASP B O 1
ATOM 6861 N N . CYS B 1 277 ? 31.938 1.694 -3.445 1 77.38 277 CYS B N 1
ATOM 6862 C CA . CYS B 1 277 ? 30.828 2.078 -4.316 1 77.38 277 CYS B CA 1
ATOM 6863 C C . CYS B 1 277 ? 30.047 0.854 -4.785 1 77.38 277 CYS B C 1
ATOM 6865 O O . CYS B 1 277 ? 29.797 0.694 -5.98 1 77.38 277 CYS B O 1
ATOM 6867 N N . THR B 1 278 ? 29.797 -0.019 -3.801 1 71.75 278 THR B N 1
ATOM 6868 C CA . THR B 1 278 ? 29.094 -1.245 -4.156 1 71.75 278 THR B CA 1
ATOM 6869 C C . THR B 1 278 ? 27.625 -0.962 -4.414 1 71.75 278 THR B C 1
ATOM 6871 O O . THR B 1 278 ? 27.047 -0.049 -3.82 1 71.75 278 THR B O 1
ATOM 6874 N N . PRO B 1 279 ? 26.984 -1.724 -5.277 1 65.62 279 PRO B N 1
ATOM 6875 C CA . PRO B 1 279 ? 25.562 -1.524 -5.598 1 65.62 279 PRO B CA 1
ATOM 6876 C C . PRO B 1 279 ? 24.641 -1.942 -4.457 1 65.62 279 PRO B C 1
ATOM 6878 O O . PRO B 1 279 ? 23.453 -1.592 -4.457 1 65.62 279 PRO B O 1
ATOM 6881 N N . ASN B 1 280 ? 25.156 -2.58 -3.42 1 70.5 280 ASN B N 1
ATOM 6882 C CA . ASN B 1 280 ? 24.328 -3.055 -2.32 1 70.5 280 ASN B CA 1
ATOM 6883 C C . ASN B 1 280 ? 23.969 -1.926 -1.358 1 70.5 280 ASN B C 1
ATOM 6885 O O . ASN B 1 280 ? 23.156 -2.109 -0.459 1 70.5 280 ASN B O 1
ATOM 6889 N N . LEU B 1 281 ? 24.594 -0.835 -1.556 1 79.88 281 LEU B N 1
ATOM 6890 C CA . LEU B 1 281 ? 24.344 0.314 -0.692 1 79.88 281 LEU B CA 1
ATOM 6891 C C . LEU B 1 281 ? 23.516 1.368 -1.415 1 79.88 281 LEU B C 1
ATOM 6893 O O . LEU B 1 281 ? 23.875 1.809 -2.51 1 79.88 281 LEU B O 1
ATOM 6897 N N . THR B 1 282 ? 22.359 1.626 -0.835 1 80 282 THR B N 1
ATOM 6898 C CA . THR B 1 282 ? 21.5 2.619 -1.451 1 80 282 THR B CA 1
ATOM 6899 C C . THR B 1 282 ? 21.047 3.662 -0.426 1 80 282 THR B C 1
ATOM 6901 O O . THR B 1 282 ? 21.172 3.439 0.781 1 80 282 THR B O 1
ATOM 6904 N N . LEU B 1 283 ? 20.688 4.848 -0.94 1 86.5 283 LEU B N 1
ATOM 6905 C CA . LEU B 1 283 ? 20.141 5.934 -0.132 1 86.5 283 LEU B CA 1
ATOM 6906 C C . LEU B 1 283 ? 18.688 6.199 -0.479 1 86.5 283 LEU B C 1
ATOM 6908 O O . LEU B 1 283 ? 18.328 6.312 -1.655 1 86.5 283 LEU B O 1
ATOM 6912 N N . ALA B 1 284 ? 17.812 6.145 0.545 1 82.5 284 ALA B N 1
ATOM 6913 C CA . ALA B 1 284 ? 16.391 6.371 0.314 1 82.5 284 ALA B CA 1
ATOM 6914 C C . ALA B 1 284 ? 15.781 7.199 1.438 1 82.5 284 ALA B C 1
ATOM 6916 O O . ALA B 1 284 ? 16.344 7.281 2.535 1 82.5 284 ALA B O 1
ATOM 6917 N N . ILE B 1 285 ? 14.609 7.844 1.145 1 84.06 285 ILE B N 1
ATOM 6918 C CA . ILE B 1 285 ? 13.867 8.539 2.188 1 84.06 285 ILE B CA 1
ATOM 6919 C C . ILE B 1 285 ? 13.32 7.531 3.193 1 84.06 285 ILE B C 1
ATOM 6921 O O . ILE B 1 285 ? 12.625 6.586 2.814 1 84.06 285 ILE B O 1
ATOM 6925 N N . PRO B 1 286 ? 13.648 7.641 4.43 1 85.56 286 PRO B N 1
ATOM 6926 C CA . PRO B 1 286 ? 13.258 6.629 5.414 1 85.56 286 PRO B CA 1
ATOM 6927 C C . PRO B 1 286 ? 11.836 6.816 5.93 1 85.56 286 PRO B C 1
ATOM 6929 O O . PRO B 1 286 ? 11.586 6.672 7.129 1 85.56 286 PRO B O 1
ATOM 6932 N N . GLU B 1 287 ? 10.906 7.254 5.152 1 81.12 287 GLU B N 1
ATOM 6933 C CA . GLU B 1 287 ? 9.508 7.426 5.535 1 81.12 287 GLU B CA 1
ATOM 6934 C C . GLU B 1 287 ? 8.602 7.488 4.309 1 81.12 287 GLU B C 1
ATOM 6936 O O . GLU B 1 287 ? 9.062 7.758 3.199 1 81.12 287 GLU B O 1
ATOM 6941 N N . ILE B 1 288 ? 7.383 7.168 4.543 1 81.06 288 ILE B N 1
ATOM 6942 C CA . ILE B 1 288 ? 6.406 7.391 3.482 1 81.06 288 ILE B CA 1
ATOM 6943 C C . ILE B 1 288 ? 6.141 8.891 3.336 1 81.06 288 ILE B C 1
ATOM 6945 O O . ILE B 1 288 ? 5.918 9.586 4.328 1 81.06 288 ILE B O 1
ATOM 6949 N N . VAL B 1 289 ? 6.277 9.297 2.158 1 75.44 289 VAL B N 1
ATOM 6950 C CA . VAL B 1 289 ? 6.168 10.727 1.878 1 75.44 289 VAL B CA 1
ATOM 6951 C C . VAL B 1 289 ? 4.805 11.031 1.256 1 75.44 289 VAL B C 1
ATOM 6953 O O . VAL B 1 289 ? 4.273 10.219 0.49 1 75.44 289 VAL B O 1
ATOM 6956 N N . ASP B 1 290 ? 4.223 12.086 1.704 1 72.19 290 ASP B N 1
ATOM 6957 C CA . ASP B 1 290 ? 3.021 12.594 1.045 1 72.19 290 ASP B CA 1
ATOM 6958 C C . ASP B 1 290 ? 3.379 13.516 -0.119 1 72.19 290 ASP B C 1
ATOM 6960 O O . ASP B 1 290 ? 3.697 14.688 0.085 1 72.19 290 ASP B O 1
ATOM 6964 N N . TYR B 1 291 ? 3.332 13.094 -1.272 1 63.62 291 TYR B N 1
ATOM 6965 C CA . TYR B 1 291 ? 3.771 13.828 -2.453 1 63.62 291 TYR B CA 1
ATOM 6966 C C . TYR B 1 291 ? 2.732 14.859 -2.869 1 63.62 291 TYR B C 1
ATOM 6968 O O . TYR B 1 291 ? 2.832 15.445 -3.949 1 63.62 291 TYR B O 1
ATOM 6976 N N . THR B 1 292 ? 1.723 15.008 -2 1 61.31 292 THR B N 1
ATOM 6977 C CA . THR B 1 292 ? 0.834 16.125 -2.277 1 61.31 292 THR B CA 1
ATOM 6978 C C . THR B 1 292 ? 1.606 17.453 -2.262 1 61.31 292 THR B C 1
ATOM 6980 O O . THR B 1 292 ? 1.128 18.453 -2.781 1 61.31 292 THR B O 1
ATOM 6983 N N . THR B 1 293 ? 2.807 17.312 -1.692 1 58.53 293 THR B N 1
ATOM 6984 C CA . THR B 1 293 ? 3.727 18.453 -1.743 1 58.53 293 THR B CA 1
ATOM 6985 C C . THR B 1 293 ? 5.008 18.078 -2.482 1 58.53 293 THR B C 1
ATOM 6987 O O . THR B 1 293 ? 5.461 16.922 -2.404 1 58.53 293 THR B O 1
ATOM 6990 N N . ASN B 1 294 ? 5.426 18.906 -3.412 1 61.56 294 ASN B N 1
ATOM 6991 C CA . ASN B 1 294 ? 6.707 18.641 -4.055 1 61.56 294 ASN B CA 1
ATOM 6992 C C . ASN B 1 294 ? 7.871 18.828 -3.082 1 61.56 294 ASN B C 1
ATOM 6994 O O . ASN B 1 294 ? 7.863 19.75 -2.268 1 61.56 294 ASN B O 1
ATOM 6998 N N . TYR B 1 295 ? 8.711 17.891 -3.197 1 71.69 295 TYR B N 1
ATOM 6999 C CA . TYR B 1 295 ? 9.844 17.922 -2.283 1 71.69 295 TYR B CA 1
ATOM 7000 C C . TYR B 1 295 ? 11.148 18.141 -3.041 1 71.69 295 TYR B C 1
ATOM 7002 O O . TYR B 1 295 ? 11.266 17.75 -4.207 1 71.69 295 TYR B O 1
ATOM 7010 N N . LYS B 1 296 ? 11.992 18.922 -2.582 1 77 296 LYS B N 1
ATOM 7011 C CA . LYS B 1 296 ? 13.391 19 -2.982 1 77 296 LYS B CA 1
ATOM 7012 C C . LYS B 1 296 ? 14.305 18.438 -1.899 1 77 296 LYS B C 1
ATOM 7014 O O . LYS B 1 296 ? 13.969 18.469 -0.714 1 77 296 LYS B O 1
ATOM 7019 N N . PHE B 1 297 ? 15.445 17.969 -2.416 1 86 297 PHE B N 1
ATOM 7020 C CA . PHE B 1 297 ? 16.328 17.297 -1.474 1 86 297 PHE B CA 1
ATOM 7021 C C . PHE B 1 297 ? 17.703 17.953 -1.473 1 86 297 PHE B C 1
ATOM 7023 O O . PHE B 1 297 ? 18.219 18.328 -2.527 1 86 297 PHE B O 1
ATOM 7030 N N . LYS B 1 298 ? 18.219 18.203 -0.33 1 91.94 298 LYS B N 1
ATOM 7031 C CA . LYS B 1 298 ? 19.578 18.703 -0.163 1 91.94 298 LYS B CA 1
ATOM 7032 C C . LYS B 1 298 ? 20.344 17.891 0.886 1 91.94 298 LYS B C 1
ATOM 7034 O O . LYS B 1 298 ? 19.734 17.344 1.804 1 91.94 298 LYS B O 1
ATOM 7039 N N . TYR B 1 299 ? 21.594 17.828 0.633 1 94.06 299 TYR B N 1
ATOM 7040 C CA . TYR B 1 299 ? 22.469 17.203 1.613 1 94.06 299 TYR B CA 1
ATOM 7041 C C . TYR B 1 299 ? 23.234 18.25 2.414 1 94.06 299 TYR B C 1
ATOM 7043 O O . TYR B 1 299 ? 23.594 19.297 1.883 1 94.06 299 TYR B O 1
ATOM 7051 N N . ARG B 1 300 ? 23.406 17.969 3.709 1 92.44 300 ARG B N 1
ATOM 7052 C CA . ARG B 1 300 ? 24.156 18.875 4.598 1 92.44 300 ARG B CA 1
ATOM 7053 C C . ARG B 1 300 ? 25.125 18.094 5.473 1 92.44 300 ARG B C 1
ATOM 7055 O O . ARG B 1 300 ? 24.844 16.953 5.859 1 92.44 300 ARG B O 1
ATOM 7062 N N . GLY B 1 301 ? 26.266 18.766 5.824 1 88.75 301 GLY B N 1
ATOM 7063 C CA . GLY B 1 301 ? 27.219 18.188 6.762 1 88.75 301 GLY B CA 1
ATOM 7064 C C . GLY B 1 301 ? 28.656 18.453 6.387 1 88.75 301 GLY B C 1
ATOM 7065 O O . GLY B 1 301 ? 29.562 18.344 7.227 1 88.75 301 GLY B O 1
ATOM 7066 N N . ALA B 1 302 ? 28.891 18.734 5.145 1 86.94 302 ALA B N 1
ATOM 7067 C CA . ALA B 1 302 ? 30.234 19.062 4.668 1 86.94 302 ALA B CA 1
ATOM 7068 C C . ALA B 1 302 ? 30.359 20.562 4.387 1 86.94 302 ALA B C 1
ATOM 7070 O O . ALA B 1 302 ? 30.609 20.969 3.254 1 86.94 302 ALA B O 1
ATOM 7071 N N . SER B 1 303 ? 30.203 21.359 5.395 1 81.94 303 SER B N 1
ATOM 7072 C CA . SER B 1 303 ? 30.281 22.812 5.32 1 81.94 303 SER B CA 1
ATOM 7073 C C . SER B 1 303 ? 28.969 23.422 4.867 1 81.94 303 SER B C 1
ATOM 7075 O O . SER B 1 303 ? 27.984 23.422 5.617 1 81.94 303 SER B O 1
ATOM 7077 N N . ARG B 1 304 ? 28.844 23.672 3.443 1 82.56 304 ARG B N 1
ATOM 7078 C CA . ARG B 1 304 ? 27.609 24.266 2.922 1 82.56 304 ARG B CA 1
ATOM 7079 C C . ARG B 1 304 ? 26.672 23.172 2.379 1 82.56 304 ARG B C 1
ATOM 7081 O O . ARG B 1 304 ? 27.125 22.078 2.043 1 82.56 304 ARG B O 1
ATOM 7088 N N . MET B 1 305 ? 25.453 23.516 2.428 1 88.75 305 MET B N 1
ATOM 7089 C CA . MET B 1 305 ? 24.453 22.594 1.896 1 88.75 305 MET B CA 1
ATOM 7090 C C . MET B 1 305 ? 24.703 22.328 0.414 1 88.75 305 MET B C 1
ATOM 7092 O O . MET B 1 305 ? 25.219 23.188 -0.299 1 88.75 305 MET B O 1
ATOM 7096 N N . SER B 1 306 ? 24.297 21.141 0.022 1 88.44 306 SER B N 1
ATOM 7097 C CA . SER B 1 306 ? 24.422 20.766 -1.382 1 88.44 306 SER B CA 1
ATOM 7098 C C . SER B 1 306 ? 23.453 21.562 -2.256 1 88.44 306 SER B C 1
ATOM 7100 O O . SER B 1 306 ? 22.656 22.344 -1.75 1 88.44 306 SER B O 1
ATOM 7102 N N . GLU B 1 307 ? 23.609 21.312 -3.576 1 84.81 307 GLU B N 1
ATOM 7103 C CA . GLU B 1 307 ? 22.594 21.781 -4.516 1 84.81 307 GLU B CA 1
ATOM 7104 C C . GLU B 1 307 ? 21.281 21.016 -4.32 1 84.81 307 GLU B C 1
ATOM 7106 O O . GLU B 1 307 ? 21.234 20.031 -3.586 1 84.81 307 GLU B O 1
ATOM 7111 N N . GLU B 1 308 ? 20.297 21.531 -4.902 1 85.94 308 GLU B N 1
ATOM 7112 C CA . GLU B 1 308 ? 18.984 20.906 -4.812 1 85.94 308 GLU B CA 1
ATOM 7113 C C . GLU B 1 308 ? 18.844 19.75 -5.801 1 85.94 308 GLU B C 1
ATOM 7115 O O . GLU B 1 308 ? 19.312 19.844 -6.938 1 85.94 308 GLU B O 1
ATOM 7120 N N . TYR B 1 309 ? 18.406 18.688 -5.281 1 82.38 309 TYR B N 1
ATOM 7121 C CA . TYR B 1 309 ? 18.141 17.516 -6.125 1 82.38 309 TYR B CA 1
ATOM 7122 C C . TYR B 1 309 ? 16.656 17.203 -6.168 1 82.38 309 TYR B C 1
ATOM 7124 O O . TYR B 1 309 ? 15.914 17.516 -5.227 1 82.38 309 TYR B O 1
ATOM 7132 N N . ASP B 1 310 ? 16.219 16.547 -7.219 1 71.81 310 ASP B N 1
ATOM 7133 C CA . ASP B 1 310 ? 14.82 16.172 -7.371 1 71.81 310 ASP B CA 1
ATOM 7134 C C . ASP B 1 310 ? 14.555 14.797 -6.75 1 71.81 310 ASP B C 1
ATOM 7136 O O . ASP B 1 310 ? 13.398 14.453 -6.465 1 71.81 310 ASP B O 1
ATOM 7140 N N . ASP B 1 311 ? 15.641 14.055 -6.625 1 74.81 311 ASP B N 1
ATOM 7141 C CA . ASP B 1 311 ? 15.516 12.719 -6.066 1 74.81 311 ASP B CA 1
ATOM 7142 C C . ASP B 1 311 ? 16.656 12.406 -5.109 1 74.81 311 ASP B C 1
ATOM 7144 O O . ASP B 1 311 ? 17.688 13.102 -5.105 1 74.81 311 ASP B O 1
ATOM 7148 N N . VAL B 1 312 ? 16.422 11.406 -4.383 1 82.06 312 VAL B N 1
ATOM 7149 C CA . VAL B 1 312 ? 17.438 10.945 -3.449 1 82.06 312 VAL B CA 1
ATOM 7150 C C . VAL B 1 312 ? 18.25 9.812 -4.086 1 82.06 312 VAL B C 1
ATOM 7152 O O . VAL B 1 312 ? 17.688 8.805 -4.516 1 82.06 312 VAL B O 1
ATOM 7155 N N . PHE B 1 313 ? 19.484 10.078 -4.191 1 82.56 313 PHE B N 1
ATOM 7156 C CA . PHE B 1 313 ? 20.406 9.094 -4.773 1 82.56 313 PHE B CA 1
ATOM 7157 C C . PHE B 1 313 ? 21.766 9.156 -4.094 1 82.56 313 PHE B C 1
ATOM 7159 O O . PHE B 1 313 ? 22.297 10.242 -3.869 1 82.56 313 PHE B O 1
ATOM 7166 N N . ILE B 1 314 ? 22.234 7.945 -3.793 1 87.62 314 ILE B N 1
ATOM 7167 C CA . ILE B 1 314 ? 23.484 7.891 -3.053 1 87.62 314 ILE B CA 1
ATOM 7168 C C . ILE B 1 314 ? 24.594 8.555 -3.867 1 87.62 314 ILE B C 1
ATOM 7170 O O . ILE B 1 314 ? 25.531 9.125 -3.305 1 87.62 314 ILE B O 1
ATOM 7174 N N . GLY B 1 315 ? 24.531 8.484 -5.176 1 85.25 315 GLY B N 1
ATOM 7175 C CA . GLY B 1 315 ? 25.484 9.148 -6.039 1 85.25 315 GLY B CA 1
ATOM 7176 C C . GLY B 1 315 ? 25.516 10.656 -5.84 1 85.25 315 GLY B C 1
ATOM 7177 O O . GLY B 1 315 ? 26.578 11.266 -5.895 1 85.25 315 GLY B O 1
ATOM 7178 N N . ASN B 1 316 ? 24.391 11.266 -5.59 1 88.44 316 ASN B N 1
ATOM 7179 C CA . ASN B 1 316 ? 24.312 12.695 -5.32 1 88.44 316 ASN B CA 1
ATOM 7180 C C . ASN B 1 316 ? 25.047 13.055 -4.027 1 88.44 316 ASN B C 1
ATOM 7182 O O . ASN B 1 316 ? 25.734 14.086 -3.963 1 88.44 316 ASN B O 1
ATOM 7186 N N . TYR B 1 317 ? 24.906 12.227 -3.07 1 93.06 317 TYR B N 1
ATOM 7187 C CA . TYR B 1 317 ? 25.594 12.438 -1.797 1 93.06 317 TYR B CA 1
ATOM 7188 C C . TYR B 1 317 ? 27.109 12.32 -1.958 1 93.06 317 TYR B C 1
ATOM 7190 O O . TYR B 1 317 ? 27.859 13.133 -1.418 1 93.06 317 TYR B O 1
ATOM 7198 N N . ARG B 1 318 ? 27.484 11.328 -2.729 1 91.31 318 ARG B N 1
ATOM 7199 C CA . ARG B 1 318 ? 28.906 11.141 -2.994 1 91.31 318 ARG B CA 1
ATOM 7200 C C . ARG B 1 318 ? 29.484 12.344 -3.736 1 91.31 318 ARG B C 1
ATOM 7202 O O . ARG B 1 318 ? 30.578 12.805 -3.426 1 91.31 318 ARG B O 1
ATOM 7209 N N . ASN B 1 319 ? 28.75 12.812 -4.711 1 91 319 ASN B N 1
ATOM 7210 C CA . ASN B 1 319 ? 29.172 13.984 -5.469 1 91 319 ASN B CA 1
ATOM 7211 C C . ASN B 1 319 ? 29.297 15.211 -4.57 1 91 319 ASN B C 1
ATOM 7213 O O . ASN B 1 319 ? 30.234 16 -4.715 1 91 319 ASN B O 1
ATOM 7217 N N . TYR B 1 320 ? 28.391 15.359 -3.725 1 93.5 320 TYR B N 1
ATOM 7218 C CA . TYR B 1 320 ? 28.391 16.453 -2.754 1 93.5 320 TYR B CA 1
ATOM 7219 C C . TYR B 1 320 ? 29.656 16.422 -1.906 1 93.5 320 TYR B C 1
ATOM 7221 O O . TYR B 1 320 ? 30.312 17.453 -1.723 1 93.5 320 TYR B O 1
ATOM 7229 N N . LEU B 1 321 ? 30.016 15.25 -1.498 1 93.31 321 LEU B N 1
ATOM 7230 C CA . LEU B 1 321 ? 31.188 15.109 -0.65 1 93.31 321 LEU B CA 1
ATOM 7231 C C . LEU B 1 321 ? 32.469 15.328 -1.453 1 93.31 321 LEU B C 1
ATOM 7233 O O . LEU B 1 321 ? 33.406 15.953 -0.968 1 93.31 321 LEU B O 1
ATOM 7237 N N . THR B 1 322 ? 32.5 14.836 -2.637 1 90.88 322 THR B N 1
ATOM 7238 C CA . THR B 1 322 ? 33.656 14.984 -3.498 1 90.88 322 THR B CA 1
ATOM 7239 C C . THR B 1 322 ? 33.906 16.453 -3.818 1 90.88 322 THR B C 1
ATOM 7241 O O . THR B 1 322 ? 35.031 16.922 -3.797 1 90.88 322 THR B O 1
ATOM 7244 N N . GLU B 1 323 ? 32.875 17.109 -4.121 1 91.06 323 GLU B N 1
ATOM 7245 C CA . GLU B 1 323 ? 32.969 18.547 -4.434 1 91.06 323 GLU B CA 1
ATOM 7246 C C . GLU B 1 323 ? 33.531 19.328 -3.262 1 91.06 323 GLU B C 1
ATOM 7248 O O . GLU B 1 323 ? 34.188 20.344 -3.457 1 91.06 323 GLU B O 1
ATOM 7253 N N . ARG B 1 324 ? 33.344 18.812 -2.115 1 91.56 324 ARG B N 1
ATOM 7254 C CA . ARG B 1 324 ? 33.75 19.547 -0.917 1 91.56 324 ARG B CA 1
ATOM 7255 C C . ARG B 1 324 ? 35.031 18.969 -0.35 1 91.56 324 ARG B C 1
ATOM 7257 O O . ARG B 1 324 ? 35.531 19.453 0.675 1 91.56 324 ARG B O 1
ATOM 7264 N N . GLY B 1 325 ? 35.5 17.969 -0.927 1 88.88 325 GLY B N 1
ATOM 7265 C CA . GLY B 1 325 ? 36.75 17.359 -0.519 1 88.88 325 GLY B CA 1
ATOM 7266 C C . GLY B 1 325 ? 36.656 16.594 0.792 1 88.88 325 GLY B C 1
ATOM 7267 O O . GLY B 1 325 ? 37.594 16.578 1.575 1 88.88 325 GLY B O 1
ATOM 7268 N N . VAL B 1 326 ? 35.5 16.141 1.046 1 91.69 326 VAL B N 1
ATOM 7269 C CA . VAL B 1 326 ? 35.312 15.406 2.291 1 91.69 326 VAL B CA 1
ATOM 7270 C C . VAL B 1 326 ? 35.344 13.906 2.014 1 91.69 326 VAL B C 1
ATOM 7272 O O . VAL B 1 326 ? 34.656 13.422 1.11 1 91.69 326 VAL B O 1
ATOM 7275 N N . GLU B 1 327 ? 36.188 13.234 2.721 1 89.88 327 GLU B N 1
ATOM 7276 C CA . GLU B 1 327 ? 36.25 11.773 2.646 1 89.88 327 GLU B CA 1
ATOM 7277 C C . GLU B 1 327 ? 35.531 11.133 3.844 1 89.88 327 GLU B C 1
ATOM 7279 O O . GLU B 1 327 ? 35.656 11.609 4.973 1 89.88 327 GLU B O 1
ATOM 7284 N N . VAL B 1 328 ? 34.812 10.094 3.564 1 90.88 328 VAL B N 1
ATOM 7285 C CA . VAL B 1 328 ? 34.094 9.406 4.633 1 90.88 328 VAL B CA 1
ATOM 7286 C C . VAL B 1 328 ? 34.969 8.32 5.234 1 90.88 328 VAL B C 1
ATOM 7288 O O . VAL B 1 328 ? 35.125 7.246 4.645 1 90.88 328 VAL B O 1
ATOM 7291 N N . ASN B 1 329 ? 35.469 8.641 6.379 1 89.06 329 ASN B N 1
ATOM 7292 C CA . ASN B 1 329 ? 36.375 7.688 7.023 1 89.06 329 ASN B CA 1
ATOM 7293 C C . ASN B 1 329 ? 35.781 7.121 8.305 1 89.06 329 ASN B C 1
ATOM 7295 O O . ASN B 1 329 ? 36.344 6.215 8.914 1 89.06 329 ASN B O 1
ATOM 7299 N N . ASP B 1 330 ? 34.688 7.684 8.609 1 92.19 330 ASP B N 1
ATOM 7300 C CA . ASP B 1 330 ? 34.031 7.266 9.844 1 92.19 330 ASP B CA 1
ATOM 7301 C C . ASP B 1 330 ? 32.531 7.281 9.688 1 92.19 330 ASP B C 1
ATOM 7303 O O . ASP B 1 330 ? 31.969 8.172 9.047 1 92.19 330 ASP B O 1
ATOM 7307 N N . VAL B 1 331 ? 31.938 6.281 10.359 1 92.19 331 VAL B N 1
ATOM 7308 C CA . VAL B 1 331 ? 30.5 6.121 10.266 1 92.19 331 VAL B CA 1
ATOM 7309 C C . VAL B 1 331 ? 29.797 7.305 10.93 1 92.19 331 VAL B C 1
ATOM 7311 O O . VAL B 1 331 ? 28.656 7.641 10.578 1 92.19 331 VAL B O 1
ATOM 7314 N N . SER B 1 332 ? 30.484 7.957 11.859 1 89.75 332 SER B N 1
ATOM 7315 C CA . SER B 1 332 ? 29.922 9.102 12.562 1 89.75 332 SER B CA 1
ATOM 7316 C C . SER B 1 332 ? 29.547 10.219 11.586 1 89.75 332 SER B C 1
ATOM 7318 O O . SER B 1 332 ? 28.641 11 11.859 1 89.75 332 SER B O 1
ATOM 7320 N N . LEU B 1 333 ? 30.188 10.227 10.453 1 91.69 333 LEU B N 1
ATOM 7321 C CA . LEU B 1 333 ? 29.875 11.242 9.453 1 91.69 333 LEU B CA 1
ATOM 7322 C C . LEU B 1 333 ? 28.469 11.039 8.891 1 91.69 333 LEU B C 1
ATOM 7324 O O . LEU B 1 333 ? 27.766 12.008 8.602 1 91.69 333 LEU B O 1
ATOM 7328 N N . PHE B 1 334 ? 28.078 9.75 8.758 1 93.31 334 PHE B N 1
ATOM 7329 C CA . PHE B 1 334 ? 26.75 9.461 8.258 1 93.31 334 PHE B CA 1
ATOM 7330 C C . PHE B 1 334 ? 25.688 9.93 9.242 1 93.31 334 PHE B C 1
ATOM 7332 O O . PHE B 1 334 ? 24.562 10.281 8.844 1 93.31 334 PHE B O 1
ATOM 7339 N N . ASN B 1 335 ? 26.062 9.922 10.461 1 88.56 335 ASN B N 1
ATOM 7340 C CA . ASN B 1 335 ? 25.125 10.375 11.484 1 88.56 335 ASN B CA 1
ATOM 7341 C C . ASN B 1 335 ? 25.062 11.898 11.539 1 88.56 335 ASN B C 1
ATOM 7343 O O . ASN B 1 335 ? 24.016 12.469 11.859 1 88.56 335 ASN B O 1
ATOM 7347 N N . LYS B 1 336 ? 26.172 12.469 11.188 1 87.88 336 LYS B N 1
ATOM 7348 C CA . LYS B 1 336 ? 26.266 13.922 11.25 1 87.88 336 LYS B CA 1
ATOM 7349 C C . LYS B 1 336 ? 25.672 14.57 10.008 1 87.88 336 LYS B C 1
ATOM 7351 O O . LYS B 1 336 ? 25.062 15.641 10.086 1 87.88 336 LYS B O 1
ATOM 7356 N N . HIS B 1 337 ? 25.891 13.891 8.906 1 93.56 337 HIS B N 1
ATOM 7357 C CA . HIS B 1 337 ? 25.344 14.422 7.668 1 93.56 337 HIS B CA 1
ATOM 7358 C C . HIS B 1 337 ? 23.844 14.195 7.59 1 93.56 337 HIS B C 1
ATOM 7360 O O . HIS B 1 337 ? 23.312 13.258 8.188 1 93.56 337 HIS B O 1
ATOM 7366 N N . THR B 1 338 ? 23.141 15.109 6.926 1 92.06 338 THR B N 1
ATOM 7367 C CA . THR B 1 338 ? 21.688 15.008 6.906 1 92.06 338 THR B CA 1
ATOM 7368 C C . THR B 1 338 ? 21.156 15.086 5.477 1 92.06 338 THR B C 1
ATOM 7370 O O . THR B 1 338 ? 21.75 15.766 4.629 1 92.06 338 THR B O 1
ATOM 7373 N N . LEU B 1 339 ? 20.188 14.305 5.242 1 92 339 LEU B N 1
ATOM 7374 C CA . LEU B 1 339 ? 19.297 14.43 4.09 1 92 339 LEU B CA 1
ATOM 7375 C C . LEU B 1 339 ? 18.094 15.312 4.418 1 92 339 LEU B C 1
ATOM 7377 O O . LEU B 1 339 ? 17.281 14.953 5.262 1 92 339 LEU B O 1
ATOM 7381 N N . ASN B 1 340 ? 18.047 16.406 3.77 1 88.75 340 ASN B N 1
ATOM 7382 C CA . ASN B 1 340 ? 17.031 17.391 4.094 1 88.75 340 ASN B CA 1
ATOM 7383 C C . ASN B 1 340 ? 15.969 17.4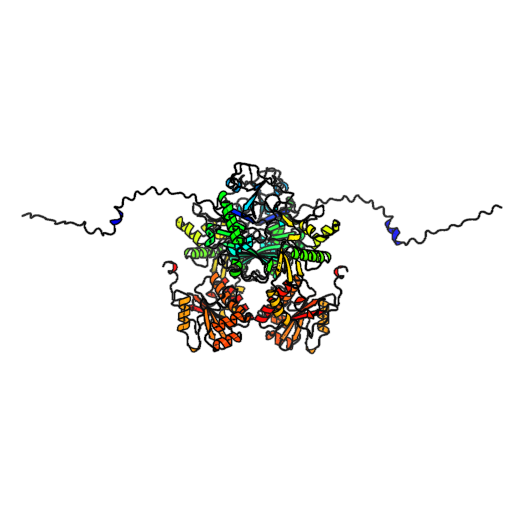84 2.998 1 88.75 340 ASN B C 1
ATOM 7385 O O . ASN B 1 340 ? 16.297 17.547 1.812 1 88.75 340 ASN B O 1
ATOM 7389 N N . VAL B 1 341 ? 14.781 17.469 3.51 1 84.12 341 VAL B N 1
ATOM 7390 C CA . VAL B 1 341 ? 13.641 17.547 2.604 1 84.12 341 VAL B CA 1
ATOM 7391 C C . VAL B 1 341 ? 13 18.922 2.699 1 84.12 341 VAL B C 1
ATOM 7393 O O . VAL B 1 341 ? 12.57 19.344 3.777 1 84.12 341 VAL B O 1
ATOM 7396 N N . PHE B 1 342 ? 12.984 19.531 1.627 1 75.62 342 PHE B N 1
ATOM 7397 C CA . PHE B 1 342 ? 12.406 20.875 1.563 1 75.62 342 PHE B CA 1
ATOM 7398 C C . PHE B 1 342 ? 11.117 20.859 0.745 1 75.62 342 PHE B C 1
ATOM 7400 O O . PHE B 1 342 ? 10.969 20.062 -0.176 1 75.62 342 PHE B O 1
ATOM 7407 N N . ASP B 1 343 ? 10.273 21.672 1.315 1 67.94 343 ASP B N 1
ATOM 7408 C CA . ASP B 1 343 ? 9.094 21.859 0.478 1 67.94 343 ASP B CA 1
ATOM 7409 C C . ASP B 1 343 ? 9.375 22.844 -0.655 1 67.94 343 ASP B C 1
ATOM 7411 O O . ASP B 1 343 ? 10.516 23.266 -0.85 1 67.94 343 ASP B O 1
ATOM 7415 N N . GLU B 1 344 ? 8.406 23.094 -1.375 1 57.5 344 GLU B N 1
ATOM 7416 C CA . GLU B 1 344 ? 8.523 23.938 -2.561 1 57.5 344 GLU B CA 1
ATOM 7417 C C . GLU B 1 344 ? 8.945 25.359 -2.188 1 57.5 344 GLU B C 1
ATOM 7419 O O . GLU B 1 344 ? 9.539 26.062 -3.002 1 57.5 344 GLU B O 1
ATOM 7424 N N . ASN B 1 345 ? 8.617 25.672 -0.91 1 56.34 345 ASN B N 1
ATOM 7425 C CA . ASN B 1 345 ? 8.93 27.031 -0.459 1 56.34 345 ASN B CA 1
ATOM 7426 C C . ASN B 1 345 ? 10.312 27.094 0.176 1 56.34 345 ASN B C 1
ATOM 7428 O O . ASN B 1 345 ? 10.68 28.125 0.766 1 56.34 345 ASN B O 1
ATOM 7432 N N . GLY B 1 346 ? 10.969 26.062 0.013 1 62.84 346 GLY B N 1
ATOM 7433 C CA . GLY B 1 346 ? 12.297 26.047 0.608 1 62.84 346 GLY B CA 1
ATOM 7434 C C . GLY B 1 346 ? 12.273 25.844 2.111 1 62.84 346 GLY B C 1
ATOM 7435 O O . GLY B 1 346 ? 13.266 26.078 2.791 1 62.84 346 GLY B O 1
ATOM 7436 N N . GLN B 1 347 ? 11.07 25.578 2.525 1 64.88 347 GLN B N 1
ATOM 7437 C CA . GLN B 1 347 ? 10.961 25.297 3.953 1 64.88 347 GLN B CA 1
ATOM 7438 C C . GLN B 1 347 ? 11.383 23.859 4.262 1 64.88 347 GLN B C 1
ATOM 7440 O O . GLN B 1 347 ? 10.961 22.922 3.576 1 64.88 347 GLN B O 1
ATOM 7445 N N . LEU B 1 348 ? 12.242 23.781 5.238 1 74.5 348 LEU B N 1
ATOM 7446 C CA . LEU B 1 348 ? 12.672 22.453 5.68 1 74.5 348 LEU B CA 1
ATOM 7447 C C . LEU B 1 348 ? 11.516 21.688 6.324 1 74.5 348 LEU B C 1
ATOM 7449 O O . LEU B 1 348 ? 10.922 22.156 7.293 1 74.5 348 LEU B O 1
ATOM 7453 N N . LEU B 1 349 ? 11.141 20.656 5.727 1 69.62 349 LEU B N 1
ATOM 7454 C CA . LEU B 1 349 ? 10.039 19.844 6.238 1 69.62 349 LEU B CA 1
ATOM 7455 C C . LEU B 1 349 ? 10.562 18.75 7.164 1 69.62 349 LEU B C 1
ATOM 7457 O O . LEU B 1 349 ? 10 18.531 8.242 1 69.62 349 LEU B O 1
ATOM 7461 N N . ARG B 1 350 ? 11.547 18.078 6.641 1 76.31 350 ARG B N 1
ATOM 7462 C CA . ARG B 1 350 ? 12.117 16.953 7.375 1 76.31 350 ARG B CA 1
ATOM 7463 C C . ARG B 1 350 ? 13.633 16.891 7.199 1 76.31 350 ARG B C 1
ATOM 7465 O O . ARG B 1 350 ? 14.164 17.359 6.188 1 76.31 350 ARG B O 1
ATOM 7472 N N . SER B 1 351 ? 14.242 16.438 8.109 1 83.75 351 SER B N 1
ATOM 7473 C CA . SER B 1 351 ? 15.688 16.203 8.094 1 83.75 351 SER B CA 1
ATOM 7474 C C . SER B 1 351 ? 16.031 14.836 8.664 1 83.75 351 SER B C 1
ATOM 7476 O O . SER B 1 351 ? 15.594 14.492 9.766 1 83.75 351 SER B O 1
ATOM 7478 N N . TYR B 1 352 ? 16.719 14.07 7.793 1 87.31 352 TYR B N 1
ATOM 7479 C CA . TYR B 1 352 ? 17.141 12.742 8.219 1 87.31 352 TYR B CA 1
ATOM 7480 C C . TYR B 1 352 ? 18.656 12.625 8.211 1 87.31 352 TYR B C 1
ATOM 7482 O O . TYR B 1 352 ? 19.328 13.156 7.32 1 87.31 352 TYR B O 1
ATOM 7490 N N . SER B 1 353 ? 19.172 11.938 9.172 1 90.31 353 SER B N 1
ATOM 7491 C CA . SER B 1 353 ? 20.594 11.609 9.031 1 90.31 353 SER B CA 1
ATOM 7492 C C . SER B 1 353 ? 20.828 10.695 7.828 1 90.31 353 SER B C 1
ATOM 7494 O O . SER B 1 353 ? 19.953 9.93 7.438 1 90.31 353 SER B O 1
ATOM 7496 N N . ILE B 1 354 ? 21.953 10.852 7.223 1 93.12 354 ILE B N 1
ATOM 7497 C CA . ILE B 1 354 ? 22.312 9.969 6.113 1 93.12 354 ILE B CA 1
ATOM 7498 C C . ILE B 1 354 ? 22.281 8.516 6.582 1 93.12 354 ILE B C 1
ATOM 7500 O O . ILE B 1 354 ? 21.812 7.633 5.852 1 93.12 354 ILE B O 1
ATOM 7504 N N . TYR B 1 355 ? 22.719 8.289 7.777 1 92.31 355 TYR B N 1
ATOM 7505 C CA . TYR B 1 355 ? 22.719 6.938 8.32 1 92.31 355 TYR B CA 1
ATOM 7506 C C . TYR B 1 355 ? 21.328 6.34 8.32 1 92.31 355 TYR B C 1
ATOM 7508 O O . TYR B 1 355 ? 21.141 5.184 7.938 1 92.31 355 TYR B O 1
ATOM 7516 N N . LYS B 1 356 ? 20.359 7.086 8.672 1 88.56 356 LYS B N 1
ATOM 7517 C CA . LYS B 1 356 ? 18.969 6.641 8.719 1 88.56 356 LYS B CA 1
ATOM 7518 C C . LYS B 1 356 ? 18.438 6.383 7.316 1 88.56 356 LYS B C 1
ATOM 7520 O O . LYS B 1 356 ? 17.516 5.586 7.137 1 88.56 356 LYS B O 1
ATOM 7525 N N . SER B 1 357 ? 19.031 7.043 6.363 1 90.31 357 SER B N 1
ATOM 7526 C CA . SER B 1 357 ? 18.531 6.973 4.992 1 90.31 357 SER B CA 1
ATOM 7527 C C . SER B 1 357 ? 19.266 5.895 4.195 1 90.31 357 SER B C 1
ATOM 7529 O O . SER B 1 357 ? 18.953 5.668 3.023 1 90.31 357 SER B O 1
ATOM 7531 N N . LEU B 1 358 ? 20.219 5.23 4.805 1 89.62 358 LEU B N 1
ATOM 7532 C CA . LEU B 1 358 ? 20.984 4.195 4.117 1 89.62 358 LEU B CA 1
ATOM 7533 C C . LEU B 1 358 ? 20.266 2.848 4.195 1 89.62 358 LEU B C 1
ATOM 7535 O O . LEU B 1 358 ? 19.672 2.518 5.219 1 89.62 358 LEU B O 1
ATOM 7539 N N . LEU B 1 359 ? 20.344 2.172 3.133 1 83.56 359 LEU B N 1
ATOM 7540 C CA . LEU B 1 359 ? 19.938 0.772 3.047 1 83.56 359 LEU B CA 1
ATOM 7541 C C . LEU B 1 359 ? 21.125 -0.104 2.629 1 83.56 359 LEU B C 1
ATOM 7543 O O . LEU B 1 359 ? 21.797 0.184 1.638 1 83.56 359 LEU B O 1
ATOM 7547 N N . PHE B 1 360 ? 21.422 -1.144 3.471 1 86.31 360 PHE B N 1
ATOM 7548 C CA . PHE B 1 360 ? 22.609 -1.945 3.229 1 86.31 360 PHE B CA 1
ATOM 7549 C C . PHE B 1 360 ? 22.391 -3.385 3.686 1 86.31 360 PHE B C 1
ATOM 7551 O O . PHE B 1 360 ? 21.922 -3.623 4.797 1 86.31 360 PHE B O 1
ATOM 7558 N N . ASP B 1 361 ? 22.641 -4.293 2.822 1 79.88 361 ASP B N 1
ATOM 7559 C CA . ASP B 1 361 ? 22.656 -5.715 3.154 1 79.88 361 ASP B CA 1
ATOM 7560 C C . ASP B 1 361 ? 24.078 -6.27 3.166 1 79.88 361 ASP B C 1
ATOM 7562 O O . ASP B 1 361 ? 24.891 -5.922 2.311 1 79.88 361 ASP B O 1
ATOM 7566 N N . CYS B 1 362 ? 24.375 -7.055 4.266 1 84.81 362 CYS B N 1
ATOM 7567 C CA . CYS B 1 362 ? 25.703 -7.652 4.301 1 84.81 362 CYS B CA 1
ATOM 7568 C C . CYS B 1 362 ? 25.688 -8.961 5.082 1 84.81 362 CYS B C 1
ATOM 7570 O O . CYS B 1 362 ? 24.703 -9.281 5.75 1 84.81 362 CYS B O 1
ATOM 7572 N N . THR B 1 363 ? 26.719 -9.711 4.875 1 83 363 THR B N 1
ATOM 7573 C CA . THR B 1 363 ? 26.938 -10.945 5.621 1 83 363 THR B CA 1
ATOM 7574 C C . THR B 1 363 ? 28.172 -10.82 6.512 1 83 363 THR B C 1
ATOM 7576 O O . THR B 1 363 ? 29.203 -10.273 6.094 1 83 363 THR B O 1
ATOM 7579 N N . LEU B 1 364 ? 28.016 -11.148 7.754 1 88.5 364 LEU B N 1
ATOM 7580 C CA . LEU B 1 364 ? 29.125 -11.164 8.719 1 88.5 364 LEU B CA 1
ATOM 7581 C C . LEU B 1 364 ? 29.094 -12.43 9.562 1 88.5 364 LEU B C 1
ATOM 7583 O O . LEU B 1 364 ? 28.078 -12.727 10.203 1 88.5 364 LEU B O 1
ATOM 7587 N N . ASN B 1 365 ? 30.156 -13.141 9.547 1 84.75 365 ASN B N 1
ATOM 7588 C CA . ASN B 1 365 ? 30.297 -14.383 10.305 1 84.75 365 ASN B CA 1
ATOM 7589 C C . ASN B 1 365 ? 29.172 -15.359 10 1 84.75 365 ASN B C 1
ATOM 7591 O O . ASN B 1 365 ? 28.562 -15.906 10.922 1 84.75 365 ASN B O 1
ATOM 7595 N N . GLY B 1 366 ? 28.781 -15.398 8.852 1 79.56 366 GLY B N 1
ATOM 7596 C CA . GLY B 1 366 ? 27.797 -16.375 8.406 1 79.56 366 GLY B CA 1
ATOM 7597 C C . GLY B 1 366 ? 26.359 -15.922 8.609 1 79.56 366 GLY B C 1
ATOM 7598 O O . GLY B 1 366 ? 25.422 -16.625 8.25 1 79.56 366 GLY B O 1
ATOM 7599 N N . LYS B 1 367 ? 26.203 -14.742 9.148 1 86.38 367 LYS B N 1
ATOM 7600 C CA . LYS B 1 367 ? 24.859 -14.203 9.375 1 86.38 367 LYS B CA 1
ATOM 7601 C C . LYS B 1 367 ? 24.594 -13.008 8.461 1 86.38 367 LYS B C 1
ATOM 7603 O O . LYS B 1 367 ? 25.531 -12.336 8.016 1 86.38 367 LYS B O 1
ATOM 7608 N N . THR B 1 368 ? 23.375 -12.891 8.141 1 83.94 368 THR B N 1
ATOM 7609 C CA . THR B 1 368 ? 23 -11.805 7.242 1 83.94 368 THR B CA 1
ATOM 7610 C C . THR B 1 368 ? 22.359 -10.664 8.016 1 83.94 368 THR B C 1
ATOM 7612 O O . THR B 1 368 ? 21.516 -10.891 8.891 1 83.94 368 THR B O 1
ATOM 7615 N N . TYR B 1 369 ? 22.781 -9.484 7.617 1 87.62 369 TYR B N 1
ATOM 7616 C CA . TYR B 1 369 ? 22.312 -8.289 8.305 1 87.62 369 TYR B CA 1
ATOM 7617 C C . TYR B 1 369 ? 21.797 -7.262 7.305 1 87.62 369 TYR B C 1
ATOM 7619 O O . TYR B 1 369 ? 22.188 -7.273 6.133 1 87.62 369 TYR B O 1
ATOM 7627 N N . HIS B 1 370 ? 20.906 -6.523 7.77 1 84.69 370 HIS B N 1
ATOM 7628 C CA . HIS B 1 370 ? 20.328 -5.465 6.953 1 84.69 370 HIS B CA 1
ATOM 7629 C C . HIS B 1 370 ? 20.234 -4.156 7.727 1 84.69 370 HIS B C 1
ATOM 7631 O O . HIS B 1 370 ? 19.797 -4.137 8.875 1 84.69 370 HIS B O 1
ATOM 7637 N N . LEU B 1 371 ? 20.734 -3.117 7.078 1 89 371 LEU B N 1
ATOM 7638 C CA . LEU B 1 371 ? 20.578 -1.778 7.633 1 89 371 LEU B CA 1
ATOM 7639 C C . LEU B 1 371 ? 19.375 -1.07 7.004 1 89 371 LEU B C 1
ATOM 7641 O O . LEU B 1 371 ? 19.281 -0.986 5.777 1 89 371 LEU B O 1
ATOM 7645 N N . CYS B 1 372 ? 18.5 -0.601 7.875 1 82.25 372 CYS B N 1
ATOM 7646 C CA . CYS B 1 372 ? 17.328 0.12 7.402 1 82.25 372 CYS B CA 1
ATOM 7647 C C . CYS B 1 372 ? 16.859 1.131 8.438 1 82.25 372 CYS B C 1
ATOM 7649 O O . CYS B 1 372 ? 16.641 0.78 9.602 1 82.25 372 CYS B O 1
ATOM 7651 N N . GLU B 1 373 ? 16.703 2.352 7.988 1 83.06 373 GLU B N 1
ATOM 7652 C CA . GLU B 1 373 ? 16.203 3.438 8.828 1 83.06 373 GLU B CA 1
ATOM 7653 C C . GLU B 1 373 ? 17.031 3.574 10.102 1 83.06 373 GLU B C 1
ATOM 7655 O O . GLU B 1 373 ? 16.484 3.738 11.195 1 83.06 373 GLU B O 1
ATOM 7660 N N . GLY B 1 374 ? 18.266 3.312 9.938 1 83.25 374 GLY B N 1
ATOM 7661 C CA . GLY B 1 374 ? 19.188 3.564 11.023 1 83.25 374 GLY B CA 1
ATOM 7662 C C . GLY B 1 374 ? 19.312 2.395 11.984 1 83.25 374 GLY B C 1
ATOM 7663 O O . GLY B 1 374 ? 20.078 2.461 12.953 1 83.25 374 GLY B O 1
ATOM 7664 N N . SER B 1 375 ? 18.578 1.323 11.641 1 82.44 375 SER B N 1
ATOM 7665 C CA . SER B 1 375 ? 18.641 0.149 12.508 1 82.44 375 SER B CA 1
ATOM 7666 C C . SER B 1 375 ? 19.141 -1.072 11.734 1 82.44 375 SER B C 1
ATOM 7668 O O . SER B 1 375 ? 18.828 -1.234 10.555 1 82.44 375 SER B O 1
ATOM 7670 N N . TRP B 1 376 ? 19.938 -1.817 12.5 1 86.75 376 TRP B N 1
ATOM 7671 C CA . TRP B 1 376 ? 20.422 -3.066 11.93 1 86.75 376 TRP B CA 1
ATOM 7672 C C . TRP B 1 376 ? 19.5 -4.23 12.289 1 86.75 376 TRP B C 1
ATOM 7674 O O . TRP B 1 376 ? 19.016 -4.316 13.422 1 86.75 376 TRP B O 1
ATOM 7684 N N . TYR B 1 377 ? 19.266 -4.965 11.32 1 83.12 377 TYR B N 1
ATOM 7685 C CA . TYR B 1 377 ? 18.438 -6.148 11.508 1 83.12 377 TYR B CA 1
ATOM 7686 C C . TYR B 1 377 ? 19.203 -7.414 11.148 1 83.12 377 TYR B C 1
ATOM 7688 O O . TYR B 1 377 ? 20.047 -7.406 10.242 1 83.12 377 TYR B O 1
ATOM 7696 N N . GLU B 1 378 ? 18.969 -8.375 11.953 1 86.19 378 GLU B N 1
ATOM 7697 C CA . GLU B 1 378 ? 19.484 -9.695 11.641 1 86.19 378 GLU B CA 1
ATOM 7698 C C . GLU B 1 378 ? 18.406 -10.602 11.055 1 86.19 378 GLU B C 1
ATOM 7700 O O . GLU B 1 378 ? 17.266 -10.617 11.547 1 86.19 378 GLU B O 1
ATOM 7705 N N . ILE B 1 379 ? 18.781 -11.234 10 1 82.75 379 ILE B N 1
ATOM 7706 C CA . ILE B 1 379 ? 17.875 -12.219 9.422 1 82.75 379 ILE B CA 1
ATOM 7707 C C . ILE B 1 379 ? 18.094 -13.578 10.094 1 82.75 379 ILE B C 1
ATOM 7709 O O . ILE B 1 379 ? 19.234 -14.031 10.227 1 82.75 379 ILE B O 1
ATOM 7713 N N . SER B 1 380 ? 17 -14.148 10.516 1 82.19 380 SER B N 1
ATOM 7714 C CA . SER B 1 380 ? 17.078 -15.391 11.273 1 82.19 380 SER B CA 1
ATOM 7715 C C . SER B 1 380 ? 17.859 -16.453 10.523 1 82.19 380 SER B C 1
ATOM 7717 O O . SER B 1 380 ? 17.703 -16.609 9.312 1 82.19 380 SER B O 1
ATOM 7719 N N . SER B 1 381 ? 18.672 -17.141 11.258 1 80.06 381 SER B N 1
ATOM 7720 C CA . SER B 1 381 ? 19.469 -18.234 10.688 1 80.06 381 SER B CA 1
ATOM 7721 C C . SER B 1 381 ? 18.562 -19.375 10.203 1 80.06 381 SER B C 1
ATOM 7723 O O . SER B 1 381 ? 18.875 -20.031 9.203 1 80.06 381 SER B O 1
ATOM 7725 N N . ASP B 1 382 ? 17.484 -19.516 10.984 1 79.94 382 ASP B N 1
ATOM 7726 C CA . ASP B 1 382 ? 16.531 -20.531 10.578 1 79.94 382 ASP B CA 1
ATOM 7727 C C . ASP B 1 382 ? 15.922 -20.219 9.219 1 79.94 382 ASP B C 1
ATOM 7729 O O . ASP B 1 382 ? 15.758 -21.094 8.375 1 79.94 382 ASP B O 1
ATOM 7733 N N . PHE B 1 383 ? 15.703 -19.047 9.047 1 79.44 383 PHE B N 1
ATOM 7734 C CA . PHE B 1 383 ? 15.141 -18.609 7.773 1 79.44 383 PHE B CA 1
ATOM 7735 C C . PHE B 1 383 ? 16.156 -18.75 6.652 1 79.44 383 PHE B C 1
ATOM 7737 O O . PHE B 1 383 ? 15.828 -19.188 5.547 1 79.44 383 PHE B O 1
ATOM 7744 N N . MET B 1 384 ? 17.312 -18.453 7.027 1 83.25 384 MET B N 1
ATOM 7745 C CA . MET B 1 384 ? 18.391 -18.562 6.039 1 83.25 384 MET B CA 1
ATOM 7746 C C . MET B 1 384 ? 18.594 -20.031 5.641 1 83.25 384 MET B C 1
ATOM 7748 O O . MET B 1 384 ? 18.828 -20.328 4.469 1 83.25 384 MET B O 1
ATOM 7752 N N . ALA B 1 385 ? 18.562 -20.812 6.605 1 86.69 385 ALA B N 1
ATOM 7753 C CA . ALA B 1 385 ? 18.703 -22.25 6.34 1 86.69 385 ALA B CA 1
ATOM 7754 C C . ALA B 1 385 ? 17.562 -22.766 5.469 1 86.69 385 ALA B C 1
ATOM 7756 O O . ALA B 1 385 ? 17.781 -23.578 4.562 1 86.69 385 ALA B O 1
ATOM 7757 N N . LYS B 1 386 ? 16.438 -22.312 5.758 1 84.88 386 LYS B N 1
ATOM 7758 C CA . LYS B 1 386 ? 15.273 -22.688 4.961 1 84.88 386 LYS B CA 1
ATOM 7759 C C . LYS B 1 386 ? 15.406 -22.203 3.521 1 84.88 386 LYS B C 1
ATOM 7761 O O . LYS B 1 386 ? 15.086 -22.922 2.58 1 84.88 386 LYS B O 1
ATOM 7766 N N . LEU B 1 387 ? 15.828 -21 3.402 1 88 387 LEU B N 1
ATOM 7767 C CA . LEU B 1 387 ? 16.062 -20.422 2.078 1 88 387 LEU B CA 1
ATOM 7768 C C . LEU B 1 387 ? 17.047 -21.266 1.288 1 88 387 LEU B C 1
ATOM 7770 O O . LEU B 1 387 ? 16.812 -21.594 0.126 1 88 387 LEU B O 1
ATOM 7774 N N . LYS B 1 388 ? 18.109 -21.594 1.938 1 90.94 388 LYS B N 1
ATOM 7775 C CA . LYS B 1 388 ? 19.156 -22.359 1.286 1 90.94 388 LYS B CA 1
ATOM 7776 C C . LYS B 1 388 ? 18.672 -23.75 0.9 1 90.94 388 LYS B C 1
ATOM 7778 O O . LYS B 1 388 ? 18.938 -24.234 -0.201 1 90.94 388 LYS B O 1
ATOM 7783 N N . ALA B 1 389 ? 17.953 -24.328 1.755 1 92.56 389 ALA B N 1
ATOM 7784 C CA . ALA B 1 389 ? 17.438 -25.672 1.517 1 92.56 389 ALA B CA 1
ATOM 7785 C C . ALA B 1 389 ? 16.484 -25.703 0.324 1 92.56 389 ALA B C 1
ATOM 7787 O O . ALA B 1 389 ? 16.453 -26.672 -0.438 1 92.56 389 ALA B O 1
ATOM 7788 N N . GLU B 1 390 ? 15.789 -24.656 0.136 1 91.62 390 GLU B N 1
ATOM 7789 C CA . GLU B 1 390 ? 14.789 -24.625 -0.924 1 91.62 390 GLU B CA 1
ATOM 7790 C C . GLU B 1 390 ? 15.383 -24.109 -2.23 1 91.62 390 GLU B C 1
ATOM 7792 O O . GLU B 1 390 ? 14.961 -24.516 -3.314 1 91.62 390 GLU B O 1
ATOM 7797 N N . LEU B 1 391 ? 16.359 -23.281 -2.123 1 96.25 391 LEU B N 1
ATOM 77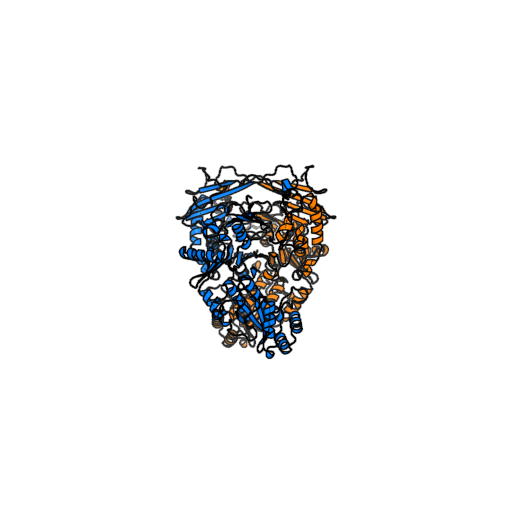98 C CA . LEU B 1 391 ? 16.844 -22.609 -3.322 1 96.25 391 LEU B CA 1
ATOM 7799 C C . LEU B 1 391 ? 18.016 -23.375 -3.926 1 96.25 391 LEU B C 1
ATOM 7801 O O . LEU B 1 391 ? 18.172 -23.438 -5.148 1 96.25 391 LEU B O 1
ATOM 7805 N N . ASP B 1 392 ? 18.859 -23.953 -3.156 1 96.25 392 ASP B N 1
ATOM 7806 C CA . ASP B 1 392 ? 20.094 -24.562 -3.648 1 96.25 392 ASP B CA 1
ATOM 7807 C C . ASP B 1 392 ? 19.781 -25.656 -4.68 1 96.25 392 ASP B C 1
ATOM 7809 O O . ASP B 1 392 ? 20.484 -25.781 -5.684 1 96.25 392 ASP B O 1
ATOM 7813 N N . PRO B 1 393 ? 18.734 -26.422 -4.414 1 96.12 393 PRO B N 1
ATOM 7814 C CA . PRO B 1 393 ? 18.453 -27.484 -5.379 1 96.12 393 PRO B CA 1
ATOM 7815 C C . PRO B 1 393 ? 18.109 -26.938 -6.77 1 96.12 393 PRO B C 1
ATOM 7817 O O . PRO B 1 393 ? 18.203 -27.672 -7.758 1 96.12 393 PRO B O 1
ATOM 7820 N N . VAL B 1 394 ? 17.688 -25.734 -6.867 1 97.25 394 VAL B N 1
ATOM 7821 C CA . VAL B 1 394 ? 17.266 -25.188 -8.156 1 97.25 394 VAL B CA 1
ATOM 7822 C C . VAL B 1 394 ? 18.484 -24.672 -8.922 1 97.25 394 VAL B C 1
ATOM 7824 O O . VAL B 1 394 ? 18.422 -24.484 -10.141 1 97.25 394 VAL B O 1
ATOM 7827 N N . PHE B 1 395 ? 19.594 -24.484 -8.242 1 97.38 395 PHE B N 1
ATOM 7828 C CA . PHE B 1 395 ? 20.828 -24.078 -8.898 1 97.38 395 PHE B CA 1
ATOM 7829 C C . PHE B 1 395 ? 21.5 -25.266 -9.57 1 97.38 395 PHE B C 1
ATOM 7831 O O . PHE B 1 395 ? 21.781 -26.281 -8.922 1 97.38 395 PHE B O 1
ATOM 7838 N N . ILE B 1 396 ? 21.734 -25.109 -10.875 1 97.06 396 ILE B N 1
ATOM 7839 C CA . ILE B 1 396 ? 22.312 -26.234 -11.617 1 97.06 396 ILE B CA 1
ATOM 7840 C C . ILE B 1 396 ? 23.766 -25.922 -11.984 1 97.06 396 ILE B C 1
ATOM 7842 O O . ILE B 1 396 ? 24.141 -24.75 -12.086 1 97.06 396 ILE B O 1
ATOM 7846 N N . ASP B 1 397 ? 24.469 -26.969 -12.219 1 94.38 397 ASP B N 1
ATOM 7847 C CA . ASP B 1 397 ? 25.906 -26.812 -12.43 1 94.38 397 ASP B CA 1
ATOM 7848 C C . ASP B 1 397 ? 26.25 -26.766 -13.914 1 94.38 397 ASP B C 1
ATOM 7850 O O . ASP B 1 397 ? 27.344 -26.375 -14.297 1 94.38 397 ASP B O 1
ATOM 7854 N N . HIS B 1 398 ? 25.297 -27.25 -14.648 1 94.81 398 HIS B N 1
ATOM 7855 C CA . HIS B 1 398 ? 25.516 -27.281 -16.094 1 94.81 398 HIS B CA 1
ATOM 7856 C C . HIS B 1 398 ? 24.25 -26.906 -16.859 1 94.81 398 HIS B C 1
ATOM 7858 O O . HIS B 1 398 ? 23.141 -27.188 -16.391 1 94.81 398 HIS B O 1
ATOM 7864 N N . HIS B 1 399 ? 24.469 -26.234 -17.906 1 96.56 399 HIS B N 1
ATOM 7865 C CA . HIS B 1 399 ? 23.359 -25.906 -18.781 1 96.56 399 HIS B CA 1
ATOM 7866 C C . HIS B 1 399 ? 23.766 -26.047 -20.25 1 96.56 399 HIS B C 1
ATOM 7868 O O . HIS B 1 399 ? 24.875 -25.656 -20.625 1 96.56 399 HIS B O 1
ATOM 7874 N N . ASP B 1 400 ? 22.953 -26.562 -21.062 1 96 400 ASP B N 1
ATOM 7875 C CA . ASP B 1 400 ? 23.281 -26.922 -22.438 1 96 400 ASP B CA 1
ATOM 7876 C C . ASP B 1 400 ? 23.312 -25.703 -23.344 1 96 400 ASP B C 1
ATOM 7878 O O . ASP B 1 400 ? 23.938 -25.719 -24.406 1 96 400 ASP B O 1
ATOM 7882 N N . VAL B 1 401 ? 22.656 -24.641 -23 1 97 401 VAL B N 1
ATOM 7883 C CA . VAL B 1 401 ? 22.547 -23.469 -23.859 1 97 401 VAL B CA 1
ATOM 7884 C C . VAL B 1 401 ? 23.391 -22.344 -23.281 1 97 401 VAL B C 1
ATOM 7886 O O . VAL B 1 401 ? 24.156 -21.703 -24.016 1 97 401 VAL B O 1
ATOM 7889 N N . LEU B 1 402 ? 23.266 -22.047 -22.016 1 97 402 LEU B N 1
ATOM 7890 C CA . LEU B 1 402 ? 23.922 -20.922 -21.359 1 97 402 LEU B CA 1
ATOM 7891 C C . LEU B 1 402 ? 25.406 -21.203 -21.141 1 97 402 LEU B C 1
ATOM 7893 O O . LEU B 1 402 ? 25.766 -22.156 -20.438 1 97 402 LEU B O 1
ATOM 7897 N N . CYS B 1 403 ? 26.219 -20.422 -21.797 1 94.81 403 CYS B N 1
ATOM 7898 C CA . CYS B 1 403 ? 27.656 -20.562 -21.719 1 94.81 403 CYS B CA 1
ATOM 7899 C C . CYS B 1 403 ? 28.281 -19.391 -20.969 1 94.81 403 CYS B C 1
ATOM 7901 O O . CYS B 1 403 ? 27.578 -18.5 -20.5 1 94.81 403 CYS B O 1
ATOM 7903 N N . GLU B 1 404 ? 29.578 -19.516 -20.797 1 94.5 404 GLU B N 1
ATOM 7904 C CA . GLU B 1 404 ? 30.266 -18.406 -20.141 1 94.5 404 GLU B CA 1
ATOM 7905 C C . GLU B 1 404 ? 30.125 -17.125 -20.953 1 94.5 404 GLU B C 1
ATOM 7907 O O . GLU B 1 404 ? 30 -17.156 -22.172 1 94.5 404 GLU B O 1
ATOM 7912 N N . CYS B 1 405 ? 30.094 -16.062 -20.234 1 94.56 405 CYS B N 1
ATOM 7913 C CA . CYS B 1 405 ? 29.844 -14.789 -20.891 1 94.56 405 CYS B CA 1
ATOM 7914 C C . CYS B 1 405 ? 31.141 -14.055 -21.188 1 94.56 405 CYS B C 1
ATOM 7916 O O . CYS B 1 405 ? 31.891 -13.719 -20.281 1 94.56 405 CYS B O 1
ATOM 7918 N N . ASN B 1 406 ? 31.359 -13.773 -22.438 1 92.5 406 ASN B N 1
ATOM 7919 C CA . ASN B 1 406 ? 32.5 -13 -22.891 1 92.5 406 ASN B CA 1
ATOM 7920 C C . ASN B 1 406 ? 32.094 -11.688 -23.531 1 92.5 406 ASN B C 1
ATOM 7922 O O . ASN B 1 406 ? 32.875 -11.062 -24.25 1 92.5 406 ASN B O 1
ATOM 7926 N N . LYS B 1 407 ? 30.875 -11.359 -23.359 1 91.56 407 LYS B N 1
ATOM 7927 C CA . LYS B 1 407 ? 30.328 -10.172 -24.016 1 91.56 407 LYS B CA 1
ATOM 7928 C C . LYS B 1 407 ? 29.984 -9.086 -23 1 91.56 407 LYS B C 1
ATOM 7930 O O . LYS B 1 407 ? 29.547 -9.391 -21.891 1 91.56 407 LYS B O 1
ATOM 7935 N N . LYS B 1 408 ? 30.125 -7.816 -23.406 1 86.56 408 LYS B N 1
ATOM 7936 C CA . LYS B 1 408 ? 29.844 -6.68 -22.547 1 86.56 408 LYS B CA 1
ATOM 7937 C C . LYS B 1 408 ? 28.328 -6.453 -22.406 1 86.56 408 LYS B C 1
ATOM 7939 O O . LYS B 1 408 ? 27.844 -6.121 -21.328 1 86.56 408 LYS B O 1
ATOM 7944 N N . LEU B 1 409 ? 27.75 -6.645 -23.531 1 88.75 409 LEU B N 1
ATOM 7945 C CA . LEU B 1 409 ? 26.312 -6.375 -23.547 1 88.75 409 LEU B CA 1
ATOM 7946 C C . LEU B 1 409 ? 25.516 -7.672 -23.438 1 88.75 409 LEU B C 1
ATOM 7948 O O . LEU B 1 409 ? 25.891 -8.688 -24.016 1 88.75 409 LEU B O 1
ATOM 7952 N N . GLU B 1 410 ? 24.422 -7.598 -22.703 1 89.94 410 GLU B N 1
ATOM 7953 C CA . GLU B 1 410 ? 23.547 -8.742 -22.5 1 89.94 410 GLU B CA 1
ATOM 7954 C C . GLU B 1 410 ? 23 -9.281 -23.812 1 89.94 410 GLU B C 1
ATOM 7956 O O . GLU B 1 410 ? 22.938 -10.492 -24.016 1 89.94 410 GLU B O 1
ATOM 7961 N N . GLY B 1 411 ? 22.609 -8.414 -24.719 1 91.38 411 GLY B N 1
ATOM 7962 C CA . GLY B 1 411 ? 22.109 -8.805 -26.031 1 91.38 411 GLY B CA 1
ATOM 7963 C C . GLY B 1 411 ? 23.125 -9.609 -26.828 1 91.38 411 GLY B C 1
ATOM 7964 O O . GLY B 1 411 ? 22.766 -10.609 -27.469 1 91.38 411 GLY B O 1
ATOM 7965 N N . ASP B 1 412 ? 24.359 -9.18 -26.812 1 93.31 412 ASP B N 1
ATOM 7966 C CA . ASP B 1 412 ? 25.422 -9.891 -27.516 1 93.31 412 ASP B CA 1
ATOM 7967 C C . ASP B 1 412 ? 25.641 -11.281 -26.922 1 93.31 412 ASP B C 1
ATOM 7969 O O . ASP B 1 412 ? 25.906 -12.234 -27.656 1 93.31 412 ASP B O 1
ATOM 7973 N N . TYR B 1 413 ? 25.562 -11.359 -25.719 1 94.94 413 TYR B N 1
ATOM 7974 C CA . TYR B 1 413 ? 25.703 -12.648 -25.047 1 94.94 413 TYR B CA 1
ATOM 7975 C C . TYR B 1 413 ? 24.594 -13.602 -25.484 1 94.94 413 TYR B C 1
ATOM 7977 O O . TYR B 1 413 ? 24.859 -14.773 -25.781 1 94.94 413 TYR B O 1
ATOM 7985 N N . ASN B 1 414 ? 23.391 -13.117 -25.469 1 95.38 414 ASN B N 1
ATOM 7986 C CA . ASN B 1 414 ? 22.25 -13.953 -25.844 1 95.38 414 ASN B CA 1
ATOM 7987 C C . ASN B 1 414 ? 22.406 -14.5 -27.25 1 95.38 414 ASN B C 1
ATOM 7989 O O . ASN B 1 414 ? 22.125 -15.672 -27.5 1 95.38 414 ASN B O 1
ATOM 7993 N N . ILE B 1 415 ? 22.844 -13.648 -28.141 1 94.5 415 ILE B N 1
ATOM 7994 C CA . ILE B 1 415 ? 23.062 -14.055 -29.516 1 94.5 415 ILE B CA 1
ATOM 7995 C C . ILE B 1 415 ? 24.172 -15.109 -29.578 1 94.5 415 ILE B C 1
ATOM 7997 O O . ILE B 1 415 ? 24.031 -16.125 -30.25 1 94.5 415 ILE B O 1
ATOM 8001 N N . GLU B 1 416 ? 25.188 -14.852 -28.844 1 94.69 416 GLU B N 1
ATOM 8002 C CA . GLU B 1 416 ? 26.297 -15.781 -28.812 1 94.69 416 GLU B CA 1
ATOM 8003 C C . GLU B 1 416 ? 25.875 -17.141 -28.25 1 94.69 416 GLU B C 1
ATOM 8005 O O . GLU B 1 416 ? 26.203 -18.188 -28.828 1 94.69 416 GLU B O 1
ATOM 8010 N N . ALA B 1 417 ? 25.203 -17.125 -27.156 1 95.56 417 ALA B N 1
ATOM 8011 C CA . ALA B 1 417 ? 24.734 -18.359 -26.531 1 95.56 417 ALA B CA 1
ATOM 8012 C C . ALA B 1 417 ? 23.844 -19.156 -27.469 1 95.56 417 ALA B C 1
ATOM 8014 O O . ALA B 1 417 ? 23.938 -20.391 -27.531 1 95.56 417 ALA B O 1
ATOM 8015 N N . SER B 1 418 ? 22.984 -18.453 -28.156 1 95 418 SER B N 1
ATOM 8016 C CA . SER B 1 418 ? 22.094 -19.109 -29.109 1 95 418 SER B CA 1
ATOM 8017 C C . SER B 1 418 ? 22.875 -19.75 -30.25 1 95 418 SER B C 1
ATOM 8019 O O . SER B 1 418 ? 22.578 -20.875 -30.656 1 95 418 SER B O 1
ATOM 8021 N N . ASN B 1 419 ? 23.891 -19.078 -30.719 1 94.31 419 ASN B N 1
ATOM 8022 C CA . ASN B 1 419 ? 24.688 -19.547 -31.859 1 94.31 419 ASN B CA 1
ATOM 8023 C C . ASN B 1 419 ? 25.562 -20.734 -31.469 1 94.31 419 ASN B C 1
ATOM 8025 O O . ASN B 1 419 ? 25.828 -21.609 -32.312 1 94.31 419 ASN B O 1
ATOM 8029 N N . LEU B 1 420 ? 25.984 -20.766 -30.266 1 94.81 420 LEU B N 1
ATOM 8030 C CA . LEU B 1 420 ? 26.922 -21.781 -29.812 1 94.81 420 LEU B CA 1
ATOM 8031 C C . LEU B 1 420 ? 26.188 -23.062 -29.406 1 94.81 420 LEU B C 1
ATOM 8033 O O . LEU B 1 420 ? 26.781 -24.125 -29.312 1 94.81 420 LEU B O 1
ATOM 8037 N N . ALA B 1 421 ? 24.922 -22.938 -29.188 1 94.81 421 ALA B N 1
ATOM 8038 C CA . ALA B 1 421 ? 24.141 -24.078 -28.734 1 94.81 421 ALA B CA 1
ATOM 8039 C C . ALA B 1 421 ? 23.953 -25.094 -29.844 1 94.81 421 ALA B C 1
ATOM 8041 O O . ALA B 1 421 ? 24.016 -24.75 -31.031 1 94.81 421 ALA B O 1
ATOM 8042 N N . SER B 1 422 ? 23.766 -26.344 -29.438 1 94.88 422 SER B N 1
ATOM 8043 C CA . SER B 1 422 ? 23.516 -27.422 -30.406 1 94.88 422 SER B CA 1
ATOM 8044 C C . SER B 1 422 ? 22.234 -27.172 -31.188 1 94.88 422 SER B C 1
ATOM 8046 O O . SER B 1 422 ? 21.234 -26.719 -30.625 1 94.88 422 SER B O 1
ATOM 8048 N N . ALA B 1 423 ? 22.172 -27.547 -32.438 1 92.62 423 ALA B N 1
ATOM 8049 C CA . ALA B 1 423 ? 21.016 -27.359 -33.312 1 92.62 423 ALA B CA 1
ATOM 8050 C C . ALA B 1 423 ? 19.828 -28.172 -32.812 1 92.62 423 ALA B C 1
ATOM 8052 O O . ALA B 1 423 ? 18.672 -27.766 -33.031 1 92.62 423 ALA B O 1
ATOM 8053 N N . GLU B 1 424 ? 20.156 -29.219 -32.125 1 93.94 424 GLU B N 1
ATOM 8054 C CA . GLU B 1 424 ? 19.094 -30.109 -31.672 1 93.94 424 GLU B CA 1
ATOM 8055 C C . GLU B 1 424 ? 18.219 -29.422 -30.625 1 93.94 424 GLU B C 1
ATOM 8057 O O . GLU B 1 424 ? 17.062 -29.828 -30.422 1 93.94 424 GLU B O 1
ATOM 8062 N N . LEU B 1 425 ? 18.719 -28.391 -30.031 1 96.06 425 LEU B N 1
ATOM 8063 C CA . LEU B 1 425 ? 17.984 -27.719 -28.953 1 96.06 425 LEU B CA 1
ATOM 8064 C C . LEU B 1 425 ? 17.078 -26.625 -29.531 1 96.06 425 LEU B C 1
ATOM 8066 O O . LEU B 1 425 ? 16.219 -26.109 -28.828 1 96.06 425 LEU B O 1
ATOM 8070 N N . GLU B 1 426 ? 17.25 -26.281 -30.844 1 96.06 426 GLU B N 1
ATOM 8071 C CA . GLU B 1 426 ? 16.406 -25.344 -31.578 1 96.06 426 GLU B CA 1
ATOM 8072 C C . GLU B 1 426 ? 16.234 -24.031 -30.812 1 96.06 426 GLU B C 1
ATOM 8074 O O . GLU B 1 426 ? 15.117 -23.578 -30.594 1 96.06 426 GLU B O 1
ATOM 8079 N N . VAL B 1 427 ? 17.375 -23.5 -30.453 1 96.44 427 VAL B N 1
ATOM 8080 C CA . VAL B 1 427 ? 17.391 -22.297 -29.641 1 96.44 427 VAL B CA 1
ATOM 8081 C C . VAL B 1 427 ? 16.953 -21.094 -30.484 1 96.44 427 VAL B C 1
ATOM 8083 O O . VAL B 1 427 ? 17.328 -20.969 -31.641 1 96.44 427 VAL B O 1
ATOM 8086 N N . CYS B 1 428 ? 16.094 -20.281 -29.922 1 94.94 428 CYS B N 1
ATOM 8087 C CA . CYS B 1 428 ? 15.641 -19.047 -30.547 1 94.94 428 CYS B CA 1
ATOM 8088 C C . CYS B 1 428 ? 15.875 -17.859 -29.625 1 94.94 428 CYS B C 1
ATOM 8090 O O . CYS B 1 428 ? 15.555 -17.922 -28.438 1 94.94 428 CYS B O 1
ATOM 8092 N N . CYS B 1 429 ? 16.422 -16.812 -30.141 1 94.38 429 CYS B N 1
ATOM 8093 C CA . CYS B 1 429 ? 16.609 -15.578 -29.391 1 94.38 429 CYS B CA 1
ATOM 8094 C C . CYS B 1 429 ? 15.391 -14.68 -29.516 1 94.38 429 CYS B C 1
ATOM 8096 O O . CYS B 1 429 ? 14.992 -14.305 -30.609 1 94.38 429 CYS B O 1
ATOM 8098 N N . LEU B 1 430 ? 14.82 -14.383 -28.406 1 93.12 430 LEU B N 1
ATOM 8099 C CA . LEU B 1 430 ? 13.594 -13.594 -28.422 1 93.12 430 LEU B CA 1
ATOM 8100 C C . LEU B 1 430 ? 13.797 -12.266 -27.688 1 93.12 430 LEU B C 1
ATOM 8102 O O . LEU B 1 430 ? 12.836 -11.664 -27.203 1 93.12 430 LEU B O 1
ATOM 8106 N N . ASP B 1 431 ? 14.953 -11.875 -27.656 1 83.12 431 ASP B N 1
ATOM 8107 C CA . ASP B 1 431 ? 15.305 -10.625 -26.984 1 83.12 431 ASP B CA 1
ATOM 8108 C C . ASP B 1 431 ? 14.555 -9.445 -27.594 1 83.12 431 ASP B C 1
ATOM 8110 O O . ASP B 1 431 ? 14.484 -9.312 -28.828 1 83.12 431 ASP B O 1
ATOM 8114 N N . LYS B 1 432 ? 13.875 -8.609 -26.812 1 78.06 432 LYS B N 1
ATOM 8115 C CA . LYS B 1 432 ? 13.195 -7.375 -27.172 1 78.06 432 LYS B CA 1
ATOM 8116 C C . LYS B 1 432 ? 11.906 -7.664 -27.938 1 78.06 432 LYS B C 1
ATOM 8118 O O . LYS B 1 432 ? 11.398 -6.805 -28.672 1 78.06 432 LYS B O 1
ATOM 8123 N N . THR B 1 433 ? 11.422 -8.852 -27.859 1 84.56 433 THR B N 1
ATOM 8124 C CA . THR B 1 433 ? 10.125 -9.18 -28.438 1 84.56 433 THR B CA 1
ATOM 8125 C C . THR B 1 433 ? 9.031 -9.094 -27.375 1 84.56 433 THR B C 1
ATOM 8127 O O . THR B 1 433 ? 9.32 -8.977 -26.172 1 84.56 433 THR B O 1
ATOM 8130 N N . SER B 1 434 ? 7.848 -9.008 -27.828 1 87.06 434 SER B N 1
ATOM 8131 C CA . SER B 1 434 ? 6.746 -8.867 -26.875 1 87.06 434 SER B CA 1
ATOM 8132 C C . SER B 1 434 ? 5.625 -9.852 -27.188 1 87.06 434 SER B C 1
ATOM 8134 O O . SER B 1 434 ? 5.305 -10.102 -28.344 1 87.06 434 SER B O 1
ATOM 8136 N N . ILE B 1 435 ? 5.059 -10.445 -26.156 1 86.88 435 ILE B N 1
ATOM 8137 C CA . ILE B 1 435 ? 3.918 -11.344 -26.297 1 86.88 435 ILE B CA 1
ATOM 8138 C C . ILE B 1 435 ? 2.684 -10.711 -25.656 1 86.88 435 ILE B C 1
ATOM 8140 O O . ILE B 1 435 ? 1.709 -11.406 -25.359 1 86.88 435 ILE B O 1
ATOM 8144 N N . ALA B 1 436 ? 2.775 -9.438 -25.375 1 80.81 436 ALA B N 1
ATOM 8145 C CA . ALA B 1 436 ? 1.662 -8.758 -24.703 1 80.81 436 ALA B CA 1
ATOM 8146 C C . ALA B 1 436 ? 0.414 -8.781 -25.594 1 80.81 436 ALA B C 1
ATOM 8148 O O . ALA B 1 436 ? 0.499 -8.594 -26.797 1 80.81 436 ALA B O 1
ATOM 8149 N N . PRO B 1 437 ? -0.696 -9.117 -24.906 1 77.94 437 PRO B N 1
ATOM 8150 C CA . PRO B 1 437 ? -1.933 -8.977 -25.688 1 77.94 437 PRO B CA 1
ATOM 8151 C C . PRO B 1 437 ? -2.135 -7.562 -26.219 1 77.94 437 PRO B C 1
ATOM 8153 O O . PRO B 1 437 ? -1.453 -6.629 -25.797 1 77.94 437 PRO B O 1
ATOM 8156 N N . GLN B 1 438 ? -3.006 -7.477 -27.172 1 68.06 438 GLN B N 1
ATOM 8157 C CA . GLN B 1 438 ? -3.26 -6.188 -27.812 1 68.06 438 GLN B CA 1
ATOM 8158 C C . GLN B 1 438 ? -3.697 -5.148 -26.781 1 68.06 438 GLN B C 1
ATOM 8160 O O . GLN B 1 438 ? -4.566 -5.418 -25.938 1 68.06 438 GLN B O 1
ATOM 8165 N N . GLY B 1 439 ? -3.088 -4.125 -26.828 1 63.19 439 GLY B N 1
ATOM 8166 C CA . GLY B 1 439 ? -3.486 -3.014 -25.984 1 63.19 439 GLY B CA 1
ATOM 8167 C C . GLY B 1 439 ? -2.834 -3.047 -24.609 1 63.19 439 GLY B C 1
ATOM 8168 O O . GLY B 1 439 ? -3.141 -2.221 -23.75 1 63.19 439 GLY B O 1
ATOM 8169 N N . GLN B 1 440 ? -2.082 -4.082 -24.438 1 70.25 440 GLN B N 1
ATOM 8170 C CA . GLN B 1 440 ? -1.408 -4.191 -23.141 1 70.25 440 GLN B CA 1
ATOM 8171 C C . GLN B 1 440 ? 0.07 -3.832 -23.266 1 70.25 440 GLN B C 1
ATOM 8173 O O . GLN B 1 440 ? 0.594 -3.697 -24.375 1 70.25 440 GLN B O 1
ATOM 8178 N N . LYS B 1 441 ? 0.683 -3.613 -22.234 1 67.44 441 LYS B N 1
ATOM 8179 C CA . LYS B 1 441 ? 2.107 -3.293 -22.219 1 67.44 441 LYS B CA 1
ATOM 8180 C C . LYS B 1 441 ? 2.941 -4.48 -22.703 1 67.44 441 LYS B C 1
ATOM 8182 O O . LYS B 1 441 ? 2.598 -5.633 -22.422 1 67.44 441 LYS B O 1
ATOM 8187 N N . ASP B 1 442 ? 4.02 -4.047 -23.125 1 73.94 442 ASP B N 1
ATOM 8188 C CA . ASP B 1 442 ? 4.91 -5.062 -23.672 1 73.94 442 ASP B CA 1
ATOM 8189 C C . ASP B 1 442 ? 5.434 -5.988 -22.578 1 73.94 442 ASP B C 1
ATOM 8191 O O . ASP B 1 442 ? 5.762 -5.531 -21.484 1 73.94 442 ASP B O 1
ATOM 8195 N N . VAL B 1 443 ? 5.336 -7.23 -22.844 1 81.69 443 VAL B N 1
ATOM 8196 C CA . VAL B 1 443 ? 5.895 -8.266 -21.969 1 81.69 443 VAL B CA 1
ATOM 8197 C C . VAL B 1 443 ? 6.836 -9.156 -22.781 1 81.69 443 VAL B C 1
ATOM 8199 O O . VAL B 1 443 ? 6.43 -9.766 -23.766 1 81.69 443 VAL B O 1
ATOM 8202 N N . GLU B 1 444 ? 8.086 -9.102 -22.359 1 87.38 444 GLU B N 1
ATOM 8203 C CA . GLU B 1 444 ? 9.062 -9.992 -22.969 1 87.38 444 GLU B CA 1
ATOM 8204 C C . GLU B 1 444 ? 8.898 -11.43 -22.453 1 87.38 444 GLU B C 1
ATOM 8206 O O . GLU B 1 444 ? 8.898 -11.672 -21.25 1 87.38 444 GLU B O 1
ATOM 8211 N N . PRO B 1 445 ? 8.656 -12.344 -23.422 1 93 445 PRO B N 1
ATOM 8212 C CA . PRO B 1 445 ? 8.484 -13.719 -22.953 1 93 445 PRO B CA 1
ATOM 8213 C C . PRO B 1 445 ? 9.734 -14.289 -22.297 1 93 445 PRO B C 1
ATOM 8215 O O . PRO B 1 445 ? 9.656 -14.906 -21.234 1 93 445 PRO B O 1
ATOM 8218 N N . CYS B 1 446 ? 10.836 -14.094 -22.938 1 96.25 446 CYS B N 1
ATOM 8219 C CA . CYS B 1 446 ? 12.141 -14.531 -22.469 1 96.25 446 CYS B CA 1
ATOM 8220 C C . CYS B 1 446 ? 13.258 -13.992 -23.359 1 96.25 446 CYS B C 1
ATOM 8222 O O . CYS B 1 446 ? 12.984 -13.305 -24.344 1 96.25 446 CYS B O 1
ATOM 8224 N N . ASP B 1 447 ? 14.492 -14.203 -22.875 1 95.5 447 ASP B N 1
ATOM 8225 C CA . ASP B 1 447 ? 15.625 -13.836 -23.719 1 95.5 447 ASP B CA 1
ATOM 8226 C C . ASP B 1 447 ? 15.938 -14.93 -24.734 1 95.5 447 ASP B C 1
ATOM 8228 O O . ASP B 1 447 ? 16.188 -14.641 -25.906 1 95.5 447 ASP B O 1
ATOM 8232 N N . LEU B 1 448 ? 15.977 -16.188 -24.281 1 96.88 448 LEU B N 1
ATOM 8233 C CA . LEU B 1 448 ? 16.188 -17.375 -25.109 1 96.88 448 LEU B CA 1
ATOM 8234 C C . LEU B 1 448 ? 15.141 -18.438 -24.828 1 96.88 448 LEU B C 1
ATOM 8236 O O . LEU B 1 448 ? 14.695 -18.578 -23.688 1 96.88 448 LEU B O 1
ATOM 8240 N N . ILE B 1 449 ? 14.711 -19.078 -25.859 1 97.94 449 ILE B N 1
ATOM 8241 C CA . ILE B 1 449 ? 13.828 -20.234 -25.703 1 97.94 449 ILE B CA 1
ATOM 8242 C C . ILE B 1 449 ? 14.445 -21.453 -26.391 1 97.94 449 ILE B C 1
ATOM 8244 O O . ILE B 1 449 ? 15.062 -21.328 -27.453 1 97.94 449 ILE B O 1
ATOM 8248 N N . ALA B 1 450 ? 14.406 -22.641 -25.75 1 98 450 ALA B N 1
ATOM 8249 C CA . ALA B 1 450 ? 15.016 -23.859 -26.297 1 98 450 ALA B CA 1
ATOM 8250 C C . ALA B 1 450 ? 14.203 -25.094 -25.906 1 98 450 ALA B C 1
ATOM 8252 O O . ALA B 1 450 ? 13.336 -25.031 -25.031 1 98 450 ALA B O 1
ATOM 8253 N N . LEU B 1 451 ? 14.453 -26.156 -26.625 1 97.44 451 LEU B N 1
ATOM 8254 C CA . LEU B 1 451 ? 13.867 -27.438 -26.25 1 97.44 451 LEU B CA 1
ATOM 8255 C C . LEU B 1 451 ? 14.562 -28.031 -25.016 1 97.44 451 LEU B C 1
ATOM 8257 O O . LEU B 1 451 ? 15.789 -28.016 -24.938 1 97.44 451 LEU B O 1
ATOM 8261 N N . ASN B 1 452 ? 13.836 -28.422 -24.062 1 96.69 452 ASN B N 1
ATOM 8262 C CA . ASN B 1 452 ? 14.297 -29.125 -22.875 1 96.69 452 ASN B CA 1
ATOM 8263 C C . ASN B 1 452 ? 13.398 -30.312 -22.531 1 96.69 452 ASN B C 1
ATOM 8265 O O . ASN B 1 452 ? 12.477 -30.188 -21.719 1 96.69 452 ASN B O 1
ATOM 8269 N N . GLY B 1 453 ? 13.75 -31.453 -23.156 1 94.81 453 GLY B N 1
ATOM 8270 C CA . GLY B 1 453 ? 12.875 -32.625 -23.016 1 94.81 453 GLY B CA 1
ATOM 8271 C C . GLY B 1 453 ? 11.453 -32.344 -23.484 1 94.81 453 GLY B C 1
ATOM 8272 O O . GLY B 1 453 ? 11.242 -31.984 -24.641 1 94.81 453 GLY B O 1
ATOM 8273 N N . GLU B 1 454 ? 10.555 -32.438 -22.531 1 95.81 454 GLU B N 1
ATOM 8274 C CA . GLU B 1 454 ? 9.148 -32.25 -22.875 1 95.81 454 GLU B CA 1
ATOM 8275 C C . GLU B 1 454 ? 8.711 -30.812 -22.672 1 95.81 454 GLU B C 1
ATOM 8277 O O . GLU B 1 454 ? 7.539 -30.484 -22.875 1 95.81 454 GLU B O 1
ATOM 8282 N N . ASN B 1 455 ? 9.688 -29.969 -22.391 1 97.56 455 ASN B N 1
ATOM 8283 C CA . ASN B 1 455 ? 9.328 -28.594 -22.047 1 97.56 455 ASN B CA 1
ATOM 8284 C C . ASN B 1 455 ? 9.969 -27.594 -23.016 1 97.56 455 ASN B C 1
ATOM 8286 O O . ASN B 1 455 ? 10.992 -27.891 -23.625 1 97.56 455 ASN B O 1
ATOM 8290 N N . ALA B 1 456 ? 9.258 -26.5 -23.281 1 97.94 456 ALA B N 1
ATOM 8291 C CA . ALA B 1 456 ? 9.891 -25.297 -23.812 1 97.94 456 ALA B CA 1
ATOM 8292 C C . ALA B 1 456 ? 10.562 -24.484 -22.703 1 97.94 456 ALA B C 1
ATOM 8294 O O . ALA B 1 456 ? 9.891 -24 -21.797 1 97.94 456 ALA B O 1
ATOM 8295 N N . GLU B 1 457 ? 11.82 -24.422 -22.766 1 98.12 457 GLU B N 1
ATOM 8296 C CA . GLU B 1 457 ? 12.578 -23.734 -21.719 1 98.12 457 GLU B CA 1
ATOM 8297 C C . GLU B 1 457 ? 12.695 -22.25 -22 1 98.12 457 GLU B C 1
ATOM 8299 O O . GLU B 1 457 ? 13.289 -21.844 -23 1 98.12 457 GLU B O 1
ATOM 8304 N N . LEU B 1 458 ? 12.125 -21.438 -21.156 1 98.25 458 LEU B N 1
ATOM 8305 C CA . LEU B 1 458 ? 12.234 -19.984 -21.219 1 98.25 458 LEU B CA 1
ATOM 8306 C C . LEU B 1 458 ? 13.398 -19.5 -20.359 1 98.25 458 LEU B C 1
ATOM 8308 O O . LEU B 1 458 ? 13.375 -19.625 -19.141 1 98.25 458 LEU B O 1
ATOM 8312 N N . MET B 1 459 ? 14.406 -18.953 -21.016 1 98.25 459 MET B N 1
ATOM 8313 C CA . MET B 1 459 ? 15.602 -18.5 -20.297 1 98.25 459 MET B CA 1
ATOM 8314 C C . MET B 1 459 ? 15.602 -16.984 -20.172 1 98.25 459 MET B C 1
ATOM 8316 O O . MET B 1 459 ? 15.391 -16.266 -21.156 1 98.25 459 MET B O 1
ATOM 8320 N N . HIS B 1 460 ? 15.727 -16.5 -18.969 1 96.44 460 HIS B N 1
ATOM 8321 C CA . HIS B 1 460 ? 15.844 -15.094 -18.641 1 96.44 460 HIS B CA 1
ATOM 8322 C C . HIS B 1 460 ? 17.219 -14.766 -18.094 1 96.44 460 HIS B C 1
ATOM 8324 O O . HIS B 1 460 ? 17.594 -15.258 -17.016 1 96.44 460 HIS B O 1
ATOM 8330 N N . ASN B 1 461 ? 17.938 -13.945 -18.797 1 94.88 461 ASN B N 1
ATOM 8331 C CA . ASN B 1 461 ? 19.328 -13.672 -18.453 1 94.88 461 ASN B CA 1
ATOM 8332 C C . ASN B 1 461 ? 19.516 -12.227 -18 1 94.88 461 ASN B C 1
ATOM 8334 O O . ASN B 1 461 ? 18.859 -11.32 -18.531 1 94.88 461 ASN B O 1
ATOM 8338 N N . LYS B 1 462 ? 20.281 -11.977 -17.062 1 91.12 462 LYS B N 1
ATOM 8339 C CA . LYS B 1 462 ? 20.594 -10.617 -16.625 1 91.12 462 LYS B CA 1
ATOM 8340 C C . LYS B 1 462 ? 22.047 -10.508 -16.156 1 91.12 462 LYS B C 1
ATOM 8342 O O . LYS B 1 462 ? 22.562 -11.422 -15.508 1 91.12 462 LYS B O 1
ATOM 8347 N N . ILE B 1 463 ? 22.641 -9.344 -16.625 1 84.31 463 ILE B N 1
ATOM 8348 C CA . ILE B 1 463 ? 23.969 -8.992 -16.141 1 84.31 463 ILE B CA 1
ATOM 8349 C C . ILE B 1 463 ? 23.859 -8.219 -14.828 1 84.31 463 ILE B C 1
ATOM 8351 O O . ILE B 1 463 ? 23.484 -7.043 -14.828 1 84.31 463 ILE B O 1
ATOM 8355 N N . SER B 1 464 ? 23.719 -8.695 -13.734 1 68.56 464 SER B N 1
ATOM 8356 C CA . SER B 1 464 ? 23.656 -7.871 -12.531 1 68.56 464 SER B CA 1
ATOM 8357 C C . SER B 1 464 ? 23.578 -8.727 -11.273 1 68.56 464 SER B C 1
ATOM 8359 O O . SER B 1 464 ? 23.062 -9.852 -11.32 1 68.56 464 SER B O 1
ATOM 8361 N N . THR B 1 465 ? 24.266 -8.164 -10.289 1 62.66 465 THR B N 1
ATOM 8362 C CA . THR B 1 465 ? 24.031 -8.797 -8.992 1 62.66 465 THR B CA 1
ATOM 8363 C C . THR B 1 465 ? 23.234 -7.879 -8.078 1 62.66 465 THR B C 1
ATOM 8365 O O . THR B 1 465 ? 23.062 -8.172 -6.891 1 62.66 465 THR B O 1
ATOM 8368 N N . ARG B 1 466 ? 22.688 -6.77 -8.695 1 65.56 466 ARG B N 1
ATOM 8369 C CA . ARG B 1 466 ? 21.906 -5.898 -7.828 1 65.56 466 ARG B CA 1
ATOM 8370 C C . ARG B 1 466 ? 20.531 -6.504 -7.547 1 65.56 466 ARG B C 1
ATOM 8372 O O . ARG B 1 466 ? 19.891 -7.043 -8.445 1 65.56 466 ARG B O 1
ATOM 8379 N N . SER B 1 467 ? 20.109 -6.383 -6.312 1 65.94 467 SER B N 1
ATOM 8380 C CA . SER B 1 467 ? 18.891 -7.035 -5.852 1 65.94 467 SER B CA 1
ATOM 8381 C C . SER B 1 467 ? 17.672 -6.559 -6.648 1 65.94 467 SER B C 1
ATOM 8383 O O . SER B 1 467 ? 16.828 -7.367 -7.047 1 65.94 467 SER B O 1
ATOM 8385 N N . SER B 1 468 ? 17.594 -5.207 -6.879 1 65.56 468 SER B N 1
ATOM 8386 C CA . SER B 1 468 ? 16.422 -4.676 -7.582 1 65.56 468 SER B CA 1
ATOM 8387 C C . SER B 1 468 ? 16.328 -5.254 -8.992 1 65.56 468 SER B C 1
ATOM 8389 O O . SER B 1 468 ? 15.227 -5.559 -9.461 1 65.56 468 SER B O 1
ATOM 8391 N N . MET B 1 469 ? 17.438 -5.48 -9.633 1 73.31 469 MET B N 1
ATOM 8392 C CA . MET B 1 469 ? 17.453 -6.012 -11 1 73.31 469 MET B CA 1
ATOM 8393 C C . MET B 1 469 ? 17.141 -7.5 -11 1 73.31 469 MET B C 1
ATOM 8395 O O . MET B 1 469 ? 16.438 -7.988 -11.891 1 73.31 469 MET B O 1
ATOM 8399 N N . LEU B 1 470 ? 17.656 -8.125 -10.016 1 83.62 470 LEU B N 1
ATOM 8400 C CA . LEU B 1 470 ? 17.406 -9.562 -9.938 1 83.62 470 LEU B CA 1
ATOM 8401 C C . LEU B 1 470 ? 15.938 -9.852 -9.648 1 83.62 470 LEU B C 1
ATOM 8403 O O . LEU B 1 470 ? 15.367 -10.797 -10.195 1 83.62 470 LEU B O 1
ATOM 8407 N N . SER B 1 471 ? 15.359 -9.086 -8.781 1 79.88 471 SER B N 1
ATOM 8408 C CA . SER B 1 471 ? 13.938 -9.273 -8.508 1 79.88 471 SER B CA 1
ATOM 8409 C C . SER B 1 471 ? 13.109 -9.102 -9.773 1 79.88 471 SER B C 1
ATOM 8411 O O . SER B 1 471 ? 12.133 -9.828 -9.992 1 79.88 471 SER B O 1
ATOM 8413 N N . HIS B 1 472 ? 13.5 -8.125 -10.508 1 80.94 472 HIS B N 1
ATOM 8414 C CA . HIS B 1 472 ? 12.82 -7.922 -11.781 1 80.94 472 HIS B CA 1
ATOM 8415 C C . HIS B 1 472 ? 12.961 -9.141 -12.688 1 80.94 472 HIS B C 1
ATOM 8417 O O . HIS B 1 472 ? 11.992 -9.562 -13.32 1 80.94 472 HIS B O 1
ATOM 8423 N N . LEU B 1 473 ? 14.164 -9.586 -12.766 1 88.5 473 LEU B N 1
ATOM 8424 C CA . LEU B 1 473 ? 14.453 -10.766 -13.57 1 88.5 473 LEU B CA 1
ATOM 8425 C C . LEU B 1 473 ? 13.562 -11.93 -13.164 1 88.5 473 LEU B C 1
ATOM 8427 O O . LEU B 1 473 ? 12.961 -12.586 -14.016 1 88.5 473 LEU B O 1
ATOM 8431 N N . PHE B 1 474 ? 13.484 -12.203 -11.867 1 91.69 474 PHE B N 1
ATOM 8432 C CA . PHE B 1 474 ? 12.727 -13.336 -11.352 1 91.69 474 PHE B CA 1
ATOM 8433 C C . PHE B 1 474 ? 11.242 -13.172 -11.641 1 91.69 474 PHE B C 1
ATOM 8435 O O . PHE B 1 474 ? 10.57 -14.125 -12.055 1 91.69 474 PHE B O 1
ATOM 8442 N N . ASN B 1 475 ? 10.812 -12 -11.484 1 86.75 475 ASN B N 1
ATOM 8443 C CA . ASN B 1 475 ? 9.398 -11.742 -11.742 1 86.75 475 ASN B CA 1
ATOM 8444 C C . ASN B 1 475 ? 9.07 -11.859 -13.227 1 86.75 475 ASN B C 1
ATOM 8446 O O . ASN B 1 475 ? 7.969 -12.281 -13.594 1 86.75 475 ASN B O 1
ATOM 8450 N N . GLN B 1 476 ? 10.023 -11.438 -14.055 1 88.06 476 GLN B N 1
ATOM 8451 C CA . GLN B 1 476 ? 9.828 -11.57 -15.5 1 88.06 476 GLN B CA 1
ATOM 8452 C C . GLN B 1 476 ? 9.562 -13.023 -15.883 1 88.06 476 GLN B C 1
ATOM 8454 O O . GLN B 1 476 ? 8.703 -13.305 -16.734 1 88.06 476 GLN B O 1
ATOM 8459 N N . GLY B 1 477 ? 10.305 -13.898 -15.297 1 93.56 477 GLY B N 1
ATOM 8460 C CA . GLY B 1 477 ? 10.117 -15.312 -15.578 1 93.56 477 GLY B CA 1
ATOM 8461 C C . GLY B 1 477 ? 8.75 -15.828 -15.172 1 93.56 477 GLY B C 1
ATOM 8462 O O . GLY B 1 477 ? 8.094 -16.531 -15.945 1 93.56 477 GLY B O 1
ATOM 8463 N N . VAL B 1 478 ? 8.281 -15.438 -14.008 1 93.06 478 VAL B N 1
ATOM 8464 C CA . VAL B 1 478 ? 6.992 -15.891 -13.5 1 93.06 478 VAL B CA 1
ATOM 8465 C C . VAL B 1 478 ? 5.859 -15.273 -14.32 1 93.06 478 VAL B C 1
ATOM 8467 O O . VAL B 1 478 ? 4.938 -15.977 -14.734 1 93.06 478 VAL B O 1
ATOM 8470 N N . ASN B 1 479 ? 6.004 -14.016 -14.594 1 87.56 479 ASN B N 1
ATOM 8471 C CA . ASN B 1 479 ? 4.949 -13.297 -15.305 1 87.56 479 ASN B CA 1
ATOM 8472 C C . ASN B 1 479 ? 4.785 -13.805 -16.734 1 87.56 479 ASN B C 1
ATOM 8474 O O . ASN B 1 479 ? 3.666 -13.875 -17.25 1 87.56 479 ASN B O 1
ATOM 8478 N N . SER B 1 480 ? 5.883 -14.078 -17.359 1 92.38 480 SER B N 1
ATOM 8479 C CA . SER B 1 480 ? 5.82 -14.594 -18.719 1 92.38 480 SER B CA 1
ATOM 8480 C C . SER B 1 480 ? 5.047 -15.906 -18.766 1 92.38 480 SER B C 1
ATOM 8482 O O . SER B 1 480 ? 4.176 -16.094 -19.625 1 92.38 480 SER B O 1
ATOM 8484 N N . VAL B 1 481 ? 5.316 -16.797 -17.828 1 94.12 481 VAL B N 1
ATOM 8485 C CA . VAL B 1 481 ? 4.664 -18.094 -17.797 1 94.12 481 VAL B CA 1
ATOM 8486 C C . VAL B 1 481 ? 3.176 -17.922 -17.5 1 94.12 481 VAL B C 1
ATOM 8488 O O . VAL B 1 481 ? 2.328 -18.562 -18.125 1 94.12 481 VAL B O 1
ATOM 8491 N N . ILE B 1 482 ? 2.879 -17.078 -16.562 1 90.38 482 ILE B N 1
ATOM 8492 C CA . ILE B 1 482 ? 1.49 -16.828 -16.188 1 90.38 482 ILE B CA 1
ATOM 8493 C C . ILE B 1 482 ? 0.721 -16.297 -17.391 1 90.38 482 ILE B C 1
ATOM 8495 O O . ILE B 1 482 ? -0.377 -16.766 -17.703 1 90.38 482 ILE B O 1
ATOM 8499 N N . LEU B 1 483 ? 1.333 -15.383 -18.062 1 88.56 483 LEU B N 1
ATOM 8500 C CA . LEU B 1 483 ? 0.699 -14.781 -19.234 1 88.56 483 LEU B CA 1
ATOM 8501 C C . LEU B 1 483 ? 0.473 -15.828 -20.312 1 88.56 483 LEU B C 1
ATOM 8503 O O . LEU B 1 483 ? -0.598 -15.875 -20.938 1 88.56 483 LEU B O 1
ATOM 8507 N N . LEU B 1 484 ? 1.42 -16.656 -20.547 1 93.5 484 LEU B N 1
ATOM 8508 C CA . LEU B 1 484 ? 1.343 -17.672 -21.594 1 93.5 484 LEU B CA 1
ATOM 8509 C C . LEU B 1 484 ? 0.292 -18.719 -21.266 1 93.5 484 LEU B C 1
ATOM 8511 O O . LEU B 1 484 ? -0.393 -19.219 -22.156 1 93.5 484 LEU B O 1
ATOM 8515 N N . MET B 1 485 ? 0.172 -19 -20 1 91.19 485 MET B N 1
ATOM 8516 C CA . MET B 1 485 ? -0.756 -20.047 -19.578 1 91.19 485 MET B CA 1
ATOM 8517 C C . MET B 1 485 ? -2.182 -19.516 -19.5 1 91.19 485 MET B C 1
ATOM 8519 O O . MET B 1 485 ? -3.143 -20.266 -19.656 1 91.19 485 MET B O 1
ATOM 8523 N N . GLN B 1 486 ? -2.338 -18.25 -19.344 1 86.5 486 GLN B N 1
ATOM 8524 C CA . GLN B 1 486 ? -3.666 -17.688 -19.094 1 86.5 486 GLN B CA 1
ATOM 8525 C C . GLN B 1 486 ? -4.211 -16.984 -20.328 1 86.5 486 GLN B C 1
ATOM 8527 O O . GLN B 1 486 ? -5.422 -16.781 -20.453 1 86.5 486 GLN B O 1
ATOM 8532 N N . ASN B 1 487 ? -3.312 -16.609 -21.234 1 86 487 ASN B N 1
ATOM 8533 C CA . ASN B 1 487 ? -3.727 -15.805 -22.375 1 86 487 ASN B CA 1
ATOM 8534 C C . ASN B 1 487 ? -3.387 -16.484 -23.703 1 86 487 ASN B C 1
ATOM 8536 O O . ASN B 1 487 ? -2.223 -16.531 -24.109 1 86 487 ASN B O 1
ATOM 8540 N N . ASN B 1 488 ? -4.387 -16.766 -24.406 1 88.31 488 ASN B N 1
ATOM 8541 C CA . ASN B 1 488 ? -4.191 -17.469 -25.672 1 88.31 488 ASN B CA 1
ATOM 8542 C C . ASN B 1 488 ? -3.535 -16.562 -26.703 1 88.31 488 ASN B C 1
ATOM 8544 O O . ASN B 1 488 ? -2.76 -17.031 -27.547 1 88.31 488 ASN B O 1
ATOM 8548 N N . GLU B 1 489 ? -3.861 -15.336 -26.656 1 89.69 489 GLU B N 1
ATOM 8549 C CA . GLU B 1 489 ? -3.236 -14.406 -27.594 1 89.69 489 GLU B CA 1
ATOM 8550 C C . GLU B 1 489 ? -1.722 -14.383 -27.422 1 89.69 489 GLU B C 1
ATOM 8552 O O . GLU B 1 489 ? -0.977 -14.312 -28.406 1 89.69 489 GLU B O 1
ATOM 8557 N N . SER B 1 490 ? -1.325 -14.414 -26.234 1 92.12 490 SER B N 1
ATOM 8558 C CA . SER B 1 490 ? 0.105 -14.414 -25.953 1 92.12 490 SER B CA 1
ATOM 8559 C C . SER B 1 490 ? 0.77 -15.695 -26.453 1 92.12 490 SER B C 1
ATOM 8561 O O . SER B 1 490 ? 1.898 -15.664 -26.938 1 92.12 490 SER B O 1
ATOM 8563 N N . LYS B 1 491 ? 0.074 -16.75 -26.391 1 93.25 491 LYS B N 1
ATOM 8564 C CA . LYS B 1 491 ? 0.593 -18.031 -26.859 1 93.25 491 LYS B CA 1
ATOM 8565 C C . LYS B 1 491 ? 0.764 -18.016 -28.375 1 93.25 491 LYS B C 1
ATOM 8567 O O . LYS B 1 491 ? 1.776 -18.5 -28.906 1 93.25 491 LYS B O 1
ATOM 8572 N N . VAL B 1 492 ? -0.209 -17.5 -29.016 1 94.19 492 VAL B N 1
ATOM 8573 C CA . VAL B 1 492 ? -0.156 -17.391 -30.469 1 94.19 492 VAL B CA 1
ATOM 8574 C C . VAL B 1 492 ? 1.022 -16.516 -30.891 1 94.19 492 VAL B C 1
ATOM 8576 O O . VAL B 1 492 ? 1.754 -16.844 -31.828 1 94.19 492 VAL B O 1
ATOM 8579 N N . LYS B 1 493 ? 1.19 -15.477 -30.188 1 94.06 493 LYS B N 1
ATOM 8580 C CA . LYS B 1 493 ? 2.297 -14.57 -30.484 1 94.06 493 LYS B CA 1
ATOM 8581 C C . LYS B 1 493 ? 3.643 -15.266 -30.297 1 94.06 493 LYS B C 1
ATOM 8583 O O . LYS B 1 493 ? 4.566 -15.07 -31.078 1 94.06 493 LYS B O 1
ATOM 8588 N N . LEU B 1 494 ? 3.727 -16.016 -29.203 1 95.38 494 LEU B N 1
ATOM 8589 C CA . LEU B 1 494 ? 4.973 -16.734 -28.969 1 95.38 494 LEU B CA 1
ATOM 8590 C C . LEU B 1 494 ? 5.215 -17.766 -30.078 1 95.38 494 LEU B C 1
ATOM 8592 O O . LEU B 1 494 ? 6.344 -17.938 -30.531 1 95.38 494 LEU B O 1
ATOM 8596 N N . ASN B 1 495 ? 4.203 -18.438 -30.484 1 95.88 495 ASN B N 1
ATOM 8597 C CA . ASN B 1 495 ? 4.297 -19.422 -31.578 1 95.88 495 ASN B CA 1
ATOM 8598 C C . ASN B 1 495 ? 4.789 -18.766 -32.875 1 95.88 495 ASN B C 1
ATOM 8600 O O . ASN B 1 495 ? 5.551 -19.375 -33.625 1 95.88 495 ASN B O 1
ATOM 8604 N N . ASP B 1 496 ? 4.348 -17.547 -33.062 1 94 496 ASP B N 1
ATOM 8605 C CA . ASP B 1 496 ? 4.762 -16.828 -34.25 1 94 496 ASP B CA 1
ATOM 8606 C C . ASP B 1 496 ? 6.238 -16.438 -34.188 1 94 496 ASP B C 1
ATOM 8608 O O . ASP B 1 496 ? 6.891 -16.281 -35.219 1 94 496 ASP B O 1
ATOM 8612 N N . LEU B 1 497 ? 6.695 -16.281 -33.031 1 93.94 497 LEU B N 1
ATOM 8613 C CA . LEU B 1 497 ? 8.07 -15.836 -32.844 1 93.94 497 LEU B CA 1
ATOM 8614 C C . LEU B 1 497 ? 9.039 -17 -32.969 1 93.94 497 LEU B C 1
ATOM 8616 O O . LEU B 1 497 ? 10.211 -16.812 -33.312 1 93.94 497 LEU B O 1
ATOM 8620 N N . VAL B 1 498 ? 8.484 -18.219 -32.688 1 94.25 498 VAL B N 1
ATOM 8621 C CA . VAL B 1 498 ? 9.375 -19.375 -32.719 1 94.25 498 VAL B CA 1
ATOM 8622 C C . VAL B 1 498 ? 9.25 -20.094 -34.062 1 94.25 498 VAL B C 1
ATOM 8624 O O . VAL B 1 498 ? 8.164 -20.156 -34.656 1 94.25 498 VAL B O 1
ATOM 8627 N N . GLU B 1 499 ? 10.289 -20.594 -34.688 1 86.44 499 GLU B N 1
ATOM 8628 C CA . GLU B 1 499 ? 10.273 -21.266 -36 1 86.44 499 GLU B CA 1
ATOM 8629 C C . GLU B 1 499 ? 10.195 -22.781 -35.812 1 86.44 499 GLU B C 1
ATOM 8631 O O . GLU B 1 499 ? 9.789 -23.5 -36.719 1 86.44 499 GLU B O 1
ATOM 8636 N N . SER B 1 500 ? 10.336 -23.297 -34.688 1 92.62 500 SER B N 1
ATOM 8637 C CA . SER B 1 500 ? 10.422 -24.719 -34.375 1 92.62 500 SER B CA 1
ATOM 8638 C C . SER B 1 500 ? 9.047 -25.312 -34.062 1 92.62 500 SER B C 1
ATOM 8640 O O . SER B 1 500 ? 8.352 -24.844 -33.156 1 92.62 500 SER B O 1
ATOM 8642 N N . GLU B 1 501 ? 8.68 -26.328 -34.812 1 94.75 501 GLU B N 1
ATOM 8643 C CA . GLU B 1 501 ? 7.422 -27.016 -34.562 1 94.75 501 GLU B CA 1
ATOM 8644 C C . GLU B 1 501 ? 7.461 -27.75 -33.219 1 94.75 501 GLU B C 1
ATOM 8646 O O . GLU B 1 501 ? 6.438 -27.859 -32.531 1 94.75 501 GLU B O 1
ATOM 8651 N N . ASN B 1 502 ? 8.617 -28.25 -32.906 1 96.44 502 ASN B N 1
ATOM 8652 C CA . ASN B 1 502 ? 8.773 -28.922 -31.641 1 96.44 502 ASN B CA 1
ATOM 8653 C C . ASN B 1 502 ? 8.516 -27.969 -30.469 1 96.44 502 ASN B C 1
ATOM 8655 O O . ASN B 1 502 ? 7.879 -28.344 -29.484 1 96.44 502 ASN B O 1
ATOM 8659 N N . LEU B 1 503 ? 8.969 -26.828 -30.594 1 96.81 503 LEU B N 1
ATOM 8660 C CA . LEU B 1 503 ? 8.727 -25.812 -29.578 1 96.81 503 LEU B CA 1
ATOM 8661 C C . LEU B 1 503 ? 7.25 -25.438 -29.516 1 96.81 503 LEU B C 1
ATOM 8663 O O . LEU B 1 503 ? 6.684 -25.312 -28.422 1 96.81 503 LEU B O 1
ATOM 8667 N N . ARG B 1 504 ? 6.637 -25.312 -30.656 1 96.75 504 ARG B N 1
ATOM 8668 C CA . ARG B 1 504 ? 5.227 -24.953 -30.719 1 96.75 504 ARG B CA 1
ATOM 8669 C C . ARG B 1 504 ? 4.355 -25.984 -30.031 1 96.75 504 ARG B C 1
ATOM 8671 O O . ARG B 1 504 ? 3.379 -25.641 -29.359 1 96.75 504 ARG B O 1
ATOM 8678 N N . GLU B 1 505 ? 4.73 -27.156 -30.219 1 96.81 505 GLU B N 1
ATOM 8679 C CA . GLU B 1 505 ? 3.988 -28.234 -29.578 1 96.81 505 GLU B CA 1
ATOM 8680 C C . GLU B 1 505 ? 4.035 -28.109 -28.062 1 96.81 505 GLU B C 1
ATOM 8682 O O . GLU B 1 505 ? 3.014 -28.25 -27.391 1 96.81 505 GLU B O 1
ATOM 8687 N N . ARG B 1 506 ? 5.199 -27.891 -27.516 1 96.75 506 ARG B N 1
ATOM 8688 C CA . ARG B 1 506 ? 5.367 -27.734 -26.078 1 96.75 506 ARG B CA 1
ATOM 8689 C C . ARG B 1 506 ? 4.648 -26.5 -25.562 1 96.75 506 ARG B C 1
ATOM 8691 O O . ARG B 1 506 ? 4.035 -26.516 -24.5 1 96.75 506 ARG B O 1
ATOM 8698 N N . ILE B 1 507 ? 4.719 -25.406 -26.312 1 96.38 507 ILE B N 1
ATOM 8699 C CA . ILE B 1 507 ? 4.059 -24.156 -25.969 1 96.38 507 ILE B CA 1
ATOM 8700 C C . ILE B 1 507 ? 2.547 -24.375 -25.891 1 96.38 507 ILE B C 1
ATOM 8702 O O . ILE B 1 507 ? 1.898 -23.969 -24.922 1 96.38 507 ILE B O 1
ATOM 8706 N N . ASN B 1 508 ? 2.031 -25.062 -26.844 1 95.38 508 ASN B N 1
ATOM 8707 C CA . ASN B 1 508 ? 0.59 -25.281 -26.922 1 95.38 508 ASN B CA 1
ATOM 8708 C C . ASN B 1 508 ? 0.102 -26.203 -25.812 1 95.38 508 ASN B C 1
ATOM 8710 O O . ASN B 1 508 ? -1.056 -26.109 -25.391 1 95.38 508 ASN B O 1
ATOM 8714 N N . ARG B 1 509 ? 0.986 -27 -25.266 1 94.56 509 ARG B N 1
ATOM 8715 C CA . ARG B 1 509 ? 0.638 -27.906 -24.172 1 94.56 509 ARG B CA 1
ATOM 8716 C C . ARG B 1 509 ? 0.924 -27.266 -22.812 1 94.56 509 ARG B C 1
ATOM 8718 O O . ARG B 1 509 ? 0.762 -27.906 -21.781 1 94.56 509 ARG B O 1
ATOM 8725 N N . ASP B 1 510 ? 1.394 -26.062 -22.797 1 94.38 510 ASP B N 1
ATOM 8726 C CA . ASP B 1 510 ? 1.749 -25.328 -21.594 1 94.38 510 ASP B CA 1
ATOM 8727 C C . ASP B 1 510 ? 2.865 -26.031 -20.828 1 94.38 510 ASP B C 1
ATOM 8729 O O . ASP B 1 510 ? 2.863 -26.031 -19.594 1 94.38 510 ASP B O 1
ATOM 8733 N N . ASN B 1 511 ? 3.67 -26.766 -21.594 1 96.06 511 ASN B N 1
ATOM 8734 C CA . ASN B 1 511 ? 4.852 -27.391 -20.984 1 96.06 511 ASN B CA 1
ATOM 8735 C C . ASN B 1 511 ? 6.039 -26.422 -20.984 1 96.06 511 ASN B C 1
ATOM 8737 O O . ASN B 1 511 ? 6.816 -26.391 -21.938 1 96.06 511 ASN B O 1
ATOM 8741 N N . PHE B 1 512 ? 6.191 -25.766 -19.891 1 97.38 512 PHE B N 1
ATOM 8742 C CA . PHE B 1 512 ? 7.234 -24.75 -19.797 1 97.38 512 PHE B CA 1
ATOM 8743 C C . PHE B 1 512 ? 8.258 -25.109 -18.719 1 97.38 512 PHE B C 1
ATOM 8745 O O . PHE B 1 512 ? 7.945 -25.844 -17.781 1 97.38 512 PHE B O 1
ATOM 8752 N N . HIS B 1 513 ? 9.445 -24.703 -18.922 1 98.19 513 HIS B N 1
ATOM 8753 C CA . HIS B 1 513 ? 10.555 -24.688 -17.969 1 98.19 513 HIS B CA 1
ATOM 8754 C C . HIS B 1 513 ? 11.18 -23.297 -17.891 1 98.19 513 HIS B C 1
ATOM 8756 O O . HIS B 1 513 ? 11.391 -22.641 -18.922 1 98.19 513 HIS B O 1
ATOM 8762 N N . VAL B 1 514 ? 11.383 -22.781 -16.719 1 98.38 514 VAL B N 1
ATOM 8763 C CA . VAL B 1 514 ? 11.977 -21.453 -16.578 1 98.38 514 VAL B CA 1
ATOM 8764 C C . VAL B 1 514 ? 13.406 -21.578 -16.062 1 98.38 514 VAL B C 1
ATOM 8766 O O . VAL B 1 514 ? 13.656 -22.297 -15.086 1 98.38 514 VAL B O 1
ATOM 8769 N N . THR B 1 515 ? 14.328 -20.969 -16.719 1 98.5 515 THR B N 1
ATOM 8770 C CA . THR B 1 515 ? 15.711 -20.906 -16.266 1 98.5 515 THR B CA 1
ATOM 8771 C C . THR B 1 515 ? 16.172 -19.469 -16.125 1 98.5 515 THR B C 1
ATOM 8773 O O . THR B 1 515 ? 16 -18.656 -17.031 1 98.5 515 THR B O 1
ATOM 8776 N N . TYR B 1 516 ? 16.656 -19.156 -14.992 1 97.56 516 TYR B N 1
ATOM 8777 C CA . TYR B 1 516 ? 17.25 -17.844 -14.773 1 97.56 516 TYR B CA 1
ATOM 8778 C C . TYR B 1 516 ? 18.766 -17.891 -14.938 1 97.56 516 TYR B C 1
ATOM 8780 O O . TYR B 1 516 ? 19.453 -18.625 -14.211 1 97.56 516 TYR B O 1
ATOM 8788 N N . GLY B 1 517 ? 19.281 -17.203 -15.938 1 96.69 517 GLY B N 1
ATOM 8789 C CA . GLY B 1 517 ? 20.719 -17.031 -16.109 1 96.69 517 GLY B CA 1
ATOM 8790 C C . GLY B 1 517 ? 21.266 -15.766 -15.477 1 96.69 517 GLY B C 1
ATOM 8791 O O . GLY B 1 517 ? 20.922 -14.656 -15.914 1 96.69 517 GLY B O 1
ATOM 8792 N N . ILE B 1 518 ? 22.062 -15.938 -14.477 1 94.62 518 ILE B N 1
ATOM 8793 C CA . ILE B 1 518 ? 22.625 -14.789 -13.773 1 94.62 518 ILE B CA 1
ATOM 8794 C C . ILE B 1 518 ? 24.125 -14.68 -14.086 1 94.62 518 ILE B C 1
ATOM 8796 O O . ILE B 1 518 ? 24.906 -15.523 -13.648 1 94.62 518 ILE B O 1
ATOM 8800 N N . ILE B 1 519 ? 24.469 -13.695 -14.797 1 92.75 519 ILE B N 1
ATOM 8801 C CA . ILE B 1 519 ? 25.859 -13.469 -15.148 1 92.75 519 ILE B CA 1
ATOM 8802 C C . ILE B 1 519 ? 26.578 -12.758 -14 1 92.75 519 ILE B C 1
ATOM 8804 O O . ILE B 1 519 ? 26.219 -11.633 -13.641 1 92.75 519 ILE B O 1
ATOM 8808 N N . SER B 1 520 ? 27.469 -13.398 -13.422 1 87 520 SER B N 1
ATOM 8809 C CA . SER B 1 520 ? 28.156 -12.859 -12.25 1 87 520 SER B CA 1
ATOM 8810 C C . SER B 1 520 ? 29.562 -13.406 -12.125 1 87 520 SER B C 1
ATOM 8812 O O . SER B 1 520 ? 29.906 -14.406 -12.766 1 87 520 SER B O 1
ATOM 8814 N N . ASN B 1 521 ? 30.375 -12.719 -11.297 1 84.56 521 ASN B N 1
ATOM 8815 C CA . ASN B 1 521 ? 31.734 -13.172 -11.039 1 84.56 521 ASN B CA 1
ATOM 8816 C C . ASN B 1 521 ? 31.797 -14.125 -9.844 1 84.56 521 ASN B C 1
ATOM 8818 O O . ASN B 1 521 ? 32.875 -14.586 -9.469 1 84.56 521 ASN B O 1
ATOM 8822 N N . LYS B 1 522 ? 30.688 -14.43 -9.383 1 84.31 522 LYS B N 1
ATOM 8823 C CA . LYS B 1 522 ? 30.641 -15.352 -8.242 1 84.31 522 LYS B CA 1
ATOM 8824 C C . LYS B 1 522 ? 30.812 -16.797 -8.703 1 84.31 522 LYS B C 1
ATOM 8826 O O . LYS B 1 522 ? 30.453 -17.141 -9.828 1 84.31 522 LYS B O 1
ATOM 8831 N N . ARG B 1 523 ? 31.344 -17.578 -7.781 1 88.19 523 ARG B N 1
ATOM 8832 C CA . ARG B 1 523 ? 31.562 -18.984 -8.094 1 88.19 523 ARG B CA 1
ATOM 8833 C C . ARG B 1 523 ? 30.25 -19.75 -8.117 1 88.19 523 ARG B C 1
ATOM 8835 O O . ARG B 1 523 ? 29.359 -19.516 -7.301 1 88.19 523 ARG B O 1
ATOM 8842 N N . ARG B 1 524 ? 30.141 -20.703 -8.961 1 90.5 524 ARG B N 1
ATOM 8843 C CA . ARG B 1 524 ? 28.938 -21.5 -9.156 1 90.5 524 ARG B CA 1
ATOM 8844 C C . ARG B 1 524 ? 28.609 -22.328 -7.918 1 90.5 524 ARG B C 1
ATOM 8846 O O . ARG B 1 524 ? 27.453 -22.578 -7.617 1 90.5 524 ARG B O 1
ATOM 8853 N N . ASP B 1 525 ? 29.625 -22.703 -7.211 1 91.56 525 ASP B N 1
ATOM 8854 C CA . ASP B 1 525 ? 29.422 -23.578 -6.059 1 91.56 525 ASP B CA 1
ATOM 8855 C C . ASP B 1 525 ? 28.766 -22.828 -4.906 1 91.56 525 ASP B C 1
ATOM 8857 O O . ASP B 1 525 ? 28.266 -23.453 -3.963 1 91.56 525 ASP B O 1
ATOM 8861 N N . MET B 1 526 ? 28.688 -21.578 -5.02 1 90.44 526 MET B N 1
ATOM 8862 C CA . MET B 1 526 ? 28.031 -20.781 -3.982 1 90.44 526 MET B CA 1
ATOM 8863 C C . MET B 1 526 ? 26.516 -20.938 -4.043 1 90.44 526 MET B C 1
ATOM 8865 O O . MET B 1 526 ? 25.828 -20.734 -3.039 1 90.44 526 MET B O 1
ATOM 8869 N N . LYS B 1 527 ? 26 -21.281 -5.207 1 94.19 527 LYS B N 1
ATOM 8870 C CA . LYS B 1 527 ? 24.562 -21.469 -5.43 1 94.19 527 LYS B CA 1
ATOM 8871 C C . LYS B 1 527 ? 23.766 -20.266 -4.949 1 94.19 527 LYS B C 1
ATOM 8873 O O . LYS B 1 527 ? 24.047 -19.125 -5.348 1 94.19 527 LYS B O 1
ATOM 8878 N N . SER B 1 528 ? 22.859 -20.406 -4.023 1 92 528 SER B N 1
ATOM 8879 C CA . SER B 1 528 ? 22 -19.297 -3.627 1 92 528 SER B CA 1
ATOM 8880 C C . SER B 1 528 ? 22.75 -18.266 -2.797 1 92 528 SER B C 1
ATOM 8882 O O . SER B 1 528 ? 22.391 -17.094 -2.766 1 92 528 SER B O 1
ATOM 8884 N N . ASP B 1 529 ? 23.859 -18.609 -2.195 1 86.81 529 ASP B N 1
ATOM 8885 C CA . ASP B 1 529 ? 24.672 -17.703 -1.397 1 86.81 529 ASP B CA 1
ATOM 8886 C C . ASP B 1 529 ? 25.328 -16.641 -2.277 1 86.81 529 ASP B C 1
ATOM 8888 O O . ASP B 1 529 ? 25.828 -15.625 -1.775 1 86.81 529 ASP B O 1
ATOM 8892 N N . ALA B 1 530 ? 25.312 -16.938 -3.568 1 87 530 ALA B N 1
ATOM 8893 C CA . ALA B 1 530 ? 25.906 -15.984 -4.504 1 87 530 ALA B CA 1
ATOM 8894 C C . ALA B 1 530 ? 25.031 -14.742 -4.648 1 87 530 ALA B C 1
ATOM 8896 O O . ALA B 1 530 ? 25.469 -13.711 -5.152 1 87 530 ALA B O 1
ATOM 8897 N N . LEU B 1 531 ? 23.797 -14.883 -4.172 1 85.62 531 LEU B N 1
ATOM 8898 C CA . LEU B 1 531 ? 22.828 -13.797 -4.34 1 85.62 531 LEU B CA 1
ATOM 8899 C C . LEU B 1 531 ? 22.656 -13.031 -3.035 1 85.62 531 LEU B C 1
ATOM 8901 O O . LEU B 1 531 ? 22.734 -13.609 -1.95 1 85.62 531 LEU B O 1
ATOM 8905 N N . PRO B 1 532 ? 22.344 -11.742 -3.17 1 78.12 532 PRO B N 1
ATOM 8906 C CA . PRO B 1 532 ? 21.938 -11 -1.975 1 78.12 532 PRO B CA 1
ATOM 8907 C C . PRO B 1 532 ? 20.688 -11.57 -1.317 1 78.12 532 PRO B C 1
ATOM 8909 O O . PRO B 1 532 ? 19.859 -12.188 -1.991 1 78.12 532 PRO B O 1
ATOM 8912 N N . ILE B 1 533 ? 20.547 -11.367 -0.108 1 78.94 533 ILE B N 1
ATOM 8913 C CA . ILE B 1 533 ? 19.5 -12.016 0.68 1 78.94 533 ILE B CA 1
ATOM 8914 C C . ILE B 1 533 ? 18.125 -11.648 0.117 1 78.94 533 ILE B C 1
ATOM 8916 O O . ILE B 1 533 ? 17.25 -12.5 0.016 1 78.94 533 ILE B O 1
ATOM 8920 N N . PHE B 1 534 ? 17.922 -10.453 -0.161 1 74.69 534 PHE B N 1
ATOM 8921 C CA . PHE B 1 534 ? 16.594 -10.055 -0.6 1 74.69 534 PHE B CA 1
ATOM 8922 C C . PHE B 1 534 ? 16.297 -10.586 -2.002 1 74.69 534 PHE B C 1
ATOM 8924 O O . PHE B 1 534 ? 15.148 -10.828 -2.354 1 74.69 534 PHE B O 1
ATOM 8931 N N . SER B 1 535 ? 17.375 -10.719 -2.758 1 82.31 535 SER B N 1
ATOM 8932 C CA . SER B 1 535 ? 17.203 -11.406 -4.031 1 82.31 535 SER B CA 1
ATOM 8933 C C . SER B 1 535 ? 16.828 -12.875 -3.824 1 82.31 535 SER B C 1
ATOM 8935 O O . SER B 1 535 ? 16.031 -13.43 -4.582 1 82.31 535 SER B O 1
ATOM 8937 N N . ARG B 1 536 ? 17.438 -13.461 -2.824 1 87.94 536 ARG B N 1
ATOM 8938 C CA . ARG B 1 536 ? 17.109 -14.844 -2.494 1 87.94 536 ARG B CA 1
ATOM 8939 C C . ARG B 1 536 ? 15.648 -14.977 -2.086 1 87.94 536 ARG B C 1
ATOM 8941 O O . ARG B 1 536 ? 14.984 -15.945 -2.455 1 87.94 536 ARG B O 1
ATOM 8948 N N . ILE B 1 537 ? 15.273 -14.047 -1.354 1 83.62 537 ILE B N 1
ATOM 8949 C CA . ILE B 1 537 ? 13.883 -14.07 -0.904 1 83.62 537 ILE B CA 1
ATOM 8950 C C . ILE B 1 537 ? 12.953 -13.93 -2.105 1 83.62 537 ILE B C 1
ATOM 8952 O O . ILE B 1 537 ? 11.961 -14.656 -2.215 1 83.62 537 ILE B O 1
ATOM 8956 N N . SER B 1 538 ? 13.273 -12.992 -2.961 1 84.38 538 SER B N 1
ATOM 8957 C CA . SER B 1 538 ? 12.492 -12.82 -4.18 1 84.38 538 SER B CA 1
ATOM 8958 C C . SER B 1 538 ? 12.492 -14.094 -5.023 1 84.38 538 SER B C 1
ATOM 8960 O O . SER B 1 538 ? 11.461 -14.484 -5.566 1 84.38 538 SER B O 1
ATOM 8962 N N . LEU B 1 539 ? 13.641 -14.641 -5.141 1 92.25 539 LEU B N 1
ATOM 8963 C CA . LEU B 1 539 ? 13.766 -15.875 -5.906 1 92.25 539 LEU B CA 1
ATOM 8964 C C . LEU B 1 539 ? 12.922 -16.984 -5.289 1 92.25 539 LEU B C 1
ATOM 8966 O O . LEU B 1 539 ? 12.273 -17.75 -6.012 1 92.25 539 LEU B O 1
ATOM 8970 N N . LEU B 1 540 ? 12.984 -17.047 -3.996 1 90.81 540 LEU B N 1
ATOM 8971 C CA . LEU B 1 540 ? 12.195 -18.062 -3.312 1 90.81 540 LEU B CA 1
ATOM 8972 C C . LEU B 1 540 ? 10.711 -17.922 -3.656 1 90.81 540 LEU B C 1
ATOM 8974 O O . LEU B 1 540 ? 10.039 -18.922 -3.928 1 90.81 540 LEU B O 1
ATOM 8978 N N . ARG B 1 541 ? 10.242 -16.75 -3.602 1 86.62 541 ARG B N 1
ATOM 8979 C CA . ARG B 1 541 ? 8.852 -16.5 -3.947 1 86.62 541 ARG B CA 1
ATOM 8980 C C . ARG B 1 541 ? 8.539 -16.969 -5.363 1 86.62 541 ARG B C 1
ATOM 8982 O O . ARG B 1 541 ? 7.523 -17.625 -5.602 1 86.62 541 ARG B O 1
ATOM 8989 N N . CYS B 1 542 ? 9.367 -16.609 -6.25 1 91.94 542 CYS B N 1
ATOM 8990 C CA . CYS B 1 542 ? 9.172 -16.969 -7.648 1 91.94 542 CYS B CA 1
ATOM 8991 C C . CYS B 1 542 ? 9.25 -18.469 -7.84 1 91.94 542 CYS B C 1
ATOM 8993 O O . CYS B 1 542 ? 8.445 -19.062 -8.57 1 91.94 542 CYS B O 1
ATOM 8995 N N . VAL B 1 543 ? 10.211 -19.094 -7.16 1 94.94 543 VAL B N 1
ATOM 8996 C CA . VAL B 1 543 ? 10.367 -20.547 -7.23 1 94.94 543 VAL B CA 1
ATOM 8997 C C . VAL B 1 543 ? 9.109 -21.234 -6.695 1 94.94 543 VAL B C 1
ATOM 8999 O O . VAL B 1 543 ? 8.609 -22.188 -7.301 1 94.94 543 VAL B O 1
ATOM 9002 N N . ARG B 1 544 ? 8.617 -20.75 -5.629 1 90 544 ARG B N 1
ATOM 9003 C CA . ARG B 1 544 ? 7.414 -21.312 -5.035 1 90 544 ARG B CA 1
ATOM 9004 C C . ARG B 1 544 ? 6.215 -21.156 -5.965 1 90 544 ARG B C 1
ATOM 9006 O O . ARG B 1 544 ? 5.402 -22.078 -6.098 1 90 544 ARG B O 1
ATOM 9013 N N . ASN B 1 545 ? 6.109 -20.047 -6.543 1 90.69 545 ASN B N 1
ATOM 9014 C CA . ASN B 1 545 ? 5.027 -19.812 -7.496 1 90.69 545 ASN B CA 1
ATOM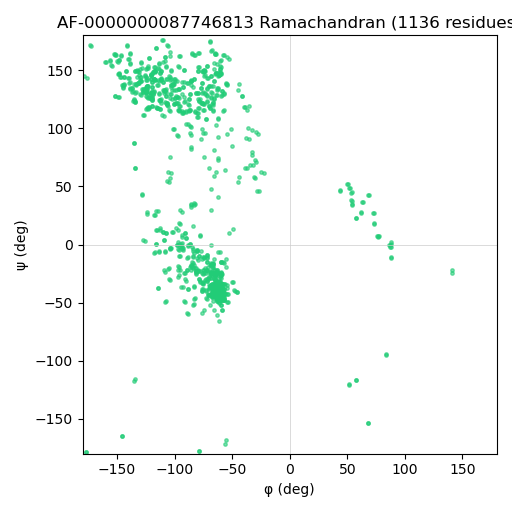 9015 C C . ASN B 1 545 ? 5.113 -20.75 -8.688 1 90.69 545 ASN B C 1
ATOM 9017 O O . ASN B 1 545 ? 4.105 -21.344 -9.094 1 90.69 545 ASN B O 1
ATOM 9021 N N . LEU B 1 546 ? 6.305 -20.891 -9.219 1 95 546 LEU B N 1
ATOM 9022 C CA . LEU B 1 546 ? 6.496 -21.766 -10.375 1 95 546 LEU B CA 1
ATOM 9023 C C . LEU B 1 546 ? 6.215 -23.219 -10 1 95 546 LEU B C 1
ATOM 9025 O O . LEU B 1 546 ? 5.598 -23.953 -10.773 1 95 546 LEU B O 1
ATOM 9029 N N . LYS B 1 547 ? 6.621 -23.578 -8.812 1 92.38 547 LYS B N 1
ATOM 9030 C CA . LYS B 1 547 ? 6.359 -24.938 -8.344 1 92.38 547 LYS B CA 1
ATOM 9031 C C . LYS B 1 547 ? 4.859 -25.188 -8.188 1 92.38 547 LYS B C 1
ATOM 9033 O O . LYS B 1 547 ? 4.371 -26.266 -8.5 1 92.38 547 LYS B O 1
ATOM 9038 N N . LEU B 1 548 ? 4.195 -24.219 -7.68 1 90.5 548 LEU B N 1
ATOM 9039 C CA . LEU B 1 548 ? 2.748 -24.328 -7.531 1 90.5 548 LEU B CA 1
ATOM 9040 C C . LEU B 1 548 ? 2.078 -24.547 -8.883 1 90.5 548 LEU B C 1
ATOM 9042 O O . LEU B 1 548 ? 1.08 -25.266 -8.977 1 90.5 548 LEU B O 1
ATOM 9046 N N . MET B 1 549 ? 2.633 -23.953 -9.891 1 92.75 549 MET B N 1
ATOM 9047 C CA . MET B 1 549 ? 2.092 -24.094 -11.242 1 92.75 549 MET B CA 1
ATOM 9048 C C . MET B 1 549 ? 2.646 -25.328 -11.93 1 92.75 549 MET B C 1
ATOM 9050 O O . MET B 1 549 ? 2.363 -25.578 -13.102 1 92.75 549 MET B O 1
ATOM 9054 N N . ARG B 1 550 ? 3.473 -26.031 -11.242 1 91.62 550 ARG B N 1
ATOM 9055 C CA . ARG B 1 550 ? 4.117 -27.25 -11.75 1 91.62 550 ARG B CA 1
ATOM 9056 C C . ARG B 1 550 ? 5.012 -26.922 -12.945 1 91.62 550 ARG B C 1
ATOM 9058 O O . ARG B 1 550 ? 5.02 -27.656 -13.938 1 91.62 550 ARG B O 1
ATOM 9065 N N . VAL B 1 551 ? 5.637 -25.828 -12.891 1 96 551 VAL B N 1
ATOM 9066 C CA . VAL B 1 551 ? 6.637 -25.422 -13.867 1 96 551 VAL B CA 1
ATOM 9067 C C . VAL B 1 551 ? 8.039 -25.578 -13.281 1 96 551 VAL B C 1
ATOM 9069 O O . VAL B 1 551 ? 8.391 -24.906 -12.312 1 96 551 VAL B O 1
ATOM 9072 N N . PRO B 1 552 ? 8.797 -26.484 -13.875 1 97.19 552 PRO B N 1
ATOM 9073 C CA . PRO B 1 552 ? 10.164 -26.625 -13.367 1 97.19 552 PRO B CA 1
ATOM 9074 C C . PRO B 1 552 ? 10.984 -25.344 -13.508 1 97.19 552 PRO B C 1
ATOM 9076 O O . PRO B 1 552 ? 10.812 -24.609 -14.477 1 97.19 552 PRO B O 1
ATOM 9079 N N . VAL B 1 553 ? 11.859 -25.141 -12.516 1 98 553 VAL B N 1
ATOM 9080 C CA . VAL B 1 553 ? 12.648 -23.906 -12.492 1 98 553 VAL B CA 1
ATOM 9081 C C . VAL B 1 553 ? 14.117 -24.25 -12.211 1 98 553 VAL B C 1
ATOM 9083 O O . VAL B 1 553 ? 14.406 -25.141 -11.414 1 98 553 VAL B O 1
ATOM 9086 N N . SER B 1 554 ? 15.039 -23.594 -12.922 1 98.12 554 SER B N 1
ATOM 9087 C CA . SER B 1 554 ? 16.469 -23.703 -12.703 1 98.12 554 SER B CA 1
ATOM 9088 C C . SER B 1 554 ? 17.141 -22.344 -12.664 1 98.12 554 SER B C 1
ATOM 9090 O O . SER B 1 554 ? 16.641 -21.375 -13.25 1 98.12 554 SER B O 1
ATOM 9092 N N . VAL B 1 555 ? 18.188 -22.281 -11.906 1 97.62 555 VAL B N 1
ATOM 9093 C CA . VAL B 1 555 ? 19.031 -21.094 -11.883 1 97.62 555 VAL B CA 1
ATOM 9094 C C . VAL B 1 555 ? 20.469 -21.469 -12.281 1 97.62 555 VAL B C 1
ATOM 9096 O O . VAL B 1 555 ? 21 -22.469 -11.797 1 97.62 555 VAL B O 1
ATOM 9099 N N . TYR B 1 556 ? 21.047 -20.781 -13.18 1 97.12 556 TYR B N 1
ATOM 9100 C CA . TYR B 1 556 ? 22.406 -21.031 -13.641 1 97.12 556 TYR B CA 1
ATOM 9101 C C . TYR B 1 556 ? 23.281 -19.797 -13.469 1 97.12 556 TYR B C 1
ATOM 9103 O O . TYR B 1 556 ? 22.984 -18.75 -14.039 1 97.12 556 TYR B O 1
ATOM 9111 N N . LEU B 1 557 ? 24.312 -19.938 -12.656 1 95.31 557 LEU B N 1
ATOM 9112 C CA . LEU B 1 557 ? 25.281 -18.859 -12.516 1 95.31 557 LEU B CA 1
ATOM 9113 C C . LEU B 1 557 ? 26.266 -18.875 -13.68 1 95.31 557 LEU B C 1
ATOM 9115 O O . LEU B 1 557 ? 27.109 -19.781 -13.781 1 95.31 557 LEU B O 1
ATOM 9119 N N . ILE B 1 558 ? 26.141 -17.906 -14.508 1 95.56 558 ILE B N 1
ATOM 9120 C CA . ILE B 1 558 ? 26.984 -17.797 -15.688 1 95.56 558 ILE B CA 1
ATOM 9121 C C . ILE B 1 558 ? 28.281 -17.047 -15.336 1 95.56 558 ILE B C 1
ATOM 9123 O O . ILE B 1 558 ? 28.234 -15.922 -14.836 1 95.56 558 ILE B O 1
ATOM 9127 N N . LYS B 1 559 ? 29.375 -17.625 -15.594 1 93.5 559 LYS B N 1
ATOM 9128 C CA . LYS B 1 559 ? 30.656 -16.969 -15.312 1 93.5 559 LYS B CA 1
ATOM 9129 C C . LYS B 1 559 ? 30.875 -15.758 -16.203 1 93.5 559 LYS B C 1
ATOM 9131 O O . LYS B 1 559 ? 30.797 -15.867 -17.438 1 93.5 559 LYS B O 1
ATOM 9136 N N . ASP B 1 560 ? 31.031 -14.672 -15.57 1 91.62 560 ASP B N 1
ATOM 9137 C CA . ASP B 1 560 ? 31.312 -13.43 -16.297 1 91.62 560 ASP B CA 1
ATOM 9138 C C . ASP B 1 560 ? 32.812 -13.266 -16.516 1 91.62 560 ASP B C 1
ATOM 9140 O O . ASP B 1 560 ? 33.562 -13.031 -15.57 1 91.62 560 ASP B O 1
ATOM 9144 N N . ASN B 1 561 ? 33.281 -13.273 -17.734 1 90.44 561 ASN B N 1
ATOM 9145 C CA . ASN B 1 561 ? 34.719 -13.141 -18.047 1 90.44 561 ASN B CA 1
ATOM 9146 C C . ASN B 1 561 ? 35.062 -11.695 -18.391 1 90.44 561 ASN B C 1
ATOM 9148 O O . ASN B 1 561 ? 36.219 -11.406 -18.719 1 90.44 561 ASN B O 1
ATOM 9152 N N . VAL B 1 562 ? 34.062 -10.859 -18.312 1 85.94 562 VAL B N 1
ATOM 9153 C CA . VAL B 1 562 ? 34.281 -9.453 -18.641 1 85.94 562 VAL B CA 1
ATOM 9154 C C . VAL B 1 562 ? 34.594 -8.68 -17.359 1 85.94 562 VAL B C 1
ATOM 9156 O O . VAL B 1 562 ? 33.906 -8.828 -16.344 1 85.94 562 VAL B O 1
ATOM 9159 N N . ASP B 1 563 ? 35.656 -7.875 -17.25 1 76.38 563 ASP B N 1
ATOM 9160 C CA . ASP B 1 563 ? 35.969 -6.992 -16.125 1 76.38 563 ASP B CA 1
ATOM 9161 C C . ASP B 1 563 ? 35.062 -5.754 -16.156 1 76.38 563 ASP B C 1
ATOM 9163 O O . ASP B 1 563 ? 35.344 -4.801 -16.875 1 76.38 563 ASP B O 1
ATOM 9167 N N . ARG B 1 564 ? 34 -5.793 -15.422 1 69.12 564 ARG B N 1
ATOM 9168 C CA . ARG B 1 564 ? 32.969 -4.762 -15.516 1 69.12 564 ARG B CA 1
ATOM 9169 C C . ARG B 1 564 ? 33.312 -3.58 -14.609 1 69.12 564 ARG B C 1
ATOM 9171 O O . ARG B 1 564 ? 32.656 -2.537 -14.68 1 69.12 564 ARG B O 1
ATOM 9178 N N . LYS B 1 565 ? 34.125 -3.615 -13.562 1 54.56 565 LYS B N 1
ATOM 9179 C CA . LYS B 1 565 ? 34.5 -2.475 -12.734 1 54.56 565 LYS B CA 1
ATOM 9180 C C . LYS B 1 565 ? 34.875 -1.271 -13.586 1 54.56 565 LYS B C 1
ATOM 9182 O O . LYS B 1 565 ? 34.625 -0.126 -13.211 1 54.56 565 LYS B O 1
ATOM 9187 N N . HIS B 1 566 ? 35.562 -1.441 -14.625 1 50.62 566 HIS B N 1
ATOM 9188 C CA . HIS B 1 566 ? 36.125 -0.344 -15.414 1 50.62 566 HIS B CA 1
ATOM 9189 C C . HIS B 1 566 ? 35.188 0.056 -16.547 1 50.62 566 HIS B C 1
ATOM 9191 O O . HIS B 1 566 ? 35.531 0.869 -17.391 1 50.62 566 HIS B O 1
ATOM 9197 N N . LEU B 1 567 ? 34.25 -0.537 -16.688 1 44.97 567 LEU B N 1
ATOM 9198 C CA . LEU B 1 567 ? 33.406 -0.162 -17.828 1 44.97 567 LEU B CA 1
ATOM 9199 C C . LEU B 1 567 ? 32.719 1.188 -17.578 1 44.97 567 LEU B C 1
ATOM 9201 O O . LEU B 1 567 ? 32.281 1.851 -18.531 1 44.97 567 LEU B O 1
ATOM 9205 N N . ASN B 1 568 ? 32.219 1.456 -16.484 1 38.19 568 ASN B N 1
ATOM 9206 C CA . ASN B 1 568 ? 31.656 2.795 -16.344 1 38.19 568 ASN B CA 1
ATOM 9207 C C . ASN B 1 568 ? 32.688 3.873 -16.641 1 38.19 568 ASN B C 1
ATOM 9209 O O . ASN B 1 568 ? 32.406 5.066 -16.578 1 38.19 568 ASN B O 1
ATOM 9213 N N . ASP B 1 569 ? 34.031 3.674 -16.688 1 32.69 569 ASP B N 1
ATOM 9214 C CA . ASP B 1 569 ? 35.031 4.68 -17.078 1 32.69 569 ASP B CA 1
ATOM 9215 C C . ASP B 1 569 ? 35.031 4.867 -18.594 1 32.69 569 ASP B C 1
ATOM 9217 O O . ASP B 1 569 ? 35.656 5.809 -19.109 1 32.69 569 ASP B O 1
ATOM 9221 N N . ASP B 1 570 ? 34.781 3.898 -19.438 1 30.36 570 ASP B N 1
ATOM 9222 C CA . ASP B 1 570 ? 34.844 4.238 -20.859 1 30.36 570 ASP B CA 1
ATOM 9223 C C . ASP B 1 570 ? 33.562 4.871 -21.328 1 30.36 570 ASP B C 1
ATOM 9225 O O . ASP B 1 570 ? 32.469 4.414 -20.969 1 30.36 570 ASP B O 1
#

Organism: NCBI:txid2094150

pLDDT: mean 81.71, std 18.63, range [19.42, 98.5]

Nearest PDB structures (foldseek):
  3fg9-assembly1_B  TM=3.491E-01  e=6.648E+00  Lactiplantibacillus plantarum
  3d5q-assembly3_C  TM=1.969E-01  e=8.851E-01  Homo sapiens
  8clp-assembly1_A  TM=3.563E-01  e=9.140E+00  Streptomyces coelicoflavus
  8clp-assembly1_B  TM=2.894E-01  e=8.220E+00  Streptomyces coelicoflavus
  3d5q-assembly3_C  TM=1.968E-01  e=6.488E-01  Homo sapiens

Radius of gyration: 34.75 Å; Cα contacts (8 Å, |Δi|>4): 2183; chains: 2; bounding box: 194×90×92 Å